Protein AF-0000000068850387 (afdb_homodimer)

Radius of gyration: 34.58 Å; Cα contacts (8 Å, |Δi|>4): 2471; chains: 2; bounding box: 81×90×108 Å

Solvent-accessible surface area (backbone atoms only — not comparable to full-atom values): 70471 Å² total; per-residue (Å²): 133,91,82,86,82,83,83,80,86,87,80,88,81,83,82,78,85,73,87,78,81,77,80,86,82,82,66,99,75,76,89,70,87,75,83,88,80,84,83,80,79,80,79,76,78,79,63,85,67,69,83,60,76,79,48,53,66,61,73,78,53,73,47,38,55,68,52,31,90,20,32,47,63,35,35,34,35,33,77,61,74,72,61,58,43,26,60,48,47,62,73,45,24,44,37,36,40,43,35,34,33,71,43,70,92,61,87,66,78,62,75,72,66,49,59,54,38,75,58,71,71,21,37,31,35,61,68,42,53,44,77,43,72,75,43,68,40,94,56,63,46,71,38,40,27,36,40,32,36,27,32,51,40,36,29,64,37,88,77,73,68,54,94,48,63,41,70,80,63,58,64,68,61,58,52,31,41,38,17,28,67,36,66,34,47,40,41,49,47,43,30,53,54,49,34,56,33,59,46,61,15,41,47,94,50,6,48,37,55,48,44,51,79,49,49,42,79,44,73,62,62,37,54,32,65,80,33,25,13,42,32,32,27,19,49,72,55,50,15,53,58,49,69,57,43,75,69,22,67,50,45,45,33,34,30,38,40,36,45,16,10,50,70,8,31,34,45,17,24,31,31,48,24,82,96,50,89,42,32,34,41,26,63,56,20,52,77,36,48,36,7,79,77,24,46,82,42,47,51,22,40,39,31,34,52,44,65,27,42,43,72,66,27,44,38,40,27,29,48,40,61,73,36,81,50,62,88,38,65,75,79,78,78,80,52,67,56,56,52,51,33,42,44,56,47,55,32,52,64,69,56,51,46,52,52,65,50,26,52,62,71,5,62,58,33,77,77,84,47,76,50,52,63,49,85,69,72,81,73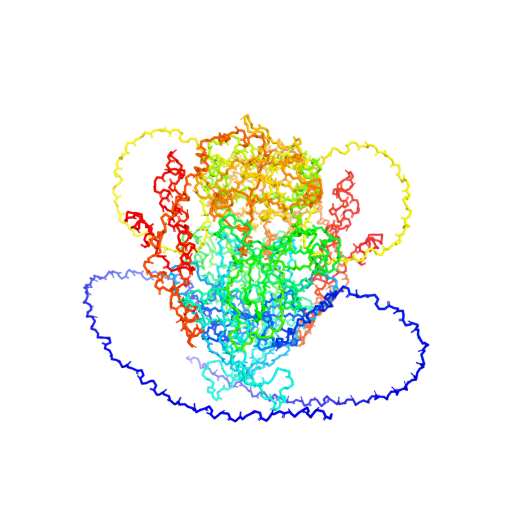,78,79,76,74,83,73,78,77,78,73,75,76,81,77,82,73,74,77,66,74,70,48,31,57,23,34,72,61,56,52,47,69,20,41,50,37,63,46,74,50,71,39,51,52,58,70,29,32,38,46,28,48,52,36,57,89,57,41,27,72,40,90,94,77,38,39,32,30,31,40,30,27,56,75,38,76,46,56,63,10,47,43,71,33,42,43,59,74,62,80,45,91,72,31,52,72,66,44,42,49,58,51,56,68,36,59,27,31,39,38,31,34,29,47,34,61,83,61,35,56,47,37,59,28,44,67,26,54,18,36,51,55,85,48,93,58,78,44,37,26,31,40,37,32,40,36,51,71,59,48,67,41,31,71,74,64,76,63,63,65,78,59,88,56,65,71,69,63,61,70,56,61,73,57,51,78,56,47,76,59,23,69,74,28,55,48,42,94,53,33,63,63,45,10,47,50,51,69,70,28,56,68,59,64,47,57,62,59,53,35,57,52,27,43,50,49,15,49,49,42,14,65,74,33,92,59,23,52,71,24,67,65,13,41,40,25,40,52,23,23,56,36,40,65,45,17,74,57,67,65,52,77,62,66,59,59,69,70,57,27,63,72,66,71,103,134,84,84,87,82,83,84,85,85,86,82,89,81,84,79,76,86,71,88,79,82,79,75,92,76,77,94,78,77,93,76,90,73,86,74,84,75,80,80,78,77,80,78,75,80,78,60,86,65,70,81,60,74,80,48,53,66,61,73,77,55,76,46,39,54,68,54,32,91,21,33,45,62,36,34,33,33,33,76,62,74,72,60,58,43,25,59,48,47,61,73,46,24,44,38,36,40,42,36,34,33,70,43,71,92,57,89,63,78,63,76,72,67,49,58,55,37,75,57,70,71,20,36,31,35,62,67,43,54,44,77,42,70,74,43,66,41,93,36,53,45,68,39,39,26,35,40,31,35,27,31,52,42,37,30,64,37,89,76,73,68,53,94,46,62,43,70,80,62,60,64,67,61,58,52,32,41,36,17,29,66,35,66,35,48,40,40,50,49,42,31,53,54,47,34,56,32,59,45,60,15,40,49,92,48,8,48,36,55,49,43,51,80,48,48,42,81,45,75,60,62,37,54,32,65,80,34,24,13,42,31,33,27,19,50,70,55,50,16,53,58,48,69,57,43,74,70,22,68,49,44,46,33,34,30,37,41,37,46,15,12,48,69,8,30,35,44,18,24,32,31,48,23,82,94,50,89,41,32,35,41,25,62,57,20,51,76,33,49,35,7,79,77,26,45,82,41,47,51,22,42,39,31,34,51,43,66,27,42,44,74,68,28,44,37,42,28,30,46,40,61,72,35,81,52,62,89,49,64,76,79,79,79,80,53,66,55,57,53,52,33,41,42,56,48,56,33,51,65,68,55,52,45,53,51,66,49,26,53,62,71,5,61,57,37,76,76,84,52,74,52,67,61,58,84,70,71,82,76,77,81,78,76,83,71,82,75,77,74,78,78,82,80,84,70,76,78,68,74,71,46,32,56,24,33,72,61,56,53,48,69,20,41,48,38,62,46,74,50,71,40,51,52,56,70,28,30,36,46,29,47,54,37,56,90,57,41,27,69,39,90,96,76,37,39,32,30,30,39,31,26,57,73,38,78,45,55,64,9,48,43,72,35,43,43,58,74,63,83,45,89,72,31,51,73,66,46,43,50,58,50,54,67,35,60,26,32,40,37,30,33,29,48,34,60,83,60,36,57,48,37,59,27,43,66,26,54,19,37,54,55,83,47,93,65,76,42,38,28,32,40,39,31,39,37,49,72,59,48,66,41,32,71,74,64,76,61,62,64,77,61,88,56,64,69,71,67,61,70,56,61,73,56,51,79,54,49,75,57,22,69,76,27,54,48,43,93,53,32,63,61,46,10,47,51,52,70,70,29,56,69,60,63,48,58,62,56,53,35,57,53,27,43,49,50,14,51,49,42,14,68,73,32,93,60,24,55,71,24,67,66,12,42,43,26,40,52,22,23,56,35,40,64,44,18,74,57,67,66,53,76,63,68,60,60,68,69,56,28,62,73,66,69,104

pLDDT: mean 72.64, std 26.94, range [14.39, 98.0]

Nearest PDB structures (foldseek):
  7w82-assembly1_A  TM=6.110E-01  e=2.675E-15  Zea mays
  7y7s-assembly1_B  TM=5.636E-01  e=1.061E-14  Neurospora crassa
  8bx5-assembly1_D  TM=3.954E-01  e=7.269E+00  Alvinella pompejana
  8kea-assembly1_U  TM=3.179E-01  e=8.154E+00  unclassified Caudoviricetes
  7y7s-assembly1_B  TM=5.580E-01  e=7.783E-15  Neurospora crassa

Sequence (1288 aa):
MVRVSSPEIGSFSVARTNVSVSSATSALKGLTLNGSAPAPRATPESSPRAVHPTSSPATPSTGGSRLAGLRLSKTVLTDREATETSFLLELLGERARVVEVPLPNGLSQPRLPDRTFVDNGRTYQFAACRVFDDGATPWGGKRRCMRCVYYAASGPCFGDPSEELLPPLDLQAELERWADWRALPSARKAASRLELLQSPARLEHAVRQLTSDHFELIDEPQPSSESGGCGFVPEGLLAELLGGGRAAQRATAVQVRLFAPALGVFKGILAARRGISRIQLPPSMRKLPPSAANAADGRALLLVTRVHPSRTSLQMGKLARGVPPCASFRQRRFSPMIARLLEARGVPPRVIEAYAGGNRRGLRGPHGARAGGDDAGEEEEEGGEEEASPASAATGDVEPVSHPALRAEAWLVGVASPEAGLPAGHVAIPGLDAPRVPLVRGVGPCVFVTRSPCVLPTDGRVVPVVTARPGGMSAEAWAALSERSFGEVVFSNEGRQALPEAISSGDLDGEDRPRLCDLYFVSWDARLVESIAPGGDAPLPDAAPAAKAEPAQPEVAAEESSLRLGDDWLALAQEHMTDAATLREGCAVGKLYRAGERKAKESPRGLDDPDAIACFAAYRQAIDHGKHGAGVELPEHLRKELKLMVRVSSPEIGSFSVARTNVSVSSATSALKGLTLNGSAPAPRATPESSPRAVHPTSSPATPSTGGSRLAGLRLSKTVLTDREATETSFLLELLGERARVVEVPLPNGLSQPRLPDRTFVDNGRTYQFAACRVFDDGATPWGGKRRCMRCVYYAASGPCFGDPSEELLPPLDLQAELERWADWRALPSARKAASRLELLQSPARLEHAVRQLTSDHFELIDEPQPSSESGGCGFVPEGLLAELLGGGRAAQRATAVQVRLFAPALGVFKGILAARRGISRIQLPPSMRKLPPSAANAADGRALLLVTRVHPSRTSLQMGKLARGVPPCASFRQRRFSPMIARLLEARGVPPRVIEAYAGGNRRGLRGPHGARAGGDDAGEEEEEGGEEEASPASAATGDVEPVSHPALRAEAWLVGVASPEAGLPAGHVAIPGLDAPRVPLVRGVGPCVFVTRSPCVLPTDGRVVPVVTARPGGMSAEAWAALSERSFGEVVFSNEGRQALPEAISSGDLDGEDRPRLCDLYFVSWDARLVESIAPGGDAPLPDAAPAAKAEPAQPEVAAEESSLRLGDDWLALAQEHMTDAATLREGCAVGKLYRAGERKAKESPRGLDDPDAIACFAAYRQAIDHGKHGAGVELPEHLRKELKL

Secondary structure (DSSP, 8-state):
--------------------------------------------------------B--------EETTEEEEEEEEESSPPSEE-HHHHHHGGGEEEEEEEEPSSSS-PPPPPSEEEETTEEEEEEEEEEEEEEE-TTS-EEEEEEEEEEEEESBPSSS-SS-BPPP--HHHHHHTTS-GGG-S-HHHHHHHHHHTT--EEHHHHEEEEEGGGEEE---SSSSGGG--EEEEEHHHHHHHTTSSHHHHH--EEEEEEEETTTEEEEEEEEEETT-SSEEE-GGGEEEPPPSS-TT--EEEEEEEEEES-HHHHHHHHHHTT----TT--PPPPPHHHHHHHHHTT--HHHHHHHHHGGGGGGG-SS------S---------------------------------SEEEEEEEE-SSTTPPTT-EE-TT--GGGSPEETTTEEEEEEEESS--SGGG-EEEEB--S--TTS-HHHHHHHHTSPSSEEEEPS-SSS-HHHHTTT--SS----SSSTTSEEEE--HHHHHHS-SS-S----SS-----------THHHHHHT---GGGHHHHHHHHHT-HHHHHHHHHHHHHHHHHHHHHHHSTTGGG-HHHHHHHHHHHHHHHHHHH-PPP---HHHHHHHT-/--------------------------------------------------------B--------EETTEEEEEEEEESSPPSEE-HHHHHHGGGEEEEEEEEPSSSS-PPPPPSEEEETTEEEEEEEEEEEEEEE-TTS-EEEEEEEEEEEEESBPSSS-SS-BPPP--HHHHHHTTS-GGG-S-HHHHHHHHHHTT--EEHHHHEEEEEGGGEEE---SSSSGGG--EEEEEHHHHHHHTTSSHHHHH--EEEEEEEETTTEEEEEEEEEETT-SSEEE-GGGEEEPPPSS-TT--EEEEEEEEEES-HHHHHHHHHHTT----TT--PPPPPHHHHHHHHHTT--HHHHHHHHHTTSGGGG--S------S---------------------------------SEEEEEEEE-SSTTPPTT-EE-TT--GGGSPEETTTEEEEEEEESS--SGGG-EEEEB--S--TTS-HHHHHHHHTSPSSEEEEPS-SSS-HHHHTTT--SS----SSSTTSEEEE--HHHHHHS-SS-S----SSS----------THHHHHHT---GGGHHHHHHHHHT-HHHHHHHHHHHHHHHHHHHHHHHSTTGGG-HHHHHHHHHHHHHHHHHHH-PPP---HHHHHHHT-

InterPro domains:
  IPR007855 RNA-dependent RNA polymerase [PTHR23079] (447-641)
  IPR057596 RDRP, core domain [PF05183] (444-639)

Foldseek 3Di:
DDDPDPDDDDDDDDDDDPPPCPPDDDDPDDDDDDDDDDDDDDDDDPPPDPPPPPPPDPPPPLPADDWLNHHDDDDDDDPDDDQKFFQVCVLQPPQKDKDKDWDDQDDDFDDDGHQWTDDPFFIKGWFAKDKAFPDQDPVGDGIIMIMTIIGGQWGADDDDSDPDMDDGDDNLVSVLQFFPLLLALALLLSRVVSNNRGQMFGPQLWKDKDWLVQEDEDAFLALDLLQEFEWADELVVQCVSRPNDPLSNQWFKFWKWKTHQQAAIFTFMYGHAHPDRHTYDYPSRHSGGHRPVNNPGGIMMMTTRDTPDDPLQQQLLCVLQVHHGDPLDDDDQDDVQVLLLLVLLQQDPVLSCVLNQQQPPLQQADDNPPPPPDPPDDPDPPDDPPDDPPDDDPPPCPPPSRRRRDAQKDWAAEHEQSFPDQDAQEKEFASRAQVLFAQEPPQGGWKKKAAPPDLANQLIAITHYDNDHHPRGDPVSVVVRNPRRGGYIYWYSDDNHGVLCSRNHHHRRQDPRVPSRRTMMIGRDNSSNHSRPHPPPDPVPPPDPPPVVPVCPPVVVVVSSVHGPPPCSSVSNVCCNRDSVLVCLVSVLVLLQVQLQVQLVVDPSRSPDPQSVLSVQLNVVSVCCSNSVDHRDHPPVVCVVSVD/DDDPDPDDDDDDDDDDPPPDPDDPDDDDDDDDDDDDDDDDPDDPDPPVDPPPPPPPDPPPPLPADDWQNHHDDDDDDDPDDDQKFFQVCVLQPPQKDKDKDWDDLDPDFDDDGHQWTDDPFFIKGWFAKDKAFPDQDPVGDGIIMIMTMIGGQWGADDDDSDPDMDDGDDNVVSVLQFFPLLLALALLLSRVVSNNRGQMFGPQLWKDKDWLVQEDEDAFLALDLLQEFEWADELVVQCVSRPNDPLSNQWFKFWKWKTHQQAAIFTFMYGHAHPDRHTYHYPSRHSGGHRPVNNPGGIMMMTTRDTPDDPLQQQLLCVLQVHHGDPQDDDDQDDPQVLLLLVLLQQDPVLSCVLNQQQPPLQQADDNPPPPPDPPDDPDPPDDPPDDDPPDDPPPCPPPSRRRRDAQKDWAAEHEQSFPDQDAQEKEFASRAQVLFAQEPPQGGWKKKAAPPDLANQLIAITHYDNDRHPRGDPVSVVVRNPRRGGYIYWYSDDNHGVLCSRNHHHRRQDPRVPSGRTMMIGRDNSSNHSRPRPPPPPVPPPDPVPVPPVCPPVVVVVSSVHGNPPCSSVSNVCCNRDSVLVCLVSLLVLLQVQLQVQLVVDPSRSPDPQSVLSVQLNVVSVCCSNSVDHRDHDPVVCVVSVD

Structure (mmCIF, N/CA/C/O backbone):
data_AF-0000000068850387-model_v1
#
loop_
_entity.id
_entity.type
_entity.pdbx_description
1 polymer 'RNA-dependent RNA polymerase'
#
loop_
_atom_site.group_PDB
_atom_site.id
_atom_site.type_symbol
_atom_site.label_atom_id
_atom_site.label_alt_id
_atom_site.label_comp_id
_atom_site.label_asym_id
_atom_site.label_entity_id
_atom_site.label_seq_id
_atom_site.pdbx_PDB_ins_code
_atom_site.Cartn_x
_atom_site.Cartn_y
_atom_site.Cartn_z
_atom_site.occupancy
_atom_site.B_iso_or_equiv
_atom_site.auth_seq_id
_atom_site.auth_comp_id
_atom_site.auth_asym_id
_atom_site.auth_atom_id
_atom_site.pdbx_PDB_model_num
ATOM 1 N N . MET A 1 1 ? -38.969 -39.812 -41.094 1 17 1 MET A N 1
ATOM 2 C CA . MET A 1 1 ? -40.062 -39.156 -40.406 1 17 1 MET A CA 1
ATOM 3 C C . MET A 1 1 ? -39.656 -38.781 -38.969 1 17 1 MET A C 1
ATOM 5 O O . MET A 1 1 ? -40.469 -38.344 -38.188 1 17 1 MET A O 1
ATOM 9 N N . VAL A 1 2 ? -38.406 -38.844 -38.438 1 20.88 2 VAL A N 1
ATOM 10 C CA . VAL A 1 2 ? -38.031 -39.312 -37.125 1 20.88 2 VAL A CA 1
ATOM 11 C C . VAL A 1 2 ? -38.25 -38.188 -36.094 1 20.88 2 VAL A C 1
ATOM 13 O O . VAL A 1 2 ? -37.75 -37.094 -36.25 1 20.88 2 VAL A O 1
ATOM 16 N N . ARG A 1 3 ? -39.281 -38.25 -35.094 1 19.34 3 ARG A N 1
ATOM 17 C CA . ARG A 1 3 ? -40.031 -37.438 -34.156 1 19.34 3 ARG A CA 1
ATOM 18 C C . ARG A 1 3 ? -39.156 -37.031 -32.969 1 19.34 3 ARG A C 1
ATOM 20 O O . ARG A 1 3 ? -38.406 -37.844 -32.406 1 19.34 3 ARG A O 1
ATOM 27 N N . VAL A 1 4 ? -38.812 -35.719 -32.719 1 19.77 4 VAL A N 1
ATOM 28 C CA . VAL A 1 4 ? -38.062 -34.812 -31.906 1 19.77 4 VAL A CA 1
ATOM 29 C C . VAL A 1 4 ? -38.719 -34.625 -30.547 1 19.77 4 VAL A C 1
ATOM 31 O O . VAL A 1 4 ? -39.469 -33.688 -30.328 1 19.77 4 VAL A O 1
ATOM 34 N N . SER A 1 5 ? -39.281 -35.75 -29.828 1 17.59 5 SER A N 1
ATOM 35 C CA . SER A 1 5 ? -40.188 -35.625 -28.688 1 17.59 5 SER A CA 1
ATOM 36 C C . SER A 1 5 ? -39.469 -35.125 -27.453 1 17.59 5 SER A C 1
ATOM 38 O O . SER A 1 5 ? -38.344 -35.594 -27.141 1 17.59 5 SER A O 1
ATOM 40 N N . SER A 1 6 ? -39.781 -33.844 -26.844 1 18.8 6 SER A N 1
ATOM 41 C CA . SER A 1 6 ? -39.406 -32.812 -25.891 1 18.8 6 SER A CA 1
ATOM 42 C C . SER A 1 6 ? -39.719 -33.25 -24.453 1 18.8 6 SER A C 1
ATOM 44 O O . SER A 1 6 ? -40.844 -33.188 -24.016 1 18.8 6 SER A O 1
ATOM 46 N N . PRO A 1 7 ? -39.094 -34.281 -23.766 1 17.45 7 PRO A N 1
ATOM 47 C CA . PRO A 1 7 ? -39.688 -34.969 -22.609 1 17.45 7 PRO A CA 1
ATOM 48 C C . PRO A 1 7 ? -39.75 -34.094 -21.375 1 17.45 7 PRO A C 1
ATOM 50 O O . PRO A 1 7 ? -38.938 -33.156 -21.234 1 17.45 7 PRO A O 1
ATOM 53 N N . GLU A 1 8 ? -40.844 -34.031 -20.422 1 18.02 8 GLU A N 1
ATOM 54 C CA . GLU A 1 8 ? -41.594 -33.406 -19.344 1 18.02 8 GLU A CA 1
ATOM 55 C C . GLU A 1 8 ? -40.906 -33.656 -18 1 18.02 8 GLU A C 1
ATOM 57 O O . GLU A 1 8 ? -41.406 -33.219 -16.953 1 18.02 8 GLU A O 1
ATOM 62 N N . ILE A 1 9 ? -39.625 -33.531 -17.672 1 17.62 9 ILE A N 1
ATOM 63 C CA . ILE A 1 9 ? -39.125 -34.156 -16.453 1 17.62 9 ILE A CA 1
ATOM 64 C C . ILE A 1 9 ? -39.75 -33.469 -15.227 1 17.62 9 ILE A C 1
ATOM 66 O O . ILE A 1 9 ? -39.875 -32.25 -15.188 1 17.62 9 ILE A O 1
ATOM 70 N N . GLY A 1 10 ? -40.281 -34.25 -14.094 1 16.94 10 GLY A N 1
ATOM 71 C CA . GLY A 1 10 ? -41.125 -34.344 -12.93 1 16.94 10 GLY A CA 1
ATOM 72 C C . GLY A 1 10 ? -40.656 -33.5 -11.758 1 16.94 10 GLY A C 1
ATOM 73 O O . GLY A 1 10 ? -39.5 -33.062 -11.742 1 16.94 10 GLY A O 1
ATOM 74 N N . SER A 1 11 ? -41.469 -33.156 -10.555 1 17.59 11 SER A N 1
ATOM 75 C CA . SER A 1 11 ? -41.969 -32.25 -9.523 1 17.59 11 SER A CA 1
ATOM 76 C C . SER A 1 11 ? -41.281 -32.5 -8.195 1 17.59 11 SER A C 1
ATOM 78 O O . SER A 1 11 ? -41.688 -31.938 -7.168 1 17.59 11 SER A O 1
ATOM 80 N N . PHE A 1 12 ? -40 -32.875 -7.938 1 17.06 12 PHE A N 1
ATOM 81 C CA . PHE A 1 12 ? -39.719 -33.5 -6.641 1 17.06 12 PHE A CA 1
ATOM 82 C C . PHE A 1 12 ? -39.812 -32.438 -5.527 1 17.06 12 PHE A C 1
ATOM 84 O O . PHE A 1 12 ? -39.438 -31.297 -5.707 1 17.06 12 PHE A O 1
ATOM 91 N N . SER A 1 13 ? -40.688 -32.656 -4.355 1 17.38 13 SER A N 1
ATOM 92 C CA . SER A 1 13 ? -41.312 -32.062 -3.176 1 17.38 13 SER A CA 1
ATOM 93 C C . SER A 1 13 ? -40.312 -31.938 -2.031 1 17.38 13 SER A C 1
ATOM 95 O O . SER A 1 13 ? -39.781 -32.938 -1.55 1 17.38 13 SER A O 1
ATOM 97 N N . VAL A 1 14 ? -39.5 -30.969 -1.925 1 16.75 14 VAL A N 1
ATOM 98 C CA . VAL A 1 14 ? -38.438 -30.75 -0.968 1 16.75 14 VAL A CA 1
ATOM 99 C C . VAL A 1 14 ? -39 -30.438 0.409 1 16.75 14 VAL A C 1
ATOM 101 O O . VAL A 1 14 ? -39.688 -29.422 0.584 1 16.75 14 VAL A O 1
ATOM 104 N N . ALA A 1 15 ? -39.25 -31.453 1.314 1 15.93 15 ALA A N 1
ATOM 105 C CA . ALA A 1 15 ? -39.844 -31.422 2.654 1 15.93 15 ALA A CA 1
ATOM 106 C C . ALA A 1 15 ? -38.969 -30.625 3.617 1 15.93 15 ALA A C 1
ATOM 108 O O . ALA A 1 15 ? -37.719 -30.688 3.531 1 15.93 15 ALA A O 1
ATOM 109 N N . ARG A 1 16 ? -39.531 -29.703 4.52 1 17.42 16 ARG A N 1
ATOM 110 C CA . ARG A 1 16 ? -39.281 -28.562 5.41 1 17.42 16 ARG A CA 1
ATOM 111 C C . ARG A 1 16 ? -38.75 -29.031 6.762 1 17.42 16 ARG A C 1
ATOM 113 O O . ARG A 1 16 ? -38.625 -28.234 7.691 1 17.42 16 ARG A O 1
ATOM 120 N N . THR A 1 17 ? -37.969 -30.125 6.945 1 16.06 17 THR A N 1
ATOM 121 C CA . THR A 1 17 ? -38 -30.578 8.328 1 16.06 17 THR A CA 1
ATOM 122 C C . THR A 1 17 ? -37.375 -29.531 9.25 1 16.06 17 THR A C 1
ATOM 124 O O . THR A 1 17 ? -36.375 -28.875 8.898 1 16.06 17 THR A O 1
ATOM 127 N N . ASN A 1 18 ? -38.062 -29.062 10.445 1 17.12 18 ASN A N 1
ATOM 128 C CA . ASN A 1 18 ? -38.188 -28.125 11.555 1 17.12 18 ASN A CA 1
ATOM 129 C C . ASN A 1 18 ? -37.156 -28.406 12.648 1 17.12 18 ASN A C 1
ATOM 131 O O . ASN A 1 18 ? -37.25 -27.844 13.742 1 17.12 18 ASN A O 1
ATOM 135 N N . VAL A 1 19 ? -36 -29.062 12.477 1 16.11 19 VAL A N 1
ATOM 136 C CA . VAL A 1 19 ? -35.438 -29.609 13.695 1 16.11 19 VAL A CA 1
ATOM 137 C C . VAL A 1 19 ? -35.062 -28.484 14.648 1 16.11 19 VAL A C 1
ATOM 139 O O . VAL A 1 19 ? -34.438 -27.484 14.242 1 16.11 19 VAL A O 1
ATOM 142 N N . SER A 1 20 ? -35.688 -28.406 15.93 1 17.53 20 SER A N 1
ATOM 143 C CA . SER A 1 20 ? -35.812 -27.703 17.203 1 17.53 20 SER A CA 1
ATOM 144 C C . SER A 1 20 ? -34.531 -27.766 18 1 17.53 20 SER A C 1
ATOM 146 O O . SER A 1 20 ? -34.094 -28.844 18.438 1 17.53 20 SER A O 1
ATOM 148 N N . VAL A 1 21 ? -33.406 -27.219 17.594 1 15.85 21 VAL A N 1
ATOM 149 C CA . VAL A 1 21 ? -32.156 -27.344 18.281 1 15.85 21 VAL A CA 1
ATOM 150 C C . VAL A 1 21 ? -32.25 -26.703 19.672 1 15.85 21 VAL A C 1
ATOM 152 O O . VAL A 1 21 ? -32.438 -25.5 19.797 1 15.85 21 VAL A O 1
ATOM 155 N N . SER A 1 22 ? -32.75 -27.438 20.703 1 17.09 22 SER A N 1
ATOM 156 C CA . SER A 1 22 ? -32.875 -27.203 22.141 1 17.09 22 SER A CA 1
ATOM 157 C C . SER A 1 22 ? -31.531 -26.969 22.781 1 17.09 22 SER A C 1
ATOM 159 O O . SER A 1 22 ? -30.719 -27.891 22.906 1 17.09 22 SER A O 1
ATOM 161 N N . SER A 1 23 ? -30.734 -26.078 22.281 1 15.95 23 SER A N 1
ATOM 162 C CA . SER A 1 23 ? -29.438 -25.891 22.906 1 15.95 23 SER A CA 1
ATOM 163 C C . SER A 1 23 ? -29.562 -25.75 24.422 1 15.95 23 SER A C 1
ATOM 165 O O . SER A 1 23 ? -30.5 -25.125 24.922 1 15.95 23 SER A O 1
ATOM 167 N N . ALA A 1 24 ? -28.875 -26.656 25.203 1 15.27 24 ALA A N 1
ATOM 168 C CA . ALA A 1 24 ? -28.391 -27.156 26.484 1 15.27 24 ALA A CA 1
ATOM 169 C C . ALA A 1 24 ? -27.859 -26.016 27.344 1 15.27 24 ALA A C 1
ATOM 171 O O . ALA A 1 24 ? -27.109 -25.156 26.844 1 15.27 24 ALA A O 1
ATOM 172 N N . THR A 1 25 ? -28.391 -25.75 28.625 1 16.14 25 THR A N 1
ATOM 173 C CA . THR A 1 25 ? -28.562 -25 29.859 1 16.14 25 THR A CA 1
ATOM 174 C C . THR A 1 25 ? -27.266 -24.938 30.641 1 16.14 25 THR A C 1
ATOM 176 O O . THR A 1 25 ? -26.938 -23.906 31.234 1 16.14 25 THR A O 1
ATOM 179 N N . SER A 1 26 ? -26.516 -26.156 30.766 1 14.52 26 SER A N 1
ATOM 180 C CA . SER A 1 26 ? -26.25 -26.469 32.156 1 14.52 26 SER A CA 1
ATOM 181 C C . SER A 1 26 ? -25.266 -25.469 32.781 1 14.52 26 SER A C 1
ATOM 183 O O . SER A 1 26 ? -25.531 -24.875 33.812 1 14.52 26 SER A O 1
ATOM 185 N N . ALA A 1 27 ? -23.938 -26 33.031 1 14.89 27 ALA A N 1
ATOM 186 C CA . ALA A 1 27 ? -23.297 -26.328 34.312 1 14.89 27 ALA A CA 1
ATOM 187 C C . ALA A 1 27 ? -22.391 -25.188 34.75 1 14.89 27 ALA A C 1
ATOM 189 O O . ALA A 1 27 ? -21.891 -25.219 35.875 1 14.89 27 ALA A O 1
ATOM 190 N N . LEU A 1 28 ? -21.922 -24.297 33.844 1 14.87 28 LEU A N 1
ATOM 191 C CA . LEU A 1 28 ? -20.594 -23.938 34.344 1 14.87 28 LEU A CA 1
ATOM 192 C C . LEU A 1 28 ? -20.703 -23.266 35.719 1 14.87 28 LEU A C 1
ATOM 194 O O . LEU A 1 28 ? -21.281 -22.188 35.844 1 14.87 28 LEU A O 1
ATOM 198 N N . LYS A 1 29 ? -20.484 -23.984 36.781 1 15.08 29 LYS A N 1
ATOM 199 C CA . LYS A 1 29 ? -20.438 -24.016 38.25 1 15.08 29 LYS A CA 1
ATOM 200 C C . LYS A 1 29 ? -19.547 -22.906 38.812 1 15.08 29 LYS A C 1
ATOM 202 O O . LYS A 1 29 ? -19.984 -22.094 39.625 1 15.08 29 LYS A O 1
ATOM 207 N N . GLY A 1 30 ? -18.391 -23.219 39.438 1 14.95 30 GLY A N 1
ATOM 208 C CA . GLY A 1 30 ? -18.047 -23.172 40.844 1 14.95 30 GLY A CA 1
ATOM 209 C C . GLY A 1 30 ? -17.266 -21.938 41.219 1 14.95 30 GLY A C 1
ATOM 210 O O . GLY A 1 30 ? -17.5 -21.328 42.281 1 14.95 30 GLY A O 1
ATOM 211 N N . LEU A 1 31 ? -16.062 -21.656 40.562 1 15.48 31 LEU A N 1
ATOM 212 C CA . LEU A 1 31 ? -14.906 -21.594 41.469 1 15.48 31 LEU A CA 1
ATOM 213 C C . LEU A 1 31 ? -14.883 -20.266 42.219 1 15.48 31 LEU A C 1
ATOM 215 O O . LEU A 1 31 ? -15.133 -19.203 41.625 1 15.48 31 LEU A O 1
ATOM 219 N N . THR A 1 32 ? -14.75 -20.281 43.594 1 15.93 32 THR A N 1
ATOM 220 C CA . THR A 1 32 ? -14.883 -19.547 44.844 1 15.93 32 THR A CA 1
ATOM 221 C C . THR A 1 32 ? -13.703 -18.594 45.031 1 15.93 32 THR A C 1
ATOM 223 O O . THR A 1 32 ? -13.641 -17.875 46.031 1 15.93 32 THR A O 1
ATOM 226 N N . LEU A 1 33 ? -12.875 -18.328 44 1 15.38 33 LEU A N 1
ATOM 227 C CA . LEU A 1 33 ? -11.602 -18.031 44.656 1 15.38 33 LEU A CA 1
ATOM 228 C C . LEU A 1 33 ? -11.711 -16.812 45.562 1 15.38 33 LEU A C 1
ATOM 230 O O . LEU A 1 33 ? -12.383 -15.836 45.219 1 15.38 33 LEU A O 1
ATOM 234 N N . ASN A 1 34 ? -11.078 -16.812 46.812 1 15.31 34 ASN A N 1
ATOM 235 C CA . ASN A 1 34 ? -11.031 -16.281 48.156 1 15.31 34 ASN A CA 1
ATOM 236 C C . ASN A 1 34 ? -10.359 -14.914 48.219 1 15.31 34 ASN A C 1
ATOM 238 O O . ASN A 1 34 ? -10.773 -14.031 48.969 1 15.31 34 ASN A O 1
ATOM 242 N N . GLY A 1 35 ? -9.133 -14.672 47.688 1 15.38 35 GLY A N 1
ATOM 243 C CA . GLY A 1 35 ? -8.156 -14.273 48.688 1 15.38 35 GLY A CA 1
ATOM 244 C C . GLY A 1 35 ? -8.344 -12.852 49.156 1 15.38 35 GLY A C 1
ATOM 245 O O . GLY A 1 35 ? -9.078 -12.07 48.562 1 15.38 35 GLY A O 1
ATOM 246 N N . SER A 1 36 ? -7.281 -12.336 49.844 1 15.68 36 SER A N 1
ATOM 247 C CA . SER A 1 36 ? -6.957 -11.641 51.094 1 15.68 36 SER A CA 1
ATOM 248 C C . SER A 1 36 ? -7.023 -10.133 50.938 1 15.68 36 SER A C 1
ATOM 250 O O . SER A 1 36 ? -7.035 -9.633 49.781 1 15.68 36 SER A O 1
ATOM 252 N N . ALA A 1 37 ? -6.238 -9.438 51.875 1 16.52 37 ALA A N 1
ATOM 253 C CA . ALA A 1 37 ? -6.52 -8.461 52.906 1 16.52 37 ALA A CA 1
ATOM 254 C C . ALA A 1 37 ? -6.285 -7.043 52.406 1 16.52 37 ALA A C 1
ATOM 256 O O . ALA A 1 37 ? -7.121 -6.16 52.625 1 16.52 37 ALA A O 1
ATOM 257 N N . PRO A 1 38 ? -5.008 -6.582 51.969 1 16.2 38 PRO A N 1
ATOM 258 C CA . PRO A 1 38 ? -4.508 -5.746 53.062 1 16.2 38 PRO A CA 1
ATOM 259 C C . PRO A 1 38 ? -5 -4.301 52.969 1 16.2 38 PRO A C 1
ATOM 261 O O . PRO A 1 38 ? -5.578 -3.906 51.938 1 16.2 38 PRO A O 1
ATOM 264 N N . ALA A 1 39 ? -3.984 -3.262 53.281 1 18.17 39 ALA A N 1
ATOM 265 C CA . ALA A 1 39 ? -3.898 -2.225 54.312 1 18.17 39 ALA A CA 1
ATOM 266 C C . ALA A 1 39 ? -4.406 -0.887 53.781 1 18.17 39 ALA A C 1
ATOM 268 O O . ALA A 1 39 ? -4.469 -0.675 52.562 1 18.17 39 ALA A O 1
ATOM 269 N N . PRO A 1 40 ? -4.258 0.139 54.625 1 17.05 40 PRO A N 1
ATOM 270 C CA . PRO A 1 40 ? -5.031 1.324 55 1 17.05 40 PRO A CA 1
ATOM 271 C C . PRO A 1 40 ? -4.719 2.535 54.125 1 17.05 40 PRO A C 1
ATOM 273 O O . PRO A 1 40 ? -5.363 3.58 54.25 1 17.05 40 PRO A O 1
ATOM 276 N N . ARG A 1 41 ? -3.951 2.385 53 1 17.73 41 ARG A N 1
ATOM 277 C CA . ARG A 1 41 ? -3.037 3.521 53 1 17.73 41 ARG A CA 1
ATOM 278 C C . ARG A 1 41 ? -3.803 4.84 53 1 17.73 41 ARG A C 1
ATOM 280 O O . ARG A 1 41 ? -4.93 4.914 52.5 1 17.73 41 ARG A O 1
ATOM 287 N N . ALA A 1 42 ? -3.031 5.934 53.562 1 18.97 42 ALA A N 1
ATOM 288 C CA . ALA A 1 42 ? -3.205 7.25 54.188 1 18.97 42 ALA A CA 1
ATOM 289 C C . ALA A 1 42 ? -3.779 8.25 53.188 1 18.97 42 ALA A C 1
ATOM 291 O O . ALA A 1 42 ? -3.613 8.094 51.969 1 18.97 42 ALA A O 1
ATOM 292 N N . THR A 1 43 ? -4.527 9.156 53.719 1 19.02 43 THR A N 1
ATOM 293 C CA . THR A 1 43 ? -5.535 10.148 53.375 1 19.02 43 THR A CA 1
ATOM 294 C C . THR A 1 43 ? -4.895 11.336 52.656 1 19.02 43 THR A C 1
ATOM 296 O O . THR A 1 43 ? -5.574 12.312 52.344 1 19.02 43 THR A O 1
ATOM 299 N N . PRO A 1 44 ? -3.672 11.117 51.969 1 19.75 44 PRO A N 1
ATOM 300 C CA . PRO A 1 44 ? -3.014 12.43 52.031 1 19.75 44 PRO A CA 1
ATOM 301 C C . PRO A 1 44 ? -3.902 13.547 51.469 1 19.75 44 PRO A C 1
ATOM 303 O O . PRO A 1 44 ? -4.863 13.289 50.75 1 19.75 44 PRO A O 1
ATOM 306 N N . GLU A 1 45 ? -3.516 14.758 51.906 1 21.45 45 GLU A N 1
ATOM 307 C CA . GLU A 1 45 ? -4.047 16.109 52.031 1 21.45 45 GLU A CA 1
ATOM 308 C C . GLU A 1 45 ? -4.348 16.703 50.656 1 21.45 45 GLU A C 1
ATOM 310 O O . GLU A 1 45 ? -3.645 16.422 49.688 1 21.45 45 GLU A O 1
ATOM 315 N N . SER A 1 46 ? -5.488 17.375 50.562 1 20.28 46 SER A N 1
ATOM 316 C CA . SER A 1 46 ? -6.438 17.781 49.531 1 20.28 46 SER A CA 1
ATOM 317 C C . SER A 1 46 ? -5.891 18.938 48.688 1 20.28 46 SER A C 1
ATOM 319 O O . SER A 1 46 ? -6.609 19.891 48.406 1 20.28 46 SER A O 1
ATOM 321 N N . SER A 1 47 ? -4.504 18.922 48.531 1 21.95 47 SER A N 1
ATOM 322 C CA . SER A 1 47 ? -4.086 20.203 47.969 1 21.95 47 SER A CA 1
ATOM 323 C C . SER A 1 47 ? -4.945 20.578 46.75 1 21.95 47 SER A C 1
ATOM 325 O O . SER A 1 47 ? -5.453 19.719 46.031 1 21.95 47 SER A O 1
ATOM 327 N N . PRO A 1 48 ? -5.25 21.938 46.625 1 23.58 48 PRO A N 1
ATOM 328 C CA . PRO A 1 48 ? -6.273 22.438 45.719 1 23.58 48 PRO A CA 1
ATOM 329 C C . PRO A 1 48 ? -6.09 21.938 44.281 1 23.58 48 PRO A C 1
ATOM 331 O O . PRO A 1 48 ? -5.023 22.141 43.688 1 23.58 48 PRO A O 1
ATOM 334 N N . ARG A 1 49 ? -6.727 20.984 43.906 1 25.64 49 ARG A N 1
ATOM 335 C CA . ARG A 1 49 ? -6.523 20.078 42.781 1 25.64 49 ARG A CA 1
ATOM 336 C C . ARG A 1 49 ? -6.711 20.812 41.438 1 25.64 49 ARG A C 1
ATOM 338 O O . ARG A 1 49 ? -7.73 21.484 41.25 1 25.64 49 ARG A O 1
ATOM 345 N N . ALA A 1 50 ? -5.512 21.281 40.875 1 30.84 50 ALA A N 1
ATOM 346 C CA . ALA A 1 50 ? -5.465 21.719 39.469 1 30.84 50 ALA A CA 1
ATOM 347 C C . ALA A 1 50 ? -6.488 20.969 38.625 1 30.84 50 ALA A C 1
ATOM 349 O O . ALA A 1 50 ? -6.672 19.766 38.781 1 30.84 50 ALA A O 1
ATOM 350 N N . VAL A 1 51 ? -7.52 21.781 38.406 1 32.09 51 VAL A N 1
ATOM 351 C CA . VAL A 1 51 ? -8.602 21.172 37.656 1 32.09 51 VAL A CA 1
ATOM 352 C C . VAL A 1 51 ? -8.023 20.328 36.531 1 32.09 51 VAL A C 1
ATOM 354 O O . VAL A 1 51 ? -7.395 20.844 35.594 1 32.09 51 VAL A O 1
ATOM 357 N N . HIS A 1 52 ? -7.512 19.234 36.969 1 37.09 52 HIS A N 1
ATOM 358 C CA . HIS A 1 52 ? -7.09 18.25 36 1 37.09 52 HIS A CA 1
ATOM 359 C C . HIS A 1 52 ? -8.227 17.891 35.031 1 37.09 52 HIS A C 1
ATOM 361 O O . HIS A 1 52 ? -9.359 17.641 35.469 1 37.09 52 HIS A O 1
ATOM 367 N N . PRO A 1 53 ? -8.156 18.266 33.875 1 40.44 53 PRO A N 1
ATOM 368 C CA . PRO A 1 53 ? -9.234 17.812 32.969 1 40.44 53 PRO A CA 1
ATOM 369 C C . PRO A 1 53 ? -9.562 16.344 33.156 1 40.44 53 PRO A C 1
ATOM 371 O O . PRO A 1 53 ? -8.656 15.516 33.281 1 40.44 53 PRO A O 1
ATOM 374 N N . THR A 1 54 ? -10.469 15.992 34 1 40.78 54 THR A N 1
ATOM 375 C CA . THR A 1 54 ? -10.945 14.617 33.969 1 40.78 54 THR A CA 1
ATOM 376 C C . THR A 1 54 ? -11.258 14.203 32.531 1 40.78 54 THR A C 1
ATOM 378 O O . THR A 1 54 ? -12.367 14.43 32.031 1 40.78 54 THR A O 1
ATOM 381 N N . SER A 1 55 ? -10.352 14.422 31.625 1 44.47 55 SER A N 1
ATOM 382 C CA . SER A 1 55 ? -10.57 14.203 30.188 1 44.47 55 SER A CA 1
ATOM 383 C C . SER A 1 55 ? -10.891 12.742 29.906 1 44.47 55 SER A C 1
ATOM 385 O O . SER A 1 55 ? -10.031 11.875 30.031 1 44.47 55 SER A O 1
ATOM 387 N N . SER A 1 56 ? -12.117 12.352 30.344 1 44.47 56 SER A N 1
ATOM 388 C CA . SER A 1 56 ? -12.445 10.992 29.938 1 44.47 56 SER A CA 1
ATOM 389 C C . SER A 1 56 ? -12.336 10.836 28.422 1 44.47 56 SER A C 1
ATOM 391 O O . SER A 1 56 ? -12.727 11.734 27.672 1 44.47 56 SER A O 1
ATOM 393 N N . PRO A 1 57 ? -11.539 9.93 28.062 1 46.06 57 PRO A N 1
ATOM 394 C CA . PRO A 1 57 ? -11.578 9.617 26.625 1 46.06 57 PRO A CA 1
ATOM 395 C C . PRO A 1 57 ? -13 9.406 26.109 1 46.06 57 PRO A C 1
ATOM 397 O O . PRO A 1 57 ? -13.82 8.797 26.797 1 46.06 57 PRO A O 1
ATOM 400 N N . ALA A 1 58 ? -13.578 10.289 25.391 1 45.75 58 ALA A N 1
ATOM 401 C CA . ALA A 1 58 ? -14.883 10.023 24.797 1 45.75 58 ALA A CA 1
ATOM 402 C C . ALA A 1 58 ? -14.945 8.625 24.188 1 45.75 58 ALA A C 1
ATOM 404 O O . ALA A 1 58 ? -13.977 8.164 23.578 1 45.75 58 ALA A O 1
ATOM 405 N N . THR A 1 59 ? -15.719 7.809 24.828 1 44.5 59 THR A N 1
ATOM 406 C CA . THR A 1 59 ? -15.945 6.504 24.219 1 44.5 59 THR A CA 1
ATOM 407 C C . THR A 1 59 ? -16.359 6.652 22.75 1 44.5 59 THR A C 1
ATOM 409 O O . THR A 1 59 ? -17.344 7.336 22.453 1 44.5 59 THR A O 1
ATOM 412 N N . PRO A 1 60 ? -15.492 6.379 21.938 1 44.25 60 PRO A N 1
ATOM 413 C CA . PRO A 1 60 ? -15.906 6.516 20.531 1 44.25 60 PRO A CA 1
ATOM 414 C C . PRO A 1 60 ? -17.203 5.777 20.234 1 44.25 60 PRO A C 1
ATOM 416 O O . PRO A 1 60 ? -17.375 4.633 20.656 1 44.25 60 PRO A O 1
ATOM 419 N N . SER A 1 61 ? -18.375 6.375 20.156 1 42.78 61 SER A N 1
ATOM 420 C CA . SER A 1 61 ? -19.656 5.797 19.75 1 42.78 61 SER A CA 1
ATOM 421 C C . SER A 1 61 ? -19.547 5.117 18.391 1 42.78 61 SER A C 1
ATOM 423 O O . SER A 1 61 ? -19.844 5.723 17.359 1 42.78 61 SER A O 1
ATOM 425 N N . THR A 1 62 ? -18.719 4.363 18.125 1 46.84 62 THR A N 1
ATOM 426 C CA . THR A 1 62 ? -18.719 3.898 16.734 1 46.84 62 THR A CA 1
ATOM 427 C C . THR A 1 62 ? -19.875 2.914 16.516 1 46.84 62 THR A C 1
ATOM 429 O O . THR A 1 62 ? -19.672 1.698 16.594 1 46.84 62 THR A O 1
ATOM 432 N N . GLY A 1 63 ? -21.141 3.201 17.062 1 49 63 GLY A N 1
ATOM 433 C CA . GLY A 1 63 ? -22.219 2.301 16.688 1 49 63 GLY A CA 1
ATOM 434 C C . GLY A 1 63 ? -22.484 2.279 15.188 1 49 63 GLY A C 1
ATOM 435 O O . GLY A 1 63 ? -22.859 3.297 14.602 1 49 63 GLY A O 1
ATOM 436 N N . GLY A 1 64 ? -21.609 1.778 14.344 1 57.78 64 GLY A N 1
ATOM 437 C CA . GLY A 1 64 ? -21.859 1.71 12.914 1 57.78 64 GLY A CA 1
ATOM 438 C C . GLY A 1 64 ? -22.75 0.544 12.516 1 57.78 64 GLY A C 1
ATOM 439 O O . GLY A 1 64 ? -23.141 -0.253 13.367 1 57.78 64 GLY A O 1
ATOM 440 N N . SER A 1 65 ? -23.516 0.653 11.391 1 75.56 65 SER A N 1
ATOM 441 C CA . SER A 1 65 ? -24.281 -0.447 10.812 1 75.56 65 SER A CA 1
ATOM 442 C C . SER A 1 65 ? -23.5 -1.757 10.883 1 75.56 65 SER A C 1
ATOM 444 O O . SER A 1 65 ? -22.266 -1.754 10.891 1 75.56 65 SER A O 1
ATOM 446 N N . ARG A 1 66 ? -24.25 -2.752 11.422 1 83.31 66 ARG A N 1
ATOM 447 C CA . ARG A 1 66 ? -23.656 -4.082 11.492 1 83.31 66 ARG A CA 1
ATOM 448 C C . ARG A 1 66 ? -24.109 -4.945 10.312 1 83.31 66 ARG A C 1
ATOM 450 O O . ARG A 1 66 ? -25.219 -4.781 9.805 1 83.31 66 ARG A O 1
ATOM 457 N N . LEU A 1 67 ? -23.203 -5.668 9.859 1 87.5 67 LEU A N 1
ATOM 458 C CA . LEU A 1 67 ? -23.438 -6.637 8.797 1 87.5 67 LEU A CA 1
ATOM 459 C C . LEU A 1 67 ? -22.703 -7.949 9.086 1 87.5 67 LEU A C 1
ATOM 461 O O . LEU A 1 67 ? -21.547 -7.941 9.492 1 87.5 67 LEU A O 1
ATOM 465 N N . ALA A 1 68 ? -23.422 -9.062 8.961 1 91.5 68 ALA A N 1
ATOM 466 C CA . ALA A 1 68 ? -22.859 -10.383 9.203 1 91.5 68 ALA A CA 1
ATOM 467 C C . ALA A 1 68 ? -22.234 -10.469 10.602 1 91.5 68 ALA A C 1
ATOM 469 O O . ALA A 1 68 ? -21.141 -11 10.766 1 91.5 68 ALA A O 1
ATOM 470 N N . GLY A 1 69 ? -22.844 -9.805 11.539 1 87.31 69 GLY A N 1
ATOM 471 C CA . GLY A 1 69 ? -22.422 -9.867 12.93 1 87.31 69 GLY A CA 1
ATOM 472 C C . GLY A 1 69 ? -21.266 -8.945 13.25 1 87.31 69 GLY A C 1
ATOM 473 O O . GLY A 1 69 ? -20.797 -8.898 14.391 1 87.31 69 GLY A O 1
ATOM 474 N N . LEU A 1 70 ? -20.781 -8.25 12.273 1 90.81 70 LEU A N 1
ATOM 475 C CA . LEU A 1 70 ? -19.641 -7.344 12.461 1 90.81 70 LEU A CA 1
ATOM 476 C C . LEU A 1 70 ? -20.031 -5.91 12.125 1 90.81 70 LEU A C 1
ATOM 478 O O . LEU A 1 70 ? -21.062 -5.676 11.484 1 90.81 70 LEU A O 1
ATOM 482 N N . ARG A 1 71 ? -19.203 -5.02 12.578 1 87.88 71 ARG A N 1
ATOM 483 C CA . ARG A 1 71 ? -19.438 -3.609 12.281 1 87.88 71 ARG A CA 1
ATOM 484 C C . ARG A 1 71 ? -19.031 -3.281 10.844 1 87.88 71 ARG A C 1
ATOM 486 O O . ARG A 1 71 ? -18 -3.736 10.367 1 87.88 71 ARG A O 1
ATOM 493 N N . LEU A 1 72 ? -19.844 -2.531 10.227 1 89.94 72 LEU A N 1
ATOM 494 C CA . LEU A 1 72 ? -19.531 -2.059 8.883 1 89.94 72 LEU A CA 1
ATOM 495 C C . LEU A 1 72 ? -18.578 -0.877 8.93 1 89.94 72 LEU A C 1
ATOM 497 O O . LEU A 1 72 ? -18.922 0.198 9.422 1 89.94 72 LEU A O 1
ATOM 501 N N . SER A 1 73 ? -17.391 -1.068 8.461 1 88.88 73 SER A N 1
ATOM 502 C CA . SER A 1 73 ? -16.375 -0.024 8.484 1 88.88 73 SER A CA 1
ATOM 503 C C . SER A 1 73 ? -16.5 0.907 7.281 1 88.88 73 SER A C 1
ATOM 505 O O . SER A 1 73 ? -16.516 2.129 7.438 1 88.88 73 SER A O 1
ATOM 507 N N . LYS A 1 74 ? -16.609 0.296 6.223 1 90 74 LYS A N 1
ATOM 508 C CA . LYS A 1 74 ? -16.781 1.097 5.012 1 90 74 LYS A CA 1
ATOM 509 C C . LYS A 1 74 ? -17.312 0.249 3.859 1 90 74 LYS A C 1
ATOM 511 O O . LYS A 1 74 ? -17.25 -0.981 3.91 1 90 74 LYS A O 1
ATOM 516 N N . THR A 1 75 ? -17.812 0.97 2.9 1 92.75 75 THR A N 1
ATOM 517 C CA . THR A 1 75 ? -18.25 0.375 1.645 1 92.75 75 THR A CA 1
ATOM 518 C C . THR A 1 75 ? -17.531 1.008 0.459 1 92.75 75 THR A C 1
ATOM 520 O O . THR A 1 75 ? -17.344 2.227 0.413 1 92.75 75 THR A O 1
ATOM 523 N N . VAL A 1 76 ? -17.094 0.16 -0.398 1 90.94 76 VAL A N 1
ATOM 524 C CA . VAL A 1 76 ? -16.391 0.657 -1.578 1 90.94 76 VAL A CA 1
ATOM 525 C C . VAL A 1 76 ? -17.297 0.535 -2.805 1 90.94 76 VAL A C 1
ATOM 527 O O . VAL A 1 76 ? -17.797 -0.547 -3.1 1 90.94 76 VAL A O 1
ATOM 530 N N . LEU A 1 77 ? -17.453 1.646 -3.451 1 90.62 77 LEU A N 1
ATOM 531 C CA . LEU A 1 77 ? -18.266 1.696 -4.664 1 90.62 77 LEU A CA 1
ATOM 532 C C . LEU A 1 77 ? -17.391 2.039 -5.875 1 90.62 77 LEU A C 1
ATOM 534 O O . LEU A 1 77 ? -16.328 2.65 -5.734 1 90.62 77 LEU A O 1
ATOM 538 N N . THR A 1 78 ? -17.875 1.584 -7.004 1 86.81 78 THR A N 1
ATOM 539 C CA . THR A 1 78 ? -17.109 1.889 -8.211 1 86.81 78 THR A CA 1
ATOM 540 C C . THR A 1 78 ? -18.031 2.014 -9.414 1 86.81 78 THR A C 1
ATOM 542 O O . THR A 1 78 ? -19.094 1.396 -9.453 1 86.81 78 THR A O 1
ATOM 545 N N . ASP A 1 79 ? -17.562 3.016 -10.25 1 77.19 79 ASP A N 1
ATOM 546 C CA . ASP A 1 79 ? -18.281 3.148 -11.516 1 77.19 79 ASP A CA 1
ATOM 547 C C . ASP A 1 79 ? -17.578 2.363 -12.625 1 77.19 79 ASP A C 1
ATOM 549 O O . ASP A 1 79 ? -18.109 2.213 -13.719 1 77.19 79 ASP A O 1
ATOM 553 N N . ARG A 1 80 ? -16.5 1.893 -12.258 1 70.06 80 ARG A N 1
ATOM 554 C CA . ARG A 1 80 ? -15.688 1.214 -13.266 1 70.06 80 ARG A CA 1
ATOM 555 C C . ARG A 1 80 ? -16.062 -0.262 -13.359 1 70.06 80 ARG A C 1
ATOM 557 O O . ARG A 1 80 ? -16.547 -0.847 -12.398 1 70.06 80 ARG A O 1
ATOM 564 N N . GLU A 1 81 ? -15.984 -0.566 -14.586 1 66.19 81 GLU A N 1
ATOM 565 C CA . GLU A 1 81 ? -16.094 -2.012 -14.766 1 66.19 81 GLU A CA 1
ATOM 566 C C . GLU A 1 81 ? -14.984 -2.742 -14.008 1 66.19 81 GLU A C 1
ATOM 568 O O . GLU A 1 81 ? -13.875 -2.23 -13.875 1 66.19 81 GLU A O 1
ATOM 573 N N . ALA A 1 82 ? -15.438 -3.752 -13.445 1 66.94 82 ALA A N 1
ATOM 574 C CA . ALA A 1 82 ? -14.453 -4.543 -12.711 1 66.94 82 ALA A CA 1
ATOM 575 C C . ALA A 1 82 ? -13.234 -4.852 -13.586 1 66.94 82 ALA A C 1
ATOM 577 O O . ALA A 1 82 ? -13.383 -5.152 -14.773 1 66.94 82 ALA A O 1
ATOM 578 N N . THR A 1 83 ? -12.086 -4.57 -13.07 1 68.31 83 THR A N 1
ATOM 579 C CA . THR A 1 83 ? -10.859 -4.875 -13.805 1 68.31 83 THR A CA 1
ATOM 580 C C . THR A 1 83 ? -10.391 -6.293 -13.508 1 68.31 83 THR A C 1
ATOM 582 O O . THR A 1 83 ? -9.562 -6.84 -14.234 1 68.31 83 THR A O 1
ATOM 585 N N . GLU A 1 84 ? -10.938 -6.844 -12.484 1 79.12 84 GLU A N 1
ATOM 586 C CA . GLU A 1 84 ? -10.562 -8.195 -12.094 1 79.12 84 GLU A CA 1
ATOM 587 C C . GLU A 1 84 ? -11.789 -9.047 -11.781 1 79.12 84 GLU A C 1
ATOM 589 O O . GLU A 1 84 ? -12.836 -8.508 -11.406 1 79.12 84 GLU A O 1
ATOM 594 N N . THR A 1 85 ? -11.672 -10.273 -12.086 1 86.81 85 THR A N 1
ATOM 595 C CA . THR A 1 85 ? -12.727 -11.227 -11.766 1 86.81 85 THR A CA 1
ATOM 596 C C . THR A 1 85 ? -12.133 -12.555 -11.297 1 86.81 85 THR A C 1
ATOM 598 O O . THR A 1 85 ? -10.93 -12.656 -11.07 1 86.81 85 THR A O 1
ATOM 601 N N . SER A 1 86 ? -13 -13.5 -10.984 1 90.81 86 SER A N 1
ATOM 602 C CA . SER A 1 86 ? -12.672 -14.875 -10.641 1 90.81 86 SER A CA 1
ATOM 603 C C . SER A 1 86 ? -13.758 -15.836 -11.102 1 90.81 86 SER A C 1
ATOM 605 O O . SER A 1 86 ? -14.828 -15.414 -11.539 1 90.81 86 SER A O 1
ATOM 607 N N . PHE A 1 87 ? -13.43 -17.078 -11.07 1 93.25 87 PHE A N 1
ATOM 608 C CA . PHE A 1 87 ? -14.438 -18.062 -11.461 1 93.25 87 PHE A CA 1
ATOM 609 C C . PHE A 1 87 ? -15.688 -17.938 -10.609 1 93.25 87 PHE A C 1
ATOM 611 O O . PHE A 1 87 ? -16.812 -17.969 -11.125 1 93.25 87 PHE A O 1
ATOM 618 N N . LEU A 1 88 ? -15.43 -17.781 -9.32 1 94.69 88 LEU A N 1
ATOM 619 C CA . LEU A 1 88 ? -16.547 -17.719 -8.398 1 94.69 88 LEU A CA 1
ATOM 620 C C . LEU A 1 88 ? -17.422 -16.5 -8.695 1 94.69 88 LEU A C 1
ATOM 622 O O . LEU A 1 88 ? -18.656 -16.594 -8.695 1 94.69 88 LEU A O 1
ATOM 626 N N . LEU A 1 89 ? -16.844 -15.43 -8.906 1 91.5 89 LEU A N 1
ATOM 627 C CA . LEU A 1 89 ? -17.594 -14.211 -9.219 1 91.5 89 LEU A CA 1
ATOM 628 C C . LEU A 1 89 ? -18.312 -14.359 -10.555 1 91.5 89 LEU A C 1
ATOM 630 O O . LEU A 1 89 ? -19.438 -13.875 -10.703 1 91.5 89 LEU A O 1
ATOM 634 N N . GLU A 1 90 ? -17.672 -15.016 -11.5 1 89.81 90 GLU A N 1
ATOM 635 C CA . GLU A 1 90 ? -18.328 -15.266 -12.773 1 89.81 90 GLU A CA 1
ATOM 636 C C . GLU A 1 90 ? -19.516 -16.203 -12.617 1 89.81 90 GLU A C 1
ATOM 638 O O . GLU A 1 90 ? -20.547 -16.031 -13.273 1 89.81 90 GLU A O 1
ATOM 643 N N . LEU A 1 91 ? -19.344 -17.172 -11.859 1 92.19 91 LEU A N 1
ATOM 644 C CA . LEU A 1 91 ? -20.391 -18.172 -11.617 1 92.19 91 LEU A CA 1
ATOM 645 C C . LEU A 1 91 ? -21.594 -17.531 -10.945 1 92.19 91 LEU A C 1
ATOM 647 O O . LEU A 1 91 ? -22.734 -17.797 -11.336 1 92.19 91 LEU A O 1
ATOM 651 N N . LEU A 1 92 ? -21.328 -16.656 -10 1 93.31 92 LEU A N 1
ATOM 652 C CA . LEU A 1 92 ? -22.406 -16.109 -9.18 1 93.31 92 LEU A CA 1
ATOM 653 C C . LEU A 1 92 ? -23 -14.859 -9.844 1 93.31 92 LEU A C 1
ATOM 655 O O . LEU A 1 92 ? -24.156 -14.508 -9.586 1 93.31 92 LEU A O 1
ATOM 659 N N . GLY A 1 93 ? -22.219 -14.172 -10.586 1 87.62 93 GLY A N 1
ATOM 660 C CA . GLY A 1 93 ? -22.703 -12.984 -11.281 1 87.62 93 GLY A CA 1
ATOM 661 C C . GLY A 1 93 ? -23.141 -11.883 -10.344 1 87.62 93 GLY A C 1
ATOM 662 O O . GLY A 1 93 ? -22.406 -11.492 -9.438 1 87.62 93 GLY A O 1
ATOM 663 N N . GLU A 1 94 ? -24.406 -11.484 -10.492 1 85.75 94 GLU A N 1
ATOM 664 C CA . GLU A 1 94 ? -24.938 -10.352 -9.742 1 85.75 94 GLU A CA 1
ATOM 665 C C . GLU A 1 94 ? -25.25 -10.742 -8.297 1 85.75 94 GLU A C 1
ATOM 667 O O . GLU A 1 94 ? -25.406 -9.883 -7.434 1 85.75 94 GLU A O 1
ATOM 672 N N . ARG A 1 95 ? -25.312 -11.992 -8.078 1 92.38 95 ARG A N 1
ATOM 673 C CA . ARG A 1 95 ? -25.672 -12.461 -6.738 1 92.38 95 ARG A CA 1
ATOM 674 C C . ARG A 1 95 ? -24.484 -12.328 -5.785 1 92.38 95 ARG A C 1
ATOM 676 O O . ARG A 1 95 ? -24.641 -12.445 -4.57 1 92.38 95 ARG A O 1
ATOM 683 N N . ALA A 1 96 ? -23.312 -12.109 -6.371 1 93.81 96 ALA A N 1
ATOM 684 C CA . ALA A 1 96 ? -22.094 -12.133 -5.566 1 93.81 96 ALA A CA 1
ATOM 685 C C . ALA A 1 96 ? -21.984 -10.883 -4.695 1 93.81 96 ALA A C 1
ATOM 687 O O . ALA A 1 96 ? -22.297 -9.773 -5.148 1 93.81 96 ALA A O 1
ATOM 688 N N . ARG A 1 97 ? -21.609 -11.109 -3.447 1 94.19 97 ARG A N 1
ATOM 689 C CA . ARG A 1 97 ? -21.281 -10.055 -2.494 1 94.19 97 ARG A CA 1
ATOM 690 C C . ARG A 1 97 ? -19.922 -10.281 -1.865 1 94.19 97 ARG A C 1
ATOM 692 O O . ARG A 1 97 ? -19.688 -11.305 -1.217 1 94.19 97 ARG A O 1
ATOM 699 N N . VAL A 1 98 ? -19.031 -9.336 -2.109 1 94.19 98 VAL A N 1
ATOM 700 C CA . VAL A 1 98 ? -17.672 -9.469 -1.591 1 94.19 98 VAL A CA 1
ATOM 701 C C . VAL A 1 98 ? -17.547 -8.703 -0.275 1 94.19 98 VAL A C 1
ATOM 703 O O . VAL A 1 98 ? -17.891 -7.523 -0.2 1 94.19 98 VAL A O 1
ATOM 706 N N . VAL A 1 99 ? -17.047 -9.406 0.751 1 94.81 99 VAL A N 1
ATOM 707 C CA . VAL A 1 99 ? -16.844 -8.836 2.078 1 94.81 99 VAL A CA 1
ATOM 708 C C . VAL A 1 99 ? -15.391 -9.047 2.508 1 94.81 99 VAL A C 1
ATOM 710 O O . VAL A 1 99 ? -14.875 -10.164 2.436 1 94.81 99 VAL A O 1
ATOM 713 N N . GLU A 1 100 ? -14.781 -8.023 2.918 1 92.31 100 GLU A N 1
ATOM 714 C CA . GLU A 1 100 ? -13.414 -8.133 3.426 1 92.31 100 GLU A CA 1
ATOM 715 C C . GLU A 1 100 ? -13.359 -7.828 4.918 1 92.31 100 GLU A C 1
ATOM 717 O O . GLU A 1 100 ? -14.039 -6.922 5.402 1 92.31 100 GLU A O 1
ATOM 722 N N . VAL A 1 101 ? -12.539 -8.617 5.613 1 90.38 101 VAL A N 1
ATOM 723 C CA . VAL A 1 101 ? -12.375 -8.469 7.059 1 90.38 101 VAL A CA 1
ATOM 724 C C . VAL A 1 101 ? -10.891 -8.438 7.41 1 90.38 101 VAL A C 1
ATOM 726 O O . VAL A 1 101 ? -10.203 -9.461 7.324 1 90.38 101 VAL A O 1
ATOM 729 N N . PRO A 1 102 ? -10.398 -7.289 7.844 1 83.06 102 PRO A N 1
ATOM 730 C CA . PRO A 1 102 ? -9.016 -7.273 8.328 1 83.06 102 PRO A CA 1
ATOM 731 C C . PRO A 1 102 ? -8.805 -8.18 9.539 1 83.06 102 PRO A C 1
ATOM 733 O O . PRO A 1 102 ? -9.625 -8.18 10.461 1 83.06 102 PRO A O 1
ATOM 736 N N . LEU A 1 103 ? -7.746 -8.93 9.461 1 80.69 103 LEU A N 1
ATOM 737 C CA . LEU A 1 103 ? -7.441 -9.852 10.547 1 80.69 103 LEU A CA 1
ATOM 738 C C . LEU A 1 103 ? -6.363 -9.281 11.461 1 80.69 103 LEU A C 1
ATOM 740 O O . LEU A 1 103 ? -5.453 -8.586 10.992 1 80.69 103 LEU A O 1
ATOM 744 N N . PRO A 1 104 ? -6.52 -9.414 12.758 1 71.06 104 PRO A N 1
ATOM 745 C CA . PRO A 1 104 ? -5.496 -8.922 13.68 1 71.06 104 PRO A CA 1
ATOM 746 C C . PRO A 1 104 ? -4.156 -9.633 13.516 1 71.06 104 PRO A C 1
ATOM 748 O O . PRO A 1 104 ? -4.113 -10.773 13.055 1 71.06 104 PRO A O 1
ATOM 751 N N . ASN A 1 105 ? -3.096 -8.586 13.836 1 59.31 105 ASN A N 1
ATOM 752 C CA . ASN A 1 105 ? -1.741 -9.133 13.867 1 59.31 105 ASN A CA 1
ATOM 753 C C . ASN A 1 105 ? -1.447 -9.836 15.188 1 59.31 105 ASN A C 1
ATOM 755 O O . ASN A 1 105 ? -1.913 -9.406 16.25 1 59.31 105 ASN A O 1
ATOM 759 N N . GLY A 1 106 ? -1.703 -11.07 15.453 1 57.03 106 GLY A N 1
ATOM 760 C CA . GLY A 1 106 ? -1.384 -11.75 16.703 1 57.03 106 GLY A CA 1
ATOM 761 C C . GLY A 1 106 ? -2.256 -12.969 16.953 1 57.03 106 GLY A C 1
ATOM 762 O O . GLY A 1 106 ? -2.875 -13.5 16.031 1 57.03 106 GLY A O 1
ATOM 763 N N . LEU A 1 107 ? -2.125 -13.305 18.234 1 56.03 107 LEU A N 1
ATOM 764 C CA . LEU A 1 107 ? -2.688 -14.594 18.625 1 56.03 107 LEU A CA 1
ATOM 765 C C . LEU A 1 107 ? -4.145 -14.438 19.047 1 56.03 107 LEU A C 1
ATOM 767 O O . LEU A 1 107 ? -4.812 -15.43 19.359 1 56.03 107 LEU A O 1
ATOM 771 N N . SER A 1 108 ? -4.602 -13.117 18.906 1 62.69 108 SER A N 1
ATOM 772 C CA . SER A 1 108 ? -5.992 -13.008 19.328 1 62.69 108 SER A CA 1
ATOM 773 C C . SER A 1 108 ? -6.938 -13.562 18.266 1 62.69 108 SER A C 1
ATOM 775 O O . SER A 1 108 ? -6.66 -13.469 17.062 1 62.69 108 SER A O 1
ATOM 777 N N . GLN A 1 109 ? -7.93 -14.266 18.781 1 69.56 109 GLN A N 1
ATOM 778 C CA . GLN A 1 109 ? -8.922 -14.867 17.891 1 69.56 109 GLN A CA 1
ATOM 779 C C . GLN A 1 109 ? -9.844 -13.797 17.297 1 69.56 109 GLN A C 1
ATOM 781 O O . GLN A 1 109 ? -10.539 -13.102 18.047 1 69.56 109 GLN A O 1
ATOM 786 N N . PRO A 1 110 ? -9.773 -13.656 16.031 1 73.69 110 PRO A N 1
ATOM 787 C CA . PRO A 1 110 ? -10.688 -12.672 15.43 1 73.69 110 PRO A CA 1
ATOM 788 C C . PRO A 1 110 ? -12.125 -13.172 15.359 1 73.69 110 PRO A C 1
ATOM 790 O O . PRO A 1 110 ? -12.359 -14.375 15.258 1 73.69 110 PRO A O 1
ATOM 793 N N . ARG A 1 111 ? -13.039 -12.289 15.586 1 82.69 111 ARG A N 1
ATOM 794 C CA . ARG A 1 111 ? -14.422 -12.633 15.273 1 82.69 111 ARG A CA 1
ATOM 795 C C . ARG A 1 111 ? -14.656 -12.656 13.766 1 82.69 111 ARG A C 1
ATOM 797 O O . ARG A 1 111 ? -14.297 -11.711 13.062 1 82.69 111 ARG A O 1
ATOM 804 N N . LEU A 1 112 ? -15.156 -13.766 13.359 1 88.88 112 LEU A N 1
ATOM 805 C CA . LEU A 1 112 ? -15.391 -13.93 11.93 1 88.88 112 LEU A CA 1
ATOM 806 C C . LEU A 1 112 ? -16.828 -13.57 11.578 1 88.88 112 LEU A C 1
ATOM 808 O O . LEU A 1 112 ? -17.719 -13.602 12.43 1 88.88 112 LEU A O 1
ATOM 812 N N . PRO A 1 113 ? -17.031 -13.133 10.383 1 91.81 113 PRO A N 1
ATOM 813 C CA . PRO A 1 113 ? -18.406 -12.82 9.977 1 91.81 113 PRO A CA 1
ATOM 814 C C . PRO A 1 113 ? -19.297 -14.055 9.953 1 91.81 113 PRO A C 1
ATOM 816 O O . PRO A 1 113 ? -18.828 -15.164 9.703 1 91.81 113 PRO A O 1
ATOM 819 N N . ASP A 1 114 ? -20.562 -13.766 10.156 1 93.75 114 ASP A N 1
ATOM 820 C CA . ASP A 1 114 ? -21.547 -14.836 10.094 1 93.75 114 ASP A CA 1
ATOM 821 C C . ASP A 1 114 ? -21.641 -15.422 8.688 1 93.75 114 ASP A C 1
ATOM 823 O O . ASP A 1 114 ? -21.438 -14.711 7.699 1 93.75 114 ASP A O 1
ATOM 827 N N . ARG A 1 115 ? -22.047 -16.688 8.672 1 94.5 115 ARG A N 1
ATOM 828 C CA . ARG A 1 115 ? -22.109 -17.359 7.383 1 94.5 115 ARG A CA 1
ATOM 829 C C . ARG A 1 115 ? -23.344 -16.953 6.605 1 94.5 115 ARG A C 1
ATOM 831 O O . ARG A 1 115 ? -23.438 -17.188 5.398 1 94.5 115 ARG A O 1
ATOM 838 N N . THR A 1 116 ? -24.266 -16.422 7.348 1 94.88 116 THR A N 1
ATOM 839 C CA . THR A 1 116 ? -25.484 -15.93 6.715 1 94.88 116 THR A CA 1
ATOM 840 C C . THR A 1 116 ? -25.859 -14.555 7.273 1 94.88 116 THR A C 1
ATOM 842 O O . THR A 1 116 ? -25.672 -14.289 8.461 1 94.88 116 THR A O 1
ATOM 845 N N . PHE A 1 117 ? -26.344 -13.688 6.371 1 93.75 117 PHE A N 1
ATOM 846 C CA . PHE A 1 117 ? -26.891 -12.406 6.82 1 93.75 117 PHE A CA 1
ATOM 847 C C . PHE A 1 117 ? -27.922 -11.891 5.836 1 93.75 117 PHE A C 1
ATOM 849 O O . PHE A 1 117 ? -28.062 -12.414 4.73 1 93.75 117 PHE A O 1
ATOM 856 N N . VAL A 1 118 ? -28.672 -10.953 6.312 1 91.25 118 VAL A N 1
ATOM 857 C CA . VAL A 1 118 ? -29.703 -10.352 5.488 1 91.25 118 VAL A CA 1
ATOM 858 C C . VAL A 1 118 ? -29.359 -8.891 5.203 1 91.25 118 VAL A C 1
ATOM 860 O O . VAL A 1 118 ? -28.938 -8.164 6.102 1 91.25 118 VAL A O 1
ATOM 863 N N . ASP A 1 119 ? -29.453 -8.516 3.988 1 89.38 119 ASP A N 1
ATOM 864 C CA . ASP A 1 119 ? -29.219 -7.145 3.539 1 89.38 119 ASP A CA 1
ATOM 865 C C . ASP A 1 119 ? -30.234 -6.738 2.467 1 89.38 119 ASP A C 1
ATOM 867 O O . ASP A 1 119 ? -30.328 -7.391 1.426 1 89.38 119 ASP A O 1
ATOM 871 N N . ASN A 1 120 ? -30.953 -5.695 2.73 1 86.88 120 ASN A N 1
ATOM 872 C CA . ASN A 1 120 ? -31.984 -5.18 1.834 1 86.88 120 ASN A CA 1
ATOM 873 C C . ASN A 1 120 ? -32.969 -6.273 1.407 1 86.88 120 ASN A C 1
ATOM 875 O O . ASN A 1 120 ? -33.312 -6.383 0.227 1 86.88 120 ASN A O 1
ATOM 879 N N . GLY A 1 121 ? -33.281 -7.129 2.301 1 84.94 121 GLY A N 1
ATOM 880 C CA . GLY A 1 121 ? -34.281 -8.156 2.072 1 84.94 121 GLY A CA 1
ATOM 881 C C . GLY A 1 121 ? -33.719 -9.414 1.442 1 84.94 121 GLY A C 1
ATOM 882 O O . GLY A 1 121 ? -34.406 -10.414 1.286 1 84.94 121 GLY A O 1
ATOM 883 N N . ARG A 1 122 ? -32.531 -9.398 1.075 1 90.19 122 ARG A N 1
ATOM 884 C CA . ARG A 1 122 ? -31.891 -10.57 0.482 1 90.19 122 ARG A CA 1
ATOM 885 C C . ARG A 1 122 ? -31.078 -11.336 1.522 1 90.19 122 ARG A C 1
ATOM 887 O O . ARG A 1 122 ? -30.422 -10.734 2.369 1 90.19 122 ARG A O 1
ATOM 894 N N . THR A 1 123 ? -31.203 -12.648 1.408 1 93.38 123 THR A N 1
ATOM 895 C CA . THR A 1 123 ? -30.406 -13.508 2.279 1 93.38 123 THR A CA 1
ATOM 896 C C . THR A 1 123 ? -29.094 -13.922 1.595 1 93.38 123 THR A C 1
ATOM 898 O O . THR A 1 123 ? -29.125 -14.57 0.551 1 93.38 123 THR A O 1
ATOM 901 N N . TYR A 1 124 ? -28.031 -13.5 2.176 1 95.5 124 TYR A N 1
ATOM 902 C CA . TYR A 1 124 ? -26.719 -13.836 1.648 1 95.5 124 TYR A CA 1
ATOM 903 C C . TYR A 1 124 ? -26.109 -15 2.408 1 95.5 124 TYR A C 1
ATOM 905 O O . TYR A 1 124 ? -26.141 -15.039 3.641 1 95.5 124 TYR A O 1
ATOM 913 N N . GLN A 1 125 ? -25.594 -15.93 1.635 1 96.56 125 GLN A N 1
ATOM 914 C CA . GLN A 1 125 ? -24.938 -17.094 2.199 1 96.56 125 GLN A CA 1
ATOM 915 C C . GLN A 1 125 ? -23.469 -17.141 1.83 1 96.56 125 GLN A C 1
ATOM 917 O O . GLN A 1 125 ? -23.094 -16.781 0.71 1 96.56 125 GLN A O 1
ATOM 922 N N . PHE A 1 126 ? -22.75 -17.656 2.764 1 97 126 PHE A N 1
ATOM 923 C CA . PHE A 1 126 ? -21.297 -17.734 2.594 1 97 126 PHE A CA 1
ATOM 924 C C . PHE A 1 126 ? -20.938 -18.766 1.519 1 97 126 PHE A C 1
ATOM 926 O O . PHE A 1 126 ? -21.453 -19.875 1.526 1 97 126 PHE A O 1
ATOM 933 N N . ALA A 1 127 ? -20.031 -18.344 0.621 1 97.25 127 ALA A N 1
ATOM 934 C CA . ALA A 1 127 ? -19.578 -19.25 -0.424 1 97.25 127 ALA A CA 1
ATOM 935 C C . ALA A 1 127 ? -18.156 -19.734 -0.14 1 97.25 127 ALA A C 1
ATOM 937 O O . ALA A 1 127 ? -17.922 -20.938 0.036 1 97.25 127 ALA A O 1
ATOM 938 N N . ALA A 1 128 ? -17.281 -18.797 -0.061 1 96.44 128 ALA A N 1
ATOM 939 C CA . ALA A 1 128 ? -15.867 -19.109 0.16 1 96.44 128 ALA A CA 1
ATOM 940 C C . ALA A 1 128 ? -15.094 -17.875 0.618 1 96.44 128 ALA A C 1
ATOM 942 O O . ALA A 1 128 ? -15.578 -16.75 0.484 1 96.44 128 ALA A O 1
ATOM 943 N N . CYS A 1 129 ? -13.953 -18.141 1.19 1 93.25 129 CYS A N 1
ATOM 944 C CA . CYS A 1 129 ? -13.102 -17.016 1.563 1 93.25 129 CYS A CA 1
ATOM 945 C C . CYS A 1 129 ? -11.633 -17.328 1.271 1 93.25 129 CYS A C 1
ATOM 947 O O . CYS A 1 129 ? -11.281 -18.469 1.006 1 93.25 129 CYS A O 1
ATOM 949 N N . ARG A 1 130 ? -10.945 -16.297 1.21 1 88.44 130 ARG A N 1
ATOM 950 C CA . ARG A 1 130 ? -9.5 -16.375 1.035 1 88.44 130 ARG A CA 1
ATOM 951 C C . ARG A 1 130 ? -8.789 -15.312 1.874 1 88.44 130 ARG A C 1
ATOM 953 O O . ARG A 1 130 ? -9.281 -14.195 2.008 1 88.44 130 ARG A O 1
ATOM 960 N N . VAL A 1 131 ? -7.68 -15.719 2.422 1 81.31 131 VAL A N 1
ATOM 961 C CA . VAL A 1 131 ? -6.891 -14.773 3.207 1 81.31 131 VAL A CA 1
ATOM 962 C C . VAL A 1 131 ? -5.715 -14.258 2.375 1 81.31 131 VAL A C 1
ATOM 964 O O . VAL A 1 131 ? -5.027 -15.047 1.719 1 81.31 131 VAL A O 1
ATOM 967 N N . PHE A 1 132 ? -5.641 -12.945 2.357 1 75.44 132 PHE A N 1
ATOM 968 C CA . PHE A 1 132 ? -4.527 -12.367 1.613 1 75.44 132 PHE A CA 1
ATOM 969 C C . PHE A 1 132 ? -3.854 -11.258 2.42 1 75.44 132 PHE A C 1
ATOM 971 O O . PHE A 1 132 ? -4.402 -10.789 3.42 1 75.44 132 PHE A O 1
ATOM 978 N N . ASP A 1 133 ? -2.621 -10.961 1.963 1 62.41 133 ASP A N 1
ATOM 979 C CA . ASP A 1 133 ? -1.893 -9.859 2.578 1 62.41 133 ASP A CA 1
ATOM 980 C C . ASP A 1 133 ? -2.232 -8.531 1.899 1 62.41 133 ASP A C 1
ATOM 982 O O . ASP A 1 133 ? -2.039 -8.383 0.691 1 62.41 133 ASP A O 1
ATOM 986 N N . ASP A 1 134 ? -3.045 -7.723 2.506 1 53.5 134 ASP A N 1
ATOM 987 C CA . ASP A 1 134 ? -3.531 -6.469 1.933 1 53.5 134 ASP A CA 1
ATOM 988 C C . ASP A 1 134 ? -2.434 -5.406 1.927 1 53.5 134 ASP A C 1
ATOM 990 O O . ASP A 1 134 ? -2.717 -4.219 1.767 1 53.5 134 ASP A O 1
ATOM 994 N N . GLY A 1 135 ? -1.23 -5.711 1.85 1 49.22 135 GLY A N 1
ATOM 995 C CA . GLY A 1 135 ? -0.146 -4.754 1.691 1 49.22 135 GLY A CA 1
ATOM 996 C C . GLY A 1 135 ? 0.493 -4.355 3.008 1 49.22 135 GLY A C 1
ATOM 997 O O . GLY A 1 135 ? 0.021 -4.746 4.078 1 49.22 135 GLY A O 1
ATOM 998 N N . ALA A 1 136 ? 1.732 -3.873 2.867 1 43.06 136 ALA A N 1
ATOM 999 C CA . ALA A 1 136 ? 2.504 -3.385 4.008 1 43.06 136 ALA A CA 1
ATOM 1000 C C . ALA A 1 136 ? 1.906 -2.096 4.562 1 43.06 136 ALA A C 1
ATOM 1002 O O . ALA A 1 136 ? 1.397 -1.264 3.807 1 43.06 136 ALA A O 1
ATOM 1003 N N . THR A 1 137 ? 1.309 -2.203 5.652 1 39.53 137 THR A N 1
ATOM 1004 C CA . THR A 1 137 ? 0.996 -0.938 6.309 1 39.53 137 THR A CA 1
ATOM 1005 C C . THR A 1 137 ? 2.238 -0.059 6.41 1 39.53 137 THR A C 1
ATOM 1007 O O . THR A 1 137 ? 3.363 -0.564 6.414 1 39.53 137 THR A O 1
ATOM 1010 N N . PRO A 1 138 ? 2.133 1.201 6.062 1 35.94 138 PRO A N 1
ATOM 1011 C CA . PRO A 1 138 ? 3.305 2.061 6.246 1 35.94 138 PRO A CA 1
ATOM 1012 C C . PRO A 1 138 ? 4.148 1.655 7.453 1 35.94 138 PRO A C 1
ATOM 1014 O O . PRO A 1 138 ? 5.355 1.914 7.48 1 35.94 138 PRO A O 1
ATOM 1017 N N . TRP A 1 139 ? 3.598 1.103 8.414 1 34.22 139 TRP A N 1
ATOM 1018 C CA . TRP A 1 139 ? 4.363 0.906 9.641 1 34.22 139 TRP A CA 1
ATOM 1019 C C . TRP A 1 139 ? 4.93 -0.508 9.711 1 34.22 139 TRP A C 1
ATOM 1021 O O . TRP A 1 139 ? 5.344 -0.967 10.773 1 34.22 139 TRP A O 1
ATOM 1031 N N . GLY A 1 140 ? 5.133 -1.127 8.547 1 40.47 140 GLY A N 1
ATOM 1032 C CA . GLY A 1 140 ? 6.016 -2.279 8.484 1 40.47 140 GLY A CA 1
ATOM 1033 C C . GLY A 1 140 ? 5.273 -3.604 8.555 1 40.47 140 GLY A C 1
ATOM 1034 O O . GLY A 1 140 ? 5.871 -4.664 8.367 1 40.47 140 GLY A O 1
ATOM 1035 N N . GLY A 1 141 ? 3.982 -3.613 9.062 1 45.22 141 GLY A N 1
ATOM 1036 C CA . GLY A 1 141 ? 3.52 -4.984 9.203 1 45.22 141 GLY A CA 1
ATOM 1037 C C . GLY A 1 141 ? 2.533 -5.395 8.125 1 45.22 141 GLY A C 1
ATOM 1038 O O . GLY A 1 141 ? 1.943 -4.539 7.461 1 45.22 141 GLY A O 1
ATOM 1039 N N . LYS A 1 142 ? 2.736 -6.574 7.547 1 54.59 142 LYS A N 1
ATOM 1040 C CA . LYS A 1 142 ? 1.774 -7.145 6.605 1 54.59 142 LYS A CA 1
ATOM 1041 C C . LYS A 1 142 ? 0.412 -7.34 7.266 1 54.59 142 LYS A C 1
ATOM 1043 O O . LYS A 1 142 ? 0.325 -7.852 8.383 1 54.59 142 LYS A O 1
ATOM 1048 N N . ARG A 1 143 ? -0.636 -6.574 6.836 1 61.97 143 ARG A N 1
ATOM 1049 C CA . ARG A 1 143 ? -1.985 -6.793 7.348 1 61.97 143 ARG A CA 1
ATOM 1050 C C . ARG A 1 143 ? -2.717 -7.852 6.531 1 61.97 143 ARG A C 1
ATOM 1052 O O . ARG A 1 143 ? -2.752 -7.781 5.301 1 61.97 143 ARG A O 1
ATOM 1059 N N . ARG A 1 144 ? -3.041 -8.914 7.332 1 76.06 144 ARG A N 1
ATOM 1060 C CA . ARG A 1 144 ? -3.83 -9.977 6.711 1 76.06 144 ARG A CA 1
ATOM 1061 C C . ARG A 1 144 ? -5.297 -9.578 6.605 1 76.06 144 ARG A C 1
ATOM 1063 O O . ARG A 1 144 ? -5.832 -8.922 7.5 1 76.06 144 ARG A O 1
ATOM 1070 N N . CYS A 1 145 ? -5.809 -9.914 5.531 1 84.06 145 CYS A N 1
ATOM 1071 C CA . CYS A 1 145 ? -7.215 -9.617 5.277 1 84.06 145 CYS A CA 1
ATOM 1072 C C . CYS A 1 145 ? -7.934 -10.844 4.715 1 84.06 145 CYS A C 1
ATOM 1074 O O . CYS A 1 145 ? -7.391 -11.547 3.867 1 84.06 145 CYS A O 1
ATOM 1076 N N . MET A 1 146 ? -9.047 -11.109 5.27 1 88.31 146 MET A N 1
ATOM 1077 C CA . MET A 1 146 ? -9.898 -12.188 4.773 1 88.31 146 MET A CA 1
ATOM 1078 C C . MET A 1 146 ? -10.938 -11.656 3.795 1 88.31 146 MET A C 1
ATOM 1080 O O . MET A 1 146 ? -11.727 -10.773 4.141 1 88.31 146 MET A O 1
ATOM 1084 N N . ARG A 1 147 ? -10.906 -12.148 2.631 1 91.88 147 ARG A N 1
ATOM 1085 C CA . ARG A 1 147 ? -11.922 -11.812 1.63 1 91.88 147 ARG A CA 1
ATOM 1086 C C . ARG A 1 147 ? -12.969 -12.922 1.529 1 91.88 147 ARG A C 1
ATOM 1088 O O . ARG A 1 147 ? -12.656 -14.047 1.149 1 91.88 147 ARG A O 1
ATOM 1095 N N . CYS A 1 148 ? -14.148 -12.555 1.809 1 95.44 148 CYS A N 1
ATOM 1096 C CA . CYS A 1 148 ? -15.266 -13.484 1.754 1 95.44 148 CYS A CA 1
ATOM 1097 C C . CYS A 1 148 ? -16.188 -13.164 0.58 1 95.44 148 CYS A C 1
ATOM 1099 O O . CYS A 1 148 ? -16.484 -12 0.315 1 95.44 148 CYS A O 1
ATOM 1101 N N . VAL A 1 149 ? -16.578 -14.195 -0.054 1 96.12 149 VAL A N 1
ATOM 1102 C CA . VAL A 1 149 ? -17.609 -14.07 -1.086 1 96.12 149 VAL A CA 1
ATOM 1103 C C . VAL A 1 149 ? -18.906 -14.727 -0.613 1 96.12 149 VAL A C 1
ATOM 1105 O O . VAL A 1 149 ? -18.906 -15.883 -0.193 1 96.12 149 VAL A O 1
ATOM 1108 N N . TYR A 1 150 ? -19.922 -13.906 -0.56 1 96.56 150 TYR A N 1
ATOM 1109 C CA . TYR A 1 150 ? -21.266 -14.375 -0.294 1 96.56 150 TYR A CA 1
ATOM 1110 C C . TYR A 1 150 ? -22.109 -14.359 -1.564 1 96.56 150 TYR A C 1
ATOM 1112 O O . TYR A 1 150 ? -21.719 -13.766 -2.57 1 96.56 150 TYR A O 1
ATOM 1120 N N . TYR A 1 151 ? -23.203 -15.078 -1.574 1 95.94 151 TYR A N 1
ATOM 1121 C CA . TYR A 1 151 ? -24.156 -15.008 -2.68 1 95.94 151 TYR A CA 1
ATOM 1122 C C . TYR A 1 151 ? -25.578 -14.859 -2.166 1 95.94 151 TYR A C 1
ATOM 1124 O O . TYR A 1 151 ? -25.938 -15.43 -1.127 1 95.94 151 TYR A O 1
ATOM 1132 N N . ALA A 1 152 ? -26.344 -14.094 -2.91 1 94.69 152 ALA A N 1
ATOM 1133 C CA . ALA A 1 152 ? -27.766 -13.945 -2.586 1 94.69 152 ALA A CA 1
ATOM 1134 C C . ALA A 1 152 ? -28.531 -15.227 -2.904 1 94.69 152 ALA A C 1
ATOM 1136 O O . ALA A 1 152 ? -28.828 -15.5 -4.066 1 94.69 152 ALA A O 1
ATOM 1137 N N . ALA A 1 153 ? -28.906 -15.883 -1.86 1 93.25 153 ALA A N 1
ATOM 1138 C CA . ALA A 1 153 ? -29.609 -17.156 -2.02 1 93.25 153 ALA A CA 1
ATOM 1139 C C . ALA A 1 153 ? -31.109 -16.938 -2.227 1 93.25 153 ALA A C 1
ATOM 1141 O O . ALA A 1 153 ? -31.781 -17.734 -2.871 1 93.25 153 ALA A O 1
ATOM 1142 N N . SER A 1 154 ? -31.625 -15.891 -1.617 1 90.19 154 SER A N 1
ATOM 1143 C CA . SER A 1 154 ? -33.031 -15.555 -1.73 1 90.19 154 SER A CA 1
ATOM 1144 C C . SER A 1 154 ? -33.281 -14.055 -1.547 1 90.19 154 SER A C 1
ATOM 1146 O O . SER A 1 154 ? -32.375 -13.336 -1.107 1 90.19 154 SER A O 1
ATOM 1148 N N . GLY A 1 155 ? -34.5 -13.633 -2.006 1 88.88 155 GLY A N 1
ATOM 1149 C CA . GLY A 1 155 ? -34.844 -12.227 -1.89 1 88.88 155 GLY A CA 1
ATOM 1150 C C . GLY A 1 155 ? -35.25 -11.602 -3.215 1 88.88 155 GLY A C 1
ATOM 1151 O O . GLY A 1 155 ? -35.469 -12.305 -4.199 1 88.88 155 GLY A O 1
ATOM 1152 N N . PRO A 1 156 ? -35.375 -10.242 -3.115 1 86.5 156 PRO A N 1
ATOM 1153 C CA . PRO A 1 156 ? -35.781 -9.547 -4.34 1 86.5 156 PRO A CA 1
ATOM 1154 C C . PRO A 1 156 ? -34.656 -9.508 -5.391 1 86.5 156 PRO A C 1
ATOM 1156 O O . PRO A 1 156 ? -33.469 -9.57 -5.051 1 86.5 156 PRO A O 1
ATOM 1159 N N . CYS A 1 157 ? -35 -9.43 -6.668 1 84.38 157 CYS A N 1
ATOM 1160 C CA . CYS A 1 157 ? -34.062 -9.312 -7.77 1 84.38 157 CYS A CA 1
ATOM 1161 C C . CYS A 1 157 ? -33.312 -7.988 -7.715 1 84.38 157 CYS A C 1
ATOM 1163 O O . CYS A 1 157 ? -33.75 -7.059 -7.027 1 84.38 157 CYS A O 1
ATOM 1165 N N . PHE A 1 158 ? -32.156 -8.062 -8.406 1 78.69 158 PHE A N 1
ATOM 1166 C CA . PHE A 1 158 ? -31.281 -6.879 -8.422 1 78.69 158 PHE A CA 1
ATOM 1167 C C . PHE A 1 158 ? -31.812 -5.844 -9.406 1 78.69 158 PHE A C 1
ATOM 1169 O O . PHE A 1 158 ? -32.281 -6.191 -10.5 1 78.69 158 PHE A O 1
ATOM 1176 N N . GLY A 1 159 ? -32 -4.566 -9.227 1 62.66 159 GLY A N 1
ATOM 1177 C CA . GLY A 1 159 ? -32.531 -3.504 -10.062 1 62.66 159 GLY A CA 1
ATOM 1178 C C . GLY A 1 159 ? -33.906 -3.043 -9.641 1 62.66 159 GLY A C 1
ATOM 1179 O O . GLY A 1 159 ? -34.156 -2.791 -8.453 1 62.66 159 GLY A O 1
ATOM 1180 N N . ASP A 1 160 ? -34.906 -3.307 -10.617 1 55.81 160 ASP A N 1
ATOM 1181 C CA . ASP A 1 160 ? -36.25 -2.799 -10.391 1 55.81 160 ASP A CA 1
ATOM 1182 C C . ASP A 1 160 ? -37 -3.684 -9.414 1 55.81 160 ASP A C 1
ATOM 1184 O O . ASP A 1 160 ? -37.219 -4.867 -9.68 1 55.81 160 ASP A O 1
ATOM 1188 N N . PRO A 1 161 ? -36.969 -3.215 -8.094 1 55.03 161 PRO A N 1
ATOM 1189 C CA . PRO A 1 161 ? -37.656 -3.992 -7.062 1 55.03 161 PRO A CA 1
ATOM 1190 C C . PRO A 1 161 ? -39 -4.559 -7.543 1 55.03 161 PRO A C 1
ATOM 1192 O O . PRO A 1 161 ? -39.781 -5.066 -6.742 1 55.03 161 PRO A O 1
ATOM 1195 N N . SER A 1 162 ? -39.281 -4.312 -8.664 1 51.72 162 SER A N 1
ATOM 1196 C CA . SER A 1 162 ? -40.562 -4.934 -8.812 1 51.72 162 SER A CA 1
ATOM 1197 C C . SER A 1 162 ? -40.594 -6.359 -8.266 1 51.72 162 SER A C 1
ATOM 1199 O O . SER A 1 162 ? -39.531 -6.922 -7.988 1 51.72 162 SER A O 1
ATOM 1201 N N . GLU A 1 163 ? -41.75 -7.121 -8.273 1 59.62 163 GLU A N 1
ATOM 1202 C CA . GLU A 1 163 ? -42.375 -8.281 -7.66 1 59.62 163 GLU A CA 1
ATOM 1203 C C . GLU A 1 163 ? -41.562 -9.555 -7.902 1 59.62 163 GLU A C 1
ATOM 1205 O O . GLU A 1 163 ? -41.906 -10.625 -7.398 1 59.62 163 GLU A O 1
ATOM 1210 N N . GLU A 1 164 ? -40.281 -9.414 -8.531 1 74.94 164 GLU A N 1
ATOM 1211 C CA . GLU A 1 164 ? -39.844 -10.773 -8.828 1 74.94 164 GLU A CA 1
ATOM 1212 C C . GLU A 1 164 ? -38.719 -11.195 -7.898 1 74.94 164 GLU A C 1
ATOM 1214 O O . GLU A 1 164 ? -37.844 -10.383 -7.559 1 74.94 164 GLU A O 1
ATOM 1219 N N . LEU A 1 165 ? -38.875 -12.328 -7.23 1 84.62 165 LEU A N 1
ATOM 1220 C CA . LEU A 1 165 ? -37.906 -12.969 -6.324 1 84.62 165 LEU A CA 1
ATOM 1221 C C . LEU A 1 165 ? -36.781 -13.641 -7.098 1 84.62 165 LEU A C 1
ATOM 1223 O O . LEU A 1 165 ? -36.969 -14.047 -8.25 1 84.62 165 LEU A O 1
ATOM 1227 N N . LEU A 1 166 ? -35.594 -13.656 -6.523 1 88.31 166 LEU A N 1
ATOM 1228 C CA . LEU A 1 166 ? -34.469 -14.367 -7.09 1 88.31 166 LEU A CA 1
ATOM 1229 C C . LEU A 1 166 ? -34.75 -15.859 -7.199 1 88.31 166 LEU A C 1
ATOM 1231 O O . LEU A 1 166 ? -35.312 -16.453 -6.277 1 88.31 166 LEU A O 1
ATOM 1235 N N . PRO A 1 167 ? -34.469 -16.406 -8.336 1 86.81 167 PRO A N 1
ATOM 1236 C CA . PRO A 1 167 ? -34.531 -17.875 -8.383 1 86.81 167 PRO A CA 1
ATOM 1237 C C . PRO A 1 167 ? -33.594 -18.547 -7.383 1 86.81 167 PRO A C 1
ATOM 1239 O O . PRO A 1 167 ? -32.531 -18.031 -7.098 1 86.81 167 PRO A O 1
ATOM 1242 N N . PRO A 1 168 ? -34.062 -19.625 -6.848 1 87.06 168 PRO A N 1
ATOM 1243 C CA . PRO A 1 168 ? -33.188 -20.312 -5.887 1 87.06 168 PRO A CA 1
ATOM 1244 C C . PRO A 1 168 ? -31.875 -20.781 -6.504 1 87.06 168 PRO A C 1
ATOM 1246 O O . PRO A 1 168 ? -31.844 -21.188 -7.668 1 87.06 168 PRO A O 1
ATOM 1249 N N . LEU A 1 169 ? -30.828 -20.656 -5.809 1 90.94 169 LEU A N 1
ATOM 1250 C CA . LEU A 1 169 ? -29.516 -21.109 -6.227 1 90.94 169 LEU A CA 1
ATOM 1251 C C . LEU A 1 169 ? -28.906 -22.047 -5.18 1 90.94 169 LEU A C 1
ATOM 1253 O O . LEU A 1 169 ? -28.766 -21.656 -4.016 1 90.94 169 LEU A O 1
ATOM 1257 N N . ASP A 1 170 ? -28.656 -23.297 -5.578 1 92.25 170 ASP A N 1
ATOM 1258 C CA . ASP A 1 170 ? -27.891 -24.25 -4.77 1 92.25 170 ASP A CA 1
ATOM 1259 C C . ASP A 1 170 ? -26.422 -24.266 -5.164 1 92.25 170 ASP A C 1
ATOM 1261 O O . ASP A 1 170 ? -26.047 -24.859 -6.172 1 92.25 170 ASP A O 1
ATOM 1265 N N . LEU A 1 171 ? -25.672 -23.656 -4.328 1 96.19 171 LEU A N 1
ATOM 1266 C CA . LEU A 1 171 ? -24.25 -23.484 -4.652 1 96.19 171 LEU A CA 1
ATOM 1267 C C . LEU A 1 171 ? -23.578 -24.844 -4.816 1 96.19 171 LEU A C 1
ATOM 1269 O O . LEU A 1 171 ? -22.75 -25.016 -5.723 1 96.19 171 LEU A O 1
ATOM 1273 N N . GLN A 1 172 ? -23.844 -25.75 -3.969 1 96 172 GLN A N 1
ATOM 1274 C CA . GLN A 1 172 ? -23.234 -27.078 -4.047 1 96 172 GLN A CA 1
ATOM 1275 C C . GLN A 1 172 ? -23.531 -27.75 -5.391 1 96 172 GLN A C 1
ATOM 1277 O O . GLN A 1 172 ? -22.609 -28.25 -6.043 1 96 172 GLN A O 1
ATOM 1282 N N . ALA A 1 173 ? -24.719 -27.703 -5.73 1 94.94 173 ALA A N 1
ATOM 1283 C CA . ALA A 1 173 ? -25.125 -28.297 -7.004 1 94.94 173 ALA A CA 1
ATOM 1284 C C . ALA A 1 173 ? -24.438 -27.609 -8.172 1 94.94 173 ALA A C 1
ATOM 1286 O O . ALA A 1 173 ? -24.016 -28.25 -9.133 1 94.94 173 ALA A O 1
ATOM 1287 N N . GLU A 1 174 ? -24.375 -26.312 -8.094 1 95.31 174 GLU A N 1
ATOM 1288 C CA . GLU A 1 174 ? -23.75 -25.531 -9.164 1 95.31 174 GLU A CA 1
ATOM 1289 C C . GLU A 1 174 ? -22.266 -25.906 -9.305 1 95.31 174 GLU A C 1
ATOM 1291 O O . GLU A 1 174 ? -21.766 -26.062 -10.414 1 95.31 174 GLU A O 1
ATOM 1296 N N . LEU A 1 175 ? -21.609 -26.031 -8.211 1 97.31 175 LEU A N 1
ATOM 1297 C CA . LEU A 1 175 ? -20.203 -26.375 -8.242 1 97.31 175 LEU A CA 1
ATOM 1298 C C . LEU A 1 175 ? -19.984 -27.797 -8.734 1 97.31 175 LEU A C 1
ATOM 1300 O O . LEU A 1 175 ? -19.031 -28.062 -9.477 1 97.31 175 LEU A O 1
ATOM 1304 N N . GLU A 1 176 ? -20.875 -28.688 -8.352 1 96.81 176 GLU A N 1
ATOM 1305 C CA . GLU A 1 176 ? -20.766 -30.094 -8.75 1 96.81 176 GLU A CA 1
ATOM 1306 C C . GLU A 1 176 ? -21.016 -30.266 -10.242 1 96.81 176 GLU A C 1
ATOM 1308 O O . GLU A 1 176 ? -20.656 -31.297 -10.828 1 96.81 176 GLU A O 1
ATOM 1313 N N . ARG A 1 177 ? -21.609 -29.25 -10.828 1 96.19 177 ARG A N 1
ATOM 1314 C CA . ARG A 1 177 ? -21.797 -29.281 -12.273 1 96.19 177 ARG A CA 1
ATOM 1315 C C . ARG A 1 177 ? -20.469 -29.078 -12.992 1 96.19 177 ARG A C 1
ATOM 1317 O O . ARG A 1 177 ? -20.328 -29.453 -14.164 1 96.19 177 ARG A O 1
ATOM 1324 N N . TRP A 1 178 ? -19.531 -28.5 -12.32 1 96.81 178 TRP A N 1
ATOM 1325 C CA . TRP A 1 178 ? -18.266 -28.141 -12.969 1 96.81 178 TRP A CA 1
ATOM 1326 C C . TRP A 1 178 ? -17.188 -29.172 -12.656 1 96.81 178 TRP A C 1
ATOM 1328 O O . TRP A 1 178 ? -16.234 -29.344 -13.422 1 96.81 178 TRP A O 1
ATOM 1338 N N . ALA A 1 179 ? -17.297 -29.875 -11.516 1 97.44 179 ALA A N 1
ATOM 1339 C CA . ALA A 1 179 ? -16.281 -30.859 -11.125 1 97.44 179 ALA A CA 1
ATOM 1340 C C . ALA A 1 179 ? -16.797 -31.797 -10.047 1 97.44 179 ALA A C 1
ATOM 1342 O O . ALA A 1 179 ? -17.875 -31.578 -9.492 1 97.44 179 ALA A O 1
ATOM 1343 N N . ASP A 1 180 ? -16.016 -32.812 -9.805 1 96.38 180 ASP A N 1
ATOM 1344 C CA . ASP A 1 180 ? -16.391 -33.781 -8.773 1 96.38 180 ASP A CA 1
ATOM 1345 C C . ASP A 1 180 ? -15.773 -33.438 -7.426 1 96.38 180 ASP A C 1
ATOM 1347 O O . ASP A 1 180 ? -14.758 -34 -7.027 1 96.38 180 ASP A O 1
ATOM 1351 N N . TRP A 1 181 ? -16.484 -32.625 -6.676 1 96.5 181 TRP A N 1
ATOM 1352 C CA . TRP A 1 181 ? -16.016 -32.156 -5.383 1 96.5 181 TRP A CA 1
ATOM 1353 C C . TRP A 1 181 ? -16.094 -33.25 -4.332 1 96.5 181 TRP A C 1
ATOM 1355 O O . TRP A 1 181 ? -15.336 -33.25 -3.361 1 96.5 181 TRP A O 1
ATOM 1365 N N . ARG A 1 182 ? -16.922 -34.219 -4.512 1 93.44 182 ARG A N 1
ATOM 1366 C CA . ARG A 1 182 ? -17.172 -35.281 -3.557 1 93.44 182 ARG A CA 1
ATOM 1367 C C . ARG A 1 182 ? -15.977 -36.25 -3.484 1 93.44 182 ARG A C 1
ATOM 1369 O O . ARG A 1 182 ? -15.805 -36.969 -2.494 1 93.44 182 ARG A O 1
ATOM 1376 N N . ALA A 1 183 ? -15.242 -36.219 -4.512 1 92.25 183 ALA A N 1
ATOM 1377 C CA . ALA A 1 183 ? -14.109 -37.125 -4.625 1 92.25 183 ALA A CA 1
ATOM 1378 C C . ALA A 1 183 ? -12.93 -36.656 -3.787 1 92.25 183 ALA A C 1
ATOM 1380 O O . ALA A 1 183 ? -11.969 -37.406 -3.574 1 92.25 183 ALA A O 1
ATOM 1381 N N . LEU A 1 184 ? -13.016 -35.469 -3.24 1 91.94 184 LEU A N 1
ATOM 1382 C CA . LEU A 1 184 ? -11.898 -34.938 -2.463 1 91.94 184 LEU A CA 1
ATOM 1383 C C . LEU A 1 184 ? -11.742 -35.688 -1.148 1 91.94 184 LEU A C 1
ATOM 1385 O O . LEU A 1 184 ? -12.742 -36.062 -0.528 1 91.94 184 LEU A O 1
ATOM 1389 N N . PRO A 1 185 ? -10.531 -35.844 -0.688 1 86.62 185 PRO A N 1
ATOM 1390 C CA . PRO A 1 185 ? -10.266 -36.719 0.458 1 86.62 185 PRO A CA 1
ATOM 1391 C C . PRO A 1 185 ? -10.531 -36.031 1.797 1 86.62 185 PRO A C 1
ATOM 1393 O O . PRO A 1 185 ? -10.719 -36.719 2.812 1 86.62 185 PRO A O 1
ATOM 1396 N N . SER A 1 186 ? -10.461 -34.688 1.849 1 87.31 186 SER A N 1
ATOM 1397 C CA . SER A 1 186 ? -10.586 -34 3.129 1 87.31 186 SER A CA 1
ATOM 1398 C C . SER A 1 186 ? -11.242 -32.625 2.961 1 87.31 186 SER A C 1
ATOM 1400 O O . SER A 1 186 ? -11.258 -32.062 1.86 1 87.31 186 SER A O 1
ATOM 1402 N N . ALA A 1 187 ? -11.719 -32.156 4.082 1 87.81 187 ALA A N 1
ATOM 1403 C CA . ALA A 1 187 ? -12.32 -30.828 4.113 1 87.81 187 ALA A CA 1
ATOM 1404 C C . ALA A 1 187 ? -11.273 -29.75 3.83 1 87.81 187 ALA A C 1
ATOM 1406 O O . ALA A 1 187 ? -11.578 -28.734 3.219 1 87.81 187 ALA A O 1
ATOM 1407 N N . ARG A 1 188 ? -10.133 -30.016 4.242 1 85.81 188 ARG A N 1
ATOM 1408 C CA . ARG A 1 188 ? -9.039 -29.078 4.023 1 85.81 188 ARG A CA 1
ATOM 1409 C C . ARG A 1 188 ? -8.734 -28.922 2.537 1 85.81 188 ARG A C 1
ATOM 1411 O O . ARG A 1 188 ? -8.539 -27.812 2.055 1 85.81 188 ARG A O 1
ATOM 1418 N N . LYS A 1 189 ? -8.664 -29.969 1.93 1 89.12 189 LYS A N 1
ATOM 1419 C CA . LYS A 1 189 ? -8.43 -29.922 0.49 1 89.12 189 LYS A CA 1
ATOM 1420 C C . LYS A 1 189 ? -9.586 -29.234 -0.237 1 89.12 189 LYS A C 1
ATOM 1422 O O . LYS A 1 189 ? -9.375 -28.469 -1.182 1 89.12 189 LYS A O 1
ATOM 1427 N N . ALA A 1 190 ? -10.734 -29.578 0.214 1 93.19 190 ALA A N 1
ATOM 1428 C CA . ALA A 1 190 ? -11.898 -28.938 -0.381 1 93.19 190 ALA A CA 1
ATOM 1429 C C . ALA A 1 190 ? -11.852 -27.438 -0.185 1 93.19 190 ALA A C 1
ATOM 1431 O O . ALA A 1 190 ? -12.164 -26.672 -1.104 1 93.19 190 ALA A O 1
ATOM 1432 N N . ALA A 1 191 ? -11.469 -27.031 1.008 1 92.12 191 ALA A N 1
ATOM 1433 C CA . ALA A 1 191 ? -11.344 -25.594 1.307 1 92.12 191 ALA A CA 1
ATOM 1434 C C . ALA A 1 191 ? -10.305 -24.938 0.403 1 92.12 191 ALA A C 1
ATOM 1436 O O . ALA A 1 191 ? -10.531 -23.844 -0.123 1 92.12 191 ALA A O 1
ATOM 1437 N N . SER A 1 192 ? -9.258 -25.609 0.25 1 89 192 SER A N 1
ATOM 1438 C CA . SER A 1 192 ? -8.203 -25.094 -0.609 1 89 192 SER A CA 1
ATOM 1439 C C . SER A 1 192 ? -8.68 -24.938 -2.049 1 89 192 SER A C 1
ATOM 1441 O O . SER A 1 192 ? -8.305 -24 -2.742 1 89 192 SER A O 1
ATOM 1443 N N . ARG A 1 193 ? -9.484 -25.875 -2.49 1 93.38 193 ARG A N 1
ATOM 1444 C CA . ARG A 1 193 ? -10.016 -25.812 -3.848 1 93.38 193 ARG A CA 1
ATOM 1445 C C . ARG A 1 193 ? -11.039 -24.672 -3.977 1 93.38 193 ARG A C 1
ATOM 1447 O O . ARG A 1 193 ? -11.133 -24.031 -5.027 1 93.38 193 ARG A O 1
ATOM 1454 N N . LEU A 1 194 ? -11.734 -24.453 -2.922 1 95.06 194 LEU A N 1
ATOM 1455 C CA . LEU A 1 194 ? -12.672 -23.344 -2.932 1 95.06 194 LEU A CA 1
ATOM 1456 C C . LEU A 1 194 ? -11.93 -22.016 -3.008 1 95.06 194 LEU A C 1
ATOM 1458 O O . LEU A 1 194 ? -12.391 -21.078 -3.666 1 95.06 194 LEU A O 1
ATOM 1462 N N . GLU A 1 195 ? -10.836 -21.922 -2.381 1 90.88 195 GLU A N 1
ATOM 1463 C CA . GLU A 1 195 ? -10 -20.734 -2.461 1 90.88 195 GLU A CA 1
ATOM 1464 C C . GLU A 1 195 ? -9.531 -20.484 -3.891 1 90.88 195 GLU A C 1
ATOM 1466 O O . GLU A 1 195 ? -9.438 -19.328 -4.324 1 90.88 195 GLU A O 1
ATOM 1471 N N . LEU A 1 196 ? -9.297 -21.516 -4.531 1 90.19 196 LEU A N 1
ATOM 1472 C CA . LEU A 1 196 ? -8.852 -21.438 -5.918 1 90.19 196 LEU A CA 1
ATOM 1473 C C . LEU A 1 196 ? -9.898 -20.75 -6.793 1 90.19 196 LEU A C 1
ATOM 1475 O O . LEU A 1 196 ? -9.555 -20.109 -7.785 1 90.19 196 LEU A O 1
ATOM 1479 N N . LEU A 1 197 ? -11.094 -20.891 -6.422 1 94.62 197 LEU A N 1
ATOM 1480 C CA . LEU A 1 197 ? -12.18 -20.297 -7.203 1 94.62 197 LEU A CA 1
ATOM 1481 C C . LEU A 1 197 ? -12.125 -18.766 -7.141 1 94.62 197 LEU A C 1
ATOM 1483 O O . LEU A 1 197 ? -12.766 -18.094 -7.941 1 94.62 197 LEU A O 1
ATOM 1487 N N . GLN A 1 198 ? -11.312 -18.266 -6.246 1 92 198 GLN A N 1
ATOM 1488 C CA . GLN A 1 198 ? -11.242 -16.812 -6.059 1 92 198 GLN A CA 1
ATOM 1489 C C . GLN A 1 198 ? -9.961 -16.25 -6.676 1 92 198 GLN A C 1
ATOM 1491 O O . GLN A 1 198 ? -9.656 -15.07 -6.5 1 92 198 GLN A O 1
ATOM 1496 N N . SER A 1 199 ? -9.273 -17.062 -7.34 1 87.88 199 SER A N 1
ATOM 1497 C CA . SER A 1 199 ? -8.07 -16.562 -7.992 1 87.88 199 SER A CA 1
ATOM 1498 C C . SER A 1 199 ? -8.391 -15.422 -8.945 1 87.88 199 SER A C 1
ATOM 1500 O O . SER A 1 199 ? -9.258 -15.562 -9.82 1 87.88 199 SER A O 1
ATOM 1502 N N . PRO A 1 200 ? -7.664 -14.336 -8.719 1 83.19 200 PRO A N 1
ATOM 1503 C CA . PRO A 1 200 ? -7.992 -13.18 -9.555 1 83.19 200 PRO A CA 1
ATOM 1504 C C . PRO A 1 200 ? -7.48 -13.312 -10.984 1 83.19 200 PRO A C 1
ATOM 1506 O O . PRO A 1 200 ? -6.395 -13.852 -11.211 1 83.19 200 PRO A O 1
ATOM 1509 N N . ALA A 1 201 ? -8.273 -12.914 -11.883 1 83.75 201 ALA A N 1
ATOM 1510 C CA . ALA A 1 201 ? -7.922 -12.836 -13.297 1 83.75 201 ALA A CA 1
ATOM 1511 C C . ALA A 1 201 ? -8.25 -11.453 -13.867 1 83.75 201 ALA A C 1
ATOM 1513 O O . ALA A 1 201 ? -9.312 -10.898 -13.594 1 83.75 201 ALA A O 1
ATOM 1514 N N . ARG A 1 202 ? -7.266 -10.914 -14.539 1 72.06 202 ARG A N 1
ATOM 1515 C CA . ARG A 1 202 ? -7.535 -9.625 -15.172 1 72.06 202 ARG A CA 1
ATOM 1516 C C . ARG A 1 202 ? -8.555 -9.766 -16.297 1 72.06 202 ARG A C 1
ATOM 1518 O O . ARG A 1 202 ? -8.5 -10.719 -17.078 1 72.06 202 ARG A O 1
ATOM 1525 N N . LEU A 1 203 ? -9.516 -8.914 -16.234 1 61.12 203 LEU A N 1
ATOM 1526 C CA . LEU A 1 203 ? -10.672 -9.047 -17.109 1 61.12 203 LEU A CA 1
ATOM 1527 C C . LEU A 1 203 ? -10.258 -8.883 -18.578 1 61.12 203 LEU A C 1
ATOM 1529 O O . LEU A 1 203 ? -10.812 -9.539 -19.453 1 61.12 203 LEU A O 1
ATOM 1533 N N . GLU A 1 204 ? -9.344 -7.918 -18.906 1 58.31 204 GLU A N 1
ATOM 1534 C CA . GLU A 1 204 ? -9.031 -7.664 -20.297 1 58.31 204 GLU A CA 1
ATOM 1535 C C . GLU A 1 204 ? -8.594 -8.945 -21.016 1 58.31 204 GLU A C 1
ATOM 1537 O O . GLU A 1 204 ? -8.859 -9.117 -22.203 1 58.31 204 GLU A O 1
ATOM 1542 N N . HIS A 1 205 ? -7.891 -9.781 -20.328 1 58.22 205 HIS A N 1
ATOM 1543 C CA . HIS A 1 205 ? -7.262 -10.938 -20.953 1 58.22 205 HIS A CA 1
ATOM 1544 C C . HIS A 1 205 ? -7.801 -12.242 -20.375 1 58.22 205 HIS A C 1
ATOM 1546 O O . HIS A 1 205 ? -7.457 -13.32 -20.844 1 58.22 205 HIS A O 1
ATOM 1552 N N . ALA A 1 206 ? -8.906 -12.172 -19.453 1 62.38 206 ALA A N 1
ATOM 1553 C CA . ALA A 1 206 ? -8.773 -13.164 -18.391 1 62.38 206 ALA A CA 1
ATOM 1554 C C . ALA A 1 206 ? -9.773 -14.297 -18.578 1 62.38 206 ALA A C 1
ATOM 1556 O O . ALA A 1 206 ? -9.477 -15.453 -18.266 1 62.38 206 ALA A O 1
ATOM 1557 N N . VAL A 1 207 ? -10.914 -14.008 -19.141 1 67.44 207 VAL A N 1
ATOM 1558 C CA . VAL A 1 207 ? -11.867 -15.117 -19.109 1 67.44 207 VAL A CA 1
ATOM 1559 C C . VAL A 1 207 ? -12.219 -15.547 -20.531 1 67.44 207 VAL A C 1
ATOM 1561 O O . VAL A 1 207 ? -12.742 -14.75 -21.312 1 67.44 207 VAL A O 1
ATOM 1564 N N . ARG A 1 208 ? -11.867 -16.781 -20.859 1 80 208 ARG A N 1
ATOM 1565 C CA . ARG A 1 208 ? -12.109 -17.312 -22.203 1 80 208 ARG A CA 1
ATOM 1566 C C . ARG A 1 208 ? -13.039 -18.516 -22.156 1 80 208 ARG A C 1
ATOM 1568 O O . ARG A 1 208 ? -12.836 -19.438 -21.359 1 80 208 ARG A O 1
ATOM 1575 N N . GLN A 1 209 ? -14.031 -18.391 -23.031 1 87.38 209 GLN A N 1
ATOM 1576 C CA . GLN A 1 209 ? -14.922 -19.531 -23.188 1 87.38 209 GLN A CA 1
ATOM 1577 C C . GLN A 1 209 ? -14.406 -20.484 -24.266 1 87.38 209 GLN A C 1
ATOM 1579 O O . GLN A 1 209 ? -14.273 -20.094 -25.438 1 87.38 209 GLN A O 1
ATOM 1584 N N . LEU A 1 210 ? -14.086 -21.672 -23.797 1 92.56 210 LEU A N 1
ATOM 1585 C CA . LEU A 1 210 ? -13.578 -22.703 -24.688 1 92.56 210 LEU A CA 1
ATOM 1586 C C . LEU A 1 210 ? -14.422 -23.969 -24.594 1 92.56 210 LEU A C 1
ATOM 1588 O O . LEU A 1 210 ? -15.516 -23.953 -24.031 1 92.56 210 LEU A O 1
ATOM 1592 N N . THR A 1 211 ? -13.984 -24.953 -25.359 1 94.44 211 THR A N 1
ATOM 1593 C CA . THR A 1 211 ? -14.602 -26.266 -25.266 1 94.44 211 THR A CA 1
ATOM 1594 C C . THR A 1 211 ? -13.562 -27.328 -24.922 1 94.44 211 THR A C 1
ATOM 1596 O O . THR A 1 211 ? -12.359 -27.094 -25.062 1 94.44 211 THR A O 1
ATOM 1599 N N . SER A 1 212 ? -14.031 -28.422 -24.438 1 94 212 SER A N 1
ATOM 1600 C CA . SER A 1 212 ? -13.141 -29.516 -24.047 1 94 212 SER A CA 1
ATOM 1601 C C . SER A 1 212 ? -12.281 -29.984 -25.203 1 94 212 SER A C 1
ATOM 1603 O O . SER A 1 212 ? -11.195 -30.531 -25.016 1 94 212 SER A O 1
ATOM 1605 N N . ASP A 1 213 ? -12.711 -29.672 -26.406 1 93.06 213 ASP A N 1
ATOM 1606 C CA . ASP A 1 213 ? -12 -30.109 -27.609 1 93.06 213 ASP A CA 1
ATOM 1607 C C . ASP A 1 213 ? -10.711 -29.312 -27.797 1 93.06 213 ASP A C 1
ATOM 1609 O O . ASP A 1 213 ? -9.828 -29.734 -28.562 1 93.06 213 ASP A O 1
ATOM 1613 N N . HIS A 1 214 ? -10.633 -28.266 -27.172 1 95.12 214 HIS A N 1
ATOM 1614 C CA . HIS A 1 214 ? -9.43 -27.453 -27.281 1 95.12 214 HIS A CA 1
ATOM 1615 C C . HIS A 1 214 ? -8.297 -28.016 -26.438 1 95.12 214 HIS A C 1
ATOM 1617 O O . HIS A 1 214 ? -7.16 -27.531 -26.5 1 95.12 214 HIS A O 1
ATOM 1623 N N . PHE A 1 215 ? -8.617 -29.078 -25.688 1 97.5 215 PHE A N 1
ATOM 1624 C CA . PHE A 1 215 ? -7.648 -29.578 -24.719 1 97.5 215 PHE A CA 1
ATOM 1625 C C . PHE A 1 215 ? -7.324 -31.047 -24.984 1 97.5 215 PHE A C 1
ATOM 1627 O O . PHE A 1 215 ? -8.148 -31.781 -25.531 1 97.5 215 PHE A O 1
ATOM 1634 N N . GLU A 1 216 ? -6.137 -31.438 -24.656 1 97.12 216 GLU A N 1
ATOM 1635 C CA . GLU A 1 216 ? -5.727 -32.844 -24.625 1 97.12 216 GLU A CA 1
ATOM 1636 C C . GLU A 1 216 ? -4.898 -33.156 -23.391 1 97.12 216 GLU A C 1
ATOM 1638 O O . GLU A 1 216 ? -4.105 -32.312 -22.938 1 97.12 216 GLU A O 1
ATOM 1643 N N . LEU A 1 217 ? -5.102 -34.281 -22.797 1 96.5 217 LEU A N 1
ATOM 1644 C CA . LEU A 1 217 ? -4.34 -34.75 -21.641 1 96.5 217 LEU A CA 1
ATOM 1645 C C . LEU A 1 217 ? -3.037 -35.406 -22.078 1 96.5 217 LEU A C 1
ATOM 1647 O O . LEU A 1 217 ? -3.018 -36.156 -23.062 1 96.5 217 LEU A O 1
ATOM 1651 N N . ILE A 1 218 ? -1.991 -35.031 -21.375 1 95.69 218 ILE A N 1
ATOM 1652 C CA . ILE A 1 218 ? -0.691 -35.625 -21.703 1 95.69 218 ILE A CA 1
ATOM 1653 C C . ILE A 1 218 ? -0.064 -36.219 -20.438 1 95.69 218 ILE A C 1
ATOM 1655 O O . ILE A 1 218 ? -0.555 -36 -19.328 1 95.69 218 ILE A O 1
ATOM 1659 N N . ASP A 1 219 ? 1.026 -36.969 -20.641 1 93.19 219 ASP A N 1
ATOM 1660 C CA . ASP A 1 219 ? 1.81 -37.469 -19.5 1 93.19 219 ASP A CA 1
ATOM 1661 C C . ASP A 1 219 ? 2.605 -36.344 -18.859 1 93.19 219 ASP A C 1
ATOM 1663 O O . ASP A 1 219 ? 2.828 -35.281 -19.484 1 93.19 219 ASP A O 1
ATOM 1667 N N . GLU A 1 220 ? 3.014 -36.531 -17.656 1 92.69 220 GLU A N 1
ATOM 1668 C CA . GLU A 1 220 ? 3.795 -35.531 -16.953 1 92.69 220 GLU A CA 1
ATOM 1669 C C . GLU A 1 220 ? 5.129 -35.281 -17.641 1 92.69 220 GLU A C 1
ATOM 1671 O O . GLU A 1 220 ? 5.918 -36.188 -17.844 1 92.69 220 GLU A O 1
ATOM 1676 N N . PRO A 1 221 ? 5.363 -34 -17.984 1 91.31 221 PRO A N 1
ATOM 1677 C CA . PRO A 1 221 ? 6.633 -33.719 -18.656 1 91.31 221 PRO A CA 1
ATOM 1678 C C . PRO A 1 221 ? 7.836 -33.906 -17.734 1 91.31 221 PRO A C 1
ATOM 1680 O O . PRO A 1 221 ? 8.859 -34.438 -18.141 1 91.31 221 PRO A O 1
ATOM 1683 N N . GLN A 1 222 ? 7.668 -33.531 -16.531 1 89.25 222 GLN A N 1
ATOM 1684 C CA . GLN A 1 222 ? 8.773 -33.625 -15.586 1 89.25 222 GLN A CA 1
ATOM 1685 C C . GLN A 1 222 ? 8.922 -35.031 -15.055 1 89.25 222 GLN A C 1
ATOM 1687 O O . GLN A 1 222 ? 7.938 -35.781 -14.961 1 89.25 222 GLN A O 1
ATOM 1692 N N . PRO A 1 223 ? 10.133 -35.375 -14.688 1 82.25 223 PRO A N 1
ATOM 1693 C CA . PRO A 1 223 ? 10.367 -36.719 -14.164 1 82.25 223 PRO A CA 1
ATOM 1694 C C . PRO A 1 223 ? 9.586 -37 -12.883 1 82.25 223 PRO A C 1
ATOM 1696 O O . PRO A 1 223 ? 9.258 -38.156 -12.586 1 82.25 223 PRO A O 1
ATOM 1699 N N . SER A 1 224 ? 9.391 -36.031 -12.117 1 76.19 224 SER A N 1
ATOM 1700 C CA . SER A 1 224 ? 8.586 -36.188 -10.906 1 76.19 224 SER A CA 1
ATOM 1701 C C . SER A 1 224 ? 7.312 -35.344 -10.977 1 76.19 224 SER A C 1
ATOM 1703 O O . SER A 1 224 ? 7.344 -34.188 -11.43 1 76.19 224 SER A O 1
ATOM 1705 N N . SER A 1 225 ? 6.297 -36.062 -10.539 1 68.19 225 SER A N 1
ATOM 1706 C CA . SER A 1 225 ? 5.004 -35.375 -10.578 1 68.19 225 SER A CA 1
ATOM 1707 C C . SER A 1 225 ? 4.969 -34.188 -9.602 1 68.19 225 SER A C 1
ATOM 1709 O O . SER A 1 225 ? 4.242 -33.219 -9.812 1 68.19 225 SER A O 1
ATOM 1711 N N . GLU A 1 226 ? 5.738 -34.281 -8.617 1 67.69 226 GLU A N 1
ATOM 1712 C CA . GLU A 1 226 ? 5.73 -33.25 -7.586 1 67.69 226 GLU A CA 1
ATOM 1713 C C . GLU A 1 226 ? 6.293 -31.938 -8.117 1 67.69 226 GLU A C 1
ATOM 1715 O O . GLU A 1 226 ? 6.004 -30.875 -7.578 1 67.69 226 GLU A O 1
ATOM 1720 N N . SER A 1 227 ? 7.004 -32.094 -9.148 1 72.25 227 SER A N 1
ATOM 1721 C CA . SER A 1 227 ? 7.625 -30.891 -9.734 1 72.25 227 SER A CA 1
ATOM 1722 C C . SER A 1 227 ? 6.863 -30.422 -10.969 1 72.25 227 SER A C 1
ATOM 1724 O O . SER A 1 227 ? 7.355 -29.578 -11.719 1 72.25 227 SER A O 1
ATOM 1726 N N . GLY A 1 228 ? 5.73 -30.984 -11.062 1 84.69 228 GLY A N 1
ATOM 1727 C CA . GLY A 1 228 ? 4.965 -30.656 -12.258 1 84.69 228 GLY A CA 1
ATOM 1728 C C . GLY A 1 228 ? 4.172 -29.375 -12.117 1 84.69 228 GLY A C 1
ATOM 1729 O O . GLY A 1 228 ? 4.621 -28.422 -11.461 1 84.69 228 GLY A O 1
ATOM 1730 N N . GLY A 1 229 ? 3.225 -29.234 -13.016 1 92.31 229 GLY A N 1
ATOM 1731 C CA . GLY A 1 229 ? 2.34 -28.078 -12.992 1 92.31 229 GLY A CA 1
ATOM 1732 C C . GLY A 1 229 ? 2.439 -27.219 -14.242 1 92.31 229 GLY A C 1
ATOM 1733 O O . GLY A 1 229 ? 1.923 -26.109 -14.273 1 92.31 229 GLY A O 1
ATOM 1734 N N . CYS A 1 230 ? 3.111 -27.797 -15.188 1 95.88 230 CYS A N 1
ATOM 1735 C CA . CYS A 1 230 ? 3.311 -27.031 -16.406 1 95.88 230 CYS A CA 1
ATOM 1736 C C . CYS A 1 230 ? 2.857 -27.812 -17.625 1 95.88 230 CYS A C 1
ATOM 1738 O O . CYS A 1 230 ? 3.303 -28.938 -17.844 1 95.88 230 CYS A O 1
ATOM 1740 N N . GLY A 1 231 ? 1.904 -27.25 -18.344 1 96.94 231 GLY A N 1
ATOM 1741 C CA . GLY A 1 231 ? 1.487 -27.766 -19.641 1 96.94 231 GLY A CA 1
ATOM 1742 C C . GLY A 1 231 ? 1.897 -26.859 -20.797 1 96.94 231 GLY A C 1
ATOM 1743 O O . GLY A 1 231 ? 2.828 -26.062 -20.672 1 96.94 231 GLY A O 1
ATOM 1744 N N . PHE A 1 232 ? 1.258 -27.109 -21.953 1 97.88 232 PHE A N 1
ATOM 1745 C CA . PHE A 1 232 ? 1.687 -26.375 -23.141 1 97.88 232 PHE A CA 1
ATOM 1746 C C . PHE A 1 232 ? 0.487 -25.797 -23.875 1 97.88 232 PHE A C 1
ATOM 1748 O O . PHE A 1 232 ? -0.612 -26.359 -23.812 1 97.88 232 PHE A O 1
ATOM 1755 N N . VAL A 1 233 ? 0.71 -24.734 -24.531 1 97.19 233 VAL A N 1
ATOM 1756 C CA . VAL A 1 233 ? -0.294 -24.062 -25.359 1 97.19 233 VAL A CA 1
ATOM 1757 C C . VAL A 1 233 ? 0.303 -23.719 -26.719 1 97.19 233 VAL A C 1
ATOM 1759 O O . VAL A 1 233 ? 1.463 -23.312 -26.812 1 97.19 233 VAL A O 1
ATOM 1762 N N . PRO A 1 234 ? -0.506 -23.922 -27.766 1 95.38 234 PRO A N 1
ATOM 1763 C CA . PRO A 1 234 ? 0.001 -23.5 -29.062 1 95.38 234 PRO A CA 1
ATOM 1764 C C . PRO A 1 234 ? 0.303 -22 -29.125 1 95.38 234 PRO A C 1
ATOM 1766 O O . PRO A 1 234 ? -0.481 -21.188 -28.625 1 95.38 234 PRO A O 1
ATOM 1769 N N . GLU A 1 235 ? 1.364 -21.688 -29.75 1 90.81 235 GLU A N 1
ATOM 1770 C CA . GLU A 1 235 ? 1.824 -20.297 -29.812 1 90.81 235 GLU A CA 1
ATOM 1771 C C . GLU A 1 235 ? 0.754 -19.391 -30.406 1 90.81 235 GLU A C 1
ATOM 1773 O O . GLU A 1 235 ? 0.506 -18.297 -29.875 1 90.81 235 GLU A O 1
ATOM 1778 N N . GLY A 1 236 ? 0.175 -19.797 -31.5 1 86.38 236 GLY A N 1
ATOM 1779 C CA . GLY A 1 236 ? -0.869 -19 -32.125 1 86.38 236 GLY A CA 1
ATOM 1780 C C . GLY A 1 236 ? -2.074 -18.797 -31.219 1 86.38 236 GLY A C 1
ATOM 1781 O O . GLY A 1 236 ? -2.623 -17.688 -31.156 1 86.38 236 GLY A O 1
ATOM 1782 N N . LEU A 1 237 ? -2.412 -19.797 -30.531 1 89.12 237 LEU A N 1
ATOM 1783 C CA . LEU A 1 237 ? -3.561 -19.734 -29.641 1 89.12 237 LEU A CA 1
ATOM 1784 C C . LEU A 1 237 ? -3.264 -18.828 -28.438 1 89.12 237 LEU A C 1
ATOM 1786 O O . LEU A 1 237 ? -4.148 -18.109 -27.969 1 89.12 237 LEU A O 1
ATOM 1790 N N . LEU A 1 238 ? -2.074 -18.922 -27.969 1 91.25 238 LEU A N 1
ATOM 1791 C CA . LEU A 1 238 ? -1.675 -18.078 -26.844 1 91.25 238 LEU A CA 1
ATOM 1792 C C . LEU A 1 238 ? -1.848 -16.594 -27.188 1 91.25 238 LEU A C 1
ATOM 1794 O O . LEU A 1 238 ? -2.42 -15.836 -26.406 1 91.25 238 LEU A O 1
ATOM 1798 N N . ALA A 1 239 ? -1.414 -16.219 -28.297 1 87.62 239 ALA A N 1
ATOM 1799 C CA . ALA A 1 239 ? -1.546 -14.836 -28.734 1 87.62 239 ALA A CA 1
ATOM 1800 C C . ALA A 1 239 ? -3.014 -14.438 -28.859 1 87.62 239 ALA A C 1
ATOM 1802 O O . ALA A 1 239 ? -3.389 -13.32 -28.484 1 87.62 239 ALA A O 1
ATOM 1803 N N . GLU A 1 240 ? -3.76 -15.344 -29.25 1 83.69 240 GLU A N 1
ATOM 1804 C CA . GLU A 1 240 ? -5.188 -15.086 -29.406 1 83.69 240 GLU A CA 1
ATOM 1805 C C . GLU A 1 240 ? -5.871 -14.93 -28.047 1 83.69 240 GLU A C 1
ATOM 1807 O O . GLU A 1 240 ? -6.723 -14.055 -27.875 1 83.69 240 GLU A O 1
ATOM 1812 N N . LEU A 1 241 ? -5.492 -15.812 -27.219 1 83.56 241 LEU A N 1
ATOM 1813 C CA . LEU A 1 241 ? -6.059 -15.773 -25.875 1 83.56 241 LEU A CA 1
ATOM 1814 C C . LEU A 1 241 ? -5.785 -14.43 -25.219 1 83.56 241 LEU A C 1
ATOM 1816 O O . LEU A 1 241 ? -6.59 -13.953 -24.406 1 83.56 241 LEU A O 1
ATOM 1820 N N . LEU A 1 242 ? -4.703 -13.828 -25.578 1 86.25 242 LEU A N 1
ATOM 1821 C CA . LEU A 1 242 ? -4.285 -12.586 -24.938 1 86.25 242 LEU A CA 1
ATOM 1822 C C . LEU A 1 242 ? -4.711 -11.375 -25.75 1 86.25 242 LEU A C 1
ATOM 1824 O O . LEU A 1 242 ? -4.301 -10.25 -25.469 1 86.25 242 LEU A O 1
ATOM 1828 N N . GLY A 1 243 ? -5.426 -11.469 -26.797 1 77.38 243 GLY A N 1
ATOM 1829 C CA . GLY A 1 243 ? -5.996 -10.359 -27.547 1 77.38 243 GLY A CA 1
ATOM 1830 C C . GLY A 1 243 ? -5.184 -9.992 -28.766 1 77.38 243 GLY A C 1
ATOM 1831 O O . GLY A 1 243 ? -5.543 -9.07 -29.5 1 77.38 243 GLY A O 1
ATOM 1832 N N . GLY A 1 244 ? -4.043 -10.609 -29.031 1 72.94 244 GLY A N 1
ATOM 1833 C CA . GLY A 1 244 ? -3.314 -10.492 -30.297 1 72.94 244 GLY A CA 1
ATOM 1834 C C . GLY A 1 244 ? -2.391 -9.289 -30.328 1 72.94 244 GLY A C 1
ATOM 1835 O O . GLY A 1 244 ? -1.765 -9.023 -31.359 1 72.94 244 GLY A O 1
ATOM 1836 N N . GLY A 1 245 ? -2.307 -8.469 -29.328 1 74.88 245 GLY A N 1
ATOM 1837 C CA . GLY A 1 245 ? -1.443 -7.301 -29.344 1 74.88 245 GLY A CA 1
ATOM 1838 C C . GLY A 1 245 ? 0.03 -7.645 -29.234 1 74.88 245 GLY A C 1
ATOM 1839 O O . GLY A 1 245 ? 0.406 -8.82 -29.297 1 74.88 245 GLY A O 1
ATOM 1840 N N . ARG A 1 246 ? 0.851 -6.645 -29.391 1 73.19 246 ARG A N 1
ATOM 1841 C CA . ARG A 1 246 ? 2.299 -6.82 -29.344 1 73.19 246 ARG A CA 1
ATOM 1842 C C . ARG A 1 246 ? 2.719 -7.551 -28.078 1 73.19 246 ARG A C 1
ATOM 1844 O O . ARG A 1 246 ? 3.588 -8.43 -28.109 1 73.19 246 ARG A O 1
ATOM 1851 N N . ALA A 1 247 ? 2.072 -7.238 -27.078 1 74.25 247 ALA A N 1
ATOM 1852 C CA . ALA A 1 247 ? 2.393 -7.891 -25.812 1 74.25 247 ALA A CA 1
ATOM 1853 C C . ALA A 1 247 ? 2.014 -9.367 -25.844 1 74.25 247 ALA A C 1
ATOM 1855 O O . ALA A 1 247 ? 2.73 -10.211 -25.297 1 74.25 247 ALA A O 1
ATOM 1856 N N . ALA A 1 248 ? 1.021 -9.641 -26.578 1 79.25 248 ALA A N 1
ATOM 1857 C CA . ALA A 1 248 ? 0.559 -11.023 -26.703 1 79.25 248 ALA A CA 1
ATOM 1858 C C . ALA A 1 248 ? 1.539 -11.852 -27.531 1 79.25 248 ALA A C 1
ATOM 1860 O O . ALA A 1 248 ? 1.756 -13.031 -27.25 1 79.25 248 ALA A O 1
ATOM 1861 N N . GLN A 1 249 ? 2.17 -11.141 -28.406 1 82.06 249 GLN A N 1
ATOM 1862 C CA . GLN A 1 249 ? 3.096 -11.844 -29.297 1 82.06 249 GLN A CA 1
ATOM 1863 C C . GLN A 1 249 ? 4.391 -12.195 -28.562 1 82.06 249 GLN A C 1
ATOM 1865 O O . GLN A 1 249 ? 5.09 -13.141 -28.938 1 82.06 249 GLN A O 1
ATOM 1870 N N . ARG A 1 250 ? 4.625 -11.508 -27.594 1 86.56 250 ARG A N 1
ATOM 1871 C CA . ARG A 1 250 ? 5.859 -11.734 -26.859 1 86.56 250 ARG A CA 1
ATOM 1872 C C . ARG A 1 250 ? 5.629 -12.695 -25.688 1 86.56 250 ARG A C 1
ATOM 1874 O O . ARG A 1 250 ? 6.586 -13.148 -25.062 1 86.56 250 ARG A O 1
ATOM 1881 N N . ALA A 1 251 ? 4.414 -13.047 -25.5 1 92.12 251 ALA A N 1
ATOM 1882 C CA . ALA A 1 251 ? 4.094 -13.914 -24.359 1 92.12 251 ALA A CA 1
ATOM 1883 C C . ALA A 1 251 ? 4.633 -15.328 -24.578 1 92.12 251 ALA A C 1
ATOM 1885 O O . ALA A 1 251 ? 4.551 -15.867 -25.688 1 92.12 251 ALA A O 1
ATOM 1886 N N . THR A 1 252 ? 5.262 -15.883 -23.562 1 94.62 252 THR A N 1
ATOM 1887 C CA . THR A 1 252 ? 5.84 -17.219 -23.672 1 94.62 252 THR A CA 1
ATOM 1888 C C . THR A 1 252 ? 5.129 -18.203 -22.75 1 94.62 252 THR A C 1
ATOM 1890 O O . THR A 1 252 ? 5.234 -19.422 -22.922 1 94.62 252 THR A O 1
ATOM 1893 N N . ALA A 1 253 ? 4.512 -17.688 -21.766 1 94.12 253 ALA A N 1
ATOM 1894 C CA . ALA A 1 253 ? 3.816 -18.547 -20.812 1 94.12 253 ALA A CA 1
ATOM 1895 C C . ALA A 1 253 ? 2.703 -17.766 -20.094 1 94.12 253 ALA A C 1
ATOM 1897 O O . ALA A 1 253 ? 2.742 -16.547 -20.016 1 94.12 253 ALA A O 1
ATOM 1898 N N . VAL A 1 254 ? 1.685 -18.484 -19.656 1 92.31 254 VAL A N 1
ATOM 1899 C CA . VAL A 1 254 ? 0.593 -17.875 -18.891 1 92.31 254 VAL A CA 1
ATOM 1900 C C . VAL A 1 254 ? 0.22 -18.797 -17.719 1 92.31 254 VAL A C 1
ATOM 1902 O O . VAL A 1 254 ? 0.258 -20.016 -17.859 1 92.31 254 VAL A O 1
ATOM 1905 N N . GLN A 1 255 ? -0.059 -18.203 -16.625 1 91.81 255 GLN A N 1
ATOM 1906 C CA . GLN A 1 255 ? -0.679 -18.938 -15.531 1 91.81 255 GLN A CA 1
ATOM 1907 C C . GLN A 1 255 ? -2.195 -19 -15.695 1 91.81 255 GLN A C 1
ATOM 1909 O O . GLN A 1 255 ? -2.832 -17.984 -16 1 91.81 255 GLN A O 1
ATOM 1914 N N . VAL A 1 256 ? -2.725 -20.172 -15.492 1 92.88 256 VAL A N 1
ATOM 1915 C CA . VAL A 1 256 ? -4.133 -20.297 -15.836 1 92.88 256 VAL A CA 1
ATOM 1916 C C . VAL A 1 256 ? -4.871 -21.062 -14.742 1 92.88 256 VAL A C 1
ATOM 1918 O O . VAL A 1 256 ? -4.246 -21.766 -13.938 1 92.88 256 VAL A O 1
ATOM 1921 N N . ARG A 1 257 ? -6.172 -20.859 -14.758 1 94.06 257 ARG A N 1
ATOM 1922 C CA . ARG A 1 257 ? -7.184 -21.688 -14.102 1 94.06 257 ARG A CA 1
ATOM 1923 C C . ARG A 1 257 ? -8.227 -22.172 -15.102 1 94.06 257 ARG A C 1
ATOM 1925 O O . ARG A 1 257 ? -8.844 -21.375 -15.805 1 94.06 257 ARG A O 1
ATOM 1932 N N . LEU A 1 258 ? -8.336 -23.484 -15.148 1 96 258 LEU A N 1
ATOM 1933 C CA . LEU A 1 258 ? -9.266 -24.078 -16.094 1 96 258 LEU A CA 1
ATOM 1934 C C . LEU A 1 258 ? -10.398 -24.797 -15.367 1 96 258 LEU A C 1
ATOM 1936 O O . LEU A 1 258 ? -10.156 -25.594 -14.461 1 96 258 LEU A O 1
ATOM 1940 N N . PHE A 1 259 ? -11.617 -24.5 -15.789 1 96.5 259 PHE A N 1
ATOM 1941 C CA . PHE A 1 259 ? -12.812 -25.156 -15.289 1 96.5 259 PHE A CA 1
ATOM 1942 C C . PHE A 1 259 ? -13.594 -25.797 -16.422 1 96.5 259 PHE A C 1
ATOM 1944 O O . PHE A 1 259 ? -14.156 -25.094 -17.266 1 96.5 259 PHE A O 1
ATOM 1951 N N . ALA A 1 260 ? -13.594 -27.094 -16.484 1 97.38 260 ALA A N 1
ATOM 1952 C CA . ALA A 1 260 ? -14.25 -27.859 -17.531 1 97.38 260 ALA A CA 1
ATOM 1953 C C . ALA A 1 260 ? -14.938 -29.109 -16.969 1 97.38 260 ALA A C 1
ATOM 1955 O O . ALA A 1 260 ? -14.266 -30.047 -16.547 1 97.38 260 ALA A O 1
ATOM 1956 N N . PRO A 1 261 ? -16.266 -29.156 -17.047 1 97.56 261 PRO A N 1
ATOM 1957 C CA . PRO A 1 261 ? -16.984 -30.297 -16.469 1 97.56 261 PRO A CA 1
ATOM 1958 C C . PRO A 1 261 ? -16.484 -31.641 -16.984 1 97.56 261 PRO A C 1
ATOM 1960 O O . PRO A 1 261 ? -16.359 -32.594 -16.203 1 97.56 261 PRO A O 1
ATOM 1963 N N . ALA A 1 262 ? -16.094 -31.734 -18.203 1 97 262 ALA A N 1
ATOM 1964 C CA . ALA A 1 262 ? -15.672 -32.969 -18.828 1 97 262 ALA A CA 1
ATOM 1965 C C . ALA A 1 262 ? -14.242 -33.344 -18.438 1 97 262 ALA A C 1
ATOM 1967 O O . ALA A 1 262 ? -13.828 -34.5 -18.516 1 97 262 ALA A O 1
ATOM 1968 N N . LEU A 1 263 ? -13.484 -32.375 -18.031 1 96.88 263 LEU A N 1
ATOM 1969 C CA . LEU A 1 263 ? -12.062 -32.594 -17.781 1 96.88 263 LEU A CA 1
ATOM 1970 C C . LEU A 1 263 ? -11.734 -32.406 -16.297 1 96.88 263 LEU A C 1
ATOM 1972 O O . LEU A 1 263 ? -10.805 -33.031 -15.781 1 96.88 263 LEU A O 1
ATOM 1976 N N . GLY A 1 264 ? -12.484 -31.547 -15.656 1 97.06 264 GLY A N 1
ATOM 1977 C CA . GLY A 1 264 ? -12.211 -31.188 -14.273 1 97.06 264 GLY A CA 1
ATOM 1978 C C . GLY A 1 264 ? -11.664 -29.781 -14.117 1 97.06 264 GLY A C 1
ATOM 1979 O O . GLY A 1 264 ? -11.992 -28.891 -14.906 1 97.06 264 GLY A O 1
ATOM 1980 N N . VAL A 1 265 ? -10.969 -29.531 -12.953 1 97.12 265 VAL A N 1
ATOM 1981 C CA . VAL A 1 265 ? -10.375 -28.234 -12.648 1 97.12 265 VAL A CA 1
ATOM 1982 C C . VAL A 1 265 ? -8.852 -28.344 -12.672 1 97.12 265 VAL A C 1
ATOM 1984 O O . VAL A 1 265 ? -8.281 -29.266 -12.094 1 97.12 265 VAL A O 1
ATOM 1987 N N . PHE A 1 266 ? -8.242 -27.469 -13.398 1 96.56 266 PHE A N 1
ATOM 1988 C CA . PHE A 1 266 ? -6.789 -27.469 -13.523 1 96.56 266 PHE A CA 1
ATOM 1989 C C . PHE A 1 266 ? -6.203 -26.125 -13.133 1 96.56 266 PHE A C 1
ATOM 1991 O O . PHE A 1 266 ? -6.859 -25.094 -13.281 1 96.56 266 PHE A O 1
ATOM 1998 N N . LYS A 1 267 ? -5.031 -26.109 -12.609 1 94.56 267 LYS A N 1
ATOM 1999 C CA . LYS A 1 267 ? -4.25 -24.906 -12.383 1 94.56 267 LYS A CA 1
ATOM 2000 C C . LYS A 1 267 ? -2.783 -25.109 -12.734 1 94.56 267 LYS A C 1
ATOM 2002 O O . LYS A 1 267 ? -2.273 -26.234 -12.641 1 94.56 267 LYS A O 1
ATOM 2007 N N . GLY A 1 268 ? -2.164 -24.047 -13.195 1 93.75 268 GLY A N 1
ATOM 2008 C CA . GLY A 1 268 ? -0.744 -24.125 -13.492 1 93.75 268 GLY A CA 1
ATOM 2009 C C . GLY A 1 268 ? -0.297 -23.156 -14.562 1 93.75 268 GLY A C 1
ATOM 2010 O O . GLY A 1 268 ? -0.915 -22.109 -14.75 1 93.75 268 GLY A O 1
ATOM 2011 N N . ILE A 1 269 ? 0.821 -23.531 -15.164 1 95.69 269 ILE A N 1
ATOM 2012 C CA . ILE A 1 269 ? 1.424 -22.703 -16.203 1 95.69 269 ILE A CA 1
ATOM 2013 C C . ILE A 1 269 ? 1.272 -23.391 -17.562 1 95.69 269 ILE A C 1
ATOM 2015 O O . ILE A 1 269 ? 1.425 -24.609 -17.672 1 95.69 269 ILE A O 1
ATOM 2019 N N . LEU A 1 270 ? 0.938 -22.625 -18.516 1 96 270 LEU A N 1
ATOM 2020 C CA . LEU A 1 270 ? 0.984 -23.078 -19.906 1 96 270 LEU A CA 1
ATOM 2021 C C . LEU A 1 270 ? 2.102 -22.375 -20.672 1 96 270 LEU A C 1
ATOM 2023 O O . LEU A 1 270 ? 2.076 -21.156 -20.828 1 96 270 LEU A O 1
ATOM 2027 N N . ALA A 1 271 ? 3.016 -23.156 -21.047 1 96.81 271 ALA A N 1
ATOM 2028 C CA . ALA A 1 271 ? 4.113 -22.609 -21.859 1 96.81 271 ALA A CA 1
ATOM 2029 C C . ALA A 1 271 ? 3.809 -22.734 -23.344 1 96.81 271 ALA A C 1
ATOM 2031 O O . ALA A 1 271 ? 3.258 -23.75 -23.797 1 96.81 271 ALA A O 1
ATOM 2032 N N . ALA A 1 272 ? 4.227 -21.75 -24.094 1 96.69 272 ALA A N 1
ATOM 2033 C CA . ALA A 1 272 ? 4.027 -21.781 -25.547 1 96.69 272 ALA A CA 1
ATOM 2034 C C . ALA A 1 272 ? 4.867 -22.875 -26.188 1 96.69 272 ALA A C 1
ATOM 2036 O O . ALA A 1 272 ? 6.047 -23.047 -25.859 1 96.69 272 ALA A O 1
ATOM 2037 N N . ARG A 1 273 ? 4.234 -23.625 -27.016 1 96.06 273 ARG A N 1
ATOM 2038 C CA . ARG A 1 273 ? 4.898 -24.703 -27.75 1 96.06 273 ARG A CA 1
ATOM 2039 C C . ARG A 1 273 ? 4.496 -24.719 -29.219 1 96.06 273 ARG A C 1
ATOM 2041 O O . ARG A 1 273 ? 3.312 -24.578 -29.531 1 96.06 273 ARG A O 1
ATOM 2048 N N . ARG A 1 274 ? 5.488 -24.859 -30.062 1 92.62 274 ARG A N 1
ATOM 2049 C CA . ARG A 1 274 ? 5.227 -24.938 -31.484 1 92.62 274 ARG A CA 1
ATOM 2050 C C . ARG A 1 274 ? 4.848 -26.359 -31.891 1 92.62 274 ARG A C 1
ATOM 2052 O O . ARG A 1 274 ? 5.25 -27.328 -31.25 1 92.62 274 ARG A O 1
ATOM 2059 N N . GLY A 1 275 ? 4.059 -26.438 -32.938 1 90.25 275 GLY A N 1
ATOM 2060 C CA . GLY A 1 275 ? 3.789 -27.719 -33.562 1 90.25 275 GLY A CA 1
ATOM 2061 C C . GLY A 1 275 ? 2.627 -28.453 -32.906 1 90.25 275 GLY A C 1
ATOM 2062 O O . GLY A 1 275 ? 2.395 -29.641 -33.188 1 90.25 275 GLY A O 1
ATOM 2063 N N . ILE A 1 276 ? 2.025 -27.859 -31.969 1 94.62 276 ILE A N 1
ATOM 2064 C CA . ILE A 1 276 ? 0.853 -28.484 -31.375 1 94.62 276 ILE A CA 1
ATOM 2065 C C . ILE A 1 276 ? -0.403 -27.703 -31.766 1 94.62 276 ILE A C 1
ATOM 2067 O O . ILE A 1 276 ? -0.323 -26.531 -32.156 1 94.62 276 ILE A O 1
ATOM 2071 N N . SER A 1 277 ? -1.59 -28.406 -31.609 1 94.25 277 SER A N 1
ATOM 2072 C CA . SER A 1 277 ? -2.83 -27.781 -32.062 1 94.25 277 SER A CA 1
ATOM 2073 C C . SER A 1 277 ? -3.801 -27.594 -30.906 1 94.25 277 SER A C 1
ATOM 2075 O O . SER A 1 277 ? -4.762 -26.828 -31 1 94.25 277 SER A O 1
ATOM 2077 N N . ARG A 1 278 ? -3.52 -28.328 -29.859 1 96.56 278 ARG A N 1
ATOM 2078 C CA . ARG A 1 278 ? -4.391 -28.25 -28.703 1 96.56 278 ARG A CA 1
ATOM 2079 C C . ARG A 1 278 ? -3.594 -27.906 -27.438 1 96.56 278 ARG A C 1
ATOM 2081 O O . ARG A 1 278 ? -2.377 -28.078 -27.406 1 96.56 278 ARG A O 1
ATOM 2088 N N . ILE A 1 279 ? -4.316 -27.359 -26.5 1 97.69 279 ILE A N 1
ATOM 2089 C CA . ILE A 1 279 ? -3.691 -27.125 -25.203 1 97.69 279 ILE A CA 1
ATOM 2090 C C . ILE A 1 279 ? -3.441 -28.453 -24.5 1 97.69 279 ILE A C 1
ATOM 2092 O O . ILE A 1 279 ? -4.34 -29.297 -24.422 1 97.69 279 ILE A O 1
ATOM 2096 N N . GLN A 1 280 ? -2.232 -28.656 -24.047 1 98 280 GLN A N 1
ATOM 2097 C CA . GLN A 1 280 ? -1.839 -29.922 -23.438 1 98 280 GLN A CA 1
ATOM 2098 C C . GLN A 1 280 ? -1.774 -29.812 -21.922 1 98 280 GLN A C 1
ATOM 2100 O O . GLN A 1 280 ? -1.031 -28.984 -21.375 1 98 280 GLN A O 1
ATOM 2105 N N . LEU A 1 281 ? -2.516 -30.672 -21.234 1 97.5 281 LEU A N 1
ATOM 2106 C CA . LEU A 1 281 ? -2.625 -30.625 -19.781 1 97.5 281 LEU A CA 1
ATOM 2107 C C . LEU A 1 281 ? -2.049 -31.891 -19.156 1 97.5 281 LEU A C 1
ATOM 2109 O O . LEU A 1 281 ? -2.543 -33 -19.406 1 97.5 281 LEU A O 1
ATOM 2113 N N . PRO A 1 282 ? -1.031 -31.75 -18.328 1 96.44 282 PRO A N 1
ATOM 2114 C CA . PRO A 1 282 ? -0.536 -32.906 -17.578 1 96.44 282 PRO A CA 1
ATOM 2115 C C . PRO A 1 282 ? -1.359 -33.188 -16.328 1 96.44 282 PRO A C 1
ATOM 2117 O O . PRO A 1 282 ? -2.107 -32.312 -15.867 1 96.44 282 PRO A O 1
ATOM 2120 N N . PRO A 1 283 ? -1.197 -34.375 -15.758 1 93.69 283 PRO A N 1
ATOM 2121 C CA . PRO A 1 283 ? -1.989 -34.75 -14.578 1 93.69 283 PRO A CA 1
ATOM 2122 C C . PRO A 1 283 ? -1.651 -33.906 -13.352 1 93.69 283 PRO A C 1
ATOM 2124 O O . PRO A 1 283 ? -2.514 -33.656 -12.5 1 93.69 283 PRO A O 1
ATOM 2127 N N . SER A 1 284 ? -0.464 -33.469 -13.258 1 92.5 284 SER A N 1
ATOM 2128 C CA . SER A 1 284 ? -0.043 -32.688 -12.094 1 92.5 284 SER A CA 1
ATOM 2129 C C . SER A 1 284 ? -0.829 -31.391 -11.977 1 92.5 284 SER A C 1
ATOM 2131 O O . SER A 1 284 ? -0.895 -30.797 -10.898 1 92.5 284 SER A O 1
ATOM 2133 N N . MET A 1 285 ? -1.421 -30.953 -13.031 1 94.81 285 MET A N 1
ATOM 2134 C CA . MET A 1 285 ? -2.17 -29.688 -13.031 1 94.81 285 MET A CA 1
ATOM 2135 C C . MET A 1 285 ? -3.588 -29.906 -12.516 1 94.81 285 MET A C 1
ATOM 2137 O O . MET A 1 285 ? -4.285 -28.953 -12.188 1 94.81 285 MET A O 1
ATOM 2141 N N . ARG A 1 286 ? -4.059 -31.125 -12.531 1 95.12 286 ARG A N 1
ATOM 2142 C CA . ARG A 1 286 ? -5.453 -31.406 -12.195 1 95.12 286 ARG A CA 1
ATOM 2143 C C . ARG A 1 286 ? -5.68 -31.328 -10.688 1 95.12 286 ARG A C 1
ATOM 2145 O O . ARG A 1 286 ? -4.945 -31.938 -9.906 1 95.12 286 ARG A O 1
ATOM 2152 N N . LYS A 1 287 ? -6.68 -30.609 -10.328 1 93.38 287 LYS A N 1
ATOM 2153 C CA . LYS A 1 287 ? -6.98 -30.438 -8.906 1 93.38 287 LYS A CA 1
ATOM 2154 C C . LYS A 1 287 ? -8.289 -31.125 -8.531 1 93.38 287 LYS A C 1
ATOM 2156 O O . LYS A 1 287 ? -8.461 -31.562 -7.391 1 93.38 287 LYS A O 1
ATOM 2161 N N . LEU A 1 288 ? -9.211 -31.156 -9.484 1 96.31 288 LEU A N 1
ATOM 2162 C CA . LEU A 1 288 ? -10.469 -31.875 -9.305 1 96.31 288 LEU A CA 1
ATOM 2163 C C . LEU A 1 288 ? -10.781 -32.719 -10.523 1 96.31 288 LEU A C 1
ATOM 2165 O O . LEU A 1 288 ? -10.523 -32.312 -11.656 1 96.31 288 LEU A O 1
ATOM 2169 N N . PRO A 1 289 ? -11.344 -33.875 -10.242 1 95.81 289 PRO A N 1
ATOM 2170 C CA . PRO A 1 289 ? -11.75 -34.719 -11.367 1 95.81 289 PRO A CA 1
ATOM 2171 C C . PRO A 1 289 ? -12.961 -34.188 -12.117 1 95.81 289 PRO A C 1
ATOM 2173 O O . PRO A 1 289 ? -13.578 -33.219 -11.672 1 95.81 289 PRO A O 1
ATOM 2176 N N . PRO A 1 290 ? -13.195 -34.719 -13.273 1 96.94 290 PRO A N 1
ATOM 2177 C CA . PRO A 1 290 ? -14.375 -34.312 -14.031 1 96.94 290 PRO A CA 1
ATOM 2178 C C . PRO A 1 290 ? -15.672 -34.438 -13.234 1 96.94 290 PRO A C 1
ATOM 2180 O O . PRO A 1 290 ? -15.758 -35.25 -12.312 1 96.94 290 PRO A O 1
ATOM 2183 N N . SER A 1 291 ? -16.594 -33.625 -13.648 1 97.38 291 SER A N 1
ATOM 2184 C CA . SER A 1 291 ? -17.875 -33.625 -12.969 1 97.38 291 SER A CA 1
ATOM 2185 C C . SER A 1 291 ? -18.578 -34.969 -13.094 1 97.38 291 SER A C 1
ATOM 2187 O O . SER A 1 291 ? -18.656 -35.531 -14.18 1 97.38 291 SER A O 1
ATOM 2189 N N . ALA A 1 292 ? -19.125 -35.438 -11.992 1 94.06 292 ALA A N 1
ATOM 2190 C CA . ALA A 1 292 ? -19.938 -36.656 -12.031 1 94.06 292 ALA A CA 1
ATOM 2191 C C . ALA A 1 292 ? -21.328 -36.375 -12.586 1 94.06 292 ALA A C 1
ATOM 2193 O O . ALA A 1 292 ? -21.938 -37.25 -13.219 1 94.06 292 ALA A O 1
ATOM 2194 N N . ALA A 1 293 ? -21.766 -35.156 -12.43 1 91.62 293 ALA A N 1
ATOM 2195 C CA . ALA A 1 293 ? -23.125 -34.75 -12.812 1 91.62 293 ALA A CA 1
ATOM 2196 C C . ALA A 1 293 ? -23.188 -34.312 -14.273 1 91.62 293 ALA A C 1
ATOM 2198 O O . ALA A 1 293 ? -24.234 -34.438 -14.914 1 91.62 293 ALA A O 1
ATOM 2199 N N . ASN A 1 294 ? -22.156 -33.812 -14.781 1 93 294 ASN A N 1
ATOM 2200 C CA . ASN A 1 294 ? -22.156 -33.219 -16.109 1 93 294 ASN A CA 1
ATOM 2201 C C . ASN A 1 294 ? -20.922 -33.594 -16.906 1 93 294 ASN A C 1
ATOM 2203 O O . ASN A 1 294 ? -20.234 -32.75 -17.484 1 93 294 ASN A O 1
ATOM 2207 N N . ALA A 1 295 ? -20.609 -34.844 -16.891 1 89.62 295 ALA A N 1
ATOM 2208 C CA . ALA A 1 295 ? -19.375 -35.312 -17.5 1 89.62 295 ALA A CA 1
ATOM 2209 C C . ALA A 1 295 ? -19.391 -35.094 -19 1 89.62 295 ALA A C 1
ATOM 2211 O O . ALA A 1 295 ? -18.328 -35.031 -19.641 1 89.62 295 ALA A O 1
ATOM 2212 N N . ALA A 1 296 ? -20.562 -34.938 -19.641 1 92.31 296 ALA A N 1
ATOM 2213 C CA . ALA A 1 296 ? -20.672 -34.812 -21.094 1 92.31 296 ALA A CA 1
ATOM 2214 C C . ALA A 1 296 ? -20.656 -33.344 -21.531 1 92.31 296 ALA A C 1
ATOM 2216 O O . ALA A 1 296 ? -20.531 -33.062 -22.719 1 92.31 296 ALA A O 1
ATOM 2217 N N . ASP A 1 297 ? -20.734 -32.5 -20.547 1 94.25 297 ASP A N 1
ATOM 2218 C CA . ASP A 1 297 ? -20.734 -31.078 -20.875 1 94.25 297 ASP A CA 1
ATOM 2219 C C . ASP A 1 297 ? -19.359 -30.625 -21.391 1 94.25 297 ASP A C 1
ATOM 2221 O O . ASP A 1 297 ? -18.375 -30.672 -20.656 1 94.25 297 ASP A O 1
ATOM 2225 N N . GLY A 1 298 ? -19.25 -30.141 -22.641 1 94.06 298 GLY A N 1
ATOM 2226 C CA . GLY A 1 298 ? -18 -29.812 -23.312 1 94.06 298 GLY A CA 1
ATOM 2227 C C . GLY A 1 298 ? -17.547 -28.391 -23.031 1 94.06 298 GLY A C 1
ATOM 2228 O O . GLY A 1 298 ? -16.484 -27.969 -23.531 1 94.06 298 GLY A O 1
ATOM 2229 N N . ARG A 1 299 ? -18.219 -27.672 -22.172 1 93 299 ARG A N 1
ATOM 2230 C CA . ARG A 1 299 ? -17.828 -26.297 -21.906 1 93 299 ARG A CA 1
ATOM 2231 C C . ARG A 1 299 ? -16.516 -26.234 -21.125 1 93 299 ARG A C 1
ATOM 2233 O O . ARG A 1 299 ? -16.219 -27.125 -20.328 1 93 299 ARG A O 1
ATOM 2240 N N . ALA A 1 300 ? -15.797 -25.203 -21.359 1 94.94 300 ALA A N 1
ATOM 2241 C CA . ALA A 1 300 ? -14.555 -24.953 -20.641 1 94.94 300 ALA A CA 1
ATOM 2242 C C . ALA A 1 300 ? -14.328 -23.453 -20.453 1 94.94 300 ALA A C 1
ATOM 2244 O O . ALA A 1 300 ? -14.477 -22.672 -21.391 1 94.94 300 ALA A O 1
ATOM 2245 N N . LEU A 1 301 ? -14.086 -23.109 -19.234 1 93.25 301 LEU A N 1
ATOM 2246 C CA . LEU A 1 301 ? -13.75 -21.734 -18.922 1 93.25 301 LEU A CA 1
ATOM 2247 C C . LEU A 1 301 ? -12.289 -21.609 -18.516 1 93.25 301 LEU A C 1
ATOM 2249 O O . LEU A 1 301 ? -11.852 -22.25 -17.547 1 93.25 301 LEU A O 1
ATOM 2253 N N . LEU A 1 302 ? -11.562 -20.844 -19.25 1 93.81 302 LEU A N 1
ATOM 2254 C CA . LEU A 1 302 ? -10.148 -20.625 -19 1 93.81 302 LEU A CA 1
ATOM 2255 C C . LEU A 1 302 ? -9.898 -19.203 -18.484 1 93.81 302 LEU A C 1
ATOM 2257 O O . LEU A 1 302 ? -10.25 -18.234 -19.156 1 93.81 302 LEU A O 1
ATOM 2261 N N . LEU A 1 303 ? -9.352 -19.141 -17.312 1 92.12 303 LEU A N 1
ATOM 2262 C CA . LEU A 1 303 ? -8.953 -17.859 -16.734 1 92.12 303 LEU A CA 1
ATOM 2263 C C . LEU A 1 303 ? -7.438 -17.688 -16.781 1 92.12 303 LEU A C 1
ATOM 2265 O O . LEU A 1 303 ? -6.699 -18.578 -16.359 1 92.12 303 LEU A O 1
ATOM 2269 N N . VAL A 1 304 ? -6.988 -16.594 -17.328 1 90.25 304 VAL A N 1
ATOM 2270 C CA . VAL A 1 304 ? -5.57 -16.25 -17.312 1 90.25 304 VAL A CA 1
ATOM 2271 C C . VAL A 1 304 ? -5.27 -15.312 -16.141 1 90.25 304 VAL A C 1
ATOM 2273 O O . VAL A 1 304 ? -5.766 -14.18 -16.109 1 90.25 304 VAL A O 1
ATOM 2276 N N . THR A 1 305 ? -4.473 -15.797 -15.289 1 87.06 305 THR A N 1
ATOM 2277 C CA . THR A 1 305 ? -4.223 -15.031 -14.07 1 87.06 305 THR A CA 1
ATOM 2278 C C . THR A 1 305 ? -2.947 -14.203 -14.203 1 87.06 305 THR A C 1
ATOM 2280 O O . THR A 1 305 ? -2.824 -13.141 -13.594 1 87.06 305 THR A O 1
ATOM 2283 N N . ARG A 1 306 ? -1.983 -14.711 -14.961 1 87.38 306 ARG A N 1
ATOM 2284 C CA . ARG A 1 306 ? -0.725 -14.008 -15.172 1 87.38 306 ARG A CA 1
ATOM 2285 C C . ARG A 1 306 ? -0.167 -14.289 -16.562 1 87.38 306 ARG A C 1
ATOM 2287 O O . ARG A 1 306 ? -0.339 -15.383 -17.094 1 87.38 306 ARG A O 1
ATOM 2294 N N . VAL A 1 307 ? 0.514 -13.266 -17 1 89.19 307 VAL A N 1
ATOM 2295 C CA . VAL A 1 307 ? 1.147 -13.391 -18.297 1 89.19 307 VAL A CA 1
ATOM 2296 C C . VAL A 1 307 ? 2.654 -13.18 -18.172 1 89.19 307 VAL A C 1
ATOM 2298 O O . VAL A 1 307 ? 3.1 -12.281 -17.453 1 89.19 307 VAL A O 1
ATOM 2301 N N . HIS A 1 308 ? 3.396 -14.016 -18.812 1 90.31 308 HIS A N 1
ATOM 2302 C CA . HIS A 1 308 ? 4.852 -13.898 -18.859 1 90.31 308 HIS A CA 1
ATOM 2303 C C . HIS A 1 308 ? 5.355 -13.734 -20.281 1 90.31 308 HIS A C 1
ATOM 2305 O O . HIS A 1 308 ? 4.809 -14.336 -21.219 1 90.31 308 HIS A O 1
ATOM 2311 N N . PRO A 1 309 ? 6.438 -12.977 -20.547 1 91.56 309 PRO A N 1
ATOM 2312 C CA . PRO A 1 309 ? 7.254 -12.297 -19.547 1 91.56 309 PRO A CA 1
ATOM 2313 C C . PRO A 1 309 ? 6.578 -11.047 -18.984 1 91.56 309 PRO A C 1
ATOM 2315 O O . PRO A 1 309 ? 5.727 -10.453 -19.641 1 91.56 309 PRO A O 1
ATOM 2318 N N . SER A 1 310 ? 6.996 -10.727 -17.781 1 85.38 310 SER A N 1
ATOM 2319 C CA . SER A 1 310 ? 6.566 -9.461 -17.188 1 85.38 310 SER A CA 1
ATOM 2320 C C . SER A 1 310 ? 7.352 -8.289 -17.781 1 85.38 310 SER A C 1
ATOM 2322 O O . SER A 1 310 ? 8.375 -8.492 -18.438 1 85.38 310 SER A O 1
ATOM 2324 N N . ARG A 1 311 ? 6.898 -7.102 -17.469 1 82.88 311 ARG A N 1
ATOM 2325 C CA . ARG A 1 311 ? 7.625 -5.91 -17.891 1 82.88 311 ARG A CA 1
ATOM 2326 C C . ARG A 1 311 ? 9 -5.848 -17.25 1 82.88 311 ARG A C 1
ATOM 2328 O O . ARG A 1 311 ? 9.977 -5.434 -17.891 1 82.88 311 ARG A O 1
ATOM 2335 N N . THR A 1 312 ? 9.039 -6.25 -16.047 1 84.94 312 THR A N 1
ATOM 2336 C CA . THR A 1 312 ? 10.305 -6.281 -15.336 1 84.94 312 THR A CA 1
ATOM 2337 C C . THR A 1 312 ? 11.273 -7.262 -15.984 1 84.94 312 THR A C 1
ATOM 2339 O O . THR A 1 312 ? 12.453 -6.953 -16.156 1 84.94 312 THR A O 1
ATOM 2342 N N . SER A 1 313 ? 10.734 -8.359 -16.359 1 88 313 SER A N 1
ATOM 2343 C CA . SER A 1 313 ? 11.586 -9.367 -17 1 88 313 SER A CA 1
ATOM 2344 C C . SER A 1 313 ? 12.102 -8.883 -18.344 1 88 313 SER A C 1
ATOM 2346 O O . SER A 1 313 ? 13.242 -9.172 -18.719 1 88 313 SER A O 1
ATOM 2348 N N . LEU A 1 314 ? 11.328 -8.156 -18.969 1 88.69 314 LEU A N 1
ATOM 2349 C CA . LEU A 1 314 ? 11.742 -7.648 -20.281 1 88.69 314 LEU A CA 1
ATOM 2350 C C . LEU A 1 314 ? 12.867 -6.625 -20.125 1 88.69 314 LEU A C 1
ATOM 2352 O O . LEU A 1 314 ? 13.797 -6.594 -20.938 1 88.69 314 LEU A O 1
ATOM 2356 N N . GLN A 1 315 ? 12.727 -5.855 -19.141 1 89.31 315 GLN A N 1
ATOM 2357 C CA . GLN A 1 315 ? 13.789 -4.895 -18.875 1 89.31 315 GLN A CA 1
ATOM 2358 C C . GLN A 1 315 ? 15.086 -5.602 -18.484 1 89.31 315 GLN A C 1
ATOM 2360 O O . GLN A 1 315 ? 16.172 -5.219 -18.922 1 89.31 315 GLN A O 1
ATOM 2365 N N . MET A 1 316 ? 14.945 -6.574 -17.766 1 90.5 316 MET A N 1
ATOM 2366 C CA . MET A 1 316 ? 16.125 -7.352 -17.391 1 90.5 316 MET A CA 1
ATOM 2367 C C . MET A 1 316 ? 16.703 -8.078 -18.594 1 90.5 316 MET A C 1
ATOM 2369 O O . MET A 1 316 ? 17.922 -8.32 -18.656 1 90.5 316 MET A O 1
ATOM 2373 N N . GLY A 1 317 ? 15.812 -8.414 -19.469 1 92 317 GLY A N 1
ATOM 2374 C CA . GLY A 1 317 ? 16.25 -9.031 -20.703 1 92 317 GLY A CA 1
ATOM 2375 C C . GLY A 1 317 ? 17.188 -8.148 -21.5 1 92 317 GLY A C 1
ATOM 2376 O O . GLY A 1 317 ? 18.125 -8.641 -22.141 1 92 317 GLY A O 1
ATOM 2377 N N . LYS A 1 318 ? 16.922 -6.945 -21.484 1 90.31 318 LYS A N 1
ATOM 2378 C CA . LYS A 1 318 ? 17.859 -6.02 -22.125 1 90.31 318 LYS A CA 1
ATOM 2379 C C . LYS A 1 318 ? 19.234 -6.094 -21.484 1 90.31 318 LYS A C 1
ATOM 2381 O O . LYS A 1 318 ? 20.25 -6.195 -22.188 1 90.31 318 LYS A O 1
ATOM 2386 N N . LEU A 1 319 ? 19.219 -6.152 -20.234 1 86.88 319 LEU A N 1
ATOM 2387 C CA . LEU A 1 319 ? 20.469 -6.262 -19.516 1 86.88 319 LEU A CA 1
ATOM 2388 C C . LEU A 1 319 ? 21.188 -7.566 -19.844 1 86.88 319 LEU A C 1
ATOM 2390 O O . LEU A 1 319 ? 22.406 -7.594 -19.984 1 86.88 319 LEU A O 1
ATOM 2394 N N . ALA A 1 320 ? 20.453 -8.586 -19.938 1 91.5 320 ALA A N 1
ATOM 2395 C CA . ALA A 1 320 ? 20.984 -9.914 -20.25 1 91.5 320 ALA A CA 1
ATOM 2396 C C . ALA A 1 320 ? 21.641 -9.938 -21.625 1 91.5 320 ALA A C 1
ATOM 2398 O O . ALA A 1 320 ? 22.484 -10.797 -21.891 1 91.5 320 ALA A O 1
ATOM 2399 N N . ARG A 1 321 ? 21.266 -8.961 -22.406 1 90.19 321 ARG A N 1
ATOM 2400 C CA . ARG A 1 321 ? 21.828 -8.859 -23.75 1 90.19 321 ARG A CA 1
ATOM 2401 C C . ARG A 1 321 ? 22.891 -7.762 -23.812 1 90.19 321 ARG A C 1
ATOM 2403 O O . ARG A 1 321 ? 23.422 -7.484 -24.891 1 90.19 321 ARG A O 1
ATOM 2410 N N . GLY A 1 322 ? 23.016 -7.07 -22.734 1 84.75 322 GLY A N 1
ATOM 2411 C CA . GLY A 1 322 ? 24.031 -6.023 -22.703 1 84.75 322 GLY A CA 1
ATOM 2412 C C . GLY A 1 322 ? 23.484 -4.656 -23.078 1 84.75 322 GLY A C 1
ATOM 2413 O O . GLY A 1 322 ? 24.25 -3.748 -23.406 1 84.75 322 GLY A O 1
ATOM 2414 N N . VAL A 1 323 ? 22.188 -4.625 -23.141 1 85.88 323 VAL A N 1
ATOM 2415 C CA . VAL A 1 323 ? 21.531 -3.361 -23.453 1 85.88 323 VAL A CA 1
ATOM 2416 C C . VAL A 1 323 ? 20.969 -2.752 -22.172 1 85.88 323 VAL A C 1
ATOM 2418 O O . VAL A 1 323 ? 20.375 -3.457 -21.344 1 85.88 323 VAL A O 1
ATOM 2421 N N . PRO A 1 324 ? 21.203 -1.501 -22 1 82.44 324 PRO A N 1
ATOM 2422 C CA . PRO A 1 324 ? 20.656 -0.884 -20.781 1 82.44 324 PRO A CA 1
ATOM 2423 C C . PRO A 1 324 ? 19.125 -0.821 -20.797 1 82.44 324 PRO A C 1
ATOM 2425 O O . PRO A 1 324 ? 18.516 -0.608 -21.844 1 82.44 324 PRO A O 1
ATOM 2428 N N . PRO A 1 325 ? 18.562 -1.036 -19.625 1 86.44 325 PRO A N 1
ATOM 2429 C CA . PRO A 1 325 ? 17.109 -0.874 -19.531 1 86.44 325 PRO A CA 1
ATOM 2430 C C . PRO A 1 325 ? 16.672 0.584 -19.656 1 86.44 325 PRO A C 1
ATOM 2432 O O . PRO A 1 325 ? 17.516 1.475 -19.812 1 86.44 325 PRO A O 1
ATOM 2435 N N . CYS A 1 326 ? 15.398 0.708 -19.625 1 77.31 326 CYS A N 1
ATOM 2436 C CA . CYS A 1 326 ? 14.883 2.068 -19.703 1 77.31 326 CYS A CA 1
ATOM 2437 C C . CYS A 1 326 ? 15.289 2.887 -18.484 1 77.31 326 CYS A C 1
ATOM 2439 O O . CYS A 1 326 ? 15.539 2.33 -17.406 1 77.31 326 CYS A O 1
ATOM 2441 N N . ALA A 1 327 ? 15.305 4.168 -18.594 1 64.38 327 ALA A N 1
ATOM 2442 C CA . ALA A 1 327 ? 15.844 5.07 -17.578 1 64.38 327 ALA A CA 1
ATOM 2443 C C . ALA A 1 327 ? 15.023 5.016 -16.297 1 64.38 327 ALA A C 1
ATOM 2445 O O . ALA A 1 327 ? 15.555 5.188 -15.195 1 64.38 327 ALA A O 1
ATOM 2446 N N . SER A 1 328 ? 13.789 4.77 -16.484 1 59.88 328 SER A N 1
ATOM 2447 C CA . SER A 1 328 ? 12.906 4.809 -15.328 1 59.88 328 SER A CA 1
ATOM 2448 C C . SER A 1 328 ? 12.859 3.463 -14.609 1 59.88 328 SER A C 1
ATOM 2450 O O . SER A 1 328 ? 12.258 3.34 -13.547 1 59.88 328 SER A O 1
ATOM 2452 N N . PHE A 1 329 ? 13.633 2.582 -15.125 1 75.94 329 PHE A N 1
ATOM 2453 C CA . PHE A 1 329 ? 13.555 1.228 -14.586 1 75.94 329 PHE A CA 1
ATOM 2454 C C . PHE A 1 329 ? 14.305 1.124 -13.266 1 75.94 329 PHE A C 1
ATOM 2456 O O . PHE A 1 329 ? 15.414 1.646 -13.133 1 75.94 329 PHE A O 1
ATOM 2463 N N . ARG A 1 330 ? 13.617 0.433 -12.289 1 71.38 330 ARG A N 1
ATOM 2464 C CA . ARG A 1 330 ? 14.234 0.107 -11.008 1 71.38 330 ARG A CA 1
ATOM 2465 C C . ARG A 1 330 ? 14.164 -1.391 -10.727 1 71.38 330 ARG A C 1
ATOM 2467 O O . ARG A 1 330 ? 13.102 -2.002 -10.867 1 71.38 330 ARG A O 1
ATOM 2474 N N . GLN A 1 331 ? 15.305 -1.844 -10.422 1 80.19 331 GLN A N 1
ATOM 2475 C CA . GLN A 1 331 ? 15.367 -3.27 -10.117 1 80.19 331 GLN A CA 1
ATOM 2476 C C . GLN A 1 331 ? 14.805 -3.566 -8.734 1 80.19 331 GLN A C 1
ATOM 2478 O O . GLN A 1 331 ? 14.852 -2.717 -7.844 1 80.19 331 GLN A O 1
ATOM 2483 N N . ARG A 1 332 ? 14.328 -4.734 -8.609 1 74.06 332 ARG A N 1
ATOM 2484 C CA . ARG A 1 332 ? 13.844 -5.176 -7.305 1 74.06 332 ARG A CA 1
ATOM 2485 C C . ARG A 1 332 ? 14.961 -5.16 -6.27 1 74.06 332 ARG A C 1
ATOM 2487 O O . ARG A 1 332 ? 16.109 -5.465 -6.586 1 74.06 332 ARG A O 1
ATOM 2494 N N . ARG A 1 333 ? 14.523 -4.926 -5.043 1 69.81 333 ARG A N 1
ATOM 2495 C CA . ARG A 1 333 ? 15.484 -4.957 -3.945 1 69.81 333 ARG A CA 1
ATOM 2496 C C . ARG A 1 333 ? 16.062 -6.355 -3.764 1 69.81 333 ARG A C 1
ATOM 2498 O O . ARG A 1 333 ? 15.352 -7.352 -3.914 1 69.81 333 ARG A O 1
ATOM 2505 N N . PHE A 1 334 ? 17.375 -6.316 -3.475 1 82.62 334 PHE A N 1
ATOM 2506 C CA . PHE A 1 334 ? 18.031 -7.594 -3.234 1 82.62 334 PHE A CA 1
ATOM 2507 C C . PHE A 1 334 ? 17.5 -8.25 -1.971 1 82.62 334 PHE A C 1
ATOM 2509 O O . PHE A 1 334 ? 17.453 -7.625 -0.91 1 82.62 334 PHE A O 1
ATOM 2516 N N . SER A 1 335 ? 17.047 -9.469 -2.082 1 81.31 335 SER A N 1
ATOM 2517 C CA . SER A 1 335 ? 16.391 -10.203 -1.002 1 81.31 335 SER A CA 1
ATOM 2518 C C . SER A 1 335 ? 17.406 -10.617 0.067 1 81.31 335 SER A C 1
ATOM 2520 O O . SER A 1 335 ? 18.391 -11.281 -0.234 1 81.31 335 SER A O 1
ATOM 2522 N N . PRO A 1 336 ? 17.047 -10.344 1.31 1 75.56 336 PRO A N 1
ATOM 2523 C CA . PRO A 1 336 ? 17.922 -10.82 2.389 1 75.56 336 PRO A CA 1
ATOM 2524 C C . PRO A 1 336 ? 17.953 -12.344 2.484 1 75.56 336 PRO A C 1
ATOM 2526 O O . PRO A 1 336 ? 18.969 -12.914 2.879 1 75.56 336 PRO A O 1
ATOM 2529 N N . MET A 1 337 ? 16.906 -12.953 2.129 1 83.31 337 MET A N 1
ATOM 2530 C CA . MET A 1 337 ? 16.859 -14.414 2.15 1 83.31 337 MET A CA 1
ATOM 2531 C C . MET A 1 337 ? 17.875 -15 1.184 1 83.31 337 MET A C 1
ATOM 2533 O O . MET A 1 337 ? 18.562 -15.969 1.518 1 83.31 337 MET A O 1
ATOM 2537 N N . ILE A 1 338 ? 17.969 -14.383 0.057 1 89.38 338 ILE A N 1
ATOM 2538 C CA . ILE A 1 338 ? 18.906 -14.867 -0.946 1 89.38 338 ILE A CA 1
ATOM 2539 C C . ILE A 1 338 ? 20.344 -14.562 -0.496 1 89.38 338 ILE A C 1
ATOM 2541 O O . ILE A 1 338 ? 21.25 -15.367 -0.703 1 89.38 338 ILE A O 1
ATOM 2545 N N . ALA A 1 339 ? 20.5 -13.43 0.108 1 86.94 339 ALA A N 1
ATOM 2546 C CA . ALA A 1 339 ? 21.812 -13.078 0.629 1 86.94 339 ALA A CA 1
ATOM 2547 C C . ALA A 1 339 ? 22.297 -14.125 1.636 1 86.94 339 ALA A C 1
ATOM 2549 O O . ALA A 1 339 ? 23.453 -14.547 1.587 1 86.94 339 ALA A O 1
ATOM 2550 N N . ARG A 1 340 ? 21.438 -14.562 2.443 1 83.44 340 ARG A N 1
ATOM 2551 C CA . ARG A 1 340 ? 21.781 -15.555 3.451 1 83.44 340 ARG A CA 1
ATOM 2552 C C . ARG A 1 340 ? 22.109 -16.906 2.803 1 83.44 340 ARG A C 1
ATOM 2554 O O . ARG A 1 340 ? 23 -17.609 3.25 1 83.44 340 ARG A O 1
ATOM 2561 N N . LEU A 1 341 ? 21.344 -17.172 1.857 1 89.06 341 LEU A N 1
ATOM 2562 C CA . LEU A 1 341 ? 21.578 -18.422 1.125 1 89.06 341 LEU A CA 1
ATOM 2563 C C . LEU A 1 341 ? 22.953 -18.391 0.458 1 89.06 341 LEU A C 1
ATOM 2565 O O . LEU A 1 341 ? 23.688 -19.375 0.503 1 89.06 341 LEU A O 1
ATOM 2569 N N . LEU A 1 342 ? 23.266 -17.297 -0.123 1 91.31 342 LEU A N 1
ATOM 2570 C CA . LEU A 1 342 ? 24.562 -17.172 -0.787 1 91.31 342 LEU A CA 1
ATOM 2571 C C . LEU A 1 342 ? 25.703 -17.297 0.216 1 91.31 342 LEU A C 1
ATOM 2573 O O . LEU A 1 342 ? 26.703 -17.953 -0.063 1 91.31 342 LEU A O 1
ATOM 2577 N N . GLU A 1 343 ? 25.469 -16.719 1.293 1 85.69 343 GLU A N 1
ATOM 2578 C CA . GLU A 1 343 ? 26.469 -16.844 2.352 1 85.69 343 GLU A CA 1
ATOM 2579 C C . GLU A 1 343 ? 26.641 -18.297 2.781 1 85.69 343 GLU A C 1
ATOM 2581 O O . GLU A 1 343 ? 27.75 -18.781 2.982 1 85.69 343 GLU A O 1
ATOM 2586 N N . ALA A 1 344 ? 25.578 -18.891 2.93 1 84.25 344 ALA A N 1
ATOM 2587 C CA . ALA A 1 344 ? 25.594 -20.297 3.338 1 84.25 344 ALA A CA 1
ATOM 2588 C C . ALA A 1 344 ? 26.266 -21.172 2.283 1 84.25 344 ALA A C 1
ATOM 2590 O O . ALA A 1 344 ? 26.844 -22.203 2.605 1 84.25 344 ALA A O 1
ATOM 2591 N N . ARG A 1 345 ? 26.234 -20.75 1.096 1 89 345 ARG A N 1
ATOM 2592 C CA . ARG A 1 345 ? 26.828 -21.516 -0.005 1 89 345 ARG A CA 1
ATOM 2593 C C . ARG A 1 345 ? 28.297 -21.172 -0.181 1 89 345 ARG A C 1
ATOM 2595 O O . ARG A 1 345 ? 28.938 -21.594 -1.146 1 89 345 ARG A O 1
ATOM 2602 N N . GLY A 1 346 ? 28.766 -20.219 0.681 1 85 346 GLY A N 1
ATOM 2603 C CA . GLY A 1 346 ? 30.203 -19.984 0.722 1 85 346 GLY A CA 1
ATOM 2604 C C . GLY A 1 346 ? 30.625 -18.719 0.017 1 85 346 GLY A C 1
ATOM 2605 O O . GLY A 1 346 ? 31.812 -18.438 -0.131 1 85 346 GLY A O 1
ATOM 2606 N N . VAL A 1 347 ? 29.688 -17.984 -0.449 1 91.06 347 VAL A N 1
ATOM 2607 C CA . VAL A 1 347 ? 30.047 -16.703 -1.069 1 91.06 347 VAL A CA 1
ATOM 2608 C C . VAL A 1 347 ? 30.547 -15.734 -0.004 1 91.06 347 VAL A C 1
ATOM 2610 O O . VAL A 1 347 ? 29.875 -15.523 1.01 1 91.06 347 VAL A O 1
ATOM 2613 N N . PRO A 1 348 ? 31.656 -15.164 -0.212 1 88.56 348 PRO A N 1
ATOM 2614 C CA . PRO A 1 348 ? 32.188 -14.227 0.782 1 88.56 348 PRO A CA 1
ATOM 2615 C C . PRO A 1 348 ? 31.266 -13 0.969 1 88.56 348 PRO A C 1
ATOM 2617 O O . PRO A 1 348 ? 30.703 -12.5 -0.001 1 88.56 348 PRO A O 1
ATOM 2620 N N . PRO A 1 349 ? 31.172 -12.57 2.105 1 82.5 349 PRO A N 1
ATOM 2621 C CA . PRO A 1 349 ? 30.328 -11.406 2.398 1 82.5 349 PRO A CA 1
ATOM 2622 C C . PRO A 1 349 ? 30.688 -10.188 1.56 1 82.5 349 PRO A C 1
ATOM 2624 O O . PRO A 1 349 ? 29.812 -9.422 1.16 1 82.5 349 PRO A O 1
ATOM 2627 N N . ARG A 1 350 ? 31.953 -10.031 1.353 1 83.69 350 ARG A N 1
ATOM 2628 C CA . ARG A 1 350 ? 32.406 -8.891 0.558 1 83.69 350 ARG A CA 1
ATOM 2629 C C . ARG A 1 350 ? 31.812 -8.945 -0.85 1 83.69 350 ARG A C 1
ATOM 2631 O O . ARG A 1 350 ? 31.469 -7.91 -1.424 1 83.69 350 ARG A O 1
ATOM 2638 N N . VAL A 1 351 ? 31.75 -10.188 -1.326 1 88.69 351 VAL A N 1
ATOM 2639 C CA . VAL A 1 351 ? 31.203 -10.375 -2.668 1 88.69 351 VAL A CA 1
ATOM 2640 C C . VAL A 1 351 ? 29.703 -10.094 -2.66 1 88.69 351 VAL A C 1
ATOM 2642 O O . VAL A 1 351 ? 29.188 -9.461 -3.576 1 88.69 351 VAL A O 1
ATOM 2645 N N . ILE A 1 352 ? 29.062 -10.555 -1.686 1 89.06 352 ILE A N 1
ATOM 2646 C CA . ILE A 1 352 ? 27.625 -10.352 -1.556 1 89.06 352 ILE A CA 1
ATOM 2647 C C . ILE A 1 352 ? 27.328 -8.859 -1.422 1 89.06 352 ILE A C 1
ATOM 2649 O O . ILE A 1 352 ? 26.391 -8.344 -2.041 1 89.06 352 ILE A O 1
ATOM 2653 N N . GLU A 1 353 ? 28.109 -8.234 -0.726 1 79.94 353 GLU A N 1
ATOM 2654 C CA . GLU A 1 353 ? 27.938 -6.801 -0.547 1 79.94 353 GLU A CA 1
ATOM 2655 C C . GLU A 1 353 ? 28.172 -6.051 -1.856 1 79.94 353 GLU A C 1
ATOM 2657 O O . GLU A 1 353 ? 27.406 -5.141 -2.197 1 79.94 353 GLU A O 1
ATOM 2662 N N . ALA A 1 354 ? 29.219 -6.375 -2.445 1 80.5 354 ALA A N 1
ATOM 2663 C CA . ALA A 1 354 ? 29.5 -5.766 -3.74 1 80.5 354 ALA A CA 1
ATOM 2664 C C . ALA A 1 354 ? 28.375 -6.023 -4.734 1 80.5 354 ALA A C 1
ATOM 2666 O O . ALA A 1 354 ? 28.016 -5.137 -5.508 1 80.5 354 ALA A O 1
ATOM 2667 N N . TYR A 1 355 ? 27.906 -7.223 -4.621 1 86.06 355 TYR A N 1
ATOM 2668 C CA . TYR A 1 355 ? 26.797 -7.613 -5.477 1 86.06 355 TYR A CA 1
ATOM 2669 C C . TYR A 1 355 ? 25.547 -6.824 -5.133 1 86.06 355 TYR A C 1
ATOM 2671 O O . TYR A 1 355 ? 24.859 -6.316 -6.023 1 86.06 355 TYR A O 1
ATOM 2679 N N . ALA A 1 356 ? 25.281 -6.754 -3.934 1 78.06 356 ALA A N 1
ATOM 2680 C CA . ALA A 1 356 ? 24.094 -6.051 -3.463 1 78.06 356 ALA A CA 1
ATOM 2681 C C . ALA A 1 356 ? 24.188 -4.555 -3.742 1 78.06 356 ALA A C 1
ATOM 2683 O O . ALA A 1 356 ? 23.172 -3.893 -3.973 1 78.06 356 ALA A O 1
ATOM 2684 N N . GLY A 1 357 ? 25.422 -3.986 -3.561 1 61.34 357 GLY A N 1
ATOM 2685 C CA . GLY A 1 357 ? 25.703 -2.572 -3.752 1 61.34 357 GLY A CA 1
ATOM 2686 C C . GLY A 1 357 ? 25.656 -2.146 -5.207 1 61.34 357 GLY A C 1
ATOM 2687 O O . GLY A 1 357 ? 25.766 -0.958 -5.516 1 61.34 357 GLY A O 1
ATOM 2688 N N . GLY A 1 358 ? 25.828 -3 -6.297 1 51.28 358 GLY A N 1
ATOM 2689 C CA . GLY A 1 358 ? 25.781 -2.604 -7.695 1 51.28 358 GLY A CA 1
ATOM 2690 C C . GLY A 1 358 ? 24.75 -1.523 -7.973 1 51.28 358 GLY A C 1
ATOM 2691 O O . GLY A 1 358 ? 24.766 -0.905 -9.039 1 51.28 358 GLY A O 1
ATOM 2692 N N . ASN A 1 359 ? 23.734 -1.398 -7.379 1 41.44 359 ASN A N 1
ATOM 2693 C CA . ASN A 1 359 ? 22.766 -0.376 -7.73 1 41.44 359 ASN A CA 1
ATOM 2694 C C . ASN A 1 359 ? 23.297 1.028 -7.469 1 41.44 359 ASN A C 1
ATOM 2696 O O . ASN A 1 359 ? 22.578 2.016 -7.656 1 41.44 359 ASN A O 1
ATOM 2700 N N . ARG A 1 360 ? 24.422 1.251 -6.914 1 38.5 360 ARG A N 1
ATOM 2701 C CA . ARG A 1 360 ? 24.797 2.561 -6.398 1 38.5 360 ARG A CA 1
ATOM 2702 C C . ARG A 1 360 ? 25.406 3.424 -7.496 1 38.5 360 ARG A C 1
ATOM 2704 O O . ARG A 1 360 ? 25.469 4.648 -7.367 1 38.5 360 ARG A O 1
ATOM 2711 N N . ARG A 1 361 ? 26.281 2.834 -8.422 1 34.53 361 ARG A N 1
ATOM 2712 C CA . ARG A 1 361 ? 27 3.777 -9.266 1 34.53 361 ARG A CA 1
ATOM 2713 C C . ARG A 1 361 ? 26.047 4.547 -10.164 1 34.53 361 ARG A C 1
ATOM 2715 O O . ARG A 1 361 ? 26.406 5.598 -10.703 1 34.53 361 ARG A O 1
ATOM 2722 N N . GLY A 1 362 ? 25.188 3.826 -10.773 1 31.47 362 GLY A N 1
ATOM 2723 C CA . GLY A 1 362 ? 24.531 4.445 -11.914 1 31.47 362 GLY A CA 1
ATOM 2724 C C . GLY A 1 362 ? 23.547 5.523 -11.516 1 31.47 362 GLY A C 1
ATOM 2725 O O . GLY A 1 362 ? 22.703 5.922 -12.328 1 31.47 362 GLY A O 1
ATOM 2726 N N . LEU A 1 363 ? 23.453 5.777 -10.344 1 29.92 363 LEU A N 1
ATOM 2727 C CA . LEU A 1 363 ? 22.359 6.723 -10.156 1 29.92 363 LEU A CA 1
ATOM 2728 C C . LEU A 1 363 ? 22.656 8.055 -10.836 1 29.92 363 LEU A C 1
ATOM 2730 O O . LEU A 1 363 ? 22.078 9.078 -10.5 1 29.92 363 LEU A O 1
ATOM 2734 N N . ARG A 1 364 ? 23.672 8.141 -11.602 1 28.34 364 ARG A N 1
ATOM 2735 C CA . ARG A 1 364 ? 23.719 9.461 -12.219 1 28.34 364 ARG A CA 1
ATOM 2736 C C . ARG A 1 364 ? 22.484 9.711 -13.086 1 28.34 364 ARG A C 1
ATOM 2738 O O . ARG A 1 364 ? 22.469 10.648 -13.883 1 28.34 364 ARG A O 1
ATOM 2745 N N . GLY A 1 365 ? 21.797 8.641 -13.539 1 28.5 365 GLY A N 1
ATOM 2746 C CA . GLY A 1 365 ? 20.969 9.164 -14.609 1 28.5 365 GLY A CA 1
ATOM 2747 C C . GLY A 1 365 ? 20.031 10.273 -14.156 1 28.5 365 GLY A C 1
ATOM 2748 O O . GLY A 1 365 ? 19.781 10.422 -12.961 1 28.5 365 GLY A O 1
ATOM 2749 N N . PRO A 1 366 ? 19.719 11.211 -15.141 1 25.22 366 PRO A N 1
ATOM 2750 C CA . PRO A 1 366 ? 18.797 12.312 -14.867 1 25.22 366 PRO A CA 1
ATOM 2751 C C . PRO A 1 366 ? 17.594 11.883 -14.023 1 25.22 366 PRO A C 1
ATOM 2753 O O . PRO A 1 366 ? 17.406 10.688 -13.781 1 25.22 366 PRO A O 1
ATOM 2756 N N . HIS A 1 367 ? 16.422 12.5 -14.344 1 24.56 367 HIS A N 1
ATOM 2757 C CA . HIS A 1 367 ? 15.125 12.766 -13.742 1 24.56 367 HIS A CA 1
ATOM 2758 C C . HIS A 1 367 ? 14.367 11.469 -13.492 1 24.56 367 HIS A C 1
ATOM 2760 O O . HIS A 1 367 ? 14.484 10.516 -14.266 1 24.56 367 HIS A O 1
ATOM 2766 N N . GLY A 1 368 ? 14.125 11.133 -12.328 1 25.52 368 GLY A N 1
ATOM 2767 C CA . GLY A 1 368 ? 13.297 10.125 -11.688 1 25.52 368 GLY A CA 1
ATOM 2768 C C . GLY A 1 368 ? 11.984 9.875 -12.414 1 25.52 368 GLY A C 1
ATOM 2769 O O . GLY A 1 368 ? 11.008 10.586 -12.195 1 25.52 368 GLY A O 1
ATOM 2770 N N . ALA A 1 369 ? 12.117 9.508 -13.719 1 22.5 369 ALA A N 1
ATOM 2771 C CA . ALA A 1 369 ? 10.891 9.086 -14.383 1 22.5 369 ALA A CA 1
ATOM 2772 C C . ALA A 1 369 ? 10.172 8.008 -13.57 1 22.5 369 ALA A C 1
ATOM 2774 O O . ALA A 1 369 ? 10.805 7.066 -13.078 1 22.5 369 ALA A O 1
ATOM 2775 N N . ARG A 1 370 ? 9.109 8.398 -12.938 1 24.42 370 ARG A N 1
ATOM 2776 C CA . ARG A 1 370 ? 8.102 7.523 -12.352 1 24.42 370 ARG A CA 1
ATOM 2777 C C . ARG A 1 370 ? 7.793 6.348 -13.273 1 24.42 370 ARG A C 1
ATOM 2779 O O . ARG A 1 370 ? 7.391 6.539 -14.422 1 24.42 370 ARG A O 1
ATOM 2786 N N . ALA A 1 371 ? 8.547 5.332 -13.367 1 23.03 371 ALA A N 1
ATOM 2787 C CA . ALA A 1 371 ? 8.18 4.086 -14.039 1 23.03 371 ALA A CA 1
ATOM 2788 C C . ALA A 1 371 ? 6.773 3.643 -13.641 1 23.03 371 ALA A C 1
ATOM 2790 O O . ALA A 1 371 ? 6.555 3.201 -12.508 1 23.03 371 ALA A O 1
ATOM 2791 N N . GLY A 1 372 ? 5.758 4.387 -13.938 1 24.19 372 GLY A N 1
ATOM 2792 C CA . GLY A 1 372 ? 4.355 4.004 -13.961 1 24.19 372 GLY A CA 1
ATOM 2793 C C . GLY A 1 372 ? 4.105 2.691 -14.68 1 24.19 372 GLY A C 1
ATOM 2794 O O . GLY A 1 372 ? 3.973 2.666 -15.906 1 24.19 372 GLY A O 1
ATOM 2795 N N . GLY A 1 373 ? 4.848 1.703 -14.531 1 23.61 373 GLY A N 1
ATOM 2796 C CA . GLY A 1 373 ? 4.453 0.52 -15.273 1 23.61 373 GLY A CA 1
ATOM 2797 C C . GLY A 1 373 ? 3.006 0.127 -15.055 1 23.61 373 GLY A C 1
ATOM 2798 O O . GLY A 1 373 ? 2.721 -0.82 -14.312 1 23.61 373 GLY A O 1
ATOM 2799 N N . ASP A 1 374 ? 2.074 1.018 -14.672 1 23.89 374 ASP A N 1
ATOM 2800 C CA . ASP A 1 374 ? 0.771 0.377 -14.828 1 23.89 374 ASP A CA 1
ATOM 2801 C C . ASP A 1 374 ? 0.592 -0.172 -16.234 1 23.89 374 ASP A C 1
ATOM 2803 O O . ASP A 1 374 ? 1.258 0.278 -17.172 1 23.89 374 ASP A O 1
ATOM 2807 N N . ASP A 1 375 ? -0.139 -1.214 -16.406 1 21.95 375 ASP A N 1
ATOM 2808 C CA . ASP A 1 375 ? -0.738 -1.744 -17.641 1 21.95 375 ASP A CA 1
ATOM 2809 C C . ASP A 1 375 ? -1.417 -0.638 -18.438 1 21.95 375 ASP A C 1
ATOM 2811 O O . ASP A 1 375 ? -2.453 -0.112 -18.031 1 21.95 375 ASP A O 1
ATOM 2815 N N . ALA A 1 376 ? -0.793 0.4 -18.938 1 23.06 376 ALA A N 1
ATOM 2816 C CA . ALA A 1 376 ? -1.368 1.11 -20.078 1 23.06 376 ALA A CA 1
ATOM 2817 C C . ALA A 1 376 ? -2.004 0.137 -21.062 1 23.06 376 ALA A C 1
ATOM 2819 O O . ALA A 1 376 ? -1.365 -0.825 -21.5 1 23.06 376 ALA A O 1
ATOM 2820 N N . GLY A 1 377 ? -3.283 -0.085 -21.062 1 21.83 377 GLY A N 1
ATOM 2821 C CA . GLY A 1 377 ? -3.777 -0.538 -22.344 1 21.83 377 GLY A CA 1
ATOM 2822 C C . GLY A 1 377 ? -3.143 0.187 -23.516 1 21.83 377 GLY A C 1
ATOM 2823 O O . GLY A 1 377 ? -2.482 1.212 -23.344 1 21.83 377 GLY A O 1
ATOM 2824 N N . GLU A 1 378 ? -3.4 -0.331 -24.766 1 20.94 378 GLU A N 1
ATOM 2825 C CA . GLU A 1 378 ? -3.064 0.027 -26.141 1 20.94 378 GLU A CA 1
ATOM 2826 C C . GLU A 1 378 ? -3.465 1.467 -26.453 1 20.94 378 GLU A C 1
ATOM 2828 O O . GLU A 1 378 ? -4.652 1.785 -26.531 1 20.94 378 GLU A O 1
ATOM 2833 N N . GLU A 1 379 ? -3.084 2.559 -25.984 1 21.64 379 GLU A N 1
ATOM 2834 C CA . GLU A 1 379 ? -3.299 3.611 -26.969 1 21.64 379 GLU A CA 1
ATOM 2835 C C . GLU A 1 379 ? -2.797 3.189 -28.344 1 21.64 379 GLU A C 1
ATOM 2837 O O . GLU A 1 379 ? -1.722 2.596 -28.469 1 21.64 379 GLU A O 1
ATOM 2842 N N . GLU A 1 380 ? -3.736 3.086 -29.344 1 20.52 380 GLU A N 1
ATOM 2843 C CA . GLU A 1 380 ? -3.535 3.012 -30.797 1 20.52 380 GLU A CA 1
ATOM 2844 C C . GLU A 1 380 ? -2.469 4 -31.25 1 20.52 380 GLU A C 1
ATOM 2846 O O . GLU A 1 380 ? -2.449 5.152 -30.812 1 20.52 380 GLU A O 1
ATOM 2851 N N . GLU A 1 381 ? -1.393 3.535 -31.812 1 21.12 381 GLU A N 1
ATOM 2852 C CA . GLU A 1 381 ? -0.513 4.145 -32.812 1 21.12 381 GLU A CA 1
ATOM 2853 C C . GLU A 1 381 ? -1.314 4.875 -33.875 1 21.12 381 GLU A C 1
ATOM 2855 O O . GLU A 1 381 ? -1.913 4.242 -34.75 1 21.12 381 GLU A O 1
ATOM 2860 N N . GLU A 1 382 ? -2.137 5.879 -33.75 1 20.86 382 GLU A N 1
ATOM 2861 C CA . GLU A 1 382 ? -2.398 6.555 -35.031 1 20.86 382 GLU A CA 1
ATOM 2862 C C . GLU A 1 382 ? -1.101 6.859 -35.781 1 20.86 382 GLU A C 1
ATOM 2864 O O . GLU A 1 382 ? -0.083 7.172 -35.156 1 20.86 382 GLU A O 1
ATOM 2869 N N . GLY A 1 383 ? -0.902 6.523 -37.219 1 19.86 383 GLY A N 1
ATOM 2870 C CA . GLY A 1 383 ? 0.038 6.551 -38.312 1 19.86 383 GLY A CA 1
ATOM 2871 C C . GLY A 1 383 ? 0.656 7.918 -38.531 1 19.86 383 GLY A C 1
ATOM 2872 O O . GLY A 1 383 ? 1.347 8.133 -39.531 1 19.86 383 GLY A O 1
ATOM 2873 N N . GLY A 1 384 ? 0.141 9.094 -38.188 1 19.05 384 GLY A N 1
ATOM 2874 C CA . GLY A 1 384 ? 0.728 10.148 -39 1 19.05 384 GLY A CA 1
ATOM 2875 C C . GLY A 1 384 ? 2.238 10.219 -38.875 1 19.05 384 GLY A C 1
ATOM 2876 O O . GLY A 1 384 ? 2.801 9.914 -37.812 1 19.05 384 GLY A O 1
ATOM 2877 N N . GLU A 1 385 ? 2.984 10.141 -40.125 1 18.27 385 GLU A N 1
ATOM 2878 C CA . GLU A 1 385 ? 4.336 10.352 -40.625 1 18.27 385 GLU A CA 1
ATOM 2879 C C . GLU A 1 385 ? 4.914 11.664 -40.125 1 18.27 385 GLU A C 1
ATOM 2881 O O . GLU A 1 385 ? 4.727 12.711 -40.75 1 18.27 385 GLU A O 1
ATOM 2886 N N . GLU A 1 386 ? 4.461 12.367 -39.156 1 19.97 386 GLU A N 1
ATOM 2887 C CA . GLU A 1 386 ? 5.207 13.617 -39.281 1 19.97 386 GLU A CA 1
ATOM 2888 C C . GLU A 1 386 ? 6.711 13.367 -39.344 1 19.97 386 GLU A C 1
ATOM 2890 O O . GLU A 1 386 ? 7.242 12.547 -38.594 1 19.97 386 GLU A O 1
ATOM 2895 N N . GLU A 1 387 ? 7.371 13.781 -40.469 1 19.12 387 GLU A N 1
ATOM 2896 C CA . GLU A 1 387 ? 8.742 13.914 -40.969 1 19.12 387 GLU A CA 1
ATOM 2897 C C . GLU A 1 387 ? 9.688 14.352 -39.844 1 19.12 387 GLU A C 1
ATOM 2899 O O . GLU A 1 387 ? 9.336 15.195 -39.031 1 19.12 387 GLU A O 1
ATOM 2904 N N . ALA A 1 388 ? 10.758 13.57 -39.719 1 18.8 388 ALA A N 1
ATOM 2905 C CA . ALA A 1 388 ? 12.055 13.641 -39.031 1 18.8 388 ALA A CA 1
ATOM 2906 C C . ALA A 1 388 ? 12.734 14.984 -39.281 1 18.8 388 ALA A C 1
ATOM 2908 O O . ALA A 1 388 ? 13.203 15.242 -40.406 1 18.8 388 ALA A O 1
ATOM 2909 N N . SER A 1 389 ? 12.148 16.172 -39.094 1 19.06 389 SER A N 1
ATOM 2910 C CA . SER A 1 389 ? 13.172 17.156 -39.438 1 19.06 389 SER A CA 1
ATOM 2911 C C . SER A 1 389 ? 14.469 16.891 -38.688 1 19.06 389 SER A C 1
ATOM 2913 O O . SER A 1 389 ? 14.453 16.422 -37.562 1 19.06 389 SER A O 1
ATOM 2915 N N . PRO A 1 390 ? 15.766 16.875 -39.5 1 19.77 390 PRO A N 1
ATOM 2916 C CA . PRO A 1 390 ? 17.156 16.625 -39.125 1 19.77 390 PRO A CA 1
ATOM 2917 C C . PRO A 1 390 ? 17.641 17.484 -37.969 1 19.77 390 PRO A C 1
ATOM 2919 O O . PRO A 1 390 ? 18.844 17.656 -37.781 1 19.77 390 PRO A O 1
ATOM 2922 N N . ALA A 1 391 ? 16.938 17.969 -37.156 1 19.28 391 ALA A N 1
ATOM 2923 C CA . ALA A 1 391 ? 17.672 18.953 -36.344 1 19.28 391 ALA A CA 1
ATOM 2924 C C . ALA A 1 391 ? 19.016 18.375 -35.906 1 19.28 391 ALA A C 1
ATOM 2926 O O . ALA A 1 391 ? 19.156 17.172 -35.75 1 19.28 391 ALA A O 1
ATOM 2927 N N . SER A 1 392 ? 20.172 19.156 -36 1 20.14 392 SER A N 1
ATOM 2928 C CA . SER A 1 392 ? 21.625 19.062 -35.938 1 20.14 392 SER A CA 1
ATOM 2929 C C . SER A 1 392 ? 22.078 18.25 -34.719 1 20.14 392 SER A C 1
ATOM 2931 O O . SER A 1 392 ? 21.375 18.203 -33.688 1 20.14 392 SER A O 1
ATOM 2933 N N . ALA A 1 393 ? 23.156 17.359 -34.844 1 20.22 393 ALA A N 1
ATOM 2934 C CA . ALA A 1 393 ? 24.094 16.406 -34.25 1 20.22 393 ALA A CA 1
ATOM 2935 C C . ALA A 1 393 ? 24.797 17 -33.062 1 20.22 393 ALA A C 1
ATOM 2937 O O . ALA A 1 393 ? 26.016 17.016 -32.969 1 20.22 393 ALA A O 1
ATOM 2938 N N . ALA A 1 394 ? 24.531 18.188 -32.531 1 21.81 394 ALA A N 1
ATOM 2939 C CA . ALA A 1 394 ? 25.547 18.562 -31.547 1 21.81 394 ALA A CA 1
ATOM 2940 C C . ALA A 1 394 ? 25.766 17.469 -30.516 1 21.81 394 ALA A C 1
ATOM 2942 O O . ALA A 1 394 ? 24.812 16.969 -29.922 1 21.81 394 ALA A O 1
ATOM 2943 N N . THR A 1 395 ? 26.797 16.562 -30.578 1 24.39 395 THR A N 1
ATOM 2944 C CA . THR A 1 395 ? 27.594 15.477 -29.984 1 24.39 395 THR A CA 1
ATOM 2945 C C . THR A 1 395 ? 27.781 15.703 -28.484 1 24.39 395 THR A C 1
ATOM 2947 O O . THR A 1 395 ? 28.719 15.172 -27.891 1 24.39 395 THR A O 1
ATOM 2950 N N . GLY A 1 396 ? 27.234 16.75 -27.875 1 25.16 396 GLY A N 1
ATOM 2951 C CA . GLY A 1 396 ? 27.766 16.875 -26.516 1 25.16 396 GLY A CA 1
ATOM 2952 C C . GLY A 1 396 ? 27.547 15.617 -25.688 1 25.16 396 GLY A C 1
ATOM 2953 O O . GLY A 1 396 ? 26.531 14.938 -25.828 1 25.16 396 GLY A O 1
ATOM 2954 N N . ASP A 1 397 ? 28.656 14.852 -25.359 1 25.23 397 ASP A N 1
ATOM 2955 C CA . ASP A 1 397 ? 28.891 13.68 -24.516 1 25.23 397 ASP A CA 1
ATOM 2956 C C . ASP A 1 397 ? 27.969 13.672 -23.312 1 25.23 397 ASP A C 1
ATOM 2958 O O . ASP A 1 397 ? 28.156 14.438 -22.359 1 25.23 397 ASP A O 1
ATOM 2962 N N . VAL A 1 398 ? 26.781 13.773 -23.547 1 28.48 398 VAL A N 1
ATOM 2963 C CA . VAL A 1 398 ? 25.859 13.562 -22.438 1 28.48 398 VAL A CA 1
ATOM 2964 C C . VAL A 1 398 ? 26.25 12.305 -21.656 1 28.48 398 VAL A C 1
ATOM 2966 O O . VAL A 1 398 ? 26.281 11.211 -22.219 1 28.48 398 VAL A O 1
ATOM 2969 N N . GLU A 1 399 ? 27.203 12.461 -20.766 1 29.81 399 GLU A N 1
ATOM 2970 C CA . GLU A 1 399 ? 27.609 11.359 -19.906 1 29.81 399 GLU A CA 1
ATOM 2971 C C . GLU A 1 399 ? 26.422 10.484 -19.516 1 29.81 399 GLU A C 1
ATOM 2973 O O . GLU A 1 399 ? 25.359 11 -19.172 1 29.81 399 GLU A O 1
ATOM 2978 N N . PRO A 1 400 ? 26.391 9.234 -20.031 1 30.38 400 PRO A N 1
ATOM 2979 C CA . PRO A 1 400 ? 25.375 8.203 -19.844 1 30.38 400 PRO A CA 1
ATOM 2980 C C . PRO A 1 400 ? 24.781 8.203 -18.438 1 30.38 400 PRO A C 1
ATOM 2982 O O . PRO A 1 400 ? 25.484 8.531 -17.469 1 30.38 400 PRO A O 1
ATOM 2985 N N . VAL A 1 401 ? 23.641 8.539 -18.312 1 33.81 401 VAL A N 1
ATOM 2986 C CA . VAL A 1 401 ? 22.859 8.375 -17.078 1 33.81 401 VAL A CA 1
ATOM 2987 C C . VAL A 1 401 ? 23.297 7.098 -16.359 1 33.81 401 VAL A C 1
ATOM 2989 O O . VAL A 1 401 ? 23.203 6.004 -16.922 1 33.81 401 VAL A O 1
ATOM 2992 N N . SER A 1 402 ? 24.375 7.016 -15.742 1 36.03 402 SER A N 1
ATOM 2993 C CA . SER A 1 402 ? 24.906 5.852 -15.039 1 36.03 402 SER A CA 1
ATOM 2994 C C . SER A 1 402 ? 23.828 5.188 -14.18 1 36.03 402 SER A C 1
ATOM 2996 O O . SER A 1 402 ? 23.266 5.824 -13.289 1 36.03 402 SER A O 1
ATOM 2998 N N . HIS A 1 403 ? 22.984 4.332 -14.773 1 42.62 403 HIS A N 1
ATOM 2999 C CA . HIS A 1 403 ? 22.156 3.424 -13.984 1 42.62 403 HIS A CA 1
ATOM 3000 C C . HIS A 1 403 ? 22.906 2.885 -12.781 1 42.62 403 HIS A C 1
ATOM 3002 O O . HIS A 1 403 ? 24.125 2.686 -12.852 1 42.62 403 HIS A O 1
ATOM 3008 N N . PRO A 1 404 ? 22.469 3.221 -11.609 1 49.41 404 PRO A N 1
ATOM 3009 C CA . PRO A 1 404 ? 23.141 2.418 -10.578 1 49.41 404 PRO A CA 1
ATOM 3010 C C . PRO A 1 404 ? 23.438 0.991 -11.039 1 49.41 404 PRO A C 1
ATOM 3012 O O . PRO A 1 404 ? 22.75 0.476 -11.938 1 49.41 404 PRO A O 1
ATOM 3015 N N . ALA A 1 405 ? 24.594 0.528 -10.922 1 62.53 405 ALA A N 1
ATOM 3016 C CA . ALA A 1 405 ? 25.016 -0.788 -11.383 1 62.53 405 ALA A CA 1
ATOM 3017 C C . ALA A 1 405 ? 23.953 -1.846 -11.094 1 62.53 405 ALA A C 1
ATOM 3019 O O . ALA A 1 405 ? 23.641 -2.123 -9.938 1 62.53 405 ALA A O 1
ATOM 3020 N N . LEU A 1 406 ? 23.094 -2.16 -12.055 1 81.06 406 LEU A N 1
ATOM 3021 C CA . LEU A 1 406 ? 22.078 -3.199 -11.992 1 81.06 406 LEU A CA 1
ATOM 3022 C C . LEU A 1 406 ? 22.703 -4.57 -11.773 1 81.06 406 LEU A C 1
ATOM 3024 O O . LEU A 1 406 ? 23.781 -4.852 -12.305 1 81.06 406 LEU A O 1
ATOM 3028 N N . ARG A 1 407 ? 22.172 -5.289 -10.961 1 89.38 407 ARG A N 1
ATOM 3029 C CA . ARG A 1 407 ? 22.641 -6.648 -10.688 1 89.38 407 ARG A CA 1
ATOM 3030 C C . ARG A 1 407 ? 22.25 -7.594 -11.812 1 89.38 407 ARG A C 1
ATOM 3032 O O . ARG A 1 407 ? 21.156 -7.477 -12.383 1 89.38 407 ARG A O 1
ATOM 3039 N N . ALA A 1 408 ? 23.141 -8.5 -12.07 1 91.56 408 ALA A N 1
ATOM 3040 C CA . ALA A 1 408 ? 22.875 -9.508 -13.086 1 91.56 408 ALA A CA 1
ATOM 3041 C C . ALA A 1 408 ? 21.984 -10.617 -12.531 1 91.56 408 ALA A C 1
ATOM 3043 O O . ALA A 1 408 ? 22.469 -11.711 -12.227 1 91.56 408 ALA A O 1
ATOM 3044 N N . GLU A 1 409 ? 20.781 -10.352 -12.414 1 93.44 409 GLU A N 1
ATOM 3045 C CA . GLU A 1 409 ? 19.797 -11.273 -11.844 1 93.44 409 GLU A CA 1
ATOM 3046 C C . GLU A 1 409 ? 18.406 -11.016 -12.422 1 93.44 409 GLU A C 1
ATOM 3048 O O . GLU A 1 409 ? 18.141 -9.953 -12.977 1 93.44 409 GLU A O 1
ATOM 3053 N N . ALA A 1 410 ? 17.562 -12.008 -12.367 1 92.75 410 ALA A N 1
ATOM 3054 C CA . ALA A 1 410 ? 16.156 -11.867 -12.766 1 92.75 410 ALA A CA 1
ATOM 3055 C C . ALA A 1 410 ? 15.281 -12.891 -12.055 1 92.75 410 ALA A C 1
ATOM 3057 O O . ALA A 1 410 ? 15.758 -13.953 -11.641 1 92.75 410 ALA A O 1
ATOM 3058 N N . TRP A 1 411 ? 14.102 -12.523 -11.836 1 91.94 411 TRP A N 1
ATOM 3059 C CA . TRP A 1 411 ? 13.07 -13.453 -11.391 1 91.94 411 TRP A CA 1
ATOM 3060 C C . TRP A 1 411 ? 12.266 -13.969 -12.578 1 91.94 411 TRP A C 1
ATOM 3062 O O . TRP A 1 411 ? 11.539 -13.211 -13.227 1 91.94 411 TRP A O 1
ATOM 3072 N N . LEU A 1 412 ? 12.383 -15.227 -12.805 1 93.81 412 LEU A N 1
ATOM 3073 C CA . LEU A 1 412 ? 11.828 -15.797 -14.023 1 93.81 412 LEU A CA 1
ATOM 3074 C C . LEU A 1 412 ? 10.82 -16.891 -13.703 1 93.81 412 LEU A C 1
ATOM 3076 O O . LEU A 1 412 ? 10.961 -17.594 -12.703 1 93.81 412 LEU A O 1
ATOM 3080 N N . VAL A 1 413 ? 9.836 -17.047 -14.586 1 93.94 413 VAL A N 1
ATOM 3081 C CA . VAL A 1 413 ? 8.898 -18.156 -14.438 1 93.94 413 VAL A CA 1
ATOM 3082 C C . VAL A 1 413 ? 9.578 -19.453 -14.844 1 93.94 413 VAL A C 1
ATOM 3084 O O . VAL A 1 413 ? 10.352 -19.484 -15.797 1 93.94 413 VAL A O 1
ATOM 3087 N N . GLY A 1 414 ? 9.336 -20.469 -14.047 1 95.19 414 GLY A N 1
ATOM 3088 C CA . GLY A 1 414 ? 9.812 -21.781 -14.414 1 95.19 414 GLY A CA 1
ATOM 3089 C C . GLY A 1 414 ? 8.852 -22.531 -15.32 1 95.19 414 GLY A C 1
ATOM 3090 O O . GLY A 1 414 ? 7.648 -22.594 -15.055 1 95.19 414 GLY A O 1
ATOM 3091 N N . VAL A 1 415 ? 9.438 -23.125 -16.391 1 96.19 415 VAL A N 1
ATOM 3092 C CA . VAL A 1 415 ? 8.586 -23.906 -17.297 1 96.19 415 VAL A CA 1
ATOM 3093 C C . VAL A 1 415 ? 9.289 -25.203 -17.688 1 96.19 415 VAL A C 1
ATOM 3095 O O . VAL A 1 415 ? 10.516 -25.297 -17.625 1 96.19 415 VAL A O 1
ATOM 3098 N N . ALA A 1 416 ? 8.43 -26.188 -17.984 1 95.94 416 ALA A N 1
ATOM 3099 C CA . ALA A 1 416 ? 8.961 -27.406 -18.578 1 95.94 416 ALA A CA 1
ATOM 3100 C C . ALA A 1 416 ? 9.375 -27.172 -20.031 1 95.94 416 ALA A C 1
ATOM 3102 O O . ALA A 1 416 ? 8.758 -26.375 -20.75 1 95.94 416 ALA A O 1
ATOM 3103 N N . SER A 1 417 ? 10.367 -27.812 -20.422 1 95.69 417 SER A N 1
ATOM 3104 C CA . SER A 1 417 ? 10.844 -27.625 -21.797 1 95.69 417 SER A CA 1
ATOM 3105 C C . SER A 1 417 ? 9.773 -28.016 -22.812 1 95.69 417 SER A C 1
ATOM 3107 O O . SER A 1 417 ? 9.297 -29.156 -22.812 1 95.69 417 SER A O 1
ATOM 3109 N N . PRO A 1 418 ? 9.445 -27.094 -23.641 1 95.31 418 PRO A N 1
ATOM 3110 C CA . PRO A 1 418 ? 8.484 -27.438 -24.703 1 95.31 418 PRO A CA 1
ATOM 3111 C C . PRO A 1 418 ? 9.102 -28.328 -25.781 1 95.31 418 PRO A C 1
ATOM 3113 O O . PRO A 1 418 ? 8.375 -28.969 -26.531 1 95.31 418 PRO A O 1
ATOM 3116 N N . GLU A 1 419 ? 10.414 -28.312 -25.812 1 91.44 419 GLU A N 1
ATOM 3117 C CA . GLU A 1 419 ? 11.148 -29.047 -26.844 1 91.44 419 GLU A CA 1
ATOM 3118 C C . GLU A 1 419 ? 11.93 -30.203 -26.25 1 91.44 419 GLU A C 1
ATOM 3120 O O . GLU A 1 419 ? 12.344 -30.141 -25.078 1 91.44 419 GLU A O 1
ATOM 3125 N N . ALA A 1 420 ? 12.117 -31.156 -27.078 1 87.31 420 ALA A N 1
ATOM 3126 C CA . ALA A 1 420 ? 12.961 -32.281 -26.656 1 87.31 420 ALA A CA 1
ATOM 3127 C C . ALA A 1 420 ? 14.438 -31.953 -26.859 1 87.31 420 ALA A C 1
ATOM 3129 O O . ALA A 1 420 ? 14.781 -31.109 -27.703 1 87.31 420 ALA A O 1
ATOM 3130 N N . GLY A 1 421 ? 15.203 -32.531 -26.047 1 90.62 421 GLY A N 1
ATOM 3131 C CA . GLY A 1 421 ? 16.625 -32.438 -26.328 1 90.62 421 GLY A CA 1
ATOM 3132 C C . GLY A 1 421 ? 17.406 -31.641 -25.297 1 90.62 421 GLY A C 1
ATOM 3133 O O . GLY A 1 421 ? 18.625 -31.547 -25.359 1 90.62 421 GLY A O 1
ATOM 3134 N N . LEU A 1 422 ? 16.75 -30.984 -24.406 1 93.44 422 LEU A N 1
ATOM 3135 C CA . LEU A 1 422 ? 17.469 -30.297 -23.328 1 93.44 422 LEU A CA 1
ATOM 3136 C C . LEU A 1 422 ? 18.062 -31.312 -22.359 1 93.44 422 LEU A C 1
ATOM 3138 O O . LEU A 1 422 ? 17.344 -32.125 -21.766 1 93.44 422 LEU A O 1
ATOM 3142 N N . PRO A 1 423 ? 19.391 -31.281 -22.172 1 92.88 423 PRO A N 1
ATOM 3143 C CA . PRO A 1 423 ? 20.031 -32.312 -21.359 1 92.88 423 PRO A CA 1
ATOM 3144 C C . PRO A 1 423 ? 19.594 -32.281 -19.891 1 92.88 423 PRO A C 1
ATOM 3146 O O . PRO A 1 423 ? 19.297 -31.203 -19.359 1 92.88 423 PRO A O 1
ATOM 3149 N N . ALA A 1 424 ? 19.672 -33.5 -19.297 1 91.31 424 ALA A N 1
ATOM 3150 C CA . ALA A 1 424 ? 19.312 -33.594 -17.891 1 91.31 424 ALA A CA 1
ATOM 3151 C C . ALA A 1 424 ? 20.172 -32.688 -17.031 1 91.31 424 ALA A C 1
ATOM 3153 O O . ALA A 1 424 ? 21.391 -32.594 -17.234 1 91.31 424 ALA A O 1
ATOM 3154 N N . GLY A 1 425 ? 19.484 -31.984 -16.156 1 90.44 425 GLY A N 1
ATOM 3155 C CA . GLY A 1 425 ? 20.188 -31.156 -15.211 1 90.44 425 GLY A CA 1
ATOM 3156 C C . GLY A 1 425 ? 20.547 -29.781 -15.758 1 90.44 425 GLY A C 1
ATOM 3157 O O . GLY A 1 425 ? 21.109 -28.953 -15.055 1 90.44 425 GLY A O 1
ATOM 3158 N N . HIS A 1 426 ? 20.25 -29.594 -17 1 93.38 426 HIS A N 1
ATOM 3159 C CA . HIS A 1 426 ? 20.531 -28.297 -17.625 1 93.38 426 HIS A CA 1
ATOM 3160 C C . HIS A 1 426 ? 19.297 -27.422 -17.688 1 93.38 426 HIS A C 1
ATOM 3162 O O . HIS A 1 426 ? 18.172 -27.922 -17.562 1 93.38 426 HIS A O 1
ATOM 3168 N N . VAL A 1 427 ? 19.547 -26.156 -17.797 1 96.44 427 VAL A N 1
ATOM 3169 C CA . VAL A 1 427 ? 18.453 -25.203 -18.016 1 96.44 427 VAL A CA 1
ATOM 3170 C C . VAL A 1 427 ? 18.75 -24.375 -19.266 1 96.44 427 VAL A C 1
ATOM 3172 O O . VAL A 1 427 ? 19.891 -24.312 -19.719 1 96.44 427 VAL A O 1
ATOM 3175 N N . ALA A 1 428 ? 17.719 -23.891 -19.828 1 96.88 428 ALA A N 1
ATOM 3176 C CA . ALA A 1 428 ? 17.844 -22.891 -20.891 1 96.88 428 ALA A CA 1
ATOM 3177 C C . ALA A 1 428 ? 17.203 -21.578 -20.484 1 96.88 428 ALA A C 1
ATOM 3179 O O . ALA A 1 428 ? 16.125 -21.562 -19.859 1 96.88 428 ALA A O 1
ATOM 3180 N N . ILE A 1 429 ? 17.828 -20.516 -20.734 1 97 429 ILE A N 1
ATOM 3181 C CA . ILE A 1 429 ? 17.297 -19.172 -20.484 1 97 429 ILE A CA 1
ATOM 3182 C C . ILE A 1 429 ? 17.312 -18.359 -21.781 1 97 429 ILE A C 1
ATOM 3184 O O . ILE A 1 429 ? 18.266 -17.641 -22.062 1 97 429 ILE A O 1
ATOM 3188 N N . PRO A 1 430 ? 16.203 -18.422 -22.438 1 95 430 PRO A N 1
ATOM 3189 C CA . PRO A 1 430 ? 16.156 -17.688 -23.703 1 95 430 PRO A CA 1
ATOM 3190 C C . PRO A 1 430 ? 16.438 -16.188 -23.516 1 95 430 PRO A C 1
ATOM 3192 O O . PRO A 1 430 ? 15.969 -15.586 -22.547 1 95 430 PRO A O 1
ATOM 3195 N N . GLY A 1 431 ? 17.156 -15.633 -24.469 1 92.81 431 GLY A N 1
ATOM 3196 C CA . GLY A 1 431 ? 17.453 -14.211 -24.438 1 92.81 431 GLY A CA 1
ATOM 3197 C C . GLY A 1 431 ? 18.703 -13.867 -23.672 1 92.81 431 GLY A C 1
ATOM 3198 O O . GLY A 1 431 ? 19.188 -12.727 -23.719 1 92.81 431 GLY A O 1
ATOM 3199 N N . LEU A 1 432 ? 19.188 -14.797 -22.844 1 94.56 432 LEU A N 1
ATOM 3200 C CA . LEU A 1 432 ? 20.453 -14.57 -22.141 1 94.56 432 LEU A CA 1
ATOM 3201 C C . LEU A 1 432 ? 21.641 -14.812 -23.062 1 94.56 432 LEU A C 1
ATOM 3203 O O . LEU A 1 432 ? 21.844 -15.93 -23.531 1 94.56 432 LEU A O 1
ATOM 3207 N N . ASP A 1 433 ? 22.438 -13.797 -23.234 1 92.19 433 ASP A N 1
ATOM 3208 C CA . ASP A 1 433 ? 23.578 -13.883 -24.156 1 92.19 433 ASP A CA 1
ATOM 3209 C C . ASP A 1 433 ? 24.672 -14.781 -23.594 1 92.19 433 ASP A C 1
ATOM 3211 O O . ASP A 1 433 ? 25.094 -14.609 -22.438 1 92.19 433 ASP A O 1
ATOM 3215 N N . ALA A 1 434 ? 25.188 -15.602 -24.469 1 88.75 434 ALA A N 1
ATOM 3216 C CA . ALA A 1 434 ? 26.172 -16.609 -24.094 1 88.75 434 ALA A CA 1
ATOM 3217 C C . ALA A 1 434 ? 27.406 -15.953 -23.469 1 88.75 434 ALA A C 1
ATOM 3219 O O . ALA A 1 434 ? 27.906 -16.406 -22.438 1 88.75 434 ALA A O 1
ATOM 3220 N N . PRO A 1 435 ? 27.891 -14.898 -23.969 1 88.31 435 PRO A N 1
ATOM 3221 C CA . PRO A 1 435 ? 29.109 -14.305 -23.406 1 88.31 435 PRO A CA 1
ATOM 3222 C C . PRO A 1 435 ? 28.906 -13.773 -21.984 1 88.31 435 PRO A C 1
ATOM 3224 O O . PRO A 1 435 ? 29.875 -13.547 -21.266 1 88.31 435 PRO A O 1
ATOM 3227 N N . ARG A 1 436 ? 27.75 -13.617 -21.609 1 90.12 436 ARG A N 1
ATOM 3228 C CA . ARG A 1 436 ? 27.469 -13.023 -20.312 1 90.12 436 ARG A CA 1
ATOM 3229 C C . ARG A 1 436 ? 27.344 -14.109 -19.234 1 90.12 436 ARG A C 1
ATOM 3231 O O . ARG A 1 436 ? 27.281 -13.805 -18.047 1 90.12 436 ARG A O 1
ATOM 3238 N N . VAL A 1 437 ? 27.234 -15.289 -19.672 1 92.62 437 VAL A N 1
ATOM 3239 C CA . VAL A 1 437 ? 27.109 -16.391 -18.734 1 92.62 437 VAL A CA 1
ATOM 3240 C C . VAL A 1 437 ? 28.484 -16.797 -18.203 1 92.62 437 VAL A C 1
ATOM 3242 O O . VAL A 1 437 ? 29.406 -17.047 -18.984 1 92.62 437 VAL A O 1
ATOM 3245 N N . PRO A 1 438 ? 28.594 -16.797 -16.891 1 92.5 438 PRO A N 1
ATOM 3246 C CA . PRO A 1 438 ? 29.891 -17.203 -16.328 1 92.5 438 PRO A CA 1
ATOM 3247 C C . PRO A 1 438 ? 30.219 -18.656 -16.625 1 92.5 438 PRO A C 1
ATOM 3249 O O . PRO A 1 438 ? 29.328 -19.5 -16.703 1 92.5 438 PRO A O 1
ATOM 3252 N N . LEU A 1 439 ? 31.609 -18.891 -16.734 1 90.44 439 LEU A N 1
ATOM 3253 C CA . LEU A 1 439 ? 32.094 -20.25 -16.969 1 90.44 439 LEU A CA 1
ATOM 3254 C C . LEU A 1 439 ? 32.625 -20.859 -15.688 1 90.44 439 LEU A C 1
ATOM 3256 O O . LEU A 1 439 ? 33.406 -20.234 -14.977 1 90.44 439 LEU A O 1
ATOM 3260 N N . VAL A 1 440 ? 32.031 -21.922 -15.391 1 89.06 440 VAL A N 1
ATOM 3261 C CA . VAL A 1 440 ? 32.531 -22.656 -14.242 1 89.06 440 VAL A CA 1
ATOM 3262 C C . VAL A 1 440 ? 33.5 -23.75 -14.711 1 89.06 440 VAL A C 1
ATOM 3264 O O . VAL A 1 440 ? 33.188 -24.531 -15.609 1 89.06 440 VAL A O 1
ATOM 3267 N N . ARG A 1 441 ? 34.656 -23.828 -14.062 1 83.38 441 ARG A N 1
ATOM 3268 C CA . ARG A 1 441 ? 35.719 -24.766 -14.453 1 83.38 441 ARG A CA 1
ATOM 3269 C C . ARG A 1 441 ? 35.219 -26.203 -14.398 1 83.38 441 ARG A C 1
ATOM 3271 O O . ARG A 1 441 ? 34.688 -26.641 -13.383 1 83.38 441 ARG A O 1
ATOM 3278 N N . GLY A 1 442 ? 35.344 -26.906 -15.469 1 80.5 442 GLY A N 1
ATOM 3279 C CA . GLY A 1 442 ? 35 -28.312 -15.531 1 80.5 442 GLY A CA 1
ATOM 3280 C C . GLY A 1 442 ? 33.531 -28.562 -15.852 1 80.5 442 GLY A C 1
ATOM 3281 O O . GLY A 1 442 ? 33.125 -29.703 -16.094 1 80.5 442 GLY A O 1
ATOM 3282 N N . VAL A 1 443 ? 32.75 -27.578 -15.844 1 84.38 443 VAL A N 1
ATOM 3283 C CA . VAL A 1 443 ? 31.312 -27.766 -16.062 1 84.38 443 VAL A CA 1
ATOM 3284 C C . VAL A 1 443 ? 30.875 -27 -17.312 1 84.38 443 VAL A C 1
ATOM 3286 O O . VAL A 1 443 ? 30.219 -27.547 -18.203 1 84.38 443 VAL A O 1
ATOM 3289 N N . GLY A 1 444 ? 31.344 -25.75 -17.469 1 89.62 444 GLY A N 1
ATOM 3290 C CA . GLY A 1 444 ? 30.906 -24.875 -18.562 1 89.62 444 GLY A CA 1
ATOM 3291 C C . GLY A 1 444 ? 30.094 -23.688 -18.078 1 89.62 444 GLY A C 1
ATOM 3292 O O . GLY A 1 444 ? 30.328 -23.172 -16.984 1 89.62 444 GLY A O 1
ATOM 3293 N N . PRO A 1 445 ? 29.234 -23.172 -18.984 1 93.94 445 PRO A N 1
ATOM 3294 C CA . PRO A 1 445 ? 28.391 -22.031 -18.594 1 93.94 445 PRO A CA 1
ATOM 3295 C C . PRO A 1 445 ? 27.375 -22.391 -17.516 1 93.94 445 PRO A C 1
ATOM 3297 O O . PRO A 1 445 ? 26.641 -23.375 -17.656 1 93.94 445 PRO A O 1
ATOM 3300 N N . CYS A 1 446 ? 27.375 -21.609 -16.484 1 95.12 446 CYS A N 1
ATOM 3301 C CA . CYS A 1 446 ? 26.484 -21.891 -15.367 1 95.12 446 CYS A CA 1
ATOM 3302 C C . CYS A 1 446 ? 25.828 -20.625 -14.844 1 95.12 446 CYS A C 1
ATOM 3304 O O . CYS A 1 446 ? 26.328 -19.516 -15.07 1 95.12 446 CYS A O 1
ATOM 3306 N N . VAL A 1 447 ? 24.688 -20.812 -14.258 1 95.94 447 VAL A N 1
ATOM 3307 C CA . VAL A 1 447 ? 24 -19.75 -13.531 1 95.94 447 VAL A CA 1
ATOM 3308 C C . VAL A 1 447 ? 23.625 -20.219 -12.141 1 95.94 447 VAL A C 1
ATOM 3310 O O . VAL A 1 447 ? 23.594 -21.422 -11.875 1 95.94 447 VAL A O 1
ATOM 3313 N N . PHE A 1 448 ? 23.391 -19.312 -11.281 1 95.38 448 PHE A N 1
ATOM 3314 C CA . PHE A 1 448 ? 22.844 -19.625 -9.969 1 95.38 448 PHE A CA 1
ATOM 3315 C C . PHE A 1 448 ? 21.328 -19.531 -9.977 1 95.38 448 PHE A C 1
ATOM 3317 O O . PHE A 1 448 ? 20.75 -18.562 -10.453 1 95.38 448 PHE A O 1
ATOM 3324 N N . VAL A 1 449 ? 20.625 -20.594 -9.5 1 95.56 449 VAL A N 1
ATOM 3325 C CA . VAL A 1 449 ? 19.172 -20.641 -9.508 1 95.56 449 VAL A CA 1
ATOM 3326 C C . VAL A 1 449 ? 18.656 -21 -8.117 1 95.56 449 VAL A C 1
ATOM 3328 O O . VAL A 1 449 ? 19.203 -21.891 -7.457 1 95.56 449 VAL A O 1
ATOM 3331 N N . THR A 1 450 ? 17.656 -20.281 -7.664 1 93.75 450 THR A N 1
ATOM 3332 C CA . THR A 1 450 ? 16.953 -20.625 -6.434 1 93.75 450 THR A CA 1
ATOM 3333 C C . THR A 1 450 ? 15.492 -20.172 -6.516 1 93.75 450 THR A C 1
ATOM 3335 O O . THR A 1 450 ? 15.039 -19.688 -7.559 1 93.75 450 THR A O 1
ATOM 3338 N N . ARG A 1 451 ? 14.773 -20.5 -5.516 1 89.56 451 ARG A N 1
ATOM 3339 C CA . ARG A 1 451 ? 13.375 -20.109 -5.395 1 89.56 451 ARG A CA 1
ATOM 3340 C C . ARG A 1 451 ? 13.016 -19.812 -3.943 1 89.56 451 ARG A C 1
ATOM 3342 O O . ARG A 1 451 ? 13.523 -20.453 -3.025 1 89.56 451 ARG A O 1
ATOM 3349 N N . SER A 1 452 ? 12.219 -18.812 -3.779 1 81.75 452 SER A N 1
ATOM 3350 C CA . SER A 1 452 ? 11.773 -18.5 -2.426 1 81.75 452 SER A CA 1
ATOM 3351 C C . SER A 1 452 ? 10.625 -19.406 -2.002 1 81.75 452 SER A C 1
ATOM 3353 O O . SER A 1 452 ? 9.727 -19.688 -2.797 1 81.75 452 SER A O 1
ATOM 3355 N N . PRO A 1 453 ? 10.492 -19.781 -0.947 1 80.38 453 PRO A N 1
ATOM 3356 C CA . PRO A 1 453 ? 11.453 -19.547 0.136 1 80.38 453 PRO A CA 1
ATOM 3357 C C . PRO A 1 453 ? 12.695 -20.422 0.028 1 80.38 453 PRO A C 1
ATOM 3359 O O . PRO A 1 453 ? 12.602 -21.594 -0.369 1 80.38 453 PRO A O 1
ATOM 3362 N N . CYS A 1 454 ? 13.836 -19.922 0.217 1 87 454 CYS A N 1
ATOM 3363 C CA . CYS A 1 454 ? 15.109 -20.641 0.219 1 87 454 CYS A CA 1
ATOM 3364 C C . CYS A 1 454 ? 15.805 -20.516 1.567 1 87 454 CYS A C 1
ATOM 3366 O O . CYS A 1 454 ? 16.516 -19.531 1.813 1 87 454 CYS A O 1
ATOM 3368 N N . VAL A 1 455 ? 15.609 -21.531 2.352 1 83.5 455 VAL A N 1
ATOM 3369 C CA . VAL A 1 455 ? 16.031 -21.406 3.744 1 83.5 455 VAL A CA 1
ATOM 3370 C C . VAL A 1 455 ? 17.125 -22.438 4.047 1 83.5 455 VAL A C 1
ATOM 3372 O O . VAL A 1 455 ? 17.734 -22.391 5.109 1 83.5 455 VAL A O 1
ATOM 3375 N N . LEU A 1 456 ? 17.375 -23.328 3.154 1 82.81 456 LEU A N 1
ATOM 3376 C CA . LEU A 1 456 ? 18.453 -24.297 3.289 1 82.81 456 LEU A CA 1
ATOM 3377 C C . LEU A 1 456 ? 19.531 -24.062 2.242 1 82.81 456 LEU A C 1
ATOM 3379 O O . LEU A 1 456 ? 19.25 -23.578 1.143 1 82.81 456 LEU A O 1
ATOM 3383 N N . PRO A 1 457 ? 20.703 -24.391 2.568 1 82.81 457 PRO A N 1
ATOM 3384 C CA . PRO A 1 457 ? 21.781 -24.203 1.59 1 82.81 457 PRO A CA 1
ATOM 3385 C C . PRO A 1 457 ? 21.516 -24.938 0.276 1 82.81 457 PRO A C 1
ATOM 3387 O O . PRO A 1 457 ? 21.922 -24.469 -0.79 1 82.81 457 PRO A O 1
ATOM 3390 N N . THR A 1 458 ? 20.781 -26.016 0.349 1 83.62 458 THR A N 1
ATOM 3391 C CA . THR A 1 458 ? 20.531 -26.844 -0.83 1 83.62 458 THR A CA 1
ATOM 3392 C C . THR A 1 458 ? 19.453 -26.203 -1.704 1 83.62 458 THR A C 1
ATOM 3394 O O . THR A 1 458 ? 19.203 -26.656 -2.824 1 83.62 458 THR A O 1
ATOM 3397 N N . ASP A 1 459 ? 18.922 -25.172 -1.205 1 89.25 459 ASP A N 1
ATOM 3398 C CA . ASP A 1 459 ? 17.828 -24.547 -1.934 1 89.25 459 ASP A CA 1
ATOM 3399 C C . ASP A 1 459 ? 18.344 -23.719 -3.107 1 89.25 459 ASP A C 1
ATOM 3401 O O . ASP A 1 459 ? 17.578 -23.281 -3.963 1 89.25 459 ASP A O 1
ATOM 3405 N N . GLY A 1 460 ? 19.578 -23.484 -3.158 1 92 460 GLY A N 1
ATOM 3406 C CA . GLY A 1 460 ? 20.219 -22.812 -4.27 1 92 460 GLY A CA 1
ATOM 3407 C C . GLY A 1 460 ? 21.281 -23.656 -4.949 1 92 460 GLY A C 1
ATOM 3408 O O . GLY A 1 460 ? 22.047 -24.359 -4.285 1 92 460 GLY A O 1
ATOM 3409 N N . ARG A 1 461 ? 21.297 -23.484 -6.262 1 91.69 461 ARG A N 1
ATOM 3410 C CA . ARG A 1 461 ? 22.234 -24.344 -6.992 1 91.69 461 ARG A CA 1
ATOM 3411 C C . ARG A 1 461 ? 22.844 -23.609 -8.18 1 91.69 461 ARG A C 1
ATOM 3413 O O . ARG A 1 461 ? 22.188 -22.766 -8.789 1 91.69 461 ARG A O 1
ATOM 3420 N N . VAL A 1 462 ? 24.047 -23.922 -8.383 1 94.19 462 VAL A N 1
ATOM 3421 C CA . VAL A 1 462 ? 24.672 -23.562 -9.648 1 94.19 462 VAL A CA 1
ATOM 3422 C C . VAL A 1 462 ? 24.328 -24.594 -10.711 1 94.19 462 VAL A C 1
ATOM 3424 O O . VAL A 1 462 ? 24.641 -25.781 -10.555 1 94.19 462 VAL A O 1
ATOM 3427 N N . VAL A 1 463 ? 23.703 -24.141 -11.758 1 93.88 463 VAL A N 1
ATOM 3428 C CA . VAL A 1 463 ? 23.172 -25.062 -12.758 1 93.88 463 VAL A CA 1
ATOM 3429 C C . VAL A 1 463 ? 23.75 -24.719 -14.133 1 93.88 463 VAL A C 1
ATOM 3431 O O . VAL A 1 463 ? 23.875 -23.547 -14.477 1 93.88 463 VAL A O 1
ATOM 3434 N N . PRO A 1 464 ? 24.094 -25.781 -14.828 1 94.38 464 PRO A N 1
ATOM 3435 C CA . PRO A 1 464 ? 24.562 -25.531 -16.203 1 94.38 464 PRO A CA 1
ATOM 3436 C C . PRO A 1 464 ? 23.453 -24.984 -17.094 1 94.38 464 PRO A C 1
ATOM 3438 O O . PRO A 1 464 ? 22.312 -25.406 -17 1 94.38 464 PRO A O 1
ATOM 3441 N N . VAL A 1 465 ? 23.844 -24.047 -17.938 1 95.5 465 VAL A N 1
ATOM 3442 C CA . VAL A 1 465 ? 22.922 -23.438 -18.875 1 95.5 465 VAL A CA 1
ATOM 3443 C C . VAL A 1 465 ? 23.344 -23.75 -20.312 1 95.5 465 VAL A C 1
ATOM 3445 O O . VAL A 1 465 ? 24.531 -23.719 -20.641 1 95.5 465 VAL A O 1
ATOM 3448 N N . VAL A 1 466 ? 22.375 -24.047 -21.078 1 94.88 466 VAL A N 1
ATOM 3449 C CA . VAL A 1 466 ? 22.672 -24.328 -22.484 1 94.88 466 VAL A CA 1
ATOM 3450 C C 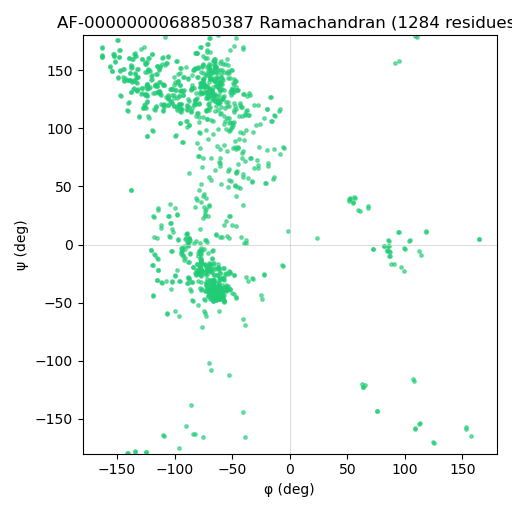. VAL A 1 466 ? 22.781 -23.016 -23.266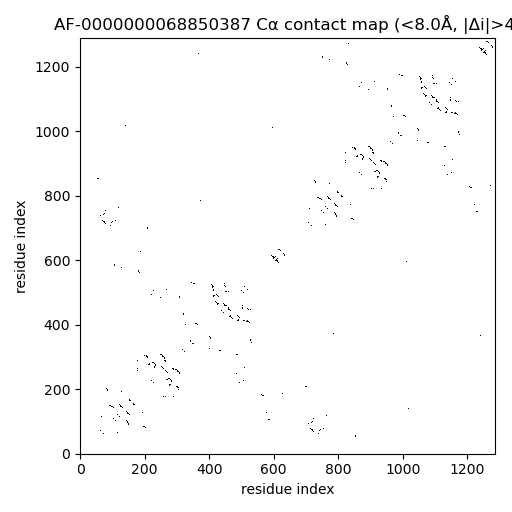 1 94.88 466 VAL A C 1
ATOM 3452 O O . VAL A 1 466 ? 21.844 -22.219 -23.281 1 94.88 466 VAL A O 1
ATOM 3455 N N . THR A 1 467 ? 23.875 -22.812 -23.859 1 92.38 467 THR A N 1
ATOM 3456 C CA . THR A 1 467 ? 24.094 -21.578 -24.625 1 92.38 467 THR A CA 1
ATOM 3457 C C . THR A 1 467 ? 24.25 -21.891 -26.109 1 92.38 467 THR A C 1
ATOM 3459 O O . THR A 1 467 ? 24.297 -20.969 -26.938 1 92.38 467 THR A O 1
ATOM 3462 N N . ALA A 1 468 ? 24.422 -23.094 -26.422 1 93.19 468 ALA A N 1
ATOM 3463 C CA . ALA A 1 468 ? 24.484 -23.578 -27.797 1 93.19 468 ALA A CA 1
ATOM 3464 C C . ALA A 1 468 ? 23.641 -24.844 -27.969 1 93.19 468 ALA A C 1
ATOM 3466 O O . ALA A 1 468 ? 23.25 -25.484 -26.984 1 93.19 468 ALA A O 1
ATOM 3467 N N . ARG A 1 469 ? 23.406 -25.125 -29.219 1 94.88 469 ARG A N 1
ATOM 3468 C CA . ARG A 1 469 ? 22.531 -26.25 -29.5 1 94.88 469 ARG A CA 1
ATOM 3469 C C . ARG A 1 469 ? 23.109 -27.547 -28.953 1 94.88 469 ARG A C 1
ATOM 3471 O O . ARG A 1 469 ? 24.203 -27.969 -29.359 1 94.88 469 ARG A O 1
ATOM 3478 N N . PRO A 1 470 ? 22.359 -28.172 -28.109 1 92.81 470 PRO A N 1
ATOM 3479 C CA . PRO A 1 470 ? 22.828 -29.469 -27.625 1 92.81 470 PRO A CA 1
ATOM 3480 C C . PRO A 1 470 ? 22.781 -30.547 -28.703 1 92.81 470 PRO A C 1
ATOM 3482 O O . PRO A 1 470 ? 21.984 -30.453 -29.641 1 92.81 470 PRO A O 1
ATOM 3485 N N . GLY A 1 471 ? 23.625 -31.547 -28.531 1 88.75 471 GLY A N 1
ATOM 3486 C CA . GLY A 1 471 ? 23.719 -32.625 -29.5 1 88.75 471 GLY A CA 1
ATOM 3487 C C . GLY A 1 471 ? 22.391 -33.344 -29.734 1 88.75 471 GLY A C 1
ATOM 3488 O O . GLY A 1 471 ? 22.062 -33.719 -30.859 1 88.75 471 GLY A O 1
ATOM 3489 N N . GLY A 1 472 ? 21.641 -33.5 -28.766 1 88.62 472 GLY A N 1
ATOM 3490 C CA . GLY A 1 472 ? 20.406 -34.25 -28.875 1 88.62 472 GLY A CA 1
ATOM 3491 C C . GLY A 1 472 ? 19.219 -33.406 -29.281 1 88.62 472 GLY A C 1
ATOM 3492 O O . GLY A 1 472 ? 18.109 -33.906 -29.406 1 88.62 472 GLY A O 1
ATOM 3493 N N . MET A 1 473 ? 19.375 -32.156 -29.672 1 92.94 473 MET A N 1
ATOM 3494 C CA . MET A 1 473 ? 18.281 -31.25 -30.016 1 92.94 473 MET A CA 1
ATOM 3495 C C . MET A 1 473 ? 18.281 -30.906 -31.5 1 92.94 473 MET A C 1
ATOM 3497 O O . MET A 1 473 ? 19.344 -30.594 -32.062 1 92.94 473 MET A O 1
ATOM 3501 N N . SER A 1 474 ? 17.156 -31 -32.156 1 93.81 474 SER A N 1
ATOM 3502 C CA . SER A 1 474 ? 17.031 -30.656 -33.562 1 93.81 474 SER A CA 1
ATOM 3503 C C . SER A 1 474 ? 17.266 -29.156 -33.781 1 93.81 474 SER A C 1
ATOM 3505 O O . SER A 1 474 ? 17.141 -28.359 -32.844 1 93.81 474 SER A O 1
ATOM 3507 N N . ALA A 1 475 ? 17.594 -28.781 -35.031 1 94.88 475 ALA A N 1
ATOM 3508 C CA . ALA A 1 475 ? 17.797 -27.391 -35.375 1 94.88 475 ALA A CA 1
ATOM 3509 C C . ALA A 1 475 ? 16.5 -26.594 -35.188 1 94.88 475 ALA A C 1
ATOM 3511 O O . ALA A 1 475 ? 16.531 -25.422 -34.781 1 94.88 475 ALA A O 1
ATOM 3512 N N . GLU A 1 476 ? 15.477 -27.234 -35.531 1 93.44 476 GLU A N 1
ATOM 3513 C CA . GLU A 1 476 ? 14.172 -26.578 -35.438 1 93.44 476 GLU A CA 1
ATOM 3514 C C . GLU A 1 476 ? 13.812 -26.328 -33.969 1 93.44 476 GLU A C 1
ATOM 3516 O O . GLU A 1 476 ? 13.328 -25.266 -33.594 1 93.44 476 GLU A O 1
ATOM 3521 N N . ALA A 1 477 ? 14.102 -27.297 -33.156 1 94.19 477 ALA A N 1
ATOM 3522 C CA . ALA A 1 477 ? 13.836 -27.188 -31.703 1 94.19 477 ALA A CA 1
ATOM 3523 C C . ALA A 1 477 ? 14.695 -26.109 -31.078 1 94.19 477 ALA A C 1
ATOM 3525 O O . ALA A 1 477 ? 14.227 -25.344 -30.219 1 94.19 477 ALA A O 1
ATOM 3526 N N . TRP A 1 478 ? 15.867 -26.062 -31.531 1 95.62 478 TRP A N 1
ATOM 3527 C CA . TRP A 1 478 ? 16.781 -25.062 -31.016 1 95.62 478 TRP A CA 1
ATOM 3528 C C . TRP A 1 478 ? 16.344 -23.656 -31.406 1 95.62 478 TRP A C 1
ATOM 3530 O O . TRP A 1 478 ? 16.391 -22.734 -30.594 1 95.62 478 TRP A O 1
ATOM 3540 N N . ALA A 1 479 ? 15.906 -23.516 -32.594 1 94.62 479 ALA A N 1
ATOM 3541 C CA . ALA A 1 479 ? 15.414 -22.234 -33.062 1 94.62 479 ALA A CA 1
ATOM 3542 C C . ALA A 1 479 ? 14.18 -21.797 -32.281 1 94.62 479 ALA A C 1
ATOM 3544 O O . ALA A 1 479 ? 14.062 -20.625 -31.891 1 94.62 479 ALA A O 1
ATOM 3545 N N . ALA A 1 480 ? 13.352 -22.719 -32.031 1 93.69 480 ALA A N 1
ATOM 3546 C CA . ALA A 1 480 ? 12.133 -22.438 -31.281 1 93.69 480 ALA A CA 1
ATOM 3547 C C . ALA A 1 480 ? 12.453 -21.984 -29.859 1 93.69 480 ALA A C 1
ATOM 3549 O O . ALA A 1 480 ? 11.812 -21.062 -29.344 1 93.69 480 ALA A O 1
ATOM 3550 N N . LEU A 1 481 ? 13.375 -22.594 -29.266 1 94.19 481 LEU A N 1
ATOM 3551 C CA . LEU A 1 481 ? 13.766 -22.297 -27.891 1 94.19 481 LEU A CA 1
ATOM 3552 C C . LEU A 1 481 ? 14.523 -20.984 -27.812 1 94.19 481 LEU A C 1
ATOM 3554 O O . LEU A 1 481 ? 14.258 -20.156 -26.938 1 94.19 481 LEU A O 1
ATOM 3558 N N . SER A 1 482 ? 15.359 -20.734 -28.75 1 92.5 482 SER A N 1
ATOM 3559 C CA . SER A 1 482 ? 16.266 -19.578 -28.719 1 92.5 482 SER A CA 1
ATOM 3560 C C . SER A 1 482 ? 15.523 -18.297 -29.078 1 92.5 482 SER A C 1
ATOM 3562 O O . SER A 1 482 ? 15.938 -17.203 -28.688 1 92.5 482 SER A O 1
ATOM 3564 N N . GLU A 1 483 ? 14.422 -18.406 -29.766 1 92.19 483 GLU A N 1
ATOM 3565 C CA . GLU A 1 483 ? 13.695 -17.219 -30.234 1 92.19 483 GLU A CA 1
ATOM 3566 C C . GLU A 1 483 ? 12.727 -16.719 -29.172 1 92.19 483 GLU A C 1
ATOM 3568 O O . GLU A 1 483 ? 12.148 -15.641 -29.312 1 92.19 483 GLU A O 1
ATOM 3573 N N . ARG A 1 484 ? 12.594 -17.453 -28.141 1 93.12 484 ARG A N 1
ATOM 3574 C CA . ARG A 1 484 ? 11.688 -17.047 -27.078 1 93.12 484 ARG A CA 1
ATOM 3575 C C . ARG A 1 484 ? 12.203 -15.805 -26.359 1 93.12 484 ARG A C 1
ATOM 3577 O O . ARG A 1 484 ? 13.414 -15.594 -26.266 1 93.12 484 ARG A O 1
ATOM 3584 N N . SER A 1 485 ? 11.219 -15.023 -25.922 1 92.62 485 SER A N 1
ATOM 3585 C CA . SER A 1 485 ? 11.57 -13.812 -25.188 1 92.62 485 SER A CA 1
ATOM 3586 C C . SER A 1 485 ? 12.156 -14.148 -23.828 1 92.62 485 SER A C 1
ATOM 3588 O O . SER A 1 485 ? 11.82 -15.18 -23.234 1 92.62 485 SER A O 1
ATOM 3590 N N . PHE A 1 486 ? 13.008 -13.25 -23.375 1 95 486 PHE A N 1
ATOM 3591 C CA . PHE A 1 486 ? 13.562 -13.391 -22.031 1 95 486 PHE A CA 1
ATOM 3592 C C . PHE A 1 486 ? 12.477 -13.258 -20.969 1 95 486 PHE A C 1
ATOM 3594 O O . PHE A 1 486 ? 11.742 -12.266 -20.953 1 95 486 PHE A O 1
ATOM 3601 N N . GLY A 1 487 ? 12.367 -14.266 -20.141 1 93.94 487 GLY A N 1
ATOM 3602 C CA . GLY A 1 487 ? 11.383 -14.172 -19.078 1 93.94 487 GLY A CA 1
ATOM 3603 C C . GLY A 1 487 ? 11.078 -15.508 -18.422 1 93.94 487 GLY A C 1
ATOM 3604 O O . GLY A 1 487 ? 10.219 -15.594 -17.547 1 93.94 487 GLY A O 1
ATOM 3605 N N . GLU A 1 488 ? 11.797 -16.531 -18.828 1 95.81 488 GLU A N 1
ATOM 3606 C CA . GLU A 1 488 ? 11.531 -17.859 -18.281 1 95.81 488 GLU A CA 1
ATOM 3607 C C . GLU A 1 488 ? 12.82 -18.656 -18.109 1 95.81 488 GLU A C 1
ATOM 3609 O O . GLU A 1 488 ? 13.812 -18.375 -18.797 1 95.81 488 GLU A O 1
ATOM 3614 N N . VAL A 1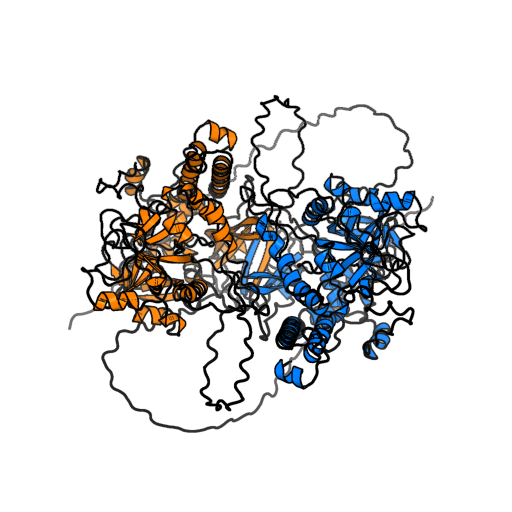 489 ? 12.797 -19.484 -17.203 1 96.56 489 VAL A N 1
ATOM 3615 C CA . VAL A 1 489 ? 13.797 -20.547 -17.078 1 96.56 489 VAL A CA 1
ATOM 3616 C C . VAL A 1 489 ? 13.195 -21.891 -17.484 1 96.56 489 VAL A C 1
ATOM 3618 O O . VAL A 1 489 ? 12.211 -22.328 -16.906 1 96.56 489 VAL A O 1
ATOM 3621 N N . VAL A 1 490 ? 13.797 -22.469 -18.5 1 97.12 490 VAL A N 1
ATOM 3622 C CA . VAL A 1 490 ? 13.289 -23.719 -19.047 1 97.12 490 VAL A CA 1
ATOM 3623 C C . VAL A 1 490 ? 14.047 -24.891 -18.438 1 97.12 490 VAL A C 1
ATOM 3625 O O . VAL A 1 490 ? 15.266 -25.016 -18.609 1 97.12 490 VAL A O 1
ATOM 3628 N N . PHE A 1 491 ? 13.344 -25.734 -17.812 1 95.56 491 PHE A N 1
ATOM 3629 C CA . PHE A 1 491 ? 13.945 -26.891 -17.156 1 95.56 491 PHE A CA 1
ATOM 3630 C C . PHE A 1 491 ? 13.859 -28.109 -18.047 1 95.56 491 PHE A C 1
ATOM 3632 O O . PHE A 1 491 ? 12.852 -28.312 -18.734 1 95.56 491 PHE A O 1
ATOM 3639 N N . SER A 1 492 ? 14.836 -28.906 -17.922 1 94.38 492 SER A N 1
ATOM 3640 C CA . SER A 1 492 ? 14.875 -30.156 -18.688 1 94.38 492 SER A CA 1
ATOM 3641 C C . SER A 1 492 ? 13.82 -31.141 -18.203 1 94.38 492 SER A C 1
ATOM 3643 O O . SER A 1 492 ? 13.531 -31.203 -17 1 94.38 492 SER A O 1
ATOM 3645 N N . ASN A 1 493 ? 13.281 -31.844 -19.188 1 92.19 493 ASN A N 1
ATOM 3646 C CA . ASN A 1 493 ? 12.328 -32.906 -18.875 1 92.19 493 ASN A CA 1
ATOM 3647 C C . ASN A 1 493 ? 13.023 -34.25 -18.688 1 92.19 493 ASN A C 1
ATOM 3649 O O . ASN A 1 493 ? 12.367 -35.281 -18.484 1 92.19 493 ASN A O 1
ATOM 3653 N N . GLU A 1 494 ? 14.312 -34.156 -18.75 1 88.69 494 GLU A N 1
ATOM 3654 C CA . GLU A 1 494 ? 15.078 -35.406 -18.75 1 88.69 494 GLU A CA 1
ATOM 3655 C C . GLU A 1 494 ? 15.781 -35.625 -17.422 1 88.69 494 GLU A C 1
ATOM 3657 O O . GLU A 1 494 ? 15.969 -34.688 -16.656 1 88.69 494 GLU A O 1
ATOM 3662 N N . GLY A 1 495 ? 16.047 -36.969 -17.203 1 85.69 495 GLY A N 1
ATOM 3663 C CA . GLY A 1 495 ? 16.781 -37.281 -15.992 1 85.69 495 GLY A CA 1
ATOM 3664 C C . GLY A 1 495 ? 15.922 -38 -14.945 1 85.69 495 GLY A C 1
ATOM 3665 O O . GLY A 1 495 ? 14.719 -38.188 -15.156 1 85.69 495 GLY A O 1
ATOM 3666 N N . ARG A 1 496 ? 16.547 -38.312 -13.891 1 79.44 496 ARG A N 1
ATOM 3667 C CA . ARG A 1 496 ? 15.867 -39.094 -12.844 1 79.44 496 ARG A CA 1
ATOM 3668 C C . ARG A 1 496 ? 15.164 -38.156 -11.859 1 79.44 496 ARG A C 1
ATOM 3670 O O . ARG A 1 496 ? 14.102 -38.5 -11.336 1 79.44 496 ARG A O 1
ATOM 3677 N N . GLN A 1 497 ? 15.812 -37.031 -11.703 1 83.12 497 GLN A N 1
ATOM 3678 C CA . GLN A 1 497 ? 15.234 -36.094 -10.758 1 83.12 497 GLN A CA 1
ATOM 3679 C C . GLN A 1 497 ? 14.984 -34.75 -11.43 1 83.12 497 GLN A C 1
ATOM 3681 O O . GLN A 1 497 ? 15.828 -34.25 -12.18 1 83.12 497 GLN A O 1
ATOM 3686 N N . ALA A 1 498 ? 13.828 -34.281 -11.078 1 88.69 498 ALA A N 1
ATOM 3687 C CA . ALA A 1 498 ? 13.492 -32.969 -11.617 1 88.69 498 ALA A CA 1
ATOM 3688 C C . ALA A 1 498 ? 14.297 -31.859 -10.93 1 88.69 498 ALA A C 1
ATOM 3690 O O . ALA A 1 498 ? 14.398 -31.828 -9.703 1 88.69 498 ALA A O 1
ATOM 3691 N N . LEU A 1 499 ? 14.852 -31.031 -11.656 1 89.69 499 LEU A N 1
ATOM 3692 C CA . LEU A 1 499 ? 15.688 -29.969 -11.125 1 89.69 499 LEU A CA 1
ATOM 3693 C C . LEU A 1 499 ? 14.875 -29.031 -10.234 1 89.69 499 LEU A C 1
ATOM 3695 O O . LEU A 1 499 ? 15.344 -28.609 -9.18 1 89.69 499 LEU A O 1
ATOM 3699 N N . PRO A 1 500 ? 13.633 -28.625 -10.617 1 90.25 500 PRO A N 1
ATOM 3700 C CA . PRO A 1 500 ? 12.844 -27.781 -9.719 1 90.25 500 PRO A CA 1
ATOM 3701 C C . PRO A 1 500 ? 12.695 -28.375 -8.32 1 90.25 500 PRO A C 1
ATOM 3703 O O . PRO A 1 500 ? 12.758 -27.641 -7.328 1 90.25 500 PRO A O 1
ATOM 3706 N N . GLU A 1 501 ? 12.531 -29.594 -8.25 1 86.88 501 GLU A N 1
ATOM 3707 C CA . GLU A 1 501 ? 12.398 -30.266 -6.961 1 86.88 501 GLU A CA 1
ATOM 3708 C C . GLU A 1 501 ? 13.68 -30.141 -6.141 1 86.88 501 GLU A C 1
ATOM 3710 O O . GLU A 1 501 ? 13.625 -29.969 -4.922 1 86.88 501 GLU A O 1
ATOM 3715 N N . ALA A 1 502 ? 14.734 -30.281 -6.828 1 86.88 502 ALA A N 1
ATOM 3716 C CA . ALA A 1 502 ? 16.031 -30.172 -6.168 1 86.88 502 ALA A CA 1
ATOM 3717 C C . ALA A 1 502 ? 16.297 -28.75 -5.699 1 86.88 502 ALA A C 1
ATOM 3719 O O . ALA A 1 502 ? 17.141 -28.516 -4.824 1 86.88 502 ALA A O 1
ATOM 3720 N N . ILE A 1 503 ? 15.625 -27.859 -6.312 1 89.12 503 ILE A N 1
ATOM 3721 C CA . ILE A 1 503 ? 15.781 -26.453 -5.949 1 89.12 503 ILE A CA 1
ATOM 3722 C C . ILE A 1 503 ? 14.641 -26.031 -5.023 1 89.12 503 ILE A C 1
ATOM 3724 O O . ILE A 1 503 ? 13.57 -25.641 -5.488 1 89.12 503 ILE A O 1
ATOM 3728 N N . SER A 1 504 ? 14.797 -26.078 -3.791 1 82.69 504 SER A N 1
ATOM 3729 C CA . SER A 1 504 ? 13.883 -25.625 -2.754 1 82.69 504 SER A CA 1
ATOM 3730 C C . SER A 1 504 ? 12.539 -26.344 -2.838 1 82.69 504 SER A C 1
ATOM 3732 O O . SER A 1 504 ? 11.492 -25.734 -2.617 1 82.69 504 SER A O 1
ATOM 3734 N N . SER A 1 505 ? 12.539 -27.594 -3.326 1 79.56 505 SER A N 1
ATOM 3735 C CA . SER A 1 505 ? 11.305 -28.359 -3.465 1 79.56 505 SER A CA 1
ATOM 3736 C C . SER A 1 505 ? 10.281 -27.609 -4.312 1 79.56 505 SER A C 1
ATOM 3738 O O . SER A 1 505 ? 9.102 -27.562 -3.969 1 79.56 505 SER A O 1
ATOM 3740 N N . GLY A 1 506 ? 10.789 -27.047 -5.305 1 80.75 506 GLY A N 1
ATOM 3741 C CA . GLY A 1 506 ? 9.953 -26.203 -6.148 1 80.75 506 GLY A CA 1
ATOM 3742 C C . GLY A 1 506 ? 9.125 -26.984 -7.145 1 80.75 506 GLY A C 1
ATOM 3743 O O . GLY A 1 506 ? 9.305 -28.203 -7.285 1 80.75 506 GLY A O 1
ATOM 3744 N N . ASP A 1 507 ? 8.133 -26.344 -7.719 1 87.56 507 ASP A N 1
ATOM 3745 C CA . ASP A 1 507 ? 7.305 -26.844 -8.805 1 87.56 507 ASP A CA 1
ATOM 3746 C C . ASP A 1 507 ? 7.125 -25.781 -9.891 1 87.56 507 ASP A C 1
ATOM 3748 O O . ASP A 1 507 ? 7.84 -24.781 -9.914 1 87.56 507 ASP A O 1
ATOM 3752 N N . LEU A 1 508 ? 6.367 -26.141 -10.859 1 91.94 508 LEU A N 1
ATOM 3753 C CA . LEU A 1 508 ? 6.234 -25.25 -12.008 1 91.94 508 LEU A CA 1
ATOM 3754 C C . LEU A 1 508 ? 4.809 -24.719 -12.133 1 91.94 508 LEU A C 1
ATOM 3756 O O . LEU A 1 508 ? 4.297 -24.562 -13.242 1 91.94 508 LEU A O 1
ATOM 3760 N N . ASP A 1 509 ? 4.102 -24.578 -11.062 1 86.81 509 ASP A N 1
ATOM 3761 C CA . ASP A 1 509 ? 2.697 -24.172 -11.133 1 86.81 509 ASP A CA 1
ATOM 3762 C C . ASP A 1 509 ? 2.547 -22.672 -10.984 1 86.81 509 ASP A C 1
ATOM 3764 O O . ASP A 1 509 ? 1.443 -22.125 -11.109 1 86.81 509 ASP A O 1
ATOM 3768 N N . GLY A 1 510 ? 3.465 -21.875 -10.773 1 73.44 510 GLY A N 1
ATOM 3769 C CA . GLY A 1 510 ? 3.393 -20.422 -10.695 1 73.44 510 GLY A CA 1
ATOM 3770 C C . GLY A 1 510 ? 2.625 -19.922 -9.484 1 73.44 510 GLY A C 1
ATOM 3771 O O . GLY A 1 510 ? 1.981 -18.875 -9.531 1 73.44 510 GLY A O 1
ATOM 3772 N N . GLU A 1 511 ? 2.604 -20.469 -8.422 1 60.28 511 GLU A N 1
ATOM 3773 C CA . GLU A 1 511 ? 1.724 -20.203 -7.285 1 60.28 511 GLU A CA 1
ATOM 3774 C C . GLU A 1 511 ? 1.603 -18.703 -7.027 1 60.28 511 GLU A C 1
ATOM 3776 O O . GLU A 1 511 ? 2.512 -17.938 -7.355 1 60.28 511 GLU A O 1
ATOM 3781 N N . ASP A 1 512 ? 0.267 -18.234 -6.832 1 49.31 512 ASP A N 1
ATOM 3782 C CA . ASP A 1 512 ? -0.241 -16.875 -6.695 1 49.31 512 ASP A CA 1
ATOM 3783 C C . ASP A 1 512 ? 0.195 -16.266 -5.367 1 49.31 512 ASP A C 1
ATOM 3785 O O . ASP A 1 512 ? -0.612 -16.125 -4.445 1 49.31 512 ASP A O 1
ATOM 3789 N N . ARG A 1 513 ? 1.196 -16.5 -4.879 1 48.66 513 ARG A N 1
ATOM 3790 C CA . ARG A 1 513 ? 1.418 -15.688 -3.689 1 48.66 513 ARG A CA 1
ATOM 3791 C C . ARG A 1 513 ? 1.865 -14.281 -4.07 1 48.66 513 ARG A C 1
ATOM 3793 O O . ARG A 1 513 ? 2.713 -14.109 -4.949 1 48.66 513 ARG A O 1
ATOM 3800 N N . PRO A 1 514 ? 0.912 -13.359 -3.809 1 44.56 514 PRO A N 1
ATOM 3801 C CA . PRO A 1 514 ? 1.105 -11.969 -4.219 1 44.56 514 PRO A CA 1
ATOM 3802 C C . PRO A 1 514 ? 2.578 -11.586 -4.359 1 44.56 514 PRO A C 1
ATOM 3804 O O . PRO A 1 514 ? 2.92 -10.688 -5.129 1 44.56 514 PRO A O 1
ATOM 3807 N N . ARG A 1 515 ? 3.268 -12.055 -3.367 1 44.06 515 ARG A N 1
ATOM 3808 C CA . ARG A 1 515 ? 4.668 -11.648 -3.428 1 44.06 515 ARG A CA 1
ATOM 3809 C C . ARG A 1 515 ? 5.516 -12.711 -4.125 1 44.06 515 ARG A C 1
ATOM 3811 O O . ARG A 1 515 ? 5.277 -13.914 -3.955 1 44.06 515 ARG A O 1
ATOM 3818 N N . LEU A 1 516 ? 6.402 -12.367 -5.09 1 46.06 516 LEU A N 1
ATOM 3819 C CA . LEU A 1 516 ? 7.438 -12.883 -5.977 1 46.06 516 LEU A CA 1
ATOM 3820 C C . LEU A 1 516 ? 7.656 -14.375 -5.75 1 46.06 516 LEU A C 1
ATOM 3822 O O . LEU A 1 516 ? 8.5 -14.992 -6.402 1 46.06 516 LEU A O 1
ATOM 3826 N N . CYS A 1 517 ? 6.758 -15.016 -4.996 1 45.84 517 CYS A N 1
ATOM 3827 C CA . CYS A 1 517 ? 7.25 -16.297 -4.508 1 45.84 517 CYS A CA 1
ATOM 3828 C C . CYS A 1 517 ? 7.098 -17.375 -5.57 1 45.84 517 CYS A C 1
ATOM 3830 O O . CYS A 1 517 ? 7.617 -18.484 -5.414 1 45.84 517 CYS A O 1
ATOM 3832 N N . ASP A 1 518 ? 6.613 -17.016 -6.77 1 68.06 518 ASP A N 1
ATOM 3833 C CA . ASP A 1 518 ? 6.445 -18.156 -7.66 1 68.06 518 ASP A CA 1
ATOM 3834 C C . ASP A 1 518 ? 7.441 -18.094 -8.812 1 68.06 518 ASP A C 1
ATOM 3836 O O . ASP A 1 518 ? 7.309 -18.844 -9.789 1 68.06 518 ASP A O 1
ATOM 3840 N N . LEU A 1 519 ? 8.281 -17.328 -8.609 1 88.38 519 LEU A N 1
ATOM 3841 C CA . LEU A 1 519 ? 9.289 -17.188 -9.648 1 88.38 519 LEU A CA 1
ATOM 3842 C C . LEU A 1 519 ? 10.633 -17.734 -9.188 1 88.38 519 LEU A C 1
ATOM 3844 O O . LEU A 1 519 ? 10.852 -17.938 -7.992 1 88.38 519 LEU A O 1
ATOM 3848 N N . TYR A 1 520 ? 11.375 -18.094 -10.055 1 92.81 520 TYR A N 1
ATOM 3849 C CA . TYR A 1 520 ? 12.742 -18.531 -9.781 1 92.81 520 TYR A CA 1
ATOM 3850 C C . TYR A 1 520 ? 13.719 -17.359 -9.898 1 92.81 520 TYR A C 1
ATOM 3852 O O . TYR A 1 520 ? 13.633 -16.578 -10.844 1 92.81 520 TYR A O 1
ATOM 3860 N N . PHE A 1 521 ? 14.531 -17.312 -8.875 1 93.56 521 PHE A N 1
ATOM 3861 C CA . PHE A 1 521 ? 15.633 -16.359 -8.922 1 93.56 521 PHE A CA 1
ATOM 3862 C C . PHE A 1 521 ? 16.812 -16.906 -9.711 1 93.56 521 PHE A C 1
ATOM 3864 O O . PHE A 1 521 ? 17.312 -17.984 -9.406 1 93.56 521 PHE A O 1
ATOM 3871 N N . VAL A 1 522 ? 17.25 -16.141 -10.75 1 95.75 522 VAL A N 1
ATOM 3872 C CA . VAL A 1 522 ? 18.375 -16.547 -11.578 1 95.75 522 VAL A CA 1
ATOM 3873 C C . VAL A 1 522 ? 19.438 -15.438 -11.578 1 95.75 522 VAL A C 1
ATOM 3875 O O . VAL A 1 522 ? 19.125 -14.273 -11.859 1 95.75 522 VAL A O 1
ATOM 3878 N N . SER A 1 523 ? 20.625 -15.82 -11.289 1 95.81 523 SER A N 1
ATOM 3879 C CA . SER A 1 523 ? 21.719 -14.859 -11.359 1 95.81 523 SER A CA 1
ATOM 3880 C C . SER A 1 523 ? 22.844 -15.367 -12.266 1 95.81 523 SER A C 1
ATOM 3882 O O . SER A 1 523 ? 23.25 -16.516 -12.164 1 95.81 523 SER A O 1
ATOM 3884 N N . TRP A 1 524 ? 23.375 -14.484 -13.117 1 95.56 524 TRP A N 1
ATOM 3885 C CA . TRP A 1 524 ? 24.5 -14.805 -13.977 1 95.56 524 TRP A CA 1
ATOM 3886 C C . TRP A 1 524 ? 25.703 -13.914 -13.656 1 95.56 524 TRP A C 1
ATOM 3888 O O . TRP A 1 524 ? 26.531 -13.641 -14.531 1 95.56 524 TRP A O 1
ATOM 3898 N N . ASP A 1 525 ? 25.656 -13.461 -12.453 1 93.19 525 ASP A N 1
ATOM 3899 C CA . ASP A 1 525 ? 26.812 -12.695 -11.984 1 93.19 525 ASP A CA 1
ATOM 3900 C C . ASP A 1 525 ? 28.016 -13.602 -11.766 1 93.19 525 ASP A C 1
ATOM 3902 O O . ASP A 1 525 ? 27.969 -14.516 -10.938 1 93.19 525 ASP A O 1
ATOM 3906 N N . ALA A 1 526 ? 29.125 -13.25 -12.367 1 91.25 526 ALA A N 1
ATOM 3907 C CA . ALA A 1 526 ? 30.312 -14.102 -12.344 1 91.25 526 ALA A CA 1
ATOM 3908 C C . ALA A 1 526 ? 30.891 -14.211 -10.938 1 91.25 526 ALA A C 1
ATOM 3910 O O . ALA A 1 526 ? 31.359 -15.273 -10.531 1 91.25 526 ALA A O 1
ATOM 3911 N N . ARG A 1 527 ? 30.812 -13.266 -10.203 1 89.56 527 ARG A N 1
ATOM 3912 C CA . ARG A 1 527 ? 31.375 -13.258 -8.852 1 89.56 527 ARG A CA 1
ATOM 3913 C C . ARG A 1 527 ? 30.641 -14.234 -7.945 1 89.56 527 ARG A C 1
ATOM 3915 O O . ARG A 1 527 ? 31.266 -14.953 -7.16 1 89.56 527 ARG A O 1
ATOM 3922 N N . LEU A 1 528 ? 29.328 -14.266 -8.133 1 92.31 528 LEU A N 1
ATOM 3923 C CA . LEU A 1 528 ? 28.516 -15.156 -7.316 1 92.31 528 LEU A CA 1
ATOM 3924 C C . LEU A 1 528 ? 28.703 -16.609 -7.754 1 92.31 528 LEU A C 1
ATOM 3926 O O . LEU A 1 528 ? 29.016 -17.469 -6.934 1 92.31 528 LEU A O 1
ATOM 3930 N N . VAL A 1 529 ? 28.625 -16.844 -9.031 1 93.31 529 VAL A N 1
ATOM 3931 C CA . VAL A 1 529 ? 28.625 -18.188 -9.586 1 93.31 529 VAL A CA 1
ATOM 3932 C C . VAL A 1 529 ? 29.984 -18.844 -9.352 1 93.31 529 VAL A C 1
ATOM 3934 O O . VAL A 1 529 ? 30.062 -20.031 -8.992 1 93.31 529 VAL A O 1
ATOM 3937 N N . GLU A 1 530 ? 31 -18.062 -9.438 1 88.94 530 GLU A N 1
ATOM 3938 C CA . GLU A 1 530 ? 32.344 -18.609 -9.305 1 88.94 530 GLU A CA 1
ATOM 3939 C C . GLU A 1 530 ? 32.688 -18.891 -7.848 1 88.94 530 GLU A C 1
ATOM 3941 O O . GLU A 1 530 ? 33.562 -19.703 -7.559 1 88.94 530 GLU A O 1
ATOM 3946 N N . SER A 1 531 ? 32 -18.125 -7.02 1 88.62 531 SER A N 1
ATOM 3947 C CA . SER A 1 531 ? 32.281 -18.297 -5.598 1 88.62 531 SER A CA 1
ATOM 3948 C C . SER A 1 531 ? 31.609 -19.547 -5.039 1 88.62 531 SER A C 1
ATOM 3950 O O . SER A 1 531 ? 31.969 -20.016 -3.961 1 88.62 531 SER A O 1
ATOM 3952 N N . ILE A 1 532 ? 30.609 -19.906 -5.707 1 86.38 532 ILE A N 1
ATOM 3953 C CA . ILE A 1 532 ? 29.875 -21.062 -5.223 1 86.38 532 ILE A CA 1
ATOM 3954 C C . ILE A 1 532 ? 30.453 -22.344 -5.84 1 86.38 532 ILE A C 1
ATOM 3956 O O . ILE A 1 532 ? 30.594 -22.438 -7.059 1 86.38 532 ILE A O 1
ATOM 3960 N N . ALA A 1 533 ? 31.234 -23.188 -4.977 1 62.56 533 ALA A N 1
ATOM 3961 C CA . ALA A 1 533 ? 31.844 -24.422 -5.469 1 62.56 533 ALA A CA 1
ATOM 3962 C C . ALA A 1 533 ? 30.828 -25.25 -6.234 1 62.56 533 ALA A C 1
ATOM 3964 O O . ALA A 1 533 ? 29.688 -25.438 -5.781 1 62.56 533 ALA A O 1
ATOM 3965 N N . PRO A 1 534 ? 31.094 -25.375 -7.516 1 54.56 534 PRO A N 1
ATOM 3966 C CA . PRO A 1 534 ? 30.109 -26.156 -8.273 1 54.56 534 PRO A CA 1
ATOM 3967 C C . PRO A 1 534 ? 29.594 -27.359 -7.488 1 54.56 534 PRO A C 1
ATOM 3969 O O . PRO A 1 534 ? 28.438 -27.781 -7.676 1 54.56 534 PRO A O 1
ATOM 3972 N N . GLY A 1 535 ? 30.562 -28.422 -7.277 1 46.81 535 GLY A N 1
ATOM 3973 C CA . GLY A 1 535 ? 30.453 -29.859 -7.125 1 46.81 535 GLY A CA 1
ATOM 3974 C C . GLY A 1 535 ? 29.75 -30.266 -5.848 1 46.81 535 GLY A C 1
ATOM 3975 O O . GLY A 1 535 ? 29.547 -31.469 -5.598 1 46.81 535 GLY A O 1
ATOM 3976 N N . GLY A 1 536 ? 30.125 -29.641 -4.691 1 41.25 536 GLY A N 1
ATOM 3977 C CA . GLY A 1 536 ? 29.797 -30.547 -3.6 1 41.25 536 GLY A CA 1
ATOM 3978 C C . GLY A 1 536 ? 28.344 -31 -3.631 1 41.25 536 GLY A C 1
ATOM 3979 O O . GLY A 1 536 ? 27.859 -31.594 -2.67 1 41.25 536 GLY A O 1
ATOM 3980 N N . ASP A 1 537 ? 27.641 -30.219 -4.191 1 40.81 537 ASP A N 1
ATOM 3981 C CA . ASP A 1 537 ? 26.266 -30.719 -4.16 1 40.81 537 ASP A CA 1
ATOM 3982 C C . ASP A 1 537 ? 26.172 -32.094 -4.793 1 40.81 537 ASP A C 1
ATOM 3984 O O . ASP A 1 537 ? 26.656 -32.312 -5.902 1 40.81 537 ASP A O 1
ATOM 3988 N N . ALA A 1 538 ? 26.438 -33.188 -3.984 1 35.53 538 ALA A N 1
ATOM 3989 C CA . ALA A 1 538 ? 26.344 -34.594 -4.414 1 35.53 538 ALA A CA 1
ATOM 3990 C C . ALA A 1 538 ? 25.594 -34.719 -5.738 1 35.53 538 ALA A C 1
ATOM 3992 O O . ALA A 1 538 ? 24.641 -33.969 -5.988 1 35.53 538 ALA A O 1
ATOM 3993 N N . PRO A 1 539 ? 26.406 -35.125 -6.816 1 34.69 539 PRO A N 1
ATOM 3994 C CA . PRO A 1 539 ? 25.562 -35.5 -7.957 1 34.69 539 PRO A CA 1
ATOM 3995 C C . PRO A 1 539 ? 24.125 -35.812 -7.559 1 34.69 539 PRO A C 1
ATOM 3997 O O . PRO A 1 539 ? 23.891 -36.312 -6.453 1 34.69 539 PRO A O 1
ATOM 4000 N N . LEU A 1 540 ? 23.156 -35.094 -7.996 1 35.72 540 LEU A N 1
ATOM 4001 C CA . LEU A 1 540 ? 21.859 -35.719 -7.73 1 35.72 540 LEU A CA 1
ATOM 4002 C C . LEU A 1 540 ? 21.969 -37.219 -7.648 1 35.72 540 LEU A C 1
ATOM 4004 O O . LEU A 1 540 ? 22.422 -37.875 -8.602 1 35.72 540 LEU A O 1
ATOM 4008 N N . PRO A 1 541 ? 22.641 -37.875 -6.613 1 29.59 541 PRO A N 1
ATOM 4009 C CA . PRO A 1 541 ? 22.75 -39.344 -6.676 1 29.59 541 PRO A CA 1
ATOM 4010 C C . PRO A 1 541 ? 21.766 -39.969 -7.664 1 29.59 541 PRO A C 1
ATOM 4012 O O . PRO A 1 541 ? 20.641 -39.469 -7.828 1 29.59 541 PRO A O 1
ATOM 4015 N N . ASP A 1 542 ? 22.188 -40.469 -8.883 1 30.39 542 ASP A N 1
ATOM 4016 C CA . ASP A 1 542 ? 21.359 -41.5 -9.516 1 30.39 542 ASP A CA 1
ATOM 4017 C C . ASP A 1 542 ? 20.5 -42.219 -8.477 1 30.39 542 ASP A C 1
ATOM 4019 O O . ASP A 1 542 ? 20.016 -43.344 -8.727 1 30.39 542 ASP A O 1
ATOM 4023 N N . ALA A 1 543 ? 20.953 -42.25 -7.223 1 29.45 543 ALA A N 1
ATOM 4024 C CA . ALA A 1 543 ? 20.219 -43.031 -6.238 1 29.45 543 ALA A CA 1
ATOM 4025 C C . ALA A 1 543 ? 18.734 -42.688 -6.266 1 29.45 543 ALA A C 1
ATOM 4027 O O . ALA A 1 543 ? 18.359 -41.594 -6.637 1 29.45 543 ALA A O 1
ATOM 4028 N N . ALA A 1 544 ? 18.031 -43.688 -6.242 1 27.97 544 ALA A N 1
ATOM 4029 C CA . ALA A 1 544 ? 16.578 -43.719 -6.137 1 27.97 544 ALA A CA 1
ATOM 4030 C C . ALA A 1 544 ? 16.062 -42.531 -5.328 1 27.97 544 ALA A C 1
ATOM 4032 O O . ALA A 1 544 ? 16.75 -42.031 -4.438 1 27.97 544 ALA A O 1
ATOM 4033 N N . PRO A 1 545 ? 15.305 -41.75 -5.855 1 30.2 545 PRO A N 1
ATOM 4034 C CA . PRO A 1 545 ? 14.68 -40.688 -5.062 1 30.2 545 PRO A CA 1
ATOM 4035 C C . PRO A 1 545 ? 14.828 -40.906 -3.559 1 30.2 545 PRO A C 1
ATOM 4037 O O . PRO A 1 545 ? 14.617 -42 -3.064 1 30.2 545 PRO A O 1
ATOM 4040 N N . ALA A 1 546 ? 15.961 -40.531 -2.961 1 27.27 546 ALA A N 1
ATOM 4041 C CA . ALA A 1 546 ? 15.68 -40.75 -1.543 1 27.27 546 ALA A CA 1
ATOM 4042 C C . ALA A 1 546 ? 14.18 -40.656 -1.261 1 27.27 546 ALA A C 1
ATOM 4044 O O . ALA A 1 546 ? 13.5 -39.781 -1.758 1 27.27 546 ALA A O 1
ATOM 4045 N N . ALA A 1 547 ? 13.578 -41.656 -1.098 1 25.14 547 ALA A N 1
ATOM 4046 C CA . ALA A 1 547 ? 12.188 -41.656 -0.662 1 25.14 547 ALA A CA 1
ATOM 4047 C C . ALA A 1 547 ? 11.898 -40.406 0.181 1 25.14 547 ALA A C 1
ATOM 4049 O O . ALA A 1 547 ? 12.594 -40.125 1.161 1 25.14 547 ALA A O 1
ATOM 4050 N N . LYS A 1 548 ? 11.812 -39.25 -0.415 1 30.39 548 LYS A N 1
ATOM 4051 C CA . LYS A 1 548 ? 11.172 -38.406 0.591 1 30.39 548 LYS A CA 1
ATOM 4052 C C . LYS A 1 548 ? 10.766 -39.219 1.813 1 30.39 548 LYS A C 1
ATOM 4054 O O . LYS A 1 548 ? 10.078 -40.25 1.688 1 30.39 548 LYS A O 1
ATOM 4059 N N . ALA A 1 549 ? 11.695 -39.531 2.848 1 26.3 549 ALA A N 1
ATOM 4060 C CA . ALA A 1 549 ? 10.805 -39.969 3.916 1 26.3 549 ALA A CA 1
ATOM 4061 C C . ALA A 1 549 ? 9.383 -39.469 3.699 1 26.3 549 ALA A C 1
ATOM 4063 O O . ALA A 1 549 ? 9.18 -38.25 3.498 1 26.3 549 ALA A O 1
ATOM 4064 N N . GLU A 1 550 ? 8.656 -40.094 2.92 1 26.81 550 GLU A N 1
ATOM 4065 C CA . GLU A 1 550 ? 7.25 -39.75 3.045 1 26.81 550 GLU A CA 1
ATOM 4066 C C . GLU A 1 550 ? 6.98 -38.969 4.344 1 26.81 550 GLU A C 1
ATOM 4068 O O . GLU A 1 550 ? 7.199 -39.5 5.434 1 26.81 550 GLU A O 1
ATOM 4073 N N . PRO A 1 551 ? 7.676 -37.781 4.609 1 29.02 551 PRO A N 1
ATOM 4074 C CA . PRO A 1 551 ? 7.031 -37.594 5.91 1 29.02 551 PRO A CA 1
ATOM 4075 C C . PRO A 1 551 ? 5.898 -38.562 6.168 1 29.02 551 PRO A C 1
ATOM 4077 O O . PRO A 1 551 ? 5.273 -39.062 5.227 1 29.02 551 PRO A O 1
ATOM 4080 N N . ALA A 1 552 ? 6.07 -39.344 7.129 1 27.27 552 ALA A N 1
ATOM 4081 C CA . ALA A 1 552 ? 4.898 -40.156 7.449 1 27.27 552 ALA A CA 1
ATOM 4082 C C . ALA A 1 552 ? 3.623 -39.5 6.91 1 27.27 552 ALA A C 1
ATOM 4084 O O . ALA A 1 552 ? 3.232 -38.406 7.359 1 27.27 552 ALA A O 1
ATOM 4085 N N . GLN A 1 553 ? 3.574 -39.188 5.715 1 30.67 553 GLN A N 1
ATOM 4086 C CA . GLN A 1 553 ? 2.145 -39.062 5.457 1 30.67 553 GLN A CA 1
ATOM 4087 C C . GLN A 1 553 ? 1.323 -39.781 6.52 1 30.67 553 GLN A C 1
ATOM 4089 O O . GLN A 1 553 ? 1.432 -41 6.668 1 30.67 553 GLN A O 1
ATOM 4094 N N . PRO A 1 554 ? 1.328 -39.25 7.668 1 30.66 554 PRO A N 1
ATOM 4095 C CA . PRO A 1 554 ? 0.632 -40.188 8.547 1 30.66 554 PRO A CA 1
ATOM 4096 C C . PRO A 1 554 ? -0.199 -41.219 7.777 1 30.66 554 PRO A C 1
ATOM 4098 O O . PRO A 1 554 ? -0.607 -40.969 6.645 1 30.66 554 PRO A O 1
ATOM 4101 N N . GLU A 1 555 ? -0.067 -42.531 7.969 1 32.34 555 GLU A N 1
ATOM 4102 C CA . GLU A 1 555 ? -1.052 -43.562 7.672 1 32.34 555 GLU A CA 1
ATOM 4103 C C . GLU A 1 555 ? -2.387 -42.969 7.25 1 32.34 555 GLU A C 1
ATOM 4105 O O . GLU A 1 555 ? -3.287 -43.656 6.801 1 32.34 555 GLU A O 1
ATOM 4110 N N . VAL A 1 556 ? -2.555 -41.719 7.551 1 33.34 556 VAL A N 1
ATOM 4111 C CA . VAL A 1 556 ? -3.855 -41.125 7.297 1 33.34 556 VAL A CA 1
ATOM 4112 C C . VAL A 1 556 ? -3.967 -40.719 5.828 1 33.34 556 VAL A C 1
ATOM 4114 O O . VAL A 1 556 ? -5.055 -40.406 5.344 1 33.34 556 VAL A O 1
ATOM 4117 N N . ALA A 1 557 ? -3.02 -40.5 5.039 1 38.31 557 ALA A N 1
ATOM 4118 C CA . ALA A 1 557 ? -3.189 -40.125 3.641 1 38.31 557 ALA A CA 1
ATOM 4119 C C . ALA A 1 557 ? -3.645 -41.312 2.795 1 38.31 557 ALA A C 1
ATOM 4121 O O . ALA A 1 557 ? -4.469 -41.156 1.892 1 38.31 557 ALA A O 1
ATOM 4122 N N . ALA A 1 558 ? -2.947 -42.406 2.705 1 38.53 558 ALA A N 1
ATOM 4123 C CA . ALA A 1 558 ? -3.432 -43.594 2.051 1 38.53 558 ALA A CA 1
ATOM 4124 C C . ALA A 1 558 ? -4.863 -43.938 2.477 1 38.53 558 ALA A C 1
ATOM 4126 O O . ALA A 1 558 ? -5.672 -44.375 1.665 1 38.53 558 ALA A O 1
ATOM 4127 N N . GLU A 1 559 ? -5.027 -43.844 3.793 1 38.09 559 GLU A N 1
ATOM 4128 C CA . GLU A 1 559 ? -6.379 -44.031 4.312 1 38.09 559 GLU A CA 1
ATOM 4129 C C . GLU A 1 559 ? -7.301 -42.875 3.887 1 38.09 559 GLU A C 1
ATOM 4131 O O . GLU A 1 559 ? -8.523 -43.031 3.883 1 38.09 559 GLU A O 1
ATOM 4136 N N . GLU A 1 560 ? -6.727 -41.719 3.588 1 43.97 560 GLU A N 1
ATOM 4137 C CA . GLU A 1 560 ? -7.539 -40.594 3.162 1 43.97 560 GLU A CA 1
ATOM 4138 C C . GLU A 1 560 ? -7.965 -40.719 1.703 1 43.97 560 GLU A C 1
ATOM 4140 O O . GLU A 1 560 ? -8.969 -40.156 1.287 1 43.97 560 GLU A O 1
ATOM 4145 N N . SER A 1 561 ? -7.059 -41.25 0.8 1 45.75 561 SER A N 1
ATOM 4146 C CA . SER A 1 561 ? -7.406 -41.5 -0.598 1 45.75 561 SER A CA 1
ATOM 4147 C C . SER A 1 561 ? -8.734 -42.25 -0.724 1 45.75 561 SER A C 1
ATOM 4149 O O . SER A 1 561 ? -9.461 -42.062 -1.697 1 45.75 561 SER A O 1
ATOM 4151 N N . SER A 1 562 ? -8.812 -43.156 0.115 1 51 562 SER A N 1
ATOM 4152 C CA . SER A 1 562 ? -10.055 -43.906 0.017 1 51 562 SER A CA 1
ATOM 4153 C C . SER A 1 562 ? -11.227 -43.156 0.599 1 51 562 SER A C 1
ATOM 4155 O O . SER A 1 562 ? -12.383 -43.562 0.457 1 51 562 SER A O 1
ATOM 4157 N N . LEU A 1 563 ? -10.852 -41.938 1.198 1 64.38 563 LEU A N 1
ATOM 4158 C CA . LEU A 1 563 ? -11.922 -41.25 1.891 1 64.38 563 LEU A CA 1
ATOM 4159 C C . LEU A 1 563 ? -12.523 -40.156 0.998 1 64.38 563 LEU A C 1
ATOM 4161 O O . LEU A 1 563 ? -11.805 -39.469 0.267 1 64.38 563 LEU A O 1
ATOM 4165 N N . ARG A 1 564 ? -13.758 -40.344 0.708 1 80.44 564 ARG A N 1
ATOM 4166 C CA . ARG A 1 564 ? -14.586 -39.375 0.012 1 80.44 564 ARG A CA 1
ATOM 4167 C C . ARG A 1 564 ? -15.422 -38.562 0.998 1 80.44 564 ARG A C 1
ATOM 4169 O O . ARG A 1 564 ? -15.953 -39.094 1.964 1 80.44 564 ARG A O 1
ATOM 4176 N N . LEU A 1 565 ? -15.258 -37.219 0.852 1 85.88 565 LEU A N 1
ATOM 4177 C CA . LEU A 1 565 ? -16.031 -36.344 1.721 1 85.88 565 LEU A CA 1
ATOM 4178 C C . LEU A 1 565 ? -17.531 -36.562 1.529 1 85.88 565 LEU A C 1
ATOM 4180 O O . LEU A 1 565 ? -18.297 -36.469 2.482 1 85.88 565 LEU A O 1
ATOM 4184 N N . GLY A 1 566 ? -17.953 -36.969 0.339 1 87.56 566 GLY A N 1
ATOM 4185 C CA . GLY A 1 566 ? -19.359 -37.281 0.103 1 87.56 566 GLY A CA 1
ATOM 4186 C C . GLY A 1 566 ? -20.219 -36.062 -0.026 1 87.56 566 GLY A C 1
ATOM 4187 O O . GLY A 1 566 ? -19.797 -35.031 -0.576 1 87.56 566 GLY A O 1
ATOM 4188 N N . ASP A 1 567 ? -21.453 -36.125 0.499 1 89.81 567 ASP A N 1
ATOM 4189 C CA . ASP A 1 567 ? -22.5 -35.156 0.197 1 89.81 567 ASP A CA 1
ATOM 4190 C C . ASP A 1 567 ? -22.328 -33.875 1.017 1 89.81 567 ASP A C 1
ATOM 4192 O O . ASP A 1 567 ? -22.844 -32.812 0.644 1 89.81 567 ASP A O 1
ATOM 4196 N N . ASP A 1 568 ? -21.562 -33.906 2.039 1 92.69 568 ASP A N 1
ATOM 4197 C CA . ASP A 1 568 ? -21.469 -32.75 2.912 1 92.69 568 ASP A CA 1
ATOM 4198 C C . ASP A 1 568 ? -20.141 -32 2.699 1 92.69 568 ASP A C 1
ATOM 4200 O O . ASP A 1 568 ? -19.688 -31.297 3.586 1 92.69 568 ASP A O 1
ATOM 4204 N N . TRP A 1 569 ? -19.578 -32.156 1.548 1 95.38 569 TRP A N 1
ATOM 4205 C CA . TRP A 1 569 ? -18.234 -31.641 1.319 1 95.38 569 TRP A CA 1
ATOM 4206 C C . TRP A 1 569 ? -18.188 -30.125 1.455 1 95.38 569 TRP A C 1
ATOM 4208 O O . TRP A 1 569 ? -17.25 -29.562 2.012 1 95.38 569 TRP A O 1
ATOM 4218 N N . LEU A 1 570 ? -19.219 -29.453 0.967 1 96.56 570 LEU A N 1
ATOM 4219 C CA . LEU A 1 570 ? -19.219 -28 0.976 1 96.56 570 LEU A CA 1
ATOM 4220 C C . LEU A 1 570 ? -19.328 -27.469 2.4 1 96.56 570 LEU A C 1
ATOM 4222 O O . LEU A 1 570 ? -18.578 -26.562 2.785 1 96.56 570 LEU A O 1
ATOM 4226 N N . ALA A 1 571 ? -20.25 -28.031 3.139 1 95.19 571 ALA A N 1
ATOM 4227 C CA . ALA A 1 571 ? -20.422 -27.609 4.523 1 95.19 571 ALA A CA 1
ATOM 4228 C C . ALA A 1 571 ? -19.156 -27.812 5.336 1 95.19 571 ALA A C 1
ATOM 4230 O O . ALA A 1 571 ? -18.766 -26.938 6.109 1 95.19 571 ALA A O 1
ATOM 4231 N N . LEU A 1 572 ? -18.594 -28.938 5.137 1 93.75 572 LEU A N 1
ATOM 4232 C CA . LEU A 1 572 ? -17.359 -29.25 5.855 1 93.75 572 LEU A CA 1
ATOM 4233 C C . LEU A 1 572 ? -16.234 -28.312 5.445 1 93.75 572 LEU A C 1
ATOM 4235 O O . LEU A 1 572 ? -15.461 -27.859 6.289 1 93.75 572 LEU A O 1
ATOM 4239 N N . ALA A 1 573 ? -16.141 -28.047 4.191 1 94.44 573 ALA A N 1
ATOM 4240 C CA . ALA A 1 573 ? -15.117 -27.125 3.693 1 94.44 573 ALA A CA 1
ATOM 4241 C C . ALA A 1 573 ? -15.328 -25.719 4.258 1 94.44 573 ALA A C 1
ATOM 4243 O O . ALA A 1 573 ? -14.375 -25.062 4.688 1 94.44 573 ALA A O 1
ATOM 4244 N N . GLN A 1 574 ? -16.516 -25.266 4.258 1 95.06 574 GLN A N 1
ATOM 4245 C CA . GLN A 1 574 ? -16.844 -23.922 4.742 1 95.06 574 GLN A CA 1
ATOM 4246 C C . GLN A 1 574 ? -16.594 -23.812 6.242 1 95.06 574 GLN A C 1
ATOM 4248 O O . GLN A 1 574 ? -16.156 -22.75 6.723 1 95.06 574 GLN A O 1
ATOM 4253 N N . GLU A 1 575 ? -16.875 -24.844 6.93 1 92.06 575 GLU A N 1
ATOM 4254 C CA . GLU A 1 575 ? -16.562 -24.859 8.359 1 92.06 575 GLU A CA 1
ATOM 4255 C C . GLU A 1 575 ? -15.07 -24.734 8.594 1 92.06 575 GLU A C 1
ATOM 4257 O O . GLU A 1 575 ? -14.641 -24 9.492 1 92.06 575 GLU A O 1
ATOM 4262 N N . HIS A 1 576 ? -14.438 -25.422 7.812 1 88.69 576 HIS A N 1
ATOM 4263 C CA . HIS A 1 576 ? -12.984 -25.344 7.922 1 88.69 576 HIS A CA 1
ATOM 4264 C C . HIS A 1 576 ? -12.484 -23.938 7.609 1 88.69 576 HIS A C 1
ATOM 4266 O O . HIS A 1 576 ? -11.602 -23.406 8.305 1 88.69 576 HIS A O 1
ATOM 4272 N N . MET A 1 577 ? -12.977 -23.297 6.621 1 90.38 577 MET A N 1
ATOM 4273 C CA . MET A 1 577 ? -12.539 -21.984 6.156 1 90.38 577 MET A CA 1
ATOM 4274 C C . MET A 1 577 ? -12.859 -20.906 7.184 1 90.38 577 MET A C 1
ATOM 4276 O O . MET A 1 577 ? -12.164 -19.875 7.262 1 90.38 577 MET A O 1
ATOM 4280 N N . THR A 1 578 ? -13.906 -21.109 7.891 1 88.38 578 THR A N 1
ATOM 4281 C CA . THR A 1 578 ? -14.359 -20.078 8.812 1 88.38 578 THR A CA 1
ATOM 4282 C C . THR A 1 578 ? -14.008 -20.438 10.25 1 88.38 578 THR A C 1
ATOM 4284 O O . THR A 1 578 ? -14.656 -19.969 11.195 1 88.38 578 THR A O 1
ATOM 4287 N N . ASP A 1 579 ? -13.109 -21.312 10.328 1 84.5 579 ASP A N 1
ATOM 4288 C CA . ASP A 1 579 ? -12.633 -21.672 11.656 1 84.5 579 ASP A CA 1
ATOM 4289 C C . ASP A 1 579 ? -11.5 -20.75 12.102 1 84.5 579 ASP A C 1
ATOM 4291 O O . ASP A 1 579 ? -10.461 -20.688 11.438 1 84.5 579 ASP A O 1
ATOM 4295 N N . ALA A 1 580 ? -11.711 -20.141 13.227 1 75.94 580 ALA A N 1
ATOM 4296 C CA . ALA A 1 580 ? -10.75 -19.172 13.742 1 75.94 580 ALA A CA 1
ATOM 4297 C C . ALA A 1 580 ? -9.398 -19.812 14.008 1 75.94 580 ALA A C 1
ATOM 4299 O O . ALA A 1 580 ? -8.352 -19.188 13.812 1 75.94 580 ALA A O 1
ATOM 4300 N N . ALA A 1 581 ? -9.43 -21.016 14.438 1 73.12 581 ALA A N 1
ATOM 4301 C CA . ALA A 1 581 ? -8.188 -21.734 14.742 1 73.12 581 ALA A CA 1
ATOM 4302 C C . ALA A 1 581 ? -7.371 -21.969 13.469 1 73.12 581 ALA A C 1
ATOM 4304 O O . ALA A 1 581 ? -6.145 -21.844 13.484 1 73.12 581 ALA A O 1
ATOM 4305 N N . THR A 1 582 ? -8.07 -22.281 12.445 1 73.62 582 THR A N 1
ATOM 4306 C CA . THR A 1 582 ? -7.41 -22.531 11.164 1 73.62 582 THR A CA 1
ATOM 4307 C C . THR A 1 582 ? -6.762 -21.25 10.648 1 73.62 582 THR A C 1
ATOM 4309 O O . THR A 1 582 ? -5.66 -21.281 10.094 1 73.62 582 THR A O 1
ATOM 4312 N N . LEU A 1 583 ? -7.41 -20.219 10.898 1 72 583 LEU A N 1
ATOM 4313 C CA . LEU A 1 583 ? -6.91 -18.938 10.406 1 72 583 LEU A CA 1
ATOM 4314 C C . LEU A 1 583 ? -5.672 -18.5 11.188 1 72 583 LEU A C 1
ATOM 4316 O O . LEU A 1 583 ? -4.828 -17.781 10.656 1 72 583 LEU A O 1
ATOM 4320 N N . ARG A 1 584 ? -5.539 -18.938 12.352 1 67.31 584 ARG A N 1
ATOM 4321 C CA . ARG A 1 584 ? -4.406 -18.578 13.203 1 67.31 584 ARG A CA 1
ATOM 4322 C C . ARG A 1 584 ? -3.17 -19.391 12.828 1 67.31 584 ARG A C 1
ATOM 4324 O O . ARG A 1 584 ? -2.043 -18.984 13.109 1 67.31 584 ARG A O 1
ATOM 4331 N N . GLU A 1 585 ? -3.424 -20.578 12.383 1 63.03 585 GLU A N 1
ATOM 4332 C CA . GLU A 1 585 ? -2.303 -21.422 12 1 63.03 585 GLU A CA 1
ATOM 4333 C C . GLU A 1 585 ? -1.316 -20.688 11.109 1 63.03 585 GLU A C 1
ATOM 4335 O O . GLU A 1 585 ? -0.107 -20.922 11.18 1 63.03 585 GLU A O 1
ATOM 4340 N N . GLY A 1 586 ? -1.801 -19.703 10.398 1 61.97 586 GLY A N 1
ATOM 4341 C CA . GLY A 1 586 ? -0.941 -18.922 9.523 1 61.97 586 GLY A CA 1
ATOM 4342 C C . GLY A 1 586 ? 0.033 -18.031 10.289 1 61.97 586 GLY A C 1
ATOM 4343 O O . GLY A 1 586 ? 1.088 -17.672 9.758 1 61.97 586 GLY A O 1
ATOM 4344 N N . CYS A 1 587 ? -0.226 -17.844 11.484 1 60.75 587 CYS A N 1
ATOM 4345 C CA . CYS A 1 587 ? 0.621 -16.953 12.273 1 60.75 587 CYS A CA 1
ATOM 4346 C C . CYS A 1 587 ? 1.9 -17.672 12.703 1 60.75 587 CYS A C 1
ATOM 4348 O O . CYS A 1 587 ? 2.947 -17.031 12.852 1 60.75 587 CYS A O 1
ATOM 4350 N N . ALA A 1 588 ? 1.873 -18.953 12.766 1 69.19 588 ALA A N 1
ATOM 4351 C CA . ALA A 1 588 ? 3.043 -19.703 13.195 1 69.19 588 ALA A CA 1
ATOM 4352 C C . ALA A 1 588 ? 4.129 -19.688 12.125 1 69.19 588 ALA A C 1
ATOM 4354 O O . ALA A 1 588 ? 5.32 -19.766 12.438 1 69.19 588 ALA A O 1
ATOM 4355 N N . VAL A 1 589 ? 3.768 -19.422 10.914 1 74.44 589 VAL A N 1
ATOM 4356 C CA . VAL A 1 589 ? 4.699 -19.469 9.789 1 74.44 589 VAL A CA 1
ATOM 4357 C C . VAL A 1 589 ? 5.723 -18.344 9.922 1 74.44 589 VAL A C 1
ATOM 4359 O O . VAL A 1 589 ? 6.93 -18.594 9.859 1 74.44 589 VAL A O 1
ATOM 4362 N N . GLY A 1 590 ? 5.215 -17.25 10.234 1 73.44 590 GLY A N 1
ATOM 4363 C CA . GLY A 1 590 ? 6.121 -16.109 10.383 1 73.44 590 GLY A CA 1
ATOM 4364 C C . GLY A 1 590 ? 7.047 -16.25 11.578 1 73.44 590 GLY A C 1
ATOM 4365 O O . GLY A 1 590 ? 8.227 -15.906 11.5 1 73.44 590 GLY A O 1
ATOM 4366 N N . LYS A 1 591 ? 6.504 -16.75 12.578 1 76.88 591 LYS A N 1
ATOM 4367 C CA . LYS A 1 591 ? 7.289 -16.938 13.797 1 76.88 591 LYS A CA 1
ATOM 4368 C C . LYS A 1 591 ? 8.414 -17.938 13.586 1 76.88 591 LYS A C 1
ATOM 4370 O O . LYS A 1 591 ? 9.547 -17.719 14.039 1 76.88 591 LYS A O 1
ATOM 4375 N N . LEU A 1 592 ? 8.094 -18.953 12.961 1 82.31 592 LEU A N 1
ATOM 4376 C CA . LEU A 1 592 ? 9.078 -20 12.703 1 82.31 592 LEU A CA 1
ATOM 4377 C C . LEU A 1 592 ? 10.188 -19.484 11.789 1 82.31 592 LEU A C 1
ATOM 4379 O O . LEU A 1 592 ? 11.367 -19.75 12.023 1 82.31 592 LEU A O 1
ATOM 4383 N N . TYR A 1 593 ? 9.805 -18.766 10.859 1 83.31 593 TYR A N 1
ATOM 4384 C CA . TYR A 1 593 ? 10.789 -18.203 9.945 1 83.31 593 TYR A CA 1
ATOM 4385 C C . TYR A 1 593 ? 11.742 -17.266 10.68 1 83.31 593 TYR A C 1
ATOM 4387 O O . TYR A 1 593 ? 12.961 -17.375 10.531 1 83.31 593 TYR A O 1
ATOM 4395 N N . ARG A 1 594 ? 11.164 -16.438 11.453 1 82.62 594 ARG A N 1
ATOM 4396 C CA . ARG A 1 594 ? 11.977 -15.469 12.188 1 82.62 594 ARG A CA 1
ATOM 4397 C C . ARG A 1 594 ? 12.891 -16.156 13.18 1 82.62 594 ARG A C 1
ATOM 4399 O O . ARG A 1 594 ? 14.023 -15.727 13.398 1 82.62 594 ARG A O 1
ATOM 4406 N N . ALA A 1 595 ? 12.344 -17.109 13.766 1 86.88 595 ALA A N 1
ATOM 4407 C CA . ALA A 1 595 ? 13.164 -17.875 14.695 1 86.88 595 ALA A CA 1
ATOM 4408 C C . ALA A 1 595 ? 14.352 -18.531 13.984 1 86.88 595 ALA A C 1
ATOM 4410 O O . ALA A 1 595 ? 15.469 -18.516 14.492 1 86.88 595 ALA A O 1
ATOM 4411 N N . GLY A 1 596 ? 14.102 -19.125 12.867 1 87.12 596 GLY A N 1
ATOM 4412 C CA . GLY A 1 596 ? 15.172 -19.703 12.078 1 87.12 596 GLY A CA 1
ATOM 4413 C C . GLY A 1 596 ? 16.219 -18.688 11.656 1 87.12 596 GLY A C 1
ATOM 4414 O O . GLY A 1 596 ? 17.422 -18.953 11.75 1 87.12 596 GLY A O 1
ATOM 4415 N N . GLU A 1 597 ? 15.703 -17.578 11.273 1 86.25 597 GLU A N 1
ATOM 4416 C CA . GLU A 1 597 ? 16.594 -16.5 10.867 1 86.25 597 GLU A CA 1
ATOM 4417 C C . GLU A 1 597 ? 17.469 -16.031 12.023 1 86.25 597 GLU A C 1
ATOM 4419 O O . GLU A 1 597 ? 18.672 -15.805 11.859 1 86.25 597 GLU A O 1
ATOM 4424 N N . ARG A 1 598 ? 16.875 -15.883 13.109 1 84.75 598 ARG A N 1
ATOM 4425 C CA . ARG A 1 598 ? 17.594 -15.453 14.305 1 84.75 598 ARG A CA 1
ATOM 4426 C C . ARG A 1 598 ? 18.672 -16.453 14.695 1 84.75 598 ARG A C 1
ATOM 4428 O O . ARG A 1 598 ? 19.797 -16.078 14.977 1 84.75 598 ARG A O 1
ATOM 4435 N N . LYS A 1 599 ? 18.281 -17.688 14.688 1 89.75 599 LYS A N 1
ATOM 4436 C CA . LYS A 1 599 ? 19.219 -18.734 15.039 1 89.75 599 LYS A CA 1
ATOM 4437 C C . LYS A 1 599 ? 20.391 -18.781 14.055 1 89.75 599 LYS A C 1
ATOM 4439 O O . LYS A 1 599 ? 21.531 -18.984 14.453 1 89.75 599 LYS A O 1
ATOM 4444 N N . ALA A 1 600 ? 20.078 -18.594 12.828 1 85.69 600 ALA A N 1
ATOM 4445 C CA . ALA A 1 600 ? 21.109 -18.594 11.805 1 85.69 600 ALA A CA 1
ATOM 4446 C C . ALA A 1 600 ? 22.062 -17.406 11.984 1 85.69 600 ALA A C 1
ATOM 4448 O O . ALA A 1 600 ? 23.281 -17.547 11.805 1 85.69 600 ALA A O 1
ATOM 4449 N N . LYS A 1 601 ? 21.562 -16.359 12.336 1 80.25 601 LYS A N 1
ATOM 4450 C CA . LYS A 1 601 ? 22.359 -15.141 12.484 1 80.25 601 LYS A CA 1
ATOM 4451 C C . LYS A 1 601 ? 23.25 -15.219 13.719 1 80.25 601 LYS A C 1
ATOM 4453 O O . LYS A 1 601 ? 24.375 -14.711 13.711 1 80.25 601 LYS A O 1
ATOM 4458 N N . GLU A 1 602 ? 22.703 -15.75 14.719 1 81.88 602 GLU A N 1
ATOM 4459 C CA . GLU A 1 602 ? 23.391 -15.789 15.992 1 81.88 602 GLU A CA 1
ATOM 4460 C C . GLU A 1 602 ? 24.453 -16.891 16.016 1 81.88 602 GLU A C 1
ATOM 4462 O O . GLU A 1 602 ? 25.391 -16.844 16.797 1 81.88 602 GLU A O 1
ATOM 4467 N N . SER A 1 603 ? 24.312 -17.797 15.164 1 84.94 603 SER A N 1
ATOM 4468 C CA . SER A 1 603 ? 25.219 -18.953 15.148 1 84.94 603 SER A CA 1
ATOM 4469 C C . SER A 1 603 ? 26.359 -18.75 14.164 1 84.94 603 SER A C 1
ATOM 4471 O O . SER A 1 603 ? 26.172 -18.188 13.078 1 84.94 603 SER A O 1
ATOM 4473 N N . PRO A 1 604 ? 27.531 -19.094 14.531 1 79.44 604 PRO A N 1
ATOM 4474 C CA . PRO A 1 604 ? 28.641 -19.062 13.578 1 79.44 604 PRO A CA 1
ATOM 4475 C C . PRO A 1 604 ? 28.422 -19.984 12.383 1 79.44 604 PRO A C 1
ATOM 4477 O O . PRO A 1 604 ? 29.047 -19.812 11.336 1 79.44 604 PRO A O 1
ATOM 4480 N N . ARG A 1 605 ? 27.609 -21.016 12.555 1 82.06 605 ARG A N 1
ATOM 4481 C CA . ARG A 1 605 ? 27.344 -21.953 11.469 1 82.06 605 ARG A CA 1
ATOM 4482 C C . ARG A 1 605 ? 26.312 -21.391 10.492 1 82.06 605 ARG A C 1
ATOM 4484 O O . ARG A 1 605 ? 26.047 -22.016 9.461 1 82.06 605 ARG A O 1
ATOM 4491 N N . GLY A 1 606 ? 25.766 -20.312 10.859 1 79.88 606 GLY A N 1
ATOM 4492 C CA . GLY A 1 606 ? 24.781 -19.688 9.984 1 79.88 606 GLY A CA 1
ATOM 4493 C C . GLY A 1 606 ? 23.547 -20.547 9.75 1 79.88 606 GLY A C 1
ATOM 4494 O O . GLY A 1 606 ? 22.938 -21.016 10.711 1 79.88 606 GLY A O 1
ATOM 4495 N N . LEU A 1 607 ? 23.297 -20.891 8.461 1 82.62 607 LEU A N 1
ATOM 4496 C CA . LEU A 1 607 ? 22.109 -21.656 8.086 1 82.62 607 LEU A CA 1
ATOM 4497 C C . LEU A 1 607 ? 22.266 -23.125 8.43 1 82.62 607 LEU A C 1
ATOM 4499 O O . LEU A 1 607 ? 21.281 -23.875 8.461 1 82.62 607 LEU A O 1
ATOM 4503 N N . ASP A 1 608 ? 23.5 -23.484 8.688 1 82.31 608 ASP A N 1
ATOM 4504 C CA . ASP A 1 608 ? 23.75 -24.891 9 1 82.31 608 ASP A CA 1
ATOM 4505 C C . ASP A 1 608 ? 23.562 -25.156 10.492 1 82.31 608 ASP A C 1
ATOM 4507 O O . ASP A 1 608 ? 23.734 -26.297 10.938 1 82.31 608 ASP A O 1
ATOM 4511 N N . ASP A 1 609 ? 23.125 -24.156 11.164 1 88.5 609 ASP A N 1
ATOM 4512 C CA . ASP A 1 609 ? 22.828 -24.375 12.578 1 88.5 609 ASP A CA 1
ATOM 4513 C C . ASP A 1 609 ? 21.656 -25.328 12.75 1 88.5 609 ASP A C 1
ATOM 4515 O O . ASP A 1 609 ? 20.625 -25.188 12.078 1 88.5 609 ASP A O 1
ATOM 4519 N N . PRO A 1 610 ? 21.875 -26.344 13.586 1 87.5 610 PRO A N 1
ATOM 4520 C CA . PRO A 1 610 ? 20.812 -27.344 13.75 1 87.5 610 PRO A CA 1
ATOM 4521 C C . PRO A 1 610 ? 19.484 -26.719 14.164 1 87.5 610 PRO A C 1
ATOM 4523 O O . PRO A 1 610 ? 18.422 -27.172 13.734 1 87.5 610 PRO A O 1
ATOM 4526 N N . ASP A 1 611 ? 19.562 -25.797 15.008 1 90.75 611 ASP A N 1
ATOM 4527 C CA . ASP A 1 611 ? 18.328 -25.141 15.422 1 90.75 611 ASP A CA 1
ATOM 4528 C C . ASP A 1 611 ? 17.719 -24.344 14.273 1 90.75 611 ASP A C 1
ATOM 4530 O O . ASP A 1 611 ? 16.484 -24.281 14.133 1 90.75 611 ASP A O 1
ATOM 4534 N N . ALA A 1 612 ? 18.547 -23.719 13.547 1 89.38 612 ALA A N 1
ATOM 4535 C CA . ALA A 1 612 ? 18.047 -23 12.375 1 89.38 612 ALA A CA 1
ATOM 4536 C C . ALA A 1 612 ? 17.391 -23.953 11.383 1 89.38 612 ALA A C 1
ATOM 4538 O O . ALA A 1 612 ? 16.281 -23.688 10.898 1 89.38 612 ALA A O 1
ATOM 4539 N N . ILE A 1 613 ? 18.031 -25.031 11.219 1 86.06 613 ILE A N 1
ATOM 4540 C CA . ILE A 1 613 ? 17.516 -26.047 10.305 1 86.06 613 ILE A CA 1
ATOM 4541 C C . ILE A 1 613 ? 16.172 -26.562 10.805 1 86.06 613 ILE A C 1
ATOM 4543 O O . ILE A 1 613 ? 15.219 -26.703 10.031 1 86.06 613 ILE A O 1
ATOM 4547 N N . ALA A 1 614 ? 16.141 -26.766 12.023 1 88.25 614 ALA A N 1
ATOM 4548 C CA . ALA A 1 614 ? 14.898 -27.266 12.609 1 88.25 614 ALA A CA 1
ATOM 4549 C C . ALA A 1 614 ? 13.766 -26.266 12.453 1 88.25 614 ALA A C 1
ATOM 4551 O O . ALA A 1 614 ? 12.633 -26.625 12.117 1 88.25 614 ALA A O 1
ATOM 4552 N N . CYS A 1 615 ? 14.07 -25.094 12.672 1 89.25 615 CYS A N 1
ATOM 4553 C CA . CYS A 1 615 ? 13.07 -24.031 12.539 1 89.25 615 CYS A CA 1
ATOM 4554 C C . CYS A 1 615 ? 12.602 -23.906 11.094 1 89.25 615 CYS A C 1
ATOM 4556 O O . CYS A 1 615 ? 11.406 -23.781 10.836 1 89.25 615 CYS A O 1
ATOM 4558 N N . PHE A 1 616 ? 13.531 -23.984 10.234 1 85.5 616 PHE A N 1
ATOM 4559 C CA . PHE A 1 616 ? 13.18 -23.812 8.828 1 85.5 616 PHE A CA 1
ATOM 4560 C C . PHE A 1 616 ? 12.43 -25.047 8.312 1 85.5 616 PHE A C 1
ATOM 4562 O O . PHE A 1 616 ? 11.547 -24.922 7.469 1 85.5 616 PHE A O 1
ATOM 4569 N N . ALA A 1 617 ? 12.812 -26.141 8.82 1 80.81 617 ALA A N 1
ATOM 4570 C CA . ALA A 1 617 ? 12.055 -27.344 8.484 1 80.81 617 ALA A CA 1
ATOM 4571 C C . ALA A 1 617 ? 10.609 -27.219 8.961 1 80.81 617 ALA A C 1
ATOM 4573 O O . ALA A 1 617 ? 9.68 -27.562 8.227 1 80.81 617 ALA A O 1
ATOM 4574 N N . ALA A 1 618 ? 10.508 -26.766 10.125 1 83 618 ALA A N 1
ATOM 4575 C CA . ALA A 1 618 ? 9.18 -26.547 10.68 1 83 618 ALA A CA 1
ATOM 4576 C C . ALA A 1 618 ? 8.422 -25.484 9.883 1 83 618 ALA A C 1
ATOM 4578 O O . ALA A 1 618 ? 7.207 -25.594 9.703 1 83 618 ALA A O 1
ATOM 4579 N N . TYR A 1 619 ? 9.156 -24.531 9.523 1 81.69 619 TYR A N 1
ATOM 4580 C CA . TYR A 1 619 ? 8.586 -23.484 8.695 1 81.69 619 TYR A CA 1
ATOM 4581 C C . TYR A 1 619 ? 8 -24.047 7.406 1 81.69 619 TYR A C 1
ATOM 4583 O O . TYR A 1 619 ? 6.863 -23.734 7.043 1 81.69 619 TYR A O 1
ATOM 4591 N N . ARG A 1 620 ? 8.703 -24.844 6.723 1 77.56 620 ARG A N 1
ATOM 4592 C CA . ARG A 1 620 ? 8.25 -25.453 5.477 1 77.56 620 ARG A CA 1
ATOM 4593 C C . ARG A 1 620 ? 7.027 -26.344 5.719 1 77.56 620 ARG A C 1
ATOM 4595 O O . ARG A 1 620 ? 6.09 -26.344 4.918 1 77.56 620 ARG A O 1
ATOM 4602 N N . GLN A 1 621 ? 7.102 -26.984 6.809 1 75.69 621 GLN A N 1
ATOM 4603 C CA . GLN A 1 621 ? 5.973 -27.844 7.168 1 75.69 621 GLN A CA 1
ATOM 4604 C C . GLN A 1 621 ? 4.727 -27 7.453 1 75.69 621 GLN A C 1
ATOM 4606 O O . GLN A 1 621 ? 3.615 -27.391 7.082 1 75.69 621 GLN A O 1
ATOM 4611 N N . ALA A 1 622 ? 4.965 -25.922 8.062 1 75.75 622 ALA A N 1
ATOM 4612 C CA . ALA A 1 622 ? 3.852 -25.047 8.438 1 75.75 622 ALA A CA 1
ATOM 4613 C C . ALA A 1 622 ? 3.17 -24.469 7.199 1 75.75 622 ALA A C 1
ATOM 4615 O O . ALA A 1 622 ? 1.95 -24.297 7.18 1 75.75 622 ALA A O 1
ATOM 4616 N N . ILE A 1 623 ? 3.92 -24.141 6.273 1 71.19 623 ILE A N 1
ATOM 4617 C CA . ILE A 1 623 ? 3.357 -23.625 5.027 1 71.19 623 ILE A CA 1
ATOM 4618 C C . ILE A 1 623 ? 2.473 -24.688 4.387 1 71.19 623 ILE A C 1
ATOM 4620 O O . ILE A 1 623 ? 1.389 -24.391 3.883 1 71.19 623 ILE A O 1
ATOM 4624 N N . ASP A 1 624 ? 2.918 -25.906 4.523 1 64.75 624 ASP A N 1
ATOM 4625 C CA . ASP A 1 624 ? 2.195 -27.016 3.922 1 64.75 624 ASP A CA 1
ATOM 4626 C C . ASP A 1 624 ? 1.017 -27.438 4.793 1 64.75 624 ASP A C 1
ATOM 4628 O O . ASP A 1 624 ? 0.068 -28.062 4.309 1 64.75 624 ASP A O 1
ATOM 4632 N N . HIS A 1 625 ? 1.185 -27.156 6.078 1 63.75 625 HIS A N 1
ATOM 4633 C CA . HIS A 1 625 ? 0.141 -27.531 7.027 1 63.75 625 HIS A CA 1
ATOM 4634 C C . HIS A 1 625 ? -1.204 -26.922 6.629 1 63.75 625 HIS A C 1
ATOM 4636 O O . HIS A 1 625 ? -2.246 -27.562 6.793 1 63.75 625 HIS A O 1
ATOM 4642 N N . GLY A 1 626 ? -1.245 -25.781 6.188 1 60.34 626 GLY A N 1
ATOM 4643 C CA . GLY A 1 626 ? -2.5 -25.203 5.742 1 60.34 626 GLY A CA 1
ATOM 4644 C C . GLY A 1 626 ? -3.209 -26.031 4.695 1 60.34 626 GLY A C 1
ATOM 4645 O O . GLY A 1 626 ? -4.441 -26.094 4.668 1 60.34 626 GLY A O 1
ATOM 4646 N N . LYS A 1 627 ? -2.42 -26.828 3.982 1 58.72 627 LYS A N 1
ATOM 4647 C CA . LYS A 1 627 ? -3.002 -27.609 2.896 1 58.72 627 LYS A CA 1
ATOM 4648 C C . LYS A 1 627 ? -3.205 -29.062 3.318 1 58.72 627 LYS A C 1
ATOM 4650 O O . LYS A 1 627 ? -4.203 -29.688 2.951 1 58.72 627 LYS A O 1
ATOM 4655 N N . HIS A 1 628 ? -2.293 -29.547 4.199 1 57.47 628 HIS A N 1
ATOM 4656 C CA . HIS A 1 628 ? -2.299 -30.984 4.402 1 57.47 628 HIS A CA 1
ATOM 4657 C C . HIS A 1 628 ? -2.574 -31.328 5.863 1 57.47 628 HIS A C 1
ATOM 4659 O O . HIS A 1 628 ? -2.865 -32.5 6.184 1 57.47 628 HIS A O 1
ATOM 4665 N N . GLY A 1 629 ? -2.66 -30.281 6.691 1 55.38 629 GLY A N 1
ATOM 4666 C CA . GLY A 1 629 ? -3.016 -30.5 8.086 1 55.38 629 GLY A CA 1
ATOM 4667 C C . GLY A 1 629 ? -1.903 -31.141 8.898 1 55.38 629 GLY A C 1
ATOM 4668 O O . GLY A 1 629 ? -2.076 -31.422 10.086 1 55.38 629 GLY A O 1
ATOM 4669 N N . ALA A 1 630 ? -0.799 -31.484 8.258 1 57.81 630 ALA A N 1
ATOM 4670 C CA . ALA A 1 630 ? 0.238 -32.188 9 1 57.81 630 ALA A CA 1
ATOM 4671 C C . ALA A 1 630 ? 0.874 -31.297 10.062 1 57.81 630 ALA A C 1
ATOM 4673 O O . ALA A 1 630 ? 0.965 -30.094 9.875 1 57.81 630 ALA A O 1
ATOM 4674 N N . GLY A 1 631 ? 1.041 -31.75 11.281 1 64.12 631 GLY A N 1
ATOM 4675 C CA . GLY A 1 631 ? 1.625 -31 12.383 1 64.12 631 GLY A CA 1
ATOM 4676 C C . GLY A 1 631 ? 3.053 -30.562 12.117 1 64.12 631 GLY A C 1
ATOM 4677 O O . GLY A 1 631 ? 3.66 -30.984 11.125 1 64.12 631 GLY A O 1
ATOM 4678 N N . VAL A 1 632 ? 3.529 -29.547 12.75 1 73.88 632 VAL A N 1
ATOM 4679 C CA . VAL A 1 632 ? 4.891 -29.031 12.68 1 73.88 632 VAL A CA 1
ATOM 4680 C C . VAL A 1 632 ? 5.766 -29.719 13.719 1 73.88 632 VAL A C 1
ATOM 4682 O O . VAL A 1 632 ? 5.379 -29.844 14.883 1 73.88 632 VAL A O 1
ATOM 4685 N N . GLU A 1 633 ? 6.809 -30.406 13.227 1 79.19 633 GLU A N 1
ATOM 4686 C CA . GLU A 1 633 ? 7.762 -31.047 14.133 1 79.19 633 GLU A CA 1
ATOM 4687 C C . GLU A 1 633 ? 8.844 -30.062 14.562 1 79.19 633 GLU A C 1
ATOM 4689 O O . GLU A 1 633 ? 9.547 -29.5 13.727 1 79.19 633 GLU A O 1
ATOM 4694 N N . LEU A 1 634 ? 8.852 -29.766 15.797 1 84.12 634 LEU A N 1
ATOM 4695 C CA . LEU A 1 634 ? 9.867 -28.891 16.375 1 84.12 634 LEU A CA 1
ATOM 4696 C C . LEU A 1 634 ? 10.43 -29.5 17.656 1 84.12 634 LEU A C 1
ATOM 4698 O O . LEU A 1 634 ? 9.688 -30.047 18.469 1 84.12 634 LEU A O 1
ATOM 4702 N N . PRO A 1 635 ? 11.75 -29.484 17.734 1 86.56 635 PRO A N 1
ATOM 4703 C CA . PRO A 1 635 ? 12.32 -29.922 19.016 1 86.56 635 PRO A CA 1
ATOM 4704 C C . PRO A 1 635 ? 11.695 -29.234 20.219 1 86.56 635 PRO A C 1
ATOM 4706 O O . PRO A 1 635 ? 11.289 -28.062 20.125 1 86.56 635 PRO A O 1
ATOM 4709 N N . GLU A 1 636 ? 11.68 -29.969 21.328 1 85 636 GLU A N 1
ATOM 4710 C CA . GLU A 1 636 ? 10.953 -29.531 22.516 1 85 636 GLU A CA 1
ATOM 4711 C C . GLU A 1 636 ? 11.477 -28.188 23.016 1 85 636 GLU A C 1
ATOM 4713 O O . GLU A 1 636 ? 10.695 -27.328 23.438 1 85 636 GLU A O 1
ATOM 4718 N N . HIS A 1 637 ? 12.758 -28 22.969 1 88 637 HIS A N 1
ATOM 4719 C CA . HIS A 1 637 ? 13.32 -26.75 23.484 1 88 637 HIS A CA 1
ATOM 4720 C C . HIS A 1 637 ? 12.906 -25.562 22.641 1 88 637 HIS A C 1
ATOM 4722 O O . HIS A 1 637 ? 12.695 -24.469 23.172 1 88 637 HIS A O 1
ATOM 4728 N N . LEU A 1 638 ? 12.844 -25.797 21.375 1 88.75 638 LEU A N 1
ATOM 4729 C CA . LEU A 1 638 ? 12.422 -24.703 20.484 1 88.75 638 LEU A CA 1
ATOM 4730 C C . LEU A 1 638 ? 10.93 -24.438 20.641 1 88.75 638 LEU A C 1
ATOM 4732 O O . LEU A 1 638 ? 10.492 -23.281 20.547 1 88.75 638 LEU A O 1
ATOM 4736 N N . ARG A 1 639 ? 10.188 -25.484 20.922 1 84 639 ARG A N 1
ATOM 4737 C CA . ARG A 1 639 ? 8.75 -25.344 21.141 1 84 639 ARG A CA 1
ATOM 4738 C C . ARG A 1 639 ? 8.469 -24.484 22.375 1 84 639 ARG A C 1
ATOM 4740 O O . ARG A 1 639 ? 7.574 -23.641 22.344 1 84 639 ARG A O 1
ATOM 4747 N N . LYS A 1 640 ? 9.219 -24.688 23.375 1 81.38 640 LYS A N 1
ATOM 4748 C CA . LYS A 1 640 ? 9.086 -23.906 24.594 1 81.38 640 LYS A CA 1
ATOM 4749 C C . LYS A 1 640 ? 9.492 -22.453 24.375 1 81.38 640 LYS A C 1
ATOM 4751 O O . LYS A 1 640 ? 8.828 -21.531 24.844 1 81.38 640 LYS A O 1
ATOM 4756 N N . GLU A 1 641 ? 10.508 -22.281 23.609 1 83.12 641 GLU A N 1
ATOM 4757 C CA . GLU A 1 641 ? 11.031 -20.938 23.359 1 83.12 641 GLU A CA 1
ATOM 4758 C C . GLU A 1 641 ? 10.062 -20.109 22.531 1 83.12 641 GLU A C 1
ATOM 4760 O O . GLU A 1 641 ? 9.852 -18.922 22.797 1 83.12 641 GLU A O 1
ATOM 4765 N N . LEU A 1 642 ? 9.508 -20.812 21.562 1 79.31 642 LEU A N 1
ATOM 4766 C CA . LEU A 1 642 ? 8.664 -20.094 20.625 1 79.31 642 LEU A CA 1
ATOM 4767 C C . LEU A 1 642 ? 7.207 -20.125 21.078 1 79.31 642 LEU A C 1
ATOM 4769 O O . LEU A 1 642 ? 6.348 -19.484 20.453 1 79.31 642 LEU A O 1
ATOM 4773 N N . LYS A 1 643 ? 6.93 -20.781 22.172 1 72.56 643 LYS A N 1
ATOM 4774 C CA . LYS A 1 643 ? 5.586 -20.906 22.734 1 72.56 643 LYS A CA 1
ATOM 4775 C C . LYS A 1 643 ? 4.598 -21.406 21.688 1 72.56 643 LYS A C 1
ATOM 4777 O O . LYS A 1 643 ? 3.547 -20.797 21.469 1 72.56 643 LYS A O 1
ATOM 4782 N N . LEU A 1 644 ? 4.965 -22.281 20.875 1 72.56 644 LEU A N 1
ATOM 4783 C CA . LEU A 1 644 ? 4.125 -22.922 19.875 1 72.56 644 LEU A CA 1
ATOM 4784 C C . LEU A 1 644 ? 3.623 -24.266 20.375 1 72.56 644 LEU A C 1
ATOM 4786 O O . LEU A 1 644 ? 4.332 -24.969 21.109 1 72.56 644 LEU A O 1
ATOM 4790 N N . MET B 1 1 ? -31.875 36.875 48.688 1 18.28 1 MET B N 1
ATOM 4791 C CA . MET B 1 1 ? -32.281 35.469 48.469 1 18.28 1 MET B CA 1
ATOM 4792 C C . MET B 1 1 ? -32.656 35.219 47.031 1 18.28 1 MET B C 1
ATOM 4794 O O . MET B 1 1 ? -33.812 35.469 46.656 1 18.28 1 MET B O 1
ATOM 4798 N N . VAL B 1 2 ? -32 35.688 45.938 1 20.84 2 VAL B N 1
ATOM 4799 C CA . VAL B 1 2 ? -32.594 36.219 44.719 1 20.84 2 VAL B CA 1
ATOM 4800 C C . VAL B 1 2 ? -33.031 35.094 43.781 1 20.84 2 VAL B C 1
ATOM 4802 O O . VAL B 1 2 ? -32.312 34.125 43.625 1 20.84 2 VAL B O 1
ATOM 4805 N N . ARG B 1 3 ? -34.344 35 43.281 1 19.23 3 ARG B N 1
ATOM 4806 C CA . ARG B 1 3 ? -35.281 34.062 42.656 1 19.23 3 ARG B CA 1
ATOM 4807 C C . ARG B 1 3 ? -34.906 33.781 41.219 1 19.23 3 ARG B C 1
ATOM 4809 O O . ARG B 1 3 ? -34.688 34.719 40.406 1 19.23 3 ARG B O 1
ATOM 4816 N N . VAL B 1 4 ? -34.219 32.656 40.875 1 19.59 4 VAL B N 1
ATOM 4817 C CA . VAL B 1 4 ? -33.594 32.031 39.719 1 19.59 4 VAL B CA 1
ATOM 4818 C C . VAL B 1 4 ? -34.688 31.562 38.719 1 19.59 4 VAL B C 1
ATOM 4820 O O . VAL B 1 4 ? -35.344 30.531 38.938 1 19.59 4 VAL B O 1
ATOM 4823 N N . SER B 1 5 ? -35.594 32.5 38.188 1 17.23 5 SER B N 1
ATOM 4824 C CA . SER B 1 5 ? -36.812 32.188 37.406 1 17.23 5 SER B CA 1
ATOM 4825 C C . SER B 1 5 ? -36.469 31.641 36.031 1 17.23 5 SER B C 1
ATOM 4827 O O . SER B 1 5 ? -35.562 32.156 35.375 1 17.23 5 SER B O 1
ATOM 4829 N N . SER B 1 6 ? -36.812 30.312 35.625 1 18.19 6 SER B N 1
ATOM 4830 C CA . SER B 1 6 ? -36.656 29.203 34.688 1 18.19 6 SER B CA 1
ATOM 4831 C C . SER B 1 6 ? -37.406 29.438 33.406 1 18.19 6 SER B C 1
ATOM 4833 O O . SER B 1 6 ? -38.531 28.953 33.25 1 18.19 6 SER B O 1
ATOM 4835 N N . PRO B 1 7 ? -37.312 30.578 32.594 1 17.66 7 PRO B N 1
ATOM 4836 C CA . PRO B 1 7 ? -38.375 30.906 31.656 1 17.66 7 PRO B CA 1
ATOM 4837 C C . PRO B 1 7 ? -38.5 29.922 30.5 1 17.66 7 PRO B C 1
ATOM 4839 O O . PRO B 1 7 ? -37.531 29.234 30.172 1 17.66 7 PRO B O 1
ATOM 4842 N N . GLU B 1 8 ? -39.75 29.609 29.812 1 18.06 8 GLU B N 1
ATOM 4843 C CA . GLU B 1 8 ? -40.594 28.719 29.031 1 18.06 8 GLU B CA 1
ATOM 4844 C C . GLU B 1 8 ? -40.344 28.906 27.531 1 18.06 8 GLU B C 1
ATOM 4846 O O . GLU B 1 8 ? -40.688 29.953 26.969 1 18.06 8 GLU B O 1
ATOM 4851 N N . ILE B 1 9 ? -39.219 28.703 26.859 1 17.58 9 ILE B N 1
ATOM 4852 C CA . ILE B 1 9 ? -38.938 29.141 25.484 1 17.58 9 ILE B CA 1
ATOM 4853 C C . ILE B 1 9 ? -39.812 28.391 24.516 1 17.58 9 ILE B C 1
ATOM 4855 O O . ILE B 1 9 ? -40 27.172 24.625 1 17.58 9 ILE B O 1
ATOM 4859 N N . GLY B 1 10 ? -40.688 29.062 23.562 1 16.62 10 GLY B N 1
ATOM 4860 C CA . GLY B 1 10 ? -41.812 29 22.641 1 16.62 10 GLY B CA 1
ATOM 4861 C C . GLY B 1 10 ? -41.531 28.094 21.453 1 16.62 10 GLY B C 1
ATOM 4862 O O . GLY B 1 10 ? -40.375 27.828 21.109 1 16.62 10 GLY B O 1
ATOM 4863 N N . SER B 1 11 ? -42.594 27.391 20.641 1 17.25 11 SER B N 1
ATOM 4864 C CA . SER B 1 11 ? -43.094 26.25 19.891 1 17.25 11 SER B CA 1
ATOM 4865 C C . SER B 1 11 ? -42.938 26.469 18.391 1 17.25 11 SER B C 1
ATOM 4867 O O . SER B 1 11 ? -43.469 25.688 17.578 1 17.25 11 SER B O 1
ATOM 4869 N N . PHE B 1 12 ? -41.969 27.172 17.719 1 17.05 12 PHE B N 1
ATOM 4870 C CA . PHE B 1 12 ? -42.281 27.641 16.375 1 17.05 12 PHE B CA 1
ATOM 4871 C C . PHE B 1 12 ? -42.406 26.469 15.414 1 17.05 12 PHE B C 1
ATOM 4873 O O . PHE B 1 12 ? -41.656 25.484 15.531 1 17.05 12 PHE B O 1
ATOM 4880 N N . SER B 1 13 ? -43.562 26.344 14.516 1 17.16 13 SER B N 1
ATOM 4881 C CA . SER B 1 13 ? -44.312 25.484 13.625 1 17.16 13 SER B CA 1
ATOM 4882 C C . SER B 1 13 ? -43.656 25.359 12.258 1 17.16 13 SER B C 1
ATOM 4884 O O . SER B 1 13 ? -43.344 26.375 11.641 1 17.16 13 SER B O 1
ATOM 4886 N N . VAL B 1 14 ? -43 24.266 11.883 1 16.98 14 VAL B N 1
ATOM 4887 C CA . VAL B 1 14 ? -42.156 23.844 10.773 1 16.98 14 VAL B CA 1
ATOM 4888 C C . VAL B 1 14 ? -43 23.578 9.539 1 16.98 14 VAL B C 1
ATOM 4890 O O . VAL B 1 14 ? -43.812 22.625 9.516 1 16.98 14 VAL B O 1
ATOM 4893 N N . ALA B 1 15 ? -43.531 24.625 8.797 1 15.84 15 ALA B N 1
ATOM 4894 C CA . ALA B 1 15 ? -44.438 24.453 7.668 1 15.84 15 ALA B CA 1
ATOM 4895 C C . ALA B 1 15 ? -43.781 23.703 6.52 1 15.84 15 ALA B C 1
ATOM 4897 O O . ALA B 1 15 ? -42.625 23.984 6.195 1 15.84 15 ALA B O 1
ATOM 4898 N N . ARG B 1 16 ? -44.375 22.594 5.953 1 16.73 16 ARG B N 1
ATOM 4899 C CA . ARG B 1 16 ? -44.125 21.438 5.102 1 16.73 16 ARG B CA 1
ATOM 4900 C C . ARG B 1 16 ? -44.156 21.812 3.627 1 16.73 16 ARG B C 1
ATOM 4902 O O . ARG B 1 16 ? -44.5 21 2.771 1 16.73 16 ARG B O 1
ATOM 4909 N N . THR B 1 17 ? -43.625 22.969 3.15 1 15.93 17 THR B N 1
ATOM 4910 C CA . THR B 1 17 ? -44.125 23.312 1.818 1 15.93 17 THR B CA 1
ATOM 4911 C C . THR B 1 17 ? -43.719 22.25 0.806 1 15.93 17 THR B C 1
ATOM 4913 O O . THR B 1 17 ? -42.562 21.797 0.781 1 15.93 17 THR B O 1
ATOM 4916 N N . ASN B 1 18 ? -44.688 21.562 0.038 1 16.34 18 ASN B N 1
ATOM 4917 C CA . ASN B 1 18 ? -45 20.453 -0.861 1 16.34 18 ASN B CA 1
ATOM 4918 C C . ASN B 1 18 ? -44.531 20.734 -2.281 1 16.34 18 ASN B C 1
ATOM 4920 O O . ASN B 1 18 ? -44.906 20.031 -3.219 1 16.34 18 ASN B O 1
ATOM 4924 N N . VAL B 1 19 ? -43.406 21.391 -2.582 1 16.3 19 VAL B N 1
ATOM 4925 C CA . VAL B 1 19 ? -43.312 21.844 -3.963 1 16.3 19 VAL B CA 1
ATOM 4926 C C . VAL B 1 19 ? -43.312 20.656 -4.91 1 16.3 19 VAL B C 1
ATOM 4928 O O . VAL B 1 19 ? -42.531 19.703 -4.723 1 16.3 19 VAL B O 1
ATOM 4931 N N . SER B 1 20 ? -44.406 20.484 -5.836 1 16.17 20 SER B N 1
ATOM 4932 C CA . SER B 1 20 ? -44.969 19.594 -6.844 1 16.17 20 SER B CA 1
ATOM 4933 C C . SER B 1 20 ? -44.094 19.531 -8.094 1 16.17 20 SER B C 1
ATOM 4935 O O . SER B 1 20 ? -43.844 20.562 -8.734 1 16.17 20 SER B O 1
ATOM 4937 N N . VAL B 1 21 ? -42.969 18.875 -8.117 1 16.5 21 VAL B N 1
ATOM 4938 C CA . VAL B 1 21 ? -42.031 18.734 -9.25 1 16.5 21 VAL B CA 1
ATOM 4939 C C . VAL B 1 21 ? -42.75 18.047 -10.414 1 16.5 21 VAL B C 1
ATOM 4941 O O . VAL B 1 21 ? -43.188 16.906 -10.297 1 16.5 21 VAL B O 1
ATOM 4944 N N . SER B 1 22 ? -43.531 18.844 -11.211 1 15.53 22 SER B N 1
ATOM 4945 C CA . SER B 1 22 ? -44.281 18.484 -12.422 1 15.53 22 SER B CA 1
ATOM 4946 C C . SER B 1 22 ? -43.406 17.719 -13.398 1 15.53 22 SER B C 1
ATOM 4948 O O . SER B 1 22 ? -42.188 17.953 -13.461 1 15.53 22 SER B O 1
ATOM 4950 N N . SER B 1 23 ? -43.969 16.609 -14.07 1 16.23 23 SER B N 1
ATOM 4951 C CA . SER B 1 23 ? -43.812 15.375 -14.82 1 16.23 23 SER B CA 1
ATOM 4952 C C . SER B 1 23 ? -43.531 15.641 -16.297 1 16.23 23 SER B C 1
ATOM 4954 O O . SER B 1 23 ? -43.656 14.75 -17.125 1 16.23 23 SER B O 1
ATOM 4956 N N . ALA B 1 24 ? -42.688 16.719 -16.703 1 15.65 24 ALA B N 1
ATOM 4957 C CA . ALA B 1 24 ? -42.781 16.984 -18.125 1 15.65 24 ALA B CA 1
ATOM 4958 C C . ALA B 1 24 ? -42.469 15.742 -18.953 1 15.65 24 ALA B C 1
ATOM 4960 O O . ALA B 1 24 ? -41.406 15.133 -18.75 1 15.65 24 ALA B O 1
ATOM 4961 N N . THR B 1 25 ? -43.406 15.141 -19.797 1 15.21 25 THR B N 1
ATOM 4962 C CA . THR B 1 25 ? -43.875 13.984 -20.578 1 15.21 25 THR B CA 1
ATOM 4963 C C . THR B 1 25 ? -43.094 13.867 -21.875 1 15.21 25 THR B C 1
ATOM 4965 O O . THR B 1 25 ? -42.812 12.766 -22.344 1 15.21 25 THR B O 1
ATOM 4968 N N . SER B 1 26 ? -42.719 14.992 -22.641 1 14.39 26 SER B N 1
ATOM 4969 C CA . SER B 1 26 ? -43.219 14.867 -24 1 14.39 26 SER B CA 1
ATOM 4970 C C . SER B 1 26 ? -42.469 13.773 -24.766 1 14.39 26 SER B C 1
ATOM 4972 O O . SER B 1 26 ? -43.094 12.891 -25.359 1 14.39 26 SER B O 1
ATOM 4974 N N . ALA B 1 27 ? -41.469 14.242 -25.688 1 15.03 27 ALA B N 1
ATOM 4975 C CA . ALA B 1 27 ? -41.5 14.156 -27.141 1 15.03 27 ALA B CA 1
ATOM 4976 C C . ALA B 1 27 ? -40.875 12.852 -27.641 1 15.03 27 ALA B C 1
ATOM 4978 O O . ALA B 1 27 ? -39.719 12.555 -27.359 1 15.03 27 ALA B O 1
ATOM 4979 N N . LEU B 1 28 ? -41.688 11.812 -28.031 1 14.56 28 LEU B N 1
ATOM 4980 C CA . LEU B 1 28 ? -41.781 10.422 -28.453 1 14.56 28 LEU B CA 1
ATOM 4981 C C . LEU B 1 28 ? -41.062 10.211 -29.781 1 14.56 28 LEU B C 1
ATOM 4983 O O . LEU B 1 28 ? -40.562 9.125 -30.062 1 14.56 28 LEU B O 1
ATOM 4987 N N . LYS B 1 29 ? -41.25 11.07 -30.875 1 14.74 29 LYS B N 1
ATOM 4988 C CA . LYS B 1 29 ? -41.812 10.398 -32.031 1 14.74 29 LYS B CA 1
ATOM 4989 C C . LYS B 1 29 ? -40.75 9.555 -32.75 1 14.74 29 LYS B C 1
ATOM 4991 O O . LYS B 1 29 ? -41 8.406 -33.125 1 14.74 29 LYS B O 1
ATOM 4996 N N . GLY B 1 30 ? -39.688 10.172 -33.5 1 15.23 30 GLY B N 1
ATOM 4997 C CA . GLY B 1 30 ? -39.688 9.984 -34.938 1 15.23 30 GLY B CA 1
ATOM 4998 C C . GLY B 1 30 ? -39.094 8.664 -35.375 1 15.23 30 GLY B C 1
ATOM 4999 O O . GLY B 1 30 ? -38.188 8.156 -34.719 1 15.23 30 GLY B O 1
ATOM 5000 N N . LEU B 1 31 ? -39.781 7.848 -36.281 1 14.88 31 LEU B N 1
ATOM 5001 C CA . LEU B 1 31 ? -40.062 6.535 -36.844 1 14.88 31 LEU B CA 1
ATOM 5002 C C . LEU B 1 31 ? -38.906 6.047 -37.688 1 14.88 31 LEU B C 1
ATOM 5004 O O . LEU B 1 31 ? -38.5 4.887 -37.594 1 14.88 31 LEU B O 1
ATOM 5008 N N . THR B 1 32 ? -38.438 6.719 -38.875 1 15.1 32 THR B N 1
ATOM 5009 C CA . THR B 1 32 ? -38.656 5.992 -40.125 1 15.1 32 THR B CA 1
ATOM 5010 C C . THR B 1 32 ? -37.5 5.008 -40.344 1 15.1 32 THR B C 1
ATOM 5012 O O . THR B 1 32 ? -36.375 5.238 -39.906 1 15.1 32 THR B O 1
ATOM 5015 N N . LEU B 1 33 ? -37.812 3.789 -40.969 1 15.16 33 LEU B N 1
ATOM 5016 C CA . LEU B 1 33 ? -37.5 2.395 -41.281 1 15.16 33 LEU B CA 1
ATOM 5017 C C . LEU B 1 33 ? -36.406 2.295 -42.312 1 15.16 33 LEU B C 1
ATOM 5019 O O . LEU B 1 33 ? -35.938 1.197 -42.625 1 15.16 33 LEU B O 1
ATOM 5023 N N . ASN B 1 34 ? -35.812 3.35 -42.969 1 15.55 34 ASN B N 1
ATOM 5024 C CA . ASN B 1 34 ? -35.625 2.939 -44.344 1 15.55 34 ASN B CA 1
ATOM 5025 C C . ASN B 1 34 ? -34.656 1.774 -44.469 1 15.55 34 ASN B C 1
ATOM 5027 O O . ASN B 1 34 ? -33.75 1.632 -43.656 1 15.55 34 ASN B O 1
ATOM 5031 N N . GLY B 1 35 ? -34.906 0.78 -45.469 1 15.48 35 GLY B N 1
ATOM 5032 C CA . GLY B 1 35 ? -34.812 -0.57 -46 1 15.48 35 GLY B CA 1
ATOM 5033 C C . GLY B 1 35 ? -33.438 -0.892 -46.531 1 15.48 35 GLY B C 1
ATOM 5034 O O . GLY B 1 35 ? -33.156 -2.033 -46.906 1 15.48 35 GLY B O 1
ATOM 5035 N N . SER B 1 36 ? -32.5 0.15 -46.812 1 15.88 36 SER B N 1
ATOM 5036 C CA . SER B 1 36 ? -31.953 -0.247 -48.094 1 15.88 36 SER B CA 1
ATOM 5037 C C . SER B 1 36 ? -31.156 -1.542 -48 1 15.88 36 SER B C 1
ATOM 5039 O O . SER B 1 36 ? -30.672 -1.883 -46.906 1 15.88 36 SER B O 1
ATOM 5041 N N . ALA B 1 37 ? -31.078 -2.262 -49.156 1 16.83 37 ALA B N 1
ATOM 5042 C CA . ALA B 1 37 ? -30.969 -3.57 -49.812 1 16.83 37 ALA B CA 1
ATOM 5043 C C . ALA B 1 37 ? -29.531 -4.09 -49.75 1 16.83 37 ALA B C 1
ATOM 5045 O O . ALA B 1 37 ? -29.281 -5.277 -49.969 1 16.83 37 ALA B O 1
ATOM 5046 N N . PRO B 1 38 ? -28.484 -3.355 -49.094 1 16.31 38 PRO B N 1
ATOM 5047 C CA . PRO B 1 38 ? -27.469 -3.541 -50.125 1 16.31 38 PRO B CA 1
ATOM 5048 C C . PRO B 1 38 ? -27.094 -5.008 -50.344 1 16.31 38 PRO B C 1
ATOM 5050 O O . PRO B 1 38 ? -27.359 -5.844 -49.469 1 16.31 38 PRO B O 1
ATOM 5053 N N . ALA B 1 39 ? -26.109 -5.211 -51.344 1 17.92 39 ALA B N 1
ATOM 5054 C CA . ALA B 1 39 ? -25.734 -6.164 -52.406 1 17.92 39 ALA B CA 1
ATOM 5055 C C . ALA B 1 39 ? -25.109 -7.418 -51.812 1 17.92 39 ALA B C 1
ATOM 5057 O O . ALA B 1 39 ? -24.562 -7.379 -50.688 1 17.92 39 ALA B O 1
ATOM 5058 N N . PRO B 1 40 ? -25.078 -8.414 -52.594 1 16.61 40 PRO B N 1
ATOM 5059 C CA . PRO B 1 40 ? -25.047 -9.875 -52.562 1 16.61 40 PRO B CA 1
ATOM 5060 C C . PRO B 1 40 ? -23.688 -10.43 -52.125 1 16.61 40 PRO B C 1
ATOM 5062 O O . PRO B 1 40 ? -23.5 -11.648 -52.125 1 16.61 40 PRO B O 1
ATOM 5065 N N . ARG B 1 41 ? -22.875 -9.688 -51.344 1 17.23 41 ARG B N 1
ATOM 5066 C CA . ARG B 1 41 ? -21.516 -10.078 -51.688 1 17.23 41 ARG B CA 1
ATOM 5067 C C . ARG B 1 41 ? -21.328 -11.586 -51.562 1 17.23 41 ARG B C 1
ATOM 5069 O O . ARG B 1 41 ? -21.969 -12.227 -50.719 1 17.23 41 ARG B O 1
ATOM 5076 N N . ALA B 1 42 ? -20.406 -12.094 -52.5 1 18.22 42 ALA B N 1
ATOM 5077 C CA . ALA B 1 42 ? -20 -13.391 -53.031 1 18.22 42 ALA B CA 1
ATOM 5078 C C . ALA B 1 42 ? -19.484 -14.297 -51.906 1 18.22 42 ALA B C 1
ATOM 5080 O O . ALA B 1 42 ? -19.016 -13.812 -50.875 1 18.22 42 ALA B O 1
ATOM 5081 N N . THR B 1 43 ? -19.734 -15.57 -52.062 1 18.55 43 THR B N 1
ATOM 5082 C CA . THR B 1 43 ? -19.828 -16.859 -51.375 1 18.55 43 THR B CA 1
ATOM 5083 C C . THR B 1 43 ? -18.453 -17.359 -50.969 1 18.55 43 THR B C 1
ATOM 5085 O O . THR B 1 43 ? -18.312 -18.453 -50.438 1 18.55 43 THR B O 1
ATOM 5088 N N . PRO B 1 44 ? -17.391 -16.438 -50.781 1 19.89 44 PRO B N 1
ATOM 5089 C CA . PRO B 1 44 ? -16.172 -17.188 -51 1 19.89 44 PRO B CA 1
ATOM 5090 C C . PRO B 1 44 ? -16.078 -18.453 -50.156 1 19.89 44 PRO B C 1
ATOM 5092 O O . PRO B 1 44 ? -16.719 -18.531 -49.094 1 19.89 44 PRO B O 1
ATOM 5095 N N . GLU B 1 45 ? -15.438 -19.438 -50.719 1 20.98 45 GLU B N 1
ATOM 5096 C CA . GLU B 1 45 ? -15.234 -20.875 -50.469 1 20.98 45 GLU B CA 1
ATOM 5097 C C . GLU B 1 45 ? -14.57 -21.109 -49.125 1 20.98 45 GLU B C 1
ATOM 5099 O O . GLU B 1 45 ? -13.602 -20.438 -48.75 1 20.98 45 GLU B O 1
ATOM 5104 N N . SER B 1 46 ? -15.289 -21.812 -48.25 1 19.56 46 SER B N 1
ATOM 5105 C CA . SER B 1 46 ? -15.203 -22.031 -46.812 1 19.56 46 SER B CA 1
ATOM 5106 C C . SER B 1 46 ? -13.969 -22.859 -46.469 1 19.56 46 SER B C 1
ATOM 5108 O O . SER B 1 46 ? -13.914 -24.062 -46.75 1 19.56 46 SER B O 1
ATOM 5110 N N . SER B 1 47 ? -12.773 -22.391 -46.906 1 21.62 47 SER B N 1
ATOM 5111 C CA . SER B 1 47 ? -11.672 -23.281 -46.531 1 21.62 47 SER B CA 1
ATOM 5112 C C . SER B 1 47 ? -11.781 -23.719 -45.062 1 21.62 47 SER B C 1
ATOM 5114 O O . SER B 1 47 ? -12.273 -22.953 -44.25 1 21.62 47 SER B O 1
ATOM 5116 N N . PRO B 1 48 ? -11.617 -25.016 -44.812 1 22.38 48 PRO B N 1
ATOM 5117 C CA . PRO B 1 48 ? -11.969 -25.594 -43.5 1 22.38 48 PRO B CA 1
ATOM 5118 C C . PRO B 1 48 ? -11.391 -24.797 -42.344 1 22.38 48 PRO B C 1
ATOM 5120 O O . PRO B 1 48 ? -10.172 -24.672 -42.219 1 22.38 48 PRO B O 1
ATOM 5123 N N . ARG B 1 49 ? -12.008 -23.781 -41.938 1 25.91 49 ARG B N 1
ATOM 5124 C CA . ARG B 1 49 ? -11.586 -22.734 -41 1 25.91 49 ARG B CA 1
ATOM 5125 C C . ARG B 1 49 ? -11.203 -23.312 -39.656 1 25.91 49 ARG B C 1
ATOM 5127 O O . ARG B 1 49 ? -11.953 -24.109 -39.094 1 25.91 49 ARG B O 1
ATOM 5134 N N . ALA B 1 50 ? -9.82 -23.391 -39.406 1 30.84 50 ALA B N 1
ATOM 5135 C CA . ALA B 1 50 ? -9.258 -23.625 -38.094 1 30.84 50 ALA B CA 1
ATOM 5136 C C . ALA B 1 50 ? -10.148 -23.016 -37 1 30.84 50 ALA B C 1
ATOM 5138 O O . ALA B 1 50 ? -10.625 -21.875 -37.156 1 30.84 50 ALA B O 1
ATOM 5139 N N . VAL B 1 51 ? -10.898 -23.922 -36.531 1 31.73 51 VAL B N 1
ATOM 5140 C CA . VAL B 1 51 ? -11.844 -23.484 -35.5 1 31.73 51 VAL B CA 1
ATOM 5141 C C . VAL B 1 51 ? -11.18 -22.484 -34.594 1 31.73 51 VAL B C 1
ATOM 5143 O O . VAL B 1 51 ? -10.25 -22.828 -33.844 1 31.73 51 VAL B O 1
ATOM 5146 N N . HIS B 1 52 ? -10.977 -21.328 -35.156 1 36.47 52 HIS B N 1
ATOM 5147 C CA . HIS B 1 52 ? -10.539 -20.234 -34.312 1 36.47 52 HIS B CA 1
ATOM 5148 C C . HIS B 1 52 ? -11.477 -20.062 -33.125 1 36.47 52 HIS B C 1
ATOM 5150 O O . HIS B 1 52 ? -12.703 -20.047 -33.281 1 36.47 52 HIS B O 1
ATOM 5156 N N . PRO B 1 53 ? -11.086 -20.375 -32 1 39.03 53 PRO B N 1
ATOM 5157 C CA . PRO B 1 53 ? -12.016 -20.109 -30.906 1 39.03 53 PRO B CA 1
ATOM 5158 C C . PRO B 1 53 ? -12.617 -18.703 -30.969 1 39.03 53 PRO B C 1
ATOM 5160 O O . PRO B 1 53 ? -11.914 -17.75 -31.297 1 39.03 53 PRO B O 1
ATOM 5163 N N . THR B 1 54 ? -13.719 -18.516 -31.641 1 39.81 54 THR B N 1
ATOM 5164 C CA . THR B 1 54 ? -14.414 -17.25 -31.453 1 39.81 54 THR B CA 1
ATOM 5165 C C . THR B 1 54 ? -14.508 -16.875 -29.984 1 39.81 54 THR B C 1
ATOM 5167 O O . THR B 1 54 ? -15.43 -17.297 -29.281 1 39.81 54 THR B O 1
ATOM 5170 N N . SER B 1 55 ? -13.406 -16.938 -29.297 1 43.25 55 SER B N 1
ATOM 5171 C CA . SER B 1 55 ? -13.391 -16.75 -27.844 1 43.25 55 SER B CA 1
ATOM 5172 C C . SER B 1 55 ? -13.906 -15.359 -27.469 1 43.25 55 SER B C 1
ATOM 5174 O O . SER B 1 55 ? -13.258 -14.352 -27.75 1 43.25 55 SER B O 1
ATOM 5176 N N . SER B 1 56 ? -15.227 -15.18 -27.672 1 43.34 56 SER B N 1
ATOM 5177 C CA . SER B 1 56 ? -15.727 -13.898 -27.188 1 43.34 56 SER B CA 1
ATOM 5178 C C . SER B 1 56 ? -15.352 -13.68 -25.719 1 43.34 56 SER B C 1
ATOM 5180 O O . SER B 1 56 ? -15.406 -14.617 -24.922 1 43.34 56 SER B O 1
ATOM 5182 N N . PRO B 1 57 ? -14.695 -12.633 -25.516 1 45.56 57 PRO B N 1
ATOM 5183 C CA . PRO B 1 57 ? -14.508 -12.305 -24.109 1 45.56 57 PRO B CA 1
ATOM 5184 C C . PRO B 1 57 ? -15.812 -12.352 -23.312 1 45.56 57 PRO B C 1
ATOM 5186 O O . PRO B 1 57 ? -16.859 -11.922 -23.812 1 45.56 57 PRO B O 1
ATOM 5189 N N . ALA B 1 58 ? -16.078 -13.32 -22.562 1 45.47 58 ALA B N 1
ATOM 5190 C CA . ALA B 1 58 ? -17.266 -13.305 -21.703 1 45.47 58 ALA B CA 1
ATOM 5191 C C . ALA B 1 58 ? -17.453 -11.93 -21.062 1 45.47 58 ALA B C 1
ATOM 5193 O O . ALA B 1 58 ? -16.484 -11.297 -20.641 1 45.47 58 ALA B O 1
ATOM 5194 N N . THR B 1 59 ? -18.484 -11.281 -21.516 1 44.34 59 THR B N 1
ATOM 5195 C CA . THR B 1 59 ? -18.828 -10.031 -20.828 1 44.34 59 THR B CA 1
ATOM 5196 C C . THR B 1 59 ? -18.906 -10.242 -19.328 1 44.34 59 THR B C 1
ATOM 5198 O O . THR B 1 59 ? -19.656 -11.094 -18.859 1 44.34 59 THR B O 1
ATOM 5201 N N . PRO B 1 60 ? -17.953 -9.805 -18.672 1 43.44 60 PRO B N 1
ATOM 5202 C CA . PRO B 1 60 ? -18.047 -10 -17.234 1 43.44 60 PRO B CA 1
ATOM 5203 C C . PRO B 1 60 ? -19.391 -9.523 -16.656 1 43.44 60 PRO B C 1
ATOM 5205 O O . PRO B 1 60 ? -19.875 -8.453 -17.016 1 43.44 60 PRO B O 1
ATOM 5208 N N . SER B 1 61 ? -20.375 -10.359 -16.359 1 42.38 61 SER B N 1
ATOM 5209 C CA . SER B 1 61 ? -21.641 -10.023 -15.688 1 42.38 61 SER B CA 1
ATOM 5210 C C . SER B 1 61 ? -21.375 -9.281 -14.383 1 42.38 61 SER B C 1
ATOM 5212 O O . SER B 1 61 ? -21.25 -9.898 -13.32 1 42.38 61 SER B O 1
ATOM 5214 N N . THR B 1 62 ? -20.75 -8.32 -14.328 1 46.84 62 THR B N 1
ATOM 5215 C CA . THR B 1 62 ? -20.531 -7.77 -12.992 1 46.84 62 THR B CA 1
ATOM 5216 C C . THR B 1 62 ? -21.812 -7.141 -12.461 1 46.84 62 THR B C 1
ATOM 5218 O O . THR B 1 62 ? -22.031 -5.934 -12.586 1 46.84 62 THR B O 1
ATOM 5221 N N . GLY B 1 63 ? -23.078 -7.77 -12.688 1 48.94 63 GLY B N 1
ATOM 5222 C CA . GLY B 1 63 ? -24.25 -7.207 -12.031 1 48.94 63 GLY B CA 1
ATOM 5223 C C . GLY B 1 63 ? -24.141 -7.234 -10.516 1 48.94 63 GLY B C 1
ATOM 5224 O O . GLY B 1 63 ? -23.953 -8.297 -9.922 1 48.94 63 GLY B O 1
ATOM 5225 N N . GLY B 1 64 ? -23.359 -6.398 -9.867 1 58.19 64 GLY B N 1
ATOM 5226 C CA . GLY B 1 64 ? -23.297 -6.34 -8.414 1 58.19 64 GLY B CA 1
ATOM 5227 C C . GLY B 1 64 ? -24.297 -5.363 -7.812 1 58.19 64 GLY B C 1
ATOM 5228 O O . GLY B 1 64 ? -25.031 -4.688 -8.539 1 58.19 64 GLY B O 1
ATOM 5229 N N . SER B 1 65 ? -24.734 -5.617 -6.559 1 75.69 65 SER B N 1
ATOM 5230 C CA . SER B 1 65 ? -25.562 -4.668 -5.816 1 75.69 65 SER B CA 1
ATOM 5231 C C . SER B 1 65 ? -25.094 -3.236 -6.027 1 75.69 65 SER B C 1
ATOM 5233 O O . SER B 1 65 ? -23.906 -3.004 -6.305 1 75.69 65 SER B O 1
ATOM 5235 N N . ARG B 1 66 ? -26.109 -2.42 -6.387 1 83.31 66 ARG B N 1
ATOM 5236 C CA . ARG B 1 66 ? -25.812 -1.002 -6.555 1 83.31 66 ARG B CA 1
ATOM 5237 C C . ARG B 1 66 ? -26.172 -0.215 -5.301 1 83.31 66 ARG B C 1
ATOM 5239 O O . ARG B 1 66 ? -27.109 -0.579 -4.582 1 83.31 66 ARG B O 1
ATOM 5246 N N . LEU B 1 67 ? -25.359 0.675 -5.027 1 87.38 67 LEU B N 1
ATOM 5247 C CA . LEU B 1 67 ? -25.562 1.608 -3.922 1 87.38 67 LEU B CA 1
ATOM 5248 C C . LEU B 1 67 ? -25.172 3.025 -4.336 1 87.38 67 LEU B C 1
ATOM 5250 O O . LEU B 1 67 ? -24.141 3.236 -4.957 1 87.38 67 LEU B O 1
ATOM 5254 N N . ALA B 1 68 ? -26.047 3.98 -4.062 1 91.38 68 ALA B N 1
ATOM 5255 C CA . ALA B 1 68 ? -25.812 5.383 -4.391 1 91.38 68 ALA B CA 1
ATOM 5256 C C . ALA B 1 68 ? -25.5 5.555 -5.879 1 91.38 68 ALA B C 1
ATOM 5258 O O . ALA B 1 68 ? -24.594 6.289 -6.254 1 91.38 68 ALA B O 1
ATOM 5259 N N . GLY B 1 69 ? -26.156 4.762 -6.672 1 87.12 69 GLY B N 1
ATOM 5260 C CA . GLY B 1 69 ? -26.031 4.879 -8.117 1 87.12 69 GLY B CA 1
ATOM 5261 C C . GLY B 1 69 ? -24.797 4.191 -8.672 1 87.12 69 GLY B C 1
ATOM 5262 O O . GLY B 1 69 ? -24.562 4.219 -9.883 1 87.12 69 GLY B O 1
ATOM 5263 N N . LEU B 1 70 ? -24.016 3.629 -7.844 1 90.69 70 LEU B N 1
ATOM 5264 C CA . LEU B 1 70 ? -22.781 2.959 -8.266 1 90.69 70 LEU B CA 1
ATOM 5265 C C . LEU B 1 70 ? -22.812 1.483 -7.883 1 90.69 70 LEU B C 1
ATOM 5267 O O . LEU B 1 70 ? -23.625 1.066 -7.059 1 90.69 70 LEU B O 1
ATOM 5271 N N . ARG B 1 71 ? -21.922 0.764 -8.508 1 87.81 71 ARG B N 1
ATOM 5272 C CA . ARG B 1 71 ? -21.812 -0.657 -8.195 1 87.81 71 ARG B CA 1
ATOM 5273 C C . ARG B 1 71 ? -21.078 -0.869 -6.875 1 87.81 71 ARG B C 1
ATOM 5275 O O . ARG B 1 71 ? -20.062 -0.211 -6.605 1 87.81 71 ARG B O 1
ATOM 5282 N N . LEU B 1 72 ? -21.594 -1.748 -6.117 1 90.06 72 LEU B N 1
ATOM 5283 C CA . LEU B 1 72 ? -20.922 -2.123 -4.871 1 90.06 72 LEU B CA 1
ATOM 5284 C C . LEU B 1 72 ? -19.781 -3.098 -5.133 1 90.06 72 LEU B C 1
ATOM 5286 O O . LEU B 1 72 ? -20.016 -4.23 -5.566 1 90.06 72 LEU B O 1
ATOM 5290 N N . SER B 1 73 ? -18.594 -2.676 -4.91 1 89 73 SER B N 1
ATOM 5291 C CA . SER B 1 73 ? -17.422 -3.506 -5.152 1 89 73 SER B CA 1
ATOM 5292 C C . SER B 1 73 ? -17.125 -4.418 -3.965 1 89 73 SER B C 1
ATOM 5294 O O . SER B 1 73 ? -16.938 -5.625 -4.137 1 89 73 SER B O 1
ATOM 5296 N N . LYS B 1 74 ? -17.125 -3.82 -2.889 1 90.12 74 LYS B N 1
ATOM 5297 C CA . LYS B 1 74 ? -16.891 -4.609 -1.686 1 90.12 74 LYS B CA 1
ATOM 5298 C C . LYS B 1 74 ? -17.328 -3.855 -0.434 1 90.12 74 LYS B C 1
ATOM 5300 O O . LYS B 1 74 ? -17.531 -2.639 -0.476 1 90.12 74 LYS B O 1
ATOM 5305 N N . THR B 1 75 ? -17.469 -4.645 0.596 1 92.88 75 THR B N 1
ATOM 5306 C CA . THR B 1 75 ? -17.75 -4.117 1.926 1 92.88 75 THR B CA 1
ATOM 5307 C C . THR B 1 75 ? -16.703 -4.582 2.928 1 92.88 75 THR B C 1
ATOM 5309 O O . THR B 1 75 ? -16.281 -5.742 2.91 1 92.88 75 THR B O 1
ATOM 5312 N N . VAL B 1 76 ? -16.266 -3.652 3.688 1 91 76 VAL B N 1
ATOM 5313 C CA . VAL B 1 76 ? -15.266 -3.986 4.695 1 91 76 VAL B CA 1
ATOM 5314 C C . VAL B 1 76 ? -15.914 -4.012 6.078 1 91 76 VAL B C 1
ATOM 5316 O O . VAL B 1 76 ? -16.547 -3.043 6.488 1 91 76 VAL B O 1
ATOM 5319 N N . LEU B 1 77 ? -15.727 -5.113 6.73 1 90.81 77 LEU B N 1
ATOM 5320 C CA . LEU B 1 77 ? -16.25 -5.293 8.078 1 90.81 77 LEU B CA 1
ATOM 5321 C C . LEU B 1 77 ? -15.125 -5.441 9.094 1 90.81 77 LEU B C 1
ATOM 5323 O O . LEU B 1 77 ? -14.016 -5.836 8.727 1 90.81 77 LEU B O 1
ATOM 5327 N N . THR B 1 78 ? -15.445 -5.074 10.289 1 86.88 78 THR B N 1
ATOM 5328 C CA . THR B 1 78 ? -14.414 -5.203 11.32 1 86.88 78 THR B CA 1
ATOM 5329 C C . THR B 1 78 ? -15.047 -5.48 12.68 1 86.88 78 THR B C 1
ATOM 5331 O O . THR B 1 78 ? -16.188 -5.086 12.93 1 86.88 78 THR B O 1
ATOM 5334 N N . ASP B 1 79 ? -14.258 -6.336 13.406 1 77.12 79 ASP B N 1
ATOM 5335 C CA . ASP B 1 79 ? -14.664 -6.578 14.789 1 77.12 79 ASP B CA 1
ATOM 5336 C C . ASP B 1 79 ? -13.938 -5.641 15.75 1 77.12 79 ASP B C 1
ATOM 5338 O O . ASP B 1 79 ? -14.289 -5.559 16.922 1 77.12 79 ASP B O 1
ATOM 5342 N N . ARG B 1 80 ? -13.055 -4.992 15.195 1 69.81 80 ARG B N 1
ATOM 5343 C CA . ARG B 1 80 ? -12.219 -4.141 16.047 1 69.81 80 ARG B CA 1
ATOM 5344 C C . ARG B 1 80 ? -12.836 -2.76 16.219 1 69.81 80 ARG B C 1
ATOM 5346 O O . ARG B 1 80 ? -13.617 -2.312 15.367 1 69.81 80 ARG B O 1
ATOM 5353 N N . GLU B 1 81 ? -12.578 -2.418 17.406 1 66.06 81 GLU B N 1
ATOM 5354 C CA . GLU B 1 81 ? -12.922 -1.017 17.625 1 66.06 81 GLU B CA 1
ATOM 5355 C C . GLU B 1 81 ? -12.156 -0.107 16.672 1 66.06 81 GLU B C 1
ATOM 5357 O O . GLU B 1 81 ? -11.023 -0.405 16.297 1 66.06 81 GLU B O 1
ATOM 5362 N N . ALA B 1 82 ? -12.891 0.789 16.219 1 66.56 82 ALA B N 1
ATOM 5363 C CA . ALA B 1 82 ? -12.242 1.736 15.32 1 66.56 82 ALA B CA 1
ATOM 5364 C C . ALA B 1 82 ? -10.961 2.291 15.938 1 66.56 82 ALA B C 1
ATOM 5366 O O . ALA B 1 82 ? -10.914 2.578 17.141 1 66.56 82 ALA B O 1
ATOM 5367 N N . THR B 1 83 ? -9.914 2.246 15.188 1 68.56 83 THR B N 1
ATOM 5368 C CA . THR B 1 83 ? -8.648 2.795 15.664 1 68.56 83 THR B CA 1
ATOM 5369 C C . THR B 1 83 ? -8.531 4.277 15.32 1 68.56 83 THR B C 1
ATOM 5371 O O . THR B 1 83 ? -7.691 4.988 15.875 1 68.56 83 THR B O 1
ATOM 5374 N N . GLU B 1 84 ? -9.375 4.688 14.438 1 79.44 84 GLU B N 1
ATOM 5375 C CA . GLU B 1 84 ? -9.359 6.086 14.008 1 79.44 84 GLU B CA 1
ATOM 5376 C C . GLU B 1 84 ? -10.773 6.664 13.969 1 79.44 84 GLU B C 1
ATOM 5378 O O . GLU B 1 84 ? -11.742 5.93 13.797 1 79.44 84 GLU B O 1
ATOM 5383 N N . THR B 1 85 ? -10.836 7.906 14.258 1 87 85 THR B N 1
ATOM 5384 C CA . THR B 1 85 ? -12.102 8.625 14.172 1 87 85 THR B CA 1
ATOM 5385 C C . THR B 1 85 ? -11.883 10.031 13.625 1 87 85 THR B C 1
ATOM 5387 O O . THR B 1 85 ? -10.789 10.359 13.156 1 87 85 THR B O 1
ATOM 5390 N N . SER B 1 86 ? -12.961 10.797 13.516 1 90.94 86 SER B N 1
ATOM 5391 C CA . SER B 1 86 ? -12.984 12.203 13.133 1 90.94 86 SER B CA 1
ATOM 5392 C C . SER B 1 86 ? -14.125 12.945 13.82 1 90.94 86 SER B C 1
ATOM 5394 O O . SER B 1 86 ? -14.984 12.328 14.445 1 90.94 86 SER B O 1
ATOM 5396 N N . PHE B 1 87 ? -14.062 14.227 13.742 1 93.31 87 PHE B N 1
ATOM 5397 C CA . PHE B 1 87 ? -15.141 15 14.352 1 93.31 87 PHE B CA 1
ATOM 5398 C C . PHE B 1 87 ? -16.484 14.609 13.758 1 93.31 87 PHE B C 1
ATOM 5400 O O . PHE B 1 87 ? -17.469 14.422 14.492 1 93.31 87 PHE B O 1
ATOM 5407 N N . LEU B 1 88 ? -16.469 14.492 12.445 1 94.75 88 LEU B N 1
ATOM 5408 C CA . LEU B 1 88 ? -17.719 14.18 11.766 1 94.75 88 LEU B CA 1
ATOM 5409 C C . LEU B 1 88 ? -18.266 12.82 12.211 1 94.75 88 LEU B C 1
ATOM 5411 O O . LEU B 1 88 ? -19.453 12.672 12.453 1 94.75 88 LEU B O 1
ATOM 5415 N N . LEU B 1 89 ? -17.438 11.883 12.266 1 91.5 89 LEU B N 1
ATOM 5416 C CA . LEU B 1 89 ? -17.859 10.555 12.703 1 91.5 89 LEU B CA 1
ATOM 5417 C C . LEU B 1 89 ? -18.312 10.578 14.156 1 91.5 89 LEU B C 1
ATOM 5419 O O . LEU B 1 89 ? -19.266 9.891 14.516 1 91.5 89 LEU B O 1
ATOM 5423 N N . GLU B 1 90 ? -17.641 11.383 14.969 1 89.94 90 GLU B N 1
ATOM 5424 C CA . GLU B 1 90 ? -18.062 11.531 16.359 1 89.94 90 GLU B CA 1
ATOM 5425 C C . GLU B 1 90 ? -19.422 12.211 16.453 1 89.94 90 GLU B C 1
ATOM 5427 O O . GLU B 1 90 ? -20.25 11.859 17.297 1 89.94 90 GLU B O 1
ATOM 5432 N N . LEU B 1 91 ? -19.609 13.172 15.688 1 92.44 91 LEU B N 1
ATOM 5433 C CA . LEU B 1 91 ? -20.844 13.93 15.68 1 92.44 91 LEU B CA 1
ATOM 5434 C C . LEU B 1 91 ? -22.016 13.055 15.25 1 92.44 91 LEU B C 1
ATOM 5436 O O . LEU B 1 91 ? -23.094 13.102 15.859 1 92.44 91 LEU B O 1
ATOM 5440 N N . LEU B 1 92 ? -21.781 12.234 14.258 1 93.44 92 LEU B N 1
ATOM 5441 C CA . LEU B 1 92 ? -22.859 11.469 13.656 1 93.44 92 LEU B CA 1
ATOM 5442 C C . LEU B 1 92 ? -23.062 10.148 14.391 1 93.44 92 LEU B C 1
ATOM 5444 O O . LEU B 1 92 ? -24.156 9.57 14.359 1 93.44 92 LEU B O 1
ATOM 5448 N N . GLY B 1 93 ? -22.047 9.648 14.961 1 87.81 93 GLY B N 1
ATOM 5449 C CA . GLY B 1 93 ? -22.141 8.406 15.711 1 87.81 93 GLY B CA 1
ATOM 5450 C C . GLY B 1 93 ? -22.516 7.215 14.852 1 87.81 93 GLY B C 1
ATOM 5451 O O . GLY B 1 93 ? -21.906 6.965 13.82 1 87.81 93 GLY B O 1
ATOM 5452 N N . GLU B 1 94 ? -23.625 6.566 15.25 1 86 94 GLU B N 1
ATOM 5453 C CA . GLU B 1 94 ? -24.047 5.336 14.594 1 86 94 GLU B CA 1
ATOM 5454 C C . GLU B 1 94 ? -24.719 5.633 13.25 1 86 94 GLU B C 1
ATOM 5456 O O . GLU B 1 94 ? -24.859 4.738 12.414 1 86 94 GLU B O 1
ATOM 5461 N N . ARG B 1 95 ? -25.062 6.832 13.078 1 92.5 95 ARG B N 1
ATOM 5462 C CA . ARG B 1 95 ? -25.766 7.195 11.844 1 92.5 95 ARG B CA 1
ATOM 5463 C C . ARG B 1 95 ? -24.781 7.289 10.672 1 92.5 95 ARG B C 1
ATOM 5465 O O . ARG B 1 95 ? -25.203 7.348 9.516 1 92.5 95 ARG B O 1
ATOM 5472 N N . ALA B 1 96 ? -23.5 7.305 11.016 1 93.88 96 ALA B N 1
ATOM 5473 C CA . ALA B 1 96 ? -22.5 7.551 9.984 1 93.88 96 ALA B CA 1
ATOM 5474 C C . ALA B 1 96 ? -22.328 6.328 9.086 1 93.88 96 ALA B C 1
ATOM 5476 O O . ALA B 1 96 ? -22.312 5.195 9.57 1 93.88 96 ALA B O 1
ATOM 5477 N N . ARG B 1 97 ? -22.25 6.602 7.785 1 94.06 97 ARG B N 1
ATOM 5478 C CA . ARG B 1 97 ? -21.922 5.605 6.77 1 94.06 97 ARG B CA 1
ATOM 5479 C C . ARG B 1 97 ? -20.766 6.086 5.891 1 94.06 97 ARG B C 1
ATOM 5481 O O . ARG B 1 97 ? -20.875 7.121 5.23 1 94.06 97 ARG B O 1
ATOM 5488 N N . VAL B 1 98 ? -19.688 5.332 5.949 1 94.19 98 VAL B N 1
ATOM 5489 C CA . VAL B 1 98 ? -18.516 5.715 5.176 1 94.19 98 VAL B CA 1
ATOM 5490 C C . VAL B 1 98 ? -18.5 4.961 3.848 1 94.19 98 VAL B C 1
ATOM 5492 O O . VAL B 1 98 ? -18.609 3.734 3.822 1 94.19 98 VAL B O 1
ATOM 5495 N N . VAL B 1 99 ? -18.359 5.723 2.744 1 94.81 99 VAL B N 1
ATOM 5496 C CA . VAL B 1 99 ? -18.312 5.176 1.392 1 94.81 99 VAL B CA 1
ATOM 5497 C C . VAL B 1 99 ? -17.047 5.66 0.684 1 94.81 99 VAL B C 1
ATOM 5499 O O . VAL B 1 99 ? -16.75 6.859 0.673 1 94.81 99 VAL B O 1
ATOM 5502 N N . GLU B 1 100 ? -16.344 4.766 0.145 1 92.25 100 GLU B N 1
ATOM 5503 C CA . GLU B 1 100 ? -15.148 5.125 -0.62 1 92.25 100 GLU B CA 1
ATOM 5504 C C . GLU B 1 100 ? -15.328 4.809 -2.102 1 92.25 100 GLU B C 1
ATOM 5506 O O . GLU B 1 100 ? -15.906 3.777 -2.457 1 92.25 100 GLU B O 1
ATOM 5511 N N . VAL B 1 101 ? -14.828 5.734 -2.939 1 90.19 101 VAL B N 1
ATOM 5512 C CA . VAL B 1 101 ? -14.93 5.594 -4.387 1 90.19 101 VAL B CA 1
ATOM 5513 C C . VAL B 1 101 ? -13.562 5.844 -5.023 1 90.19 101 VAL B C 1
ATOM 5515 O O . VAL B 1 101 ? -13.086 6.98 -5.066 1 90.19 101 VAL B O 1
ATOM 5518 N N . PRO B 1 102 ? -12.945 4.789 -5.555 1 83.06 102 PRO B N 1
ATOM 5519 C CA . PRO B 1 102 ? -11.711 5.023 -6.309 1 83.06 102 PRO B CA 1
ATOM 5520 C C . PRO B 1 102 ? -11.922 5.922 -7.523 1 83.06 102 PRO B C 1
ATOM 5522 O O . PRO B 1 102 ? -12.883 5.738 -8.266 1 83.06 102 PRO B O 1
ATOM 5525 N N . LEU B 1 103 ? -11.016 6.879 -7.652 1 80.62 103 LEU B N 1
ATOM 5526 C CA . LEU B 1 103 ? -11.117 7.816 -8.766 1 80.62 103 LEU B CA 1
ATOM 5527 C C . LEU B 1 103 ? -10.156 7.445 -9.883 1 80.62 103 LEU B C 1
ATOM 5529 O O . LEU B 1 103 ? -9.062 6.93 -9.625 1 80.62 103 LEU B O 1
ATOM 5533 N N . PRO B 1 104 ? -10.555 7.652 -11.078 1 71.06 104 PRO B N 1
ATOM 5534 C CA . PRO B 1 104 ? -9.656 7.352 -12.195 1 71.06 104 PRO B CA 1
ATOM 5535 C C . PRO B 1 104 ? -8.469 8.312 -12.266 1 71.06 104 PRO B C 1
ATOM 5537 O O . PRO B 1 104 ? -8.562 9.453 -11.797 1 71.06 104 PRO B O 1
ATOM 5540 N N . ASN B 1 105 ? -7.168 7.867 -12.648 1 62.03 105 ASN B N 1
ATOM 5541 C CA . ASN B 1 105 ? -5.977 8.695 -12.773 1 62.03 105 ASN B CA 1
ATOM 5542 C C . ASN B 1 105 ? -6.066 9.617 -13.992 1 62.03 105 ASN B C 1
ATOM 5544 O O . ASN B 1 105 ? -5.469 10.695 -14 1 62.03 105 ASN B O 1
ATOM 5548 N N . GLY B 1 106 ? -7.074 9.492 -14.867 1 57.91 106 GLY B N 1
ATOM 5549 C CA . GLY B 1 106 ? -7.16 10.227 -16.125 1 57.91 106 GLY B CA 1
ATOM 5550 C C . GLY B 1 106 ? -8.234 11.305 -16.109 1 57.91 106 GLY B C 1
ATOM 5551 O O . GLY B 1 106 ? -8.695 11.711 -15.039 1 57.91 106 GLY B O 1
ATOM 5552 N N . LEU B 1 107 ? -8.266 11.969 -17.234 1 56.47 107 LEU B N 1
ATOM 5553 C CA . LEU B 1 107 ? -9.125 13.125 -17.438 1 56.47 107 LEU B CA 1
ATOM 5554 C C . LEU B 1 107 ? -10.586 12.695 -17.594 1 56.47 107 LEU B C 1
ATOM 5556 O O . LEU B 1 107 ? -11.469 13.539 -17.75 1 56.47 107 LEU B O 1
ATOM 5560 N N . SER B 1 108 ? -10.703 11.359 -17.422 1 63 108 SER B N 1
ATOM 5561 C CA . SER B 1 108 ? -12.094 10.961 -17.578 1 63 108 SER B CA 1
ATOM 5562 C C . SER B 1 108 ? -12.914 11.344 -16.344 1 63 108 SER B C 1
ATOM 5564 O O . SER B 1 108 ? -12.398 11.32 -15.219 1 63 108 SER B O 1
ATOM 5566 N N . GLN B 1 109 ? -14.094 11.844 -16.641 1 69.56 109 GLN B N 1
ATOM 5567 C CA . GLN B 1 109 ? -14.992 12.25 -15.562 1 69.56 109 GLN B CA 1
ATOM 5568 C C . GLN B 1 109 ? -15.562 11.039 -14.828 1 69.56 109 GLN B C 1
ATOM 5570 O O . GLN B 1 109 ? -16.234 10.211 -15.43 1 69.56 109 GLN B O 1
ATOM 5575 N N . PRO B 1 110 ? -15.203 10.961 -13.617 1 73.62 110 PRO B N 1
ATOM 5576 C CA . PRO B 1 110 ? -15.773 9.836 -12.859 1 73.62 110 PRO B CA 1
ATOM 5577 C C . PRO B 1 110 ? -17.234 10.055 -12.492 1 73.62 110 PRO B C 1
ATOM 5579 O O . PRO B 1 110 ? -17.672 11.195 -12.305 1 73.62 110 PRO B O 1
ATOM 5582 N N . ARG B 1 111 ? -18 9.031 -12.547 1 82.38 111 ARG B N 1
ATOM 5583 C CA . ARG B 1 111 ? -19.328 9.109 -11.961 1 82.38 111 ARG B CA 1
ATOM 5584 C C . ARG B 1 111 ? -19.25 9.117 -10.438 1 82.38 111 ARG B C 1
ATOM 5586 O O . ARG B 1 111 ? -18.578 8.281 -9.836 1 82.38 111 ARG B O 1
ATOM 5593 N N . LEU B 1 112 ? -19.875 10.117 -9.906 1 88.56 112 LEU B N 1
ATOM 5594 C CA . LEU B 1 112 ? -19.844 10.258 -8.453 1 88.56 112 LEU B CA 1
ATOM 5595 C C . LEU B 1 112 ? -21.094 9.633 -7.832 1 88.56 112 LEU B C 1
ATOM 5597 O O . LEU B 1 112 ? -22.125 9.484 -8.5 1 88.56 112 LEU B O 1
ATOM 5601 N N . PRO B 1 113 ? -20.953 9.195 -6.629 1 91.5 113 PRO B N 1
ATOM 5602 C CA . PRO B 1 113 ? -22.141 8.625 -5.969 1 91.5 113 PRO B CA 1
ATOM 5603 C C . PRO B 1 113 ? -23.234 9.664 -5.746 1 91.5 113 PRO B C 1
ATOM 5605 O O . PRO B 1 113 ? -22.953 10.852 -5.57 1 91.5 113 PRO B O 1
ATOM 5608 N N . ASP B 1 114 ? -24.453 9.133 -5.711 1 93.69 114 ASP B N 1
ATOM 5609 C CA . ASP B 1 114 ? -25.594 9.992 -5.438 1 93.69 114 ASP B CA 1
ATOM 5610 C C . ASP B 1 114 ? -25.516 10.578 -4.031 1 93.69 114 ASP B C 1
ATOM 5612 O O . ASP B 1 114 ? -24.984 9.945 -3.115 1 93.69 114 ASP B O 1
ATOM 5616 N N . ARG B 1 115 ? -26.141 11.727 -3.916 1 94.38 115 ARG B N 1
ATOM 5617 C CA . ARG B 1 115 ? -26.078 12.406 -2.627 1 94.38 115 ARG B CA 1
ATOM 5618 C C . ARG B 1 115 ? -27.047 11.773 -1.63 1 94.38 115 ARG B C 1
ATOM 5620 O O . ARG B 1 115 ? -26.953 12.016 -0.425 1 94.38 115 ARG B O 1
ATOM 5627 N N . THR B 1 116 ? -27.969 11.07 -2.188 1 94.81 116 THR B N 1
ATOM 5628 C CA . THR B 1 116 ? -28.922 10.359 -1.338 1 94.81 116 THR B CA 1
ATOM 5629 C C . THR B 1 116 ? -29.141 8.938 -1.833 1 94.81 116 THR B C 1
ATOM 5631 O O . THR B 1 116 ? -29.125 8.68 -3.039 1 94.81 116 THR B O 1
ATOM 5634 N N . PHE B 1 117 ? -29.25 8.008 -0.87 1 93.75 117 PHE B N 1
ATOM 5635 C CA . PHE B 1 117 ? -29.594 6.637 -1.223 1 93.75 117 PHE B CA 1
ATOM 5636 C C . PHE B 1 117 ? -30.312 5.945 -0.063 1 93.75 117 PHE B C 1
ATOM 5638 O O . PHE B 1 117 ? -30.312 6.453 1.06 1 93.75 117 PHE B O 1
ATOM 5645 N N . VAL B 1 118 ? -30.938 4.867 -0.401 1 91.19 118 VAL B N 1
ATOM 5646 C CA . VAL B 1 118 ? -31.656 4.094 0.605 1 91.19 118 VAL B CA 1
ATOM 5647 C C . VAL B 1 118 ? -30.984 2.732 0.786 1 91.19 118 VAL B C 1
ATOM 5649 O O . VAL B 1 118 ? -30.625 2.076 -0.193 1 91.19 118 VAL B O 1
ATOM 5652 N N . ASP B 1 119 ? -30.766 2.367 2.002 1 89.38 119 ASP B N 1
ATOM 5653 C CA . ASP B 1 119 ? -30.188 1.079 2.371 1 89.38 119 ASP B CA 1
ATOM 5654 C C . ASP B 1 119 ? -30.859 0.507 3.613 1 89.38 119 ASP B C 1
ATOM 5656 O O . ASP B 1 119 ? -30.891 1.146 4.668 1 89.38 119 ASP B O 1
ATOM 5660 N N . ASN B 1 120 ? -31.406 -0.67 3.484 1 87.12 120 ASN B N 1
ATOM 5661 C CA . ASN B 1 120 ? -32.125 -1.358 4.559 1 87.12 120 ASN B CA 1
ATOM 5662 C C . ASN B 1 120 ? -33.188 -0.467 5.191 1 87.12 120 ASN B C 1
ATOM 5664 O O . ASN B 1 120 ? -33.312 -0.4 6.414 1 87.12 120 ASN B O 1
ATOM 5668 N N . GLY B 1 121 ? -33.844 0.288 4.391 1 85 121 GLY B N 1
ATOM 5669 C CA . GLY B 1 121 ? -34.938 1.107 4.828 1 85 121 GLY B CA 1
ATOM 5670 C C . GLY B 1 121 ? -34.531 2.465 5.355 1 85 121 GLY B C 1
ATOM 5671 O O . GLY B 1 121 ? -35.375 3.307 5.668 1 85 121 GLY B O 1
ATOM 5672 N N . ARG B 1 122 ? -33.312 2.686 5.461 1 90.25 122 ARG B N 1
ATOM 5673 C CA . ARG B 1 122 ? -32.812 3.971 5.941 1 90.25 122 ARG B CA 1
ATOM 5674 C C . ARG B 1 122 ? -32.375 4.859 4.777 1 90.25 122 ARG B C 1
ATOM 5676 O O . ARG B 1 122 ? -31.781 4.383 3.809 1 90.25 122 ARG B O 1
ATOM 5683 N N . THR B 1 123 ? -32.719 6.129 4.945 1 93.5 123 THR B N 1
ATOM 5684 C CA . THR B 1 123 ? -32.312 7.105 3.949 1 93.5 123 THR B CA 1
ATOM 5685 C C . THR B 1 123 ? -31 7.777 4.371 1 93.5 123 THR B C 1
ATOM 5687 O O . THR B 1 123 ? -30.953 8.438 5.41 1 93.5 123 THR B O 1
ATOM 5690 N N . TYR B 1 124 ? -30.016 7.566 3.572 1 95.5 124 TYR B N 1
ATOM 5691 C CA . TYR B 1 124 ? -28.703 8.164 3.838 1 95.5 124 TYR B CA 1
ATOM 5692 C C . TYR B 1 124 ? -28.5 9.414 2.994 1 95.5 124 TYR B C 1
ATOM 5694 O O . TYR B 1 124 ? -28.781 9.414 1.792 1 95.5 124 TYR B O 1
ATOM 5702 N N . GLN B 1 125 ? -28.047 10.438 3.672 1 96.56 125 GLN B N 1
ATOM 5703 C CA . GLN B 1 125 ? -27.75 11.703 3.014 1 96.56 125 GLN B CA 1
ATOM 5704 C C . GLN B 1 125 ? -26.266 12.039 3.086 1 96.56 125 GLN B C 1
ATOM 5706 O O . GLN B 1 125 ? -25.609 11.789 4.102 1 96.56 125 GLN B O 1
ATOM 5711 N N . PHE B 1 126 ? -25.859 12.672 2.045 1 96.94 126 PHE B N 1
ATOM 5712 C CA . PHE B 1 126 ? -24.453 13.039 1.925 1 96.94 126 PHE B CA 1
ATOM 5713 C C . PHE B 1 126 ? -24.094 14.133 2.924 1 96.94 126 PHE B C 1
ATOM 5715 O O . PHE B 1 126 ? -24.812 15.133 3.039 1 96.94 126 PHE B O 1
ATOM 5722 N N . ALA B 1 127 ? -22.953 13.914 3.609 1 97.31 127 ALA B N 1
ATOM 5723 C CA . ALA B 1 127 ? -22.484 14.922 4.555 1 97.31 127 ALA B CA 1
ATOM 5724 C C . ALA B 1 127 ? -21.266 15.664 4.004 1 97.31 127 ALA B C 1
ATOM 5726 O O . ALA B 1 127 ? -21.312 16.875 3.801 1 97.31 127 ALA B O 1
ATOM 5727 N N . ALA B 1 128 ? -20.25 14.906 3.738 1 96.5 128 ALA B N 1
ATOM 5728 C CA . ALA B 1 128 ? -19 15.484 3.248 1 96.5 128 ALA B CA 1
ATOM 5729 C C . ALA B 1 128 ? -18.109 14.414 2.625 1 96.5 128 ALA B C 1
ATOM 5731 O O . ALA B 1 128 ? -18.328 13.219 2.83 1 96.5 128 ALA B O 1
ATOM 5732 N N . CYS B 1 129 ? -17.172 14.875 1.846 1 93.12 129 CYS B N 1
ATOM 5733 C CA . CYS B 1 129 ? -16.203 13.938 1.291 1 93.12 129 CYS B CA 1
ATOM 5734 C C . CYS B 1 129 ? -14.805 14.531 1.299 1 93.12 129 CYS B C 1
ATOM 5736 O O . CYS B 1 129 ? -14.633 15.734 1.504 1 93.12 129 CYS B O 1
ATOM 5738 N N . ARG B 1 130 ? -13.922 13.664 1.213 1 88.38 130 ARG B N 1
ATOM 5739 C CA . ARG B 1 130 ? -12.516 14.016 1.107 1 88.38 130 ARG B CA 1
ATOM 5740 C C . ARG B 1 130 ? -11.789 13.094 0.127 1 88.38 130 ARG B C 1
ATOM 5742 O O . ARG B 1 130 ? -12.062 11.898 0.074 1 88.38 130 ARG B O 1
ATOM 5749 N N . VAL B 1 131 ? -10.898 13.695 -0.618 1 81.25 131 VAL B N 1
ATOM 5750 C CA . VAL B 1 131 ? -10.117 12.898 -1.561 1 81.25 131 VAL B CA 1
ATOM 5751 C C . VAL B 1 131 ? -8.719 12.648 -0.988 1 81.25 131 VAL B C 1
ATOM 5753 O O . VAL B 1 131 ? -8.078 13.562 -0.474 1 81.25 131 VAL B O 1
ATOM 5756 N N . PHE B 1 132 ? -8.391 11.383 -1.003 1 75 132 PHE B N 1
ATOM 5757 C CA . PHE B 1 132 ? -7.059 11.047 -0.514 1 75 132 PHE B CA 1
ATOM 5758 C C . PHE B 1 132 ? -6.363 10.078 -1.462 1 75 132 PHE B C 1
ATOM 5760 O O . PHE B 1 132 ? -7 9.492 -2.334 1 75 132 PHE B O 1
ATOM 5767 N N . ASP B 1 133 ? -5.02 10.039 -1.272 1 61.81 133 ASP B N 1
ATOM 5768 C CA . ASP B 1 133 ? -4.227 9.078 -2.039 1 61.81 133 ASP B CA 1
ATOM 5769 C C . ASP B 1 133 ? -4.148 7.734 -1.329 1 61.81 133 ASP B C 1
ATOM 5771 O O . ASP B 1 133 ? -3.705 7.652 -0.181 1 61.81 133 ASP B O 1
ATOM 5775 N N . ASP B 1 134 ? -4.898 6.758 -1.753 1 52.94 134 ASP B N 1
ATOM 5776 C CA . ASP B 1 134 ? -4.996 5.449 -1.112 1 52.94 134 ASP B CA 1
ATOM 5777 C C . ASP B 1 134 ? -3.732 4.625 -1.353 1 52.94 134 ASP B C 1
ATOM 5779 O O . ASP B 1 134 ? -3.73 3.41 -1.153 1 52.94 134 ASP B O 1
ATOM 5783 N N . GLY B 1 135 ? -2.623 5.188 -1.49 1 48 135 GLY B N 1
ATOM 5784 C CA . GLY B 1 135 ? -1.354 4.477 -1.563 1 48 135 GLY B CA 1
ATOM 5785 C C . GLY B 1 135 ? -0.942 4.137 -2.982 1 48 135 GLY B C 1
ATOM 5786 O O . GLY B 1 135 ? -1.715 4.332 -3.924 1 48 135 GLY B O 1
ATOM 5787 N N . ALA B 1 136 ? 0.37 3.955 -3.115 1 42.66 136 ALA B N 1
ATOM 5788 C CA . ALA B 1 136 ? 0.982 3.584 -4.387 1 42.66 136 ALA B CA 1
ATOM 5789 C C . ALA B 1 136 ? 0.56 2.18 -4.812 1 42.66 136 ALA B C 1
ATOM 5791 O O . ALA B 1 136 ? 0.397 1.293 -3.971 1 42.66 136 ALA B O 1
ATOM 5792 N N . THR B 1 137 ? -0.265 2.135 -5.75 1 39.5 137 THR B N 1
ATOM 5793 C CA . THR B 1 137 ? -0.424 0.81 -6.34 1 39.5 137 THR B CA 1
ATOM 5794 C C . THR B 1 137 ? 0.934 0.2 -6.672 1 39.5 137 THR B C 1
ATOM 5796 O O . THR B 1 137 ? 1.909 0.923 -6.891 1 39.5 137 THR B O 1
ATOM 5799 N N . PRO B 1 138 ? 1.166 -1.014 -6.316 1 35.47 138 PRO B N 1
ATOM 5800 C CA . PRO B 1 138 ? 2.441 -1.608 -6.719 1 35.47 138 PRO B CA 1
ATOM 5801 C C . PRO B 1 138 ? 2.945 -1.072 -8.055 1 35.47 138 PRO B C 1
ATOM 5803 O O . PRO B 1 138 ? 4.152 -1.068 -8.312 1 35.47 138 PRO B O 1
ATOM 5806 N N . TRP B 1 139 ? 2.125 -0.691 -8.914 1 34.31 139 TRP B N 1
ATOM 5807 C CA . TRP B 1 139 ? 2.594 -0.391 -10.266 1 34.31 139 TRP B CA 1
ATOM 5808 C C . TRP B 1 139 ? 2.809 1.108 -10.445 1 34.31 139 TRP B C 1
ATOM 5810 O O . TRP B 1 139 ? 2.904 1.597 -11.57 1 34.31 139 TRP B O 1
ATOM 5820 N N . GLY B 1 140 ? 3.074 1.829 -9.359 1 40.66 140 GLY B N 1
ATOM 5821 C CA . GLY B 1 140 ? 3.68 3.146 -9.469 1 40.66 140 GLY B CA 1
ATOM 5822 C C . GLY B 1 140 ? 2.674 4.277 -9.359 1 40.66 140 GLY B C 1
ATOM 5823 O O . GLY B 1 140 ? 3.055 5.445 -9.242 1 40.66 140 GLY B O 1
ATOM 5824 N N . GLY B 1 141 ? 1.34 3.992 -9.656 1 45.12 141 GLY B N 1
ATOM 5825 C CA . GLY B 1 141 ? 0.595 5.242 -9.664 1 45.12 141 GLY B CA 1
ATOM 5826 C C . GLY B 1 141 ? -0.232 5.453 -8.414 1 45.12 141 GLY B C 1
ATOM 5827 O O . GLY B 1 141 ? -0.499 4.504 -7.672 1 45.12 141 GLY B O 1
ATOM 5828 N N . LYS B 1 142 ? -0.148 6.645 -7.863 1 53.78 142 LYS B N 1
ATOM 5829 C CA . LYS B 1 142 ? -0.997 7.016 -6.734 1 53.78 142 LYS B CA 1
ATOM 5830 C C . LYS B 1 142 ? -2.475 6.938 -7.105 1 53.78 142 LYS B C 1
ATOM 5832 O O . LYS B 1 142 ? -2.881 7.434 -8.156 1 53.78 142 LYS B O 1
ATOM 5837 N N . ARG B 1 143 ? -3.279 5.969 -6.523 1 61.81 143 ARG B N 1
ATOM 5838 C CA . ARG B 1 143 ? -4.719 5.922 -6.754 1 61.81 143 ARG B CA 1
ATOM 5839 C C . ARG B 1 143 ? -5.461 6.844 -5.789 1 61.81 143 ARG B C 1
ATOM 5841 O O . ARG B 1 143 ? -5.238 6.785 -4.578 1 61.81 143 ARG B O 1
ATOM 5848 N N . ARG B 1 144 ? -6.105 7.801 -6.496 1 75.69 144 ARG B N 1
ATOM 5849 C CA . ARG B 1 144 ? -6.945 8.703 -5.715 1 75.69 144 ARG B CA 1
ATOM 5850 C C . ARG B 1 144 ? -8.258 8.031 -5.324 1 75.69 144 ARG B C 1
ATOM 5852 O O . ARG B 1 144 ? -8.82 7.258 -6.105 1 75.69 144 ARG B O 1
ATOM 5859 N N . CYS B 1 145 ? -8.602 8.281 -4.148 1 83.94 145 CYS B N 1
ATOM 5860 C CA . CYS B 1 145 ? -9.844 7.734 -3.627 1 83.94 145 CYS B CA 1
ATOM 5861 C C . CYS B 1 145 ? -10.664 8.812 -2.916 1 83.94 145 CYS B C 1
ATOM 5863 O O . CYS B 1 145 ? -10.109 9.633 -2.184 1 83.94 145 CYS B O 1
ATOM 5865 N N . MET B 1 146 ? -11.883 8.844 -3.244 1 88.31 146 MET B N 1
ATOM 5866 C CA . MET B 1 146 ? -12.812 9.75 -2.576 1 88.31 146 MET B CA 1
ATOM 5867 C C . MET B 1 146 ? -13.523 9.047 -1.422 1 88.31 146 MET B C 1
ATOM 5869 O O . MET B 1 146 ? -14.18 8.023 -1.622 1 88.31 146 MET B O 1
ATOM 5873 N N . ARG B 1 147 ? -13.359 9.57 -0.274 1 91.81 147 ARG B N 1
ATOM 5874 C CA . ARG B 1 147 ? -14.07 9.07 0.898 1 91.81 147 ARG B CA 1
ATOM 5875 C C . ARG B 1 147 ? -15.266 9.953 1.226 1 91.81 147 ARG B C 1
ATOM 5877 O O . ARG B 1 147 ? -15.109 11.133 1.546 1 91.81 147 ARG B O 1
ATOM 5884 N N . CYS B 1 148 ? -16.391 9.367 1.187 1 95.38 148 CYS B N 1
ATOM 5885 C CA . CYS B 1 148 ? -17.641 10.07 1.479 1 95.38 148 CYS B CA 1
ATOM 5886 C C . CYS B 1 148 ? -18.234 9.602 2.803 1 95.38 148 CYS B C 1
ATOM 5888 O O . CYS B 1 148 ? -18.234 8.406 3.1 1 95.38 148 CYS B O 1
ATOM 5890 N N . VAL B 1 149 ? -18.703 10.539 3.52 1 96.12 149 VAL B N 1
ATOM 5891 C CA . VAL B 1 149 ? -19.453 10.227 4.727 1 96.12 149 VAL B CA 1
ATOM 5892 C C . VAL B 1 149 ? -20.922 10.609 4.531 1 96.12 149 VAL B C 1
ATOM 5894 O O . VAL B 1 149 ? -21.234 11.734 4.133 1 96.12 149 VAL B O 1
ATOM 5897 N N . TYR B 1 150 ? -21.75 9.617 4.672 1 96.5 150 TYR B N 1
ATOM 5898 C CA . TYR B 1 150 ? -23.203 9.805 4.688 1 96.5 150 TYR B CA 1
ATOM 5899 C C . TYR B 1 150 ? -23.75 9.656 6.098 1 96.5 150 TYR B C 1
ATOM 5901 O O . TYR B 1 150 ? -23.062 9.172 6.996 1 96.5 150 TYR B O 1
ATOM 5909 N N . TYR B 1 151 ? -24.938 10.148 6.33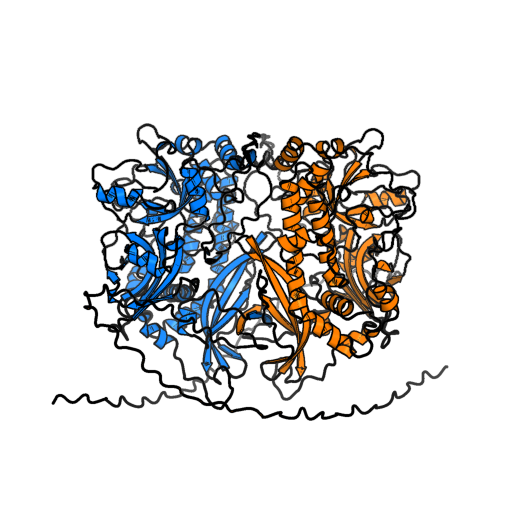2 1 96 151 TYR B N 1
ATOM 5910 C CA . TYR B 1 151 ? -25.625 9.914 7.602 1 96 151 TYR B CA 1
ATOM 5911 C C . TYR B 1 151 ? -27.062 9.477 7.375 1 96 151 TYR B C 1
ATOM 5913 O O . TYR B 1 151 ? -27.719 9.945 6.438 1 96 151 TYR B O 1
ATOM 5921 N N . ALA B 1 152 ? -27.516 8.586 8.242 1 94.81 152 ALA B N 1
ATOM 5922 C CA . ALA B 1 152 ? -28.906 8.156 8.203 1 94.81 152 ALA B CA 1
ATOM 5923 C C . ALA B 1 152 ? -29.828 9.266 8.688 1 94.81 152 ALA B C 1
ATOM 5925 O O . ALA B 1 152 ? -29.938 9.508 9.891 1 94.81 152 ALA B O 1
ATOM 5926 N N . ALA B 1 153 ? -30.516 9.805 7.75 1 93.38 153 ALA B N 1
ATOM 5927 C CA . ALA B 1 153 ? -31.406 10.922 8.062 1 93.38 153 ALA B CA 1
ATOM 5928 C C . ALA B 1 153 ? -32.781 10.414 8.555 1 93.38 153 ALA B C 1
ATOM 5930 O O . ALA B 1 153 ? -33.438 11.094 9.336 1 93.38 153 ALA B O 1
ATOM 5931 N N . SER B 1 154 ? -33.188 9.289 8.047 1 90.44 154 SER B N 1
ATOM 5932 C CA . SER B 1 154 ? -34.469 8.68 8.43 1 90.44 154 SER B CA 1
ATOM 5933 C C . SER B 1 154 ? -34.438 7.168 8.266 1 90.44 154 SER B C 1
ATOM 5935 O O . SER B 1 154 ? -33.5 6.625 7.641 1 90.44 154 SER B O 1
ATOM 5937 N N . GLY B 1 155 ? -35.438 6.527 8.961 1 89 155 GLY B N 1
ATOM 5938 C CA . GLY B 1 155 ? -35.531 5.078 8.898 1 89 155 GLY B CA 1
ATOM 5939 C C . GLY B 1 155 ? -35.5 4.418 10.258 1 89 155 GLY B C 1
ATOM 5940 O O . GLY B 1 155 ? -35.688 5.086 11.281 1 89 155 GLY B O 1
ATOM 5941 N N . PRO B 1 156 ? -35.375 3.053 10.164 1 86.62 156 PRO B N 1
ATOM 5942 C CA . PRO B 1 156 ? -35.375 2.32 11.438 1 86.62 156 PRO B CA 1
ATOM 5943 C C . PRO B 1 156 ? -34.094 2.523 12.25 1 86.62 156 PRO B C 1
ATOM 5945 O O . PRO B 1 156 ? -33.062 2.818 11.68 1 86.62 156 PRO B O 1
ATOM 5948 N N . CYS B 1 157 ? -34.156 2.395 13.562 1 84.44 157 CYS B N 1
ATOM 5949 C CA . CYS B 1 157 ? -33 2.5 14.453 1 84.44 157 CYS B CA 1
ATOM 5950 C C . CYS B 1 157 ? -32.031 1.348 14.234 1 84.44 157 CYS B C 1
ATOM 5952 O O . CYS B 1 157 ? -32.406 0.341 13.617 1 84.44 157 CYS B O 1
ATOM 5954 N N . PHE B 1 158 ? -30.781 1.685 14.68 1 78.56 158 PHE B N 1
ATOM 5955 C CA . PHE B 1 158 ? -29.719 0.702 14.516 1 78.56 158 PHE B CA 1
ATOM 5956 C C . PHE B 1 158 ? -29.828 -0.39 15.57 1 78.56 158 PHE B C 1
ATOM 5958 O O . PHE B 1 158 ? -30.141 -0.111 16.734 1 78.56 158 PHE B O 1
ATOM 5965 N N . GLY B 1 159 ? -29.797 -1.672 15.422 1 62.56 159 GLY B N 1
ATOM 5966 C CA . GLY B 1 159 ? -29.938 -2.795 16.328 1 62.56 159 GLY B CA 1
ATOM 5967 C C . GLY B 1 159 ? -31.25 -3.541 16.172 1 62.56 159 GLY B C 1
ATOM 5968 O O . GLY B 1 159 ? -31.641 -3.869 15.055 1 62.56 159 GLY B O 1
ATOM 5969 N N . ASP B 1 160 ? -32.031 -3.482 17.359 1 55.88 160 ASP B N 1
ATOM 5970 C CA . ASP B 1 160 ? -33.25 -4.27 17.406 1 55.88 160 ASP B CA 1
ATOM 5971 C C . ASP B 1 160 ? -34.375 -3.582 16.625 1 55.88 160 ASP B C 1
ATOM 5973 O O . ASP B 1 160 ? -34.781 -2.461 16.953 1 55.88 160 ASP B O 1
ATOM 5977 N N . PRO B 1 161 ? -34.5 -4.051 15.305 1 55.03 161 PRO B N 1
ATOM 5978 C CA . PRO B 1 161 ? -35.531 -3.457 14.453 1 55.03 161 PRO B CA 1
ATOM 5979 C C . PRO B 1 161 ? -36.812 -3.148 15.211 1 55.03 161 PRO B C 1
ATOM 5981 O O . PRO B 1 161 ? -37.844 -2.854 14.594 1 55.03 161 PRO B O 1
ATOM 5984 N N . SER B 1 162 ? -36.781 -3.352 16.375 1 51.47 162 SER B N 1
ATOM 5985 C CA . SER B 1 162 ? -38.125 -2.984 16.812 1 51.47 162 SER B CA 1
ATOM 5986 C C . SER B 1 162 ? -38.531 -1.624 16.266 1 51.47 162 SER B C 1
ATOM 5988 O O . SER B 1 162 ? -37.688 -0.87 15.773 1 51.47 162 SER B O 1
ATOM 5990 N N . GLU B 1 163 ? -39.812 -1.178 16.406 1 60.19 163 GLU B N 1
ATOM 5991 C CA . GLU B 1 163 ? -40.75 -0.19 15.914 1 60.19 163 GLU B CA 1
ATOM 5992 C C . GLU B 1 163 ? -40.188 1.225 16.031 1 60.19 163 GLU B C 1
ATOM 5994 O O . GLU B 1 163 ? -40.844 2.189 15.625 1 60.19 163 GLU B O 1
ATOM 5999 N N . GLU B 1 164 ? -38.844 1.367 16.422 1 75.25 164 GLU B N 1
ATOM 6000 C CA . GLU B 1 164 ? -38.625 2.789 16.656 1 75.25 164 GLU B CA 1
ATOM 6001 C C . GLU B 1 164 ? -37.812 3.41 15.531 1 75.25 164 GLU B C 1
ATOM 6003 O O . GLU B 1 164 ? -36.875 2.783 15.008 1 75.25 164 GLU B O 1
ATOM 6008 N N . LEU B 1 165 ? -38.344 4.5 14.953 1 85 165 LEU B N 1
ATOM 6009 C CA . LEU B 1 165 ? -37.719 5.285 13.883 1 85 165 LEU B CA 1
ATOM 6010 C C . LEU B 1 165 ? -36.625 6.188 14.43 1 85 165 LEU B C 1
ATOM 6012 O O . LEU B 1 165 ? -36.656 6.578 15.594 1 85 165 LEU B O 1
ATOM 6016 N N . LEU B 1 166 ? -35.594 6.438 13.625 1 88.5 166 LEU B N 1
ATOM 6017 C CA . LEU B 1 166 ? -34.531 7.371 13.961 1 88.5 166 LEU B CA 1
ATOM 6018 C C . LEU B 1 166 ? -35.094 8.781 14.156 1 88.5 166 LEU B C 1
ATOM 6020 O O . LEU B 1 166 ? -35.938 9.234 13.383 1 88.5 166 LEU B O 1
ATOM 6024 N N . PRO B 1 167 ? -34.688 9.406 15.211 1 87 167 PRO B N 1
ATOM 6025 C CA . PRO B 1 167 ? -35.031 10.82 15.312 1 87 167 PRO B CA 1
ATOM 6026 C C . PRO B 1 167 ? -34.469 11.656 14.156 1 87 167 PRO B C 1
ATOM 6028 O O . PRO B 1 167 ? -33.406 11.359 13.648 1 87 167 PRO B O 1
ATOM 6031 N N . PRO B 1 168 ? -35.219 12.602 13.766 1 87.38 168 PRO B N 1
ATOM 6032 C CA . PRO B 1 168 ? -34.719 13.445 12.672 1 87.38 168 PRO B CA 1
ATOM 6033 C C . PRO B 1 168 ? -33.406 14.164 13.008 1 87.38 168 PRO B C 1
ATOM 6035 O O . PRO B 1 168 ? -33.219 14.578 14.156 1 87.38 168 PRO B O 1
ATOM 6038 N N . LEU B 1 169 ? -32.531 14.227 12.094 1 91.12 169 LEU B N 1
ATOM 6039 C CA . LEU B 1 169 ? -31.266 14.938 12.242 1 91.12 169 LEU B CA 1
ATOM 6040 C C . LEU B 1 169 ? -31.078 15.945 11.117 1 91.12 169 LEU B C 1
ATOM 6042 O O . LEU B 1 169 ? -31.109 15.578 9.938 1 91.12 169 LEU B O 1
ATOM 6046 N N . ASP B 1 170 ? -30.984 17.25 11.492 1 92.38 170 ASP B N 1
ATOM 6047 C CA . ASP B 1 170 ? -30.609 18.312 10.57 1 92.38 170 ASP B CA 1
ATOM 6048 C C . ASP B 1 170 ? -29.109 18.609 10.664 1 92.38 170 ASP B C 1
ATOM 6050 O O . ASP B 1 170 ? -28.672 19.281 11.586 1 92.38 170 ASP B O 1
ATOM 6054 N N . LEU B 1 171 ? -28.438 18.141 9.688 1 96.25 171 LEU B N 1
ATOM 6055 C CA . LEU B 1 171 ? -26.984 18.25 9.719 1 96.25 171 LEU B CA 1
ATOM 6056 C C . LEU B 1 171 ? -26.562 19.719 9.766 1 96.25 171 LEU B C 1
ATOM 6058 O O . LEU B 1 171 ? -25.625 20.078 10.5 1 96.25 171 LEU B O 1
ATOM 6062 N N . GLN B 1 172 ? -27.156 20.547 9 1 96.12 172 GLN B N 1
ATOM 6063 C CA . GLN B 1 172 ? -26.812 21.953 8.977 1 96.12 172 GLN B CA 1
ATOM 6064 C C . GLN B 1 172 ? -26.953 22.578 10.367 1 96.12 172 GLN B C 1
ATOM 6066 O O . GLN B 1 172 ? -26.047 23.281 10.836 1 96.12 172 GLN B O 1
ATOM 6071 N N . ALA B 1 173 ? -28.031 22.312 10.938 1 94.94 173 ALA B N 1
ATOM 6072 C CA . ALA B 1 173 ? -28.281 22.859 12.273 1 94.94 173 ALA B CA 1
ATOM 6073 C C . ALA B 1 173 ? -27.25 22.344 13.273 1 94.94 173 ALA B C 1
ATOM 6075 O O . ALA B 1 173 ? -26.797 23.078 14.141 1 94.94 173 ALA B O 1
ATOM 6076 N N . GLU B 1 174 ? -26.969 21.078 13.156 1 95.38 174 GLU B N 1
ATOM 6077 C CA . GLU B 1 174 ? -26 20.469 14.07 1 95.38 174 GLU B CA 1
ATOM 6078 C C . GLU B 1 174 ? -24.625 21.125 13.922 1 95.38 174 GLU B C 1
ATOM 6080 O O . GLU B 1 174 ? -23.953 21.391 14.914 1 95.38 174 GLU B O 1
ATOM 6085 N N . LEU B 1 175 ? -24.234 21.344 12.727 1 97.31 175 LEU B N 1
ATOM 6086 C CA . LEU B 1 175 ? -22.938 21.938 12.477 1 97.31 175 LEU B CA 1
ATOM 6087 C C . LEU B 1 175 ? -22.906 23.391 12.938 1 97.31 175 LEU B C 1
ATOM 6089 O O . LEU B 1 175 ? -21.906 23.859 13.484 1 97.31 175 LEU B O 1
ATOM 6093 N N . GLU B 1 176 ? -24 24.109 12.766 1 96.81 176 GLU B N 1
ATOM 6094 C CA . GLU B 1 176 ? -24.094 25.516 13.148 1 96.81 176 GLU B CA 1
ATOM 6095 C C . GLU B 1 176 ? -24.078 25.672 14.672 1 96.81 176 GLU B C 1
ATOM 6097 O O . GLU B 1 176 ? -23.812 26.75 15.188 1 96.81 176 GLU B O 1
ATOM 6102 N N . ARG B 1 177 ? -24.344 24.562 15.344 1 96.12 177 ARG B N 1
ATOM 6103 C CA . ARG B 1 177 ? -24.234 24.594 16.797 1 96.12 177 ARG B CA 1
ATOM 6104 C C . ARG B 1 177 ? -22.781 24.656 17.234 1 96.12 177 ARG B C 1
ATOM 6106 O O . ARG B 1 177 ? -22.484 25.094 18.344 1 96.12 177 ARG B O 1
ATOM 6113 N N . TRP B 1 178 ? -21.891 24.266 16.391 1 96.75 178 TRP B N 1
ATOM 6114 C CA . TRP B 1 178 ? -20.484 24.172 16.766 1 96.75 178 TRP B CA 1
ATOM 6115 C C . TRP B 1 178 ? -19.719 25.391 16.266 1 96.75 178 TRP B C 1
ATOM 6117 O O . TRP B 1 178 ? -18.672 25.75 16.828 1 96.75 178 TRP B O 1
ATOM 6127 N N . ALA B 1 179 ? -20.188 26.031 15.172 1 97.44 179 ALA B N 1
ATOM 6128 C CA . ALA B 1 179 ? -19.469 27.172 14.609 1 97.44 179 ALA B CA 1
ATOM 6129 C C . ALA B 1 179 ? -20.359 27.969 13.672 1 97.44 179 ALA B C 1
ATOM 6131 O O . ALA B 1 179 ? -21.469 27.531 13.344 1 97.44 179 ALA B O 1
ATOM 6132 N N . ASP B 1 180 ? -19.859 29.141 13.289 1 96.38 180 ASP B N 1
ATOM 6133 C CA . ASP B 1 180 ? -20.609 29.984 12.375 1 96.38 180 ASP B CA 1
ATOM 6134 C C . ASP B 1 180 ? -20.219 29.719 10.922 1 96.38 180 ASP B C 1
ATOM 6136 O O . ASP B 1 180 ? -19.438 30.469 10.336 1 96.38 180 ASP B O 1
ATOM 6140 N N . TRP B 1 181 ? -20.875 28.781 10.312 1 96.5 181 TRP B N 1
ATOM 6141 C CA . TRP B 1 181 ? -20.594 28.375 8.945 1 96.5 181 TRP B CA 1
ATOM 6142 C C . TRP B 1 181 ? -21.094 29.422 7.949 1 96.5 181 TRP B C 1
ATOM 6144 O O . TRP B 1 181 ? -20.562 29.547 6.848 1 96.5 181 TRP B O 1
ATOM 6154 N N . ARG B 1 182 ? -22.047 30.203 8.305 1 93.56 182 ARG B N 1
ATOM 6155 C CA . ARG B 1 182 ? -22.688 31.188 7.434 1 93.56 182 ARG B CA 1
ATOM 6156 C C . ARG B 1 182 ? -21.734 32.344 7.141 1 93.56 182 ARG B C 1
ATOM 6158 O O . ARG B 1 182 ? -21.906 33.062 6.148 1 93.56 182 ARG B O 1
ATOM 6165 N N . ALA B 1 183 ? -20.828 32.469 7.996 1 92.31 183 ALA B N 1
ATOM 6166 C CA . ALA B 1 183 ? -19.891 33.594 7.898 1 92.31 183 ALA B CA 1
ATOM 6167 C C . ALA B 1 183 ? -18.828 33.344 6.832 1 92.31 183 ALA B C 1
ATOM 6169 O O . ALA B 1 183 ? -18.109 34.25 6.438 1 92.31 183 ALA B O 1
ATOM 6170 N N . LEU B 1 184 ? -18.781 32.156 6.297 1 91.94 184 LEU B N 1
ATOM 6171 C CA . LEU B 1 184 ? -17.766 31.828 5.305 1 91.94 184 LEU B CA 1
ATOM 6172 C C . LEU B 1 184 ? -18.031 32.562 3.998 1 91.94 184 LEU B C 1
ATOM 6174 O O . LEU B 1 184 ? -19.172 32.719 3.59 1 91.94 184 LEU B O 1
ATOM 6178 N N . PRO B 1 185 ? -16.969 32.969 3.307 1 86.69 185 PRO B N 1
ATOM 6179 C CA . PRO B 1 185 ? -17.109 33.844 2.146 1 86.69 185 PRO B CA 1
ATOM 6180 C C . PRO B 1 185 ? -17.5 33.094 0.876 1 86.69 185 PRO B C 1
ATOM 6182 O O . PRO B 1 185 ? -18.031 33.688 -0.065 1 86.69 185 PRO B O 1
ATOM 6185 N N . SER B 1 186 ? -17.188 31.781 0.793 1 87.44 186 SER B N 1
ATOM 6186 C CA . SER B 1 186 ? -17.422 31.047 -0.449 1 87.44 186 SER B CA 1
ATOM 6187 C C . SER B 1 186 ? -17.75 29.594 -0.178 1 87.44 186 SER B C 1
ATOM 6189 O O . SER B 1 186 ? -17.438 29.062 0.894 1 87.44 186 SER B O 1
ATOM 6191 N N . ALA B 1 187 ? -18.328 29 -1.19 1 87.94 187 ALA B N 1
ATOM 6192 C CA . ALA B 1 187 ? -18.656 27.578 -1.123 1 87.94 187 ALA B CA 1
ATOM 6193 C C . ALA B 1 187 ? -17.391 26.734 -1.075 1 87.94 187 ALA B C 1
ATOM 6195 O O . ALA B 1 187 ? -17.359 25.688 -0.435 1 87.94 187 ALA B O 1
ATOM 6196 N N . ARG B 1 188 ? -16.422 27.219 -1.689 1 85.94 188 ARG B N 1
ATOM 6197 C CA . ARG B 1 188 ? -15.141 26.516 -1.709 1 85.94 188 ARG B CA 1
ATOM 6198 C C . ARG B 1 188 ? -14.531 26.453 -0.314 1 85.94 188 ARG B C 1
ATOM 6200 O O . ARG B 1 188 ? -14.023 25.406 0.099 1 85.94 188 ARG B O 1
ATOM 6207 N N . LYS B 1 189 ? -14.539 27.5 0.272 1 89.19 189 LYS B N 1
ATOM 6208 C CA . LYS B 1 189 ? -14.016 27.531 1.635 1 89.19 189 LYS B CA 1
ATOM 6209 C C . LYS B 1 189 ? -14.852 26.656 2.564 1 89.19 189 LYS B C 1
ATOM 6211 O O . LYS B 1 189 ? -14.312 25.969 3.432 1 89.19 189 LYS B O 1
ATOM 6216 N N . ALA B 1 190 ? -16.109 26.766 2.369 1 93.25 190 ALA B N 1
ATOM 6217 C CA . ALA B 1 190 ? -16.984 25.922 3.172 1 93.25 190 ALA B CA 1
ATOM 6218 C C . ALA B 1 190 ? -16.688 24.453 2.945 1 93.25 190 ALA B C 1
ATOM 6220 O O . ALA B 1 190 ? -16.656 23.656 3.895 1 93.25 190 ALA B O 1
ATOM 6221 N N . ALA B 1 191 ? -16.469 24.094 1.69 1 92.06 191 ALA B N 1
ATOM 6222 C CA . ALA B 1 191 ? -16.125 22.703 1.35 1 92.06 191 ALA B CA 1
ATOM 6223 C C . ALA B 1 191 ? -14.828 22.281 2.02 1 92.06 191 ALA B C 1
ATOM 6225 O O . ALA B 1 191 ? -14.734 21.172 2.562 1 92.06 191 ALA B O 1
ATOM 6226 N N . SER B 1 192 ? -13.93 23.156 1.989 1 89.12 192 SER B N 1
ATOM 6227 C CA . SER B 1 192 ? -12.648 22.859 2.615 1 89.12 192 SER B CA 1
ATOM 6228 C C . SER B 1 192 ? -12.797 22.656 4.117 1 89.12 192 SER B C 1
ATOM 6230 O O . SER B 1 192 ? -12.109 21.812 4.707 1 89.12 192 SER B O 1
ATOM 6232 N N . ARG B 1 193 ? -13.672 23.438 4.707 1 93.44 193 ARG B N 1
ATOM 6233 C CA . ARG B 1 193 ? -13.906 23.281 6.141 1 93.44 193 ARG B CA 1
ATOM 6234 C C . ARG B 1 193 ? -14.641 21.984 6.449 1 93.44 193 ARG B C 1
ATOM 6236 O O . ARG B 1 193 ? -14.398 21.359 7.484 1 93.44 193 ARG B O 1
ATOM 6243 N N . LEU B 1 194 ? -15.477 21.609 5.555 1 95.06 194 LEU B N 1
ATOM 6244 C CA . LEU B 1 194 ? -16.156 20.328 5.73 1 95.06 194 LEU B CA 1
ATOM 6245 C C . LEU B 1 194 ? -15.172 19.172 5.633 1 95.06 194 LEU B C 1
ATOM 6247 O O . LEU B 1 194 ? -15.297 18.172 6.352 1 95.06 194 LEU B O 1
ATOM 6251 N N . GLU B 1 195 ? -14.227 19.297 4.797 1 91 195 GLU B N 1
ATOM 6252 C CA . GLU B 1 195 ? -13.18 18.281 4.691 1 91 195 GLU B CA 1
ATOM 6253 C C . GLU B 1 195 ? -12.398 18.156 5.996 1 91 195 GLU B C 1
ATOM 6255 O O . GLU B 1 195 ? -12 17.062 6.387 1 91 195 GLU B O 1
ATOM 6260 N N . LEU B 1 196 ? -12.242 19.234 6.598 1 90.25 196 LEU B N 1
ATOM 6261 C CA . LEU B 1 196 ? -11.531 19.266 7.867 1 90.25 196 LEU B CA 1
ATOM 6262 C C . LEU B 1 196 ? -12.234 18.422 8.914 1 90.25 196 LEU B C 1
ATOM 6264 O O . LEU B 1 196 ? -11.586 17.875 9.812 1 90.25 196 LEU B O 1
ATOM 6268 N N . LEU B 1 197 ? -13.492 18.297 8.805 1 94.62 197 LEU B N 1
ATOM 6269 C CA . LEU B 1 197 ? -14.266 17.531 9.766 1 94.62 197 LEU B CA 1
ATOM 6270 C C . LEU B 1 197 ? -13.922 16.047 9.672 1 94.62 197 LEU B C 1
ATOM 6272 O O . LEU B 1 197 ? -14.258 15.266 10.57 1 94.62 197 LEU B O 1
ATOM 6276 N N . GLN B 1 198 ? -13.227 15.695 8.625 1 91.94 198 GLN B N 1
ATOM 6277 C CA . GLN B 1 198 ? -12.906 14.289 8.398 1 91.94 198 GLN B CA 1
ATOM 6278 C C . GLN B 1 198 ? -11.445 13.992 8.742 1 91.94 198 GLN B C 1
ATOM 6280 O O . GLN B 1 198 ? -10.953 12.891 8.492 1 91.94 198 GLN B O 1
ATOM 6285 N N . SER B 1 199 ? -10.812 14.953 9.266 1 87.94 199 SER B N 1
ATOM 6286 C CA . SER B 1 199 ? -9.43 14.711 9.656 1 87.94 199 SER B CA 1
ATOM 6287 C C . SER B 1 199 ? -9.328 13.547 10.641 1 87.94 199 SER B C 1
ATOM 6289 O O . SER B 1 199 ? -10.023 13.516 11.656 1 87.94 199 SER B O 1
ATOM 6291 N N . PRO B 1 200 ? -8.445 12.617 10.258 1 82.88 200 PRO B N 1
ATOM 6292 C CA . PRO B 1 200 ? -8.367 11.438 11.109 1 82.88 200 PRO B CA 1
ATOM 6293 C C . PRO B 1 200 ? -7.637 11.703 12.422 1 82.88 200 PRO B C 1
ATOM 6295 O O . PRO B 1 200 ? -6.66 12.453 12.445 1 82.88 200 PRO B O 1
ATOM 6298 N N . ALA B 1 201 ? -8.141 11.164 13.445 1 83.81 201 ALA B N 1
ATOM 6299 C CA . ALA B 1 201 ? -7.523 11.188 14.766 1 83.81 201 ALA B CA 1
ATOM 6300 C C . ALA B 1 201 ? -7.441 9.781 15.359 1 83.81 201 ALA B C 1
ATOM 6302 O O . ALA B 1 201 ? -8.406 9.016 15.289 1 83.81 201 ALA B O 1
ATOM 6303 N N . ARG B 1 202 ? -6.258 9.461 15.797 1 72.56 202 ARG B N 1
ATOM 6304 C CA . ARG B 1 202 ? -6.129 8.156 16.438 1 72.56 202 ARG B CA 1
ATOM 6305 C C . ARG B 1 202 ? -6.891 8.109 17.75 1 72.56 202 ARG B C 1
ATOM 6307 O O . ARG B 1 202 ? -6.84 9.055 18.531 1 72.56 202 ARG B O 1
ATOM 6314 N N . LEU B 1 203 ? -7.633 7.082 17.875 1 62 203 LEU B N 1
ATOM 6315 C CA . LEU B 1 203 ? -8.57 6.992 18.984 1 62 203 LEU B CA 1
ATOM 6316 C C . LEU B 1 203 ? -7.828 6.934 20.312 1 62 203 LEU B C 1
ATOM 6318 O O . LEU B 1 203 ? -8.312 7.441 21.328 1 62 203 LEU B O 1
ATOM 6322 N N . GLU B 1 204 ? -6.656 6.242 20.359 1 58.94 204 GLU B N 1
ATOM 6323 C CA . GLU B 1 204 ? -5.973 6.098 21.641 1 58.94 204 GLU B CA 1
ATOM 6324 C C . GLU B 1 204 ? -5.688 7.457 22.281 1 58.94 204 GLU B C 1
ATOM 6326 O O . GLU B 1 204 ? -5.695 7.594 23.5 1 58.94 204 GLU B O 1
ATOM 6331 N N . HIS B 1 205 ? -5.371 8.406 21.469 1 58.78 205 HIS B N 1
ATOM 6332 C CA . HIS B 1 205 ? -4.918 9.703 21.969 1 58.78 205 HIS B CA 1
ATOM 6333 C C . HIS B 1 205 ? -5.902 10.812 21.594 1 58.78 205 HIS B C 1
ATOM 6335 O O . HIS B 1 205 ? -5.723 11.961 22 1 58.78 205 HIS B O 1
ATOM 6341 N N . ALA B 1 206 ? -7.109 10.453 20.969 1 62.38 206 ALA B N 1
ATOM 6342 C CA . ALA B 1 206 ? -7.484 11.383 19.906 1 62.38 206 ALA B CA 1
ATOM 6343 C C . ALA B 1 206 ? -8.594 12.32 20.375 1 62.38 206 ALA B C 1
ATOM 6345 O O . ALA B 1 206 ? -8.594 13.508 20.031 1 62.38 206 ALA B O 1
ATOM 6346 N N . VAL B 1 207 ? -9.531 11.852 21.125 1 67.12 207 VAL B N 1
ATOM 6347 C CA . VAL B 1 207 ? -10.656 12.766 21.312 1 67.12 207 VAL B CA 1
ATOM 6348 C C . VAL B 1 207 ? -10.781 13.148 22.781 1 67.12 207 VAL B C 1
ATOM 6350 O O . VAL B 1 207 ? -10.992 12.289 23.641 1 67.12 207 VAL B O 1
ATOM 6353 N N . ARG B 1 208 ? -10.586 14.438 23.062 1 80.06 208 ARG B N 1
ATOM 6354 C CA . ARG B 1 208 ? -10.648 14.938 24.422 1 80.06 208 ARG B CA 1
ATOM 6355 C C . ARG B 1 208 ? -11.781 15.945 24.594 1 80.06 208 ARG B C 1
ATOM 6357 O O . ARG B 1 208 ? -11.922 16.859 23.781 1 80.06 208 ARG B O 1
ATOM 6364 N N . GLN B 1 209 ? -12.523 15.641 25.641 1 87.25 209 GLN B N 1
ATOM 6365 C CA . GLN B 1 209 ? -13.57 16.594 26 1 87.25 209 GLN B CA 1
ATOM 6366 C C . GLN B 1 209 ? -13.047 17.656 26.969 1 87.25 209 GLN B C 1
ATOM 6368 O O . GLN B 1 209 ? -12.617 17.312 28.078 1 87.25 209 GLN B O 1
ATOM 6373 N N . LEU B 1 210 ? -13.078 18.859 26.453 1 92.56 210 LEU B N 1
ATOM 6374 C CA . LEU B 1 210 ? -12.609 20 27.25 1 92.56 210 LEU B CA 1
ATOM 6375 C C . LEU B 1 210 ? -13.695 21.062 27.344 1 92.56 210 LEU B C 1
ATOM 6377 O O . LEU B 1 210 ? -14.852 20.828 27 1 92.56 210 LEU B O 1
ATOM 6381 N N . THR B 1 211 ? -13.328 22.141 28.031 1 94.38 211 THR B N 1
ATOM 6382 C CA . THR B 1 211 ? -14.203 23.297 28.078 1 94.38 211 THR B CA 1
ATOM 6383 C C . THR B 1 211 ? -13.477 24.547 27.562 1 94.38 211 THR B C 1
ATOM 6385 O O . THR B 1 211 ? -12.25 24.547 27.453 1 94.38 211 THR B O 1
ATOM 6388 N N . SER B 1 212 ? -14.234 25.516 27.188 1 93.94 212 SER B N 1
ATOM 6389 C CA . SER B 1 212 ? -13.672 26.75 26.641 1 93.94 212 SER B CA 1
ATOM 6390 C C . SER B 1 212 ? -12.711 27.391 27.625 1 93.94 212 SER B C 1
ATOM 6392 O O . SER B 1 212 ? -11.812 28.141 27.234 1 93.94 212 SER B O 1
ATOM 6394 N N . ASP B 1 213 ? -12.828 27.031 28.875 1 93.12 213 ASP B N 1
ATOM 6395 C CA . ASP B 1 213 ? -11.992 27.625 29.922 1 93.12 213 ASP B CA 1
ATOM 6396 C C . ASP B 1 213 ? -10.562 27.109 29.844 1 93.12 213 ASP B C 1
ATOM 6398 O O . ASP B 1 213 ? -9.648 27.719 30.406 1 93.12 213 ASP B O 1
ATOM 6402 N N . HIS B 1 214 ? -10.391 26.094 29.188 1 95.06 214 HIS B N 1
ATOM 6403 C CA . HIS B 1 214 ? -9.055 25.516 29.031 1 95.06 214 HIS B CA 1
ATOM 6404 C C . HIS B 1 214 ? -8.242 26.281 28 1 95.06 214 HIS B C 1
ATOM 6406 O O . HIS B 1 214 ? -7.047 26.031 27.828 1 95.06 214 HIS B O 1
ATOM 6412 N N . PHE B 1 215 ? -8.906 27.234 27.359 1 97.5 215 PHE B N 1
ATOM 6413 C CA . PHE B 1 215 ? -8.266 27.891 26.234 1 97.5 215 PHE B CA 1
ATOM 6414 C C . PHE B 1 215 ? -8.188 29.391 26.453 1 97.5 215 PHE B C 1
ATOM 6416 O O . PHE B 1 215 ? -9.016 29.969 27.156 1 97.5 215 PHE B O 1
ATOM 6423 N N . GLU B 1 216 ? -7.188 30.016 25.875 1 97.12 216 GLU B N 1
ATOM 6424 C CA . GLU B 1 216 ? -7.074 31.469 25.797 1 97.12 216 GLU B CA 1
ATOM 6425 C C . GLU B 1 216 ? -6.578 31.906 24.422 1 97.12 216 GLU B C 1
ATOM 6427 O O . GLU B 1 216 ? -5.754 31.234 23.797 1 97.12 216 GLU B O 1
ATOM 6432 N N . LEU B 1 217 ? -7.098 32.969 23.922 1 96.5 217 LEU B N 1
ATOM 6433 C CA . LEU B 1 217 ? -6.68 33.531 22.641 1 96.5 217 LEU B CA 1
ATOM 6434 C C . LEU B 1 217 ? -5.473 34.438 22.828 1 96.5 217 LEU B C 1
ATOM 6436 O O . LEU B 1 217 ? -5.41 35.219 23.797 1 96.5 217 LEU B O 1
ATOM 6440 N N . ILE B 1 218 ? -4.535 34.312 21.922 1 95.75 218 ILE B N 1
ATOM 6441 C CA . ILE B 1 218 ? -3.336 35.125 22 1 95.75 218 ILE B CA 1
ATOM 6442 C C . ILE B 1 218 ? -3.096 35.812 20.641 1 95.75 218 ILE B C 1
ATOM 6444 O O . ILE B 1 218 ? -3.744 35.469 19.656 1 95.75 218 ILE B O 1
ATOM 6448 N N . ASP B 1 219 ? -2.156 36.781 20.641 1 93.31 219 ASP B N 1
ATOM 6449 C CA . ASP B 1 219 ? -1.721 37.375 19.391 1 93.31 219 ASP B CA 1
ATOM 6450 C C . ASP B 1 219 ? -0.861 36.406 18.578 1 93.31 219 ASP B C 1
ATOM 6452 O O . ASP B 1 219 ? -0.318 35.438 19.125 1 93.31 219 ASP B O 1
ATOM 6456 N N . GLU B 1 220 ? -0.752 36.656 17.312 1 92.75 220 GLU B N 1
ATOM 6457 C CA . GLU B 1 220 ? 0.052 35.812 16.453 1 92.75 220 GLU B CA 1
ATOM 6458 C C . GLU B 1 220 ? 1.521 35.812 16.859 1 92.75 220 GLU B C 1
ATOM 6460 O O . GLU B 1 220 ? 2.139 36.875 16.922 1 92.75 220 GLU B O 1
ATOM 6465 N N . PRO B 1 221 ? 2.051 34.625 17.109 1 91.19 221 PRO B N 1
ATOM 6466 C CA . PRO B 1 221 ? 3.461 34.625 17.516 1 91.19 221 PRO B CA 1
ATOM 6467 C C . PRO B 1 221 ? 4.402 35 16.375 1 91.19 221 PRO B C 1
ATOM 6469 O O . PRO B 1 221 ? 5.352 35.75 16.578 1 91.19 221 PRO B O 1
ATOM 6472 N N . GLN B 1 222 ? 4.086 34.562 15.234 1 89.25 222 GLN B N 1
ATOM 6473 C CA . GLN B 1 222 ? 4.945 34.844 14.086 1 89.25 222 GLN B CA 1
ATOM 6474 C C . GLN B 1 222 ? 4.711 36.25 13.562 1 89.25 222 GLN B C 1
ATOM 6476 O O . GLN B 1 222 ? 3.607 36.781 13.68 1 89.25 222 GLN B O 1
ATOM 6481 N N . PRO B 1 223 ? 5.738 36.812 12.961 1 82.5 223 PRO B N 1
ATOM 6482 C CA . PRO B 1 223 ? 5.598 38.156 12.422 1 82.5 223 PRO B CA 1
ATOM 6483 C C . PRO B 1 223 ? 4.543 38.25 11.32 1 82.5 223 PRO B C 1
ATOM 6485 O O . PRO B 1 223 ? 3.961 39.312 11.109 1 82.5 223 PRO B O 1
ATOM 6488 N N . SER B 1 224 ? 4.383 37.25 10.602 1 76.25 224 SER B N 1
ATOM 6489 C CA . SER B 1 224 ? 3.344 37.219 9.578 1 76.25 224 SER B CA 1
ATOM 6490 C C . SER B 1 224 ? 2.295 36.156 9.891 1 76.25 224 SER B C 1
ATOM 6492 O O . SER B 1 224 ? 2.635 35.031 10.305 1 76.25 224 SER B O 1
ATOM 6494 N N . SER B 1 225 ? 1.106 36.625 9.688 1 68.56 225 SER B N 1
ATOM 6495 C CA . SER B 1 225 ? 0.006 35.719 9.961 1 68.56 225 SER B CA 1
ATOM 6496 C C . SER B 1 225 ? 0.005 34.531 8.984 1 68.56 225 SER B C 1
ATOM 6498 O O . SER B 1 225 ? -0.472 33.438 9.305 1 68.56 225 SER B O 1
ATOM 6500 N N . GLU B 1 226 ? 0.545 34.75 7.879 1 68.44 226 GLU B N 1
ATOM 6501 C CA . GLU B 1 226 ? 0.541 33.719 6.844 1 68.44 226 GLU B CA 1
ATOM 6502 C C . GLU B 1 226 ? 1.431 32.562 7.23 1 68.44 226 GLU B C 1
ATOM 6504 O O . GLU B 1 226 ? 1.239 31.438 6.742 1 68.44 226 GLU B O 1
ATOM 6509 N N . SER B 1 227 ? 2.283 32.844 8.102 1 72.5 227 SER B N 1
ATOM 6510 C CA . SER B 1 227 ? 3.215 31.812 8.539 1 72.5 227 SER B CA 1
ATOM 6511 C C . SER B 1 227 ? 2.795 31.219 9.883 1 72.5 227 SER B C 1
ATOM 6513 O O . SER B 1 227 ? 3.561 30.484 10.508 1 72.5 227 SER B O 1
ATOM 6515 N N . GLY B 1 228 ? 1.628 31.578 10.219 1 84.75 228 GLY B N 1
ATOM 6516 C CA . GLY B 1 228 ? 1.183 31.141 11.531 1 84.75 228 GLY B CA 1
ATOM 6517 C C . GLY B 1 228 ? 0.65 29.719 11.531 1 84.75 228 GLY B C 1
ATOM 6518 O O . GLY B 1 228 ? 1.141 28.859 10.789 1 84.75 228 GLY B O 1
ATOM 6519 N N . GLY B 1 229 ? -0.064 29.422 12.594 1 92.25 229 GLY B N 1
ATOM 6520 C CA . GLY B 1 229 ? -0.689 28.109 12.727 1 92.25 229 GLY B CA 1
ATOM 6521 C C . GLY B 1 229 ? -0.178 27.328 13.922 1 92.25 229 GLY B C 1
ATOM 6522 O O . GLY B 1 229 ? -0.439 26.125 14.039 1 92.25 229 GLY B O 1
ATOM 6523 N N . CYS B 1 230 ? 0.545 28.047 14.711 1 95.88 230 CYS B N 1
ATOM 6524 C CA . CYS B 1 230 ? 1.129 27.359 15.859 1 95.88 230 CYS B CA 1
ATOM 6525 C C . CYS B 1 230 ? 0.778 28.062 17.156 1 95.88 230 CYS B C 1
ATOM 6527 O O . CYS B 1 230 ? 1.018 29.266 17.297 1 95.88 230 CYS B O 1
ATOM 6529 N N . GLY B 1 231 ? 0.117 27.344 18.047 1 97 231 GLY B N 1
ATOM 6530 C CA . GLY B 1 231 ? -0.132 27.781 19.406 1 97 231 GLY B CA 1
ATOM 6531 C C . GLY B 1 231 ? 0.662 27.016 20.438 1 97 231 GLY B C 1
ATOM 6532 O O . GLY B 1 231 ? 1.679 26.391 20.125 1 97 231 GLY B O 1
ATOM 6533 N N . PHE B 1 232 ? 0.231 27.156 21.703 1 97.88 232 PHE B N 1
ATOM 6534 C CA . PHE B 1 232 ? 1.02 26.547 22.766 1 97.88 232 PHE B CA 1
ATOM 6535 C C . PHE B 1 232 ? 0.126 25.766 23.719 1 97.88 232 PHE B C 1
ATOM 6537 O O . PHE B 1 232 ? -1.051 26.094 23.875 1 97.88 232 PHE B O 1
ATOM 6544 N N . VAL B 1 233 ? 0.684 24.781 24.297 1 97.19 233 VAL B N 1
ATOM 6545 C CA . VAL B 1 233 ? 0.011 23.953 25.297 1 97.19 233 VAL B CA 1
ATOM 6546 C C . VAL B 1 233 ? 0.92 23.75 26.5 1 97.19 233 VAL B C 1
ATOM 6548 O O . VAL B 1 233 ? 2.133 23.578 26.359 1 97.19 233 VAL B O 1
ATOM 6551 N N . PRO B 1 234 ? 0.302 23.812 27.688 1 95.38 234 PRO B N 1
ATOM 6552 C CA . PRO B 1 234 ? 1.129 23.516 28.859 1 95.38 234 PRO B CA 1
ATOM 6553 C C . PRO B 1 234 ? 1.718 22.109 28.828 1 95.38 234 PRO B C 1
ATOM 6555 O O . PRO B 1 234 ? 1.021 21.156 28.484 1 95.38 234 PRO B O 1
ATOM 6558 N N . GLU B 1 235 ? 2.922 22.016 29.234 1 91.06 235 GLU B N 1
ATOM 6559 C CA . GLU B 1 235 ? 3.641 20.75 29.172 1 91.06 235 GLU B CA 1
ATOM 6560 C C . GLU B 1 235 ? 2.902 19.656 29.953 1 91.06 235 GLU B C 1
ATOM 6562 O O . GLU B 1 235 ? 2.77 18.531 29.469 1 91.06 235 GLU B O 1
ATOM 6567 N N . GLY B 1 236 ? 2.488 19.984 31.141 1 86.88 236 GLY B N 1
ATOM 6568 C CA . GLY B 1 236 ? 1.76 19 31.938 1 86.88 236 GLY B CA 1
ATOM 6569 C C . GLY B 1 236 ? 0.467 18.547 31.297 1 86.88 236 GLY B C 1
ATOM 6570 O O . GLY B 1 236 ? 0.144 17.359 31.312 1 86.88 236 GLY B O 1
ATOM 6571 N N . LEU B 1 237 ? -0.19 19.469 30.719 1 89.25 237 LEU B N 1
ATOM 6572 C CA . LEU B 1 237 ? -1.453 19.141 30.062 1 89.25 237 LEU B CA 1
ATOM 6573 C C . LEU B 1 237 ? -1.223 18.297 28.812 1 89.25 237 LEU B C 1
ATOM 6575 O O . LEU B 1 237 ? -2.027 17.406 28.516 1 89.25 237 LEU B O 1
ATOM 6579 N N . LEU B 1 238 ? -0.204 18.594 28.109 1 91.56 238 LEU B N 1
ATOM 6580 C CA . LEU B 1 238 ? 0.128 17.828 26.922 1 91.56 238 LEU B CA 1
ATOM 6581 C C . LEU B 1 238 ? 0.318 16.359 27.266 1 91.56 238 LEU B C 1
ATOM 6583 O O . LEU B 1 238 ? -0.233 15.477 26.594 1 91.56 238 LEU B O 1
ATOM 6587 N N . ALA B 1 239 ? 1.032 16.109 28.266 1 88.06 239 ALA B N 1
ATOM 6588 C CA . ALA B 1 239 ? 1.265 14.727 28.719 1 88.06 239 ALA B CA 1
ATOM 6589 C C . ALA B 1 239 ? -0.044 14.047 29.109 1 88.06 239 ALA B C 1
ATOM 6591 O O . ALA B 1 239 ? -0.254 12.875 28.797 1 88.06 239 ALA B O 1
ATOM 6592 N N . GLU B 1 240 ? -0.864 14.805 29.656 1 83.88 240 GLU B N 1
ATOM 6593 C CA . GLU B 1 240 ? -2.154 14.273 30.078 1 83.88 240 GLU B CA 1
ATOM 6594 C C . GLU B 1 240 ? -3.041 13.953 28.875 1 83.88 240 GLU B C 1
ATOM 6596 O O . GLU B 1 240 ? -3.723 12.922 28.859 1 83.88 240 GLU B O 1
ATOM 6601 N N . LEU B 1 241 ? -3.018 14.875 28 1 83.62 241 LEU B N 1
ATOM 6602 C CA . LEU B 1 241 ? -3.812 14.695 26.797 1 83.62 241 LEU B CA 1
ATOM 6603 C C . LEU B 1 241 ? -3.414 13.406 26.078 1 83.62 241 LEU B C 1
ATOM 6605 O O . LEU B 1 241 ? -4.25 12.773 25.438 1 83.62 241 LEU B O 1
ATOM 6609 N N . LEU B 1 242 ? -2.191 13.047 26.219 1 86.25 242 LEU B N 1
ATOM 6610 C CA . LEU B 1 242 ? -1.671 11.898 25.484 1 86.25 242 LEU B CA 1
ATOM 6611 C C . LEU B 1 242 ? -1.682 10.648 26.344 1 86.25 242 LEU B C 1
ATOM 6613 O O . LEU B 1 242 ? -1.117 9.617 25.969 1 86.25 242 LEU B O 1
ATOM 6617 N N . GLY B 1 243 ? -2.17 10.648 27.5 1 77.5 243 GLY B N 1
ATOM 6618 C CA . GLY B 1 243 ? -2.355 9.469 28.344 1 77.5 243 GLY B CA 1
ATOM 6619 C C . GLY B 1 243 ? -1.269 9.305 29.391 1 77.5 243 GLY B C 1
ATOM 6620 O O . GLY B 1 243 ? -1.293 8.352 30.172 1 77.5 243 GLY B O 1
ATOM 6621 N N . GLY B 1 244 ? -0.232 10.125 29.438 1 73.19 244 GLY B N 1
ATOM 6622 C CA . GLY B 1 244 ? 0.734 10.18 30.516 1 73.19 244 GLY B CA 1
ATOM 6623 C C . GLY B 1 244 ? 1.868 9.188 30.359 1 73.19 244 GLY B C 1
ATOM 6624 O O . GLY B 1 244 ? 2.725 9.07 31.25 1 73.19 244 GLY B O 1
ATOM 6625 N N . GLY B 1 245 ? 1.914 8.367 29.359 1 75.06 245 GLY B N 1
ATOM 6626 C CA . GLY B 1 245 ? 2.982 7.398 29.188 1 75.06 245 GLY B CA 1
ATOM 6627 C C . GLY B 1 245 ? 4.305 8.023 28.797 1 75.06 245 GLY B C 1
ATOM 6628 O O . GLY B 1 245 ? 4.441 9.25 28.797 1 75.06 245 GLY B O 1
ATOM 6629 N N . ARG B 1 246 ? 5.328 7.23 28.781 1 72.62 246 ARG B N 1
ATOM 6630 C CA . ARG B 1 246 ? 6.672 7.684 28.453 1 72.62 246 ARG B CA 1
ATOM 6631 C C . ARG B 1 246 ? 6.68 8.445 27.125 1 72.62 246 ARG B C 1
ATOM 6633 O O . ARG B 1 246 ? 7.352 9.469 27 1 72.62 246 ARG B O 1
ATOM 6640 N N . ALA B 1 247 ? 5.93 7.965 26.281 1 74.81 247 ALA B N 1
ATOM 6641 C CA . ALA B 1 247 ? 5.852 8.625 24.984 1 74.81 247 ALA B CA 1
ATOM 6642 C C . ALA B 1 247 ? 5.207 10.008 25.109 1 74.81 247 ALA B C 1
ATOM 6644 O O . ALA B 1 247 ? 5.621 10.953 24.438 1 74.81 247 ALA B O 1
ATOM 6645 N N . ALA B 1 248 ? 4.348 10.102 26.016 1 79.75 248 ALA B N 1
ATOM 6646 C CA . ALA B 1 248 ? 3.656 11.367 26.266 1 79.75 248 ALA B CA 1
ATOM 6647 C C . ALA B 1 248 ? 4.594 12.398 26.875 1 79.75 248 ALA B C 1
ATOM 6649 O O . ALA B 1 248 ? 4.508 13.586 26.578 1 79.75 248 ALA B O 1
ATOM 6650 N N . GLN B 1 249 ? 5.516 11.859 27.609 1 82.56 249 GLN B N 1
ATOM 6651 C CA . GLN B 1 249 ? 6.438 12.758 28.297 1 82.56 249 GLN B CA 1
ATOM 6652 C C . GLN B 1 249 ? 7.473 13.328 27.328 1 82.56 249 GLN B C 1
ATOM 6654 O O . GLN B 1 249 ? 8.023 14.406 27.578 1 82.56 249 GLN B O 1
ATOM 6659 N N . ARG B 1 250 ? 7.637 12.672 26.344 1 87.12 250 ARG B N 1
ATOM 6660 C CA . ARG B 1 250 ? 8.633 13.117 25.375 1 87.12 250 ARG B CA 1
ATOM 6661 C C . ARG B 1 250 ? 7.992 13.984 24.281 1 87.12 250 ARG B C 1
ATOM 6663 O O . ARG B 1 250 ? 8.695 14.602 23.484 1 87.12 250 ARG B O 1
ATOM 6670 N N . ALA B 1 251 ? 6.715 14.078 24.328 1 92.44 251 ALA B N 1
ATOM 6671 C CA . ALA B 1 251 ? 6.016 14.836 23.297 1 92.44 251 ALA B CA 1
ATOM 6672 C C . ALA B 1 251 ? 6.293 16.328 23.422 1 92.44 251 ALA B C 1
ATOM 6674 O O . ALA B 1 251 ? 6.324 16.859 24.547 1 92.44 251 ALA B O 1
ATOM 6675 N N . THR B 1 252 ? 6.586 16.969 22.312 1 94.69 252 THR B N 1
ATOM 6676 C CA . THR B 1 252 ? 6.902 18.391 22.328 1 94.69 252 THR B CA 1
ATOM 6677 C C . THR B 1 252 ? 5.844 19.188 21.578 1 94.69 252 THR B C 1
ATOM 6679 O O . THR B 1 252 ? 5.738 20.406 21.734 1 94.69 252 THR B O 1
ATOM 6682 N N . ALA B 1 253 ? 5.16 18.531 20.734 1 94.19 253 ALA B N 1
ATOM 6683 C CA . ALA B 1 253 ? 4.141 19.219 19.938 1 94.19 253 ALA B CA 1
ATOM 6684 C C . ALA B 1 253 ? 3.082 18.234 19.453 1 94.19 253 ALA B C 1
ATOM 6686 O O . ALA B 1 253 ? 3.346 17.031 19.344 1 94.19 253 ALA B O 1
ATOM 6687 N N . VAL B 1 254 ? 1.884 18.719 19.219 1 92.5 254 VAL B N 1
ATOM 6688 C CA . VAL B 1 254 ? 0.801 17.891 18.672 1 92.5 254 VAL B CA 1
ATOM 6689 C C . VAL B 1 254 ? 0.035 18.688 17.625 1 92.5 254 VAL B C 1
ATOM 6691 O O . VAL B 1 254 ? -0.142 19.906 17.766 1 92.5 254 VAL B O 1
ATOM 6694 N N . GLN B 1 255 ? -0.349 18.047 16.594 1 91.88 255 GLN B N 1
ATOM 6695 C CA . GLN B 1 255 ? -1.303 18.625 15.648 1 91.88 255 GLN B CA 1
ATOM 6696 C C . GLN B 1 255 ? -2.738 18.391 16.109 1 91.88 255 GLN B C 1
ATOM 6698 O O . GLN B 1 255 ? -3.094 17.281 16.516 1 91.88 255 GLN B O 1
ATOM 6703 N N . VAL B 1 256 ? -3.514 19.422 16.031 1 92.88 256 VAL B N 1
ATOM 6704 C CA . VAL B 1 256 ? -4.824 19.281 16.656 1 92.88 256 VAL B CA 1
ATOM 6705 C C . VAL B 1 256 ? -5.898 19.875 15.734 1 92.88 256 VAL B C 1
ATOM 6707 O O . VAL B 1 256 ? -5.594 20.672 14.836 1 92.88 256 VAL B O 1
ATOM 6710 N N . ARG B 1 257 ? -7.098 19.422 15.992 1 94 257 ARG B N 1
ATOM 6711 C CA . ARG B 1 257 ? -8.352 20.031 15.562 1 94 257 ARG B CA 1
ATOM 6712 C C . ARG B 1 257 ? -9.258 20.312 16.766 1 94 257 ARG B C 1
ATOM 6714 O O . ARG B 1 257 ? -9.555 19.422 17.547 1 94 257 ARG B O 1
ATOM 6721 N N . LEU B 1 258 ? -9.617 21.578 16.859 1 95.88 258 LEU B N 1
ATOM 6722 C CA . LEU B 1 258 ? -10.438 22 17.984 1 95.88 258 LEU B CA 1
ATOM 6723 C C . LEU B 1 258 ? -11.812 22.469 17.5 1 95.88 258 LEU B C 1
ATOM 6725 O O . LEU B 1 258 ? -11.906 23.281 16.594 1 95.88 258 LEU B O 1
ATOM 6729 N N . PHE B 1 259 ? -12.828 21.953 18.156 1 96.38 259 PHE B N 1
ATOM 6730 C CA . PHE B 1 259 ? -14.211 22.359 17.922 1 96.38 259 PHE B CA 1
ATOM 6731 C C . PHE B 1 259 ? -14.859 22.859 19.203 1 96.38 259 PHE B C 1
ATOM 6733 O O . PHE B 1 259 ? -15.094 22.078 20.125 1 96.38 259 PHE B O 1
ATOM 6740 N N . ALA B 1 260 ? -15.117 24.125 19.266 1 97.31 260 ALA B N 1
ATOM 6741 C CA . ALA B 1 260 ? -15.695 24.781 20.453 1 97.31 260 ALA B CA 1
ATOM 6742 C C . ALA B 1 260 ? -16.703 25.844 20.047 1 97.31 260 ALA B C 1
ATOM 6744 O O . ALA B 1 260 ? -16.328 26.906 19.531 1 97.31 260 ALA B O 1
ATOM 6745 N N . PRO B 1 261 ? -17.984 25.641 20.406 1 97.56 261 PRO B N 1
ATOM 6746 C CA . PRO B 1 261 ? -19 26.594 19.984 1 97.56 261 PRO B CA 1
ATOM 6747 C C . PRO B 1 261 ? -18.672 28.031 20.406 1 97.56 261 PRO B C 1
ATOM 6749 O O . PRO B 1 261 ? -18.906 28.969 19.641 1 97.56 261 PRO B O 1
ATOM 6752 N N . ALA B 1 262 ? -18.078 28.219 21.531 1 97 262 ALA B N 1
ATOM 6753 C CA . ALA B 1 262 ? -17.797 29.547 22.078 1 97 262 ALA B CA 1
ATOM 6754 C C . ALA B 1 262 ? -16.562 30.156 21.422 1 97 262 ALA B C 1
ATOM 6756 O O . ALA B 1 262 ? -16.391 31.375 21.438 1 97 262 ALA B O 1
ATOM 6757 N N . LEU B 1 263 ? -15.727 29.359 20.859 1 96.81 263 LEU B N 1
ATOM 6758 C CA . LEU B 1 263 ? -14.461 29.844 20.328 1 96.81 263 LEU B CA 1
ATOM 6759 C C . LEU B 1 263 ? -14.406 29.688 18.812 1 96.81 263 LEU B C 1
ATOM 6761 O O . LEU B 1 263 ? -13.727 30.469 18.141 1 96.81 263 LEU B O 1
ATOM 6765 N N . GLY B 1 264 ? -15.086 28.688 18.328 1 97.06 264 GLY B N 1
ATOM 6766 C CA . GLY B 1 264 ? -15.023 28.359 16.906 1 97.06 264 GLY B CA 1
ATOM 6767 C C . GLY B 1 264 ? -14.25 27.078 16.625 1 97.06 264 GLY B C 1
ATOM 6768 O O . GLY B 1 264 ? -14.227 26.172 17.453 1 97.06 264 GLY B O 1
ATOM 6769 N N . VAL B 1 265 ? -13.75 26.953 15.344 1 97.12 265 VAL B N 1
ATOM 6770 C CA . VAL B 1 265 ? -12.984 25.781 14.898 1 97.12 265 VAL B CA 1
ATOM 6771 C C . VAL B 1 265 ? -11.539 26.203 14.633 1 97.12 265 VAL B C 1
ATOM 6773 O O . VAL B 1 265 ? -11.289 27.203 13.961 1 97.12 265 VAL B O 1
ATOM 6776 N N . PHE B 1 266 ? -10.633 25.469 15.195 1 96.56 266 PHE B N 1
ATOM 6777 C CA . PHE B 1 266 ? -9.211 25.766 15.039 1 96.56 266 PHE B CA 1
ATOM 6778 C C . PHE B 1 266 ? -8.469 24.531 14.516 1 96.56 266 PHE B C 1
ATOM 6780 O O . PHE B 1 266 ? -8.867 23.406 14.773 1 96.56 266 PHE B O 1
ATOM 6787 N N . LYS B 1 267 ? -7.445 24.75 13.773 1 94.44 267 LYS B N 1
ATOM 6788 C CA . LYS B 1 267 ? -6.508 23.703 13.367 1 94.44 267 LYS B CA 1
ATOM 6789 C C . LYS B 1 267 ? -5.066 24.203 13.43 1 94.44 267 LYS B C 1
ATOM 6791 O O . LYS B 1 267 ? -4.812 25.406 13.25 1 94.44 267 LYS B O 1
ATOM 6796 N N . GLY B 1 268 ? -4.176 23.281 13.742 1 93.75 268 GLY B N 1
ATOM 6797 C CA . GLY B 1 268 ? -2.771 23.656 13.758 1 93.75 268 GLY B CA 1
ATOM 6798 C C . GLY B 1 268 ? -1.941 22.812 14.711 1 93.75 268 GLY B C 1
ATOM 6799 O O . GLY B 1 268 ? -2.295 21.672 15 1 93.75 268 GLY B O 1
ATOM 6800 N N . ILE B 1 269 ? -0.826 23.406 15.07 1 95.69 269 ILE B N 1
ATOM 6801 C CA . ILE B 1 269 ? 0.121 22.734 15.953 1 95.69 269 ILE B CA 1
ATOM 6802 C C . ILE B 1 269 ? 0.11 23.406 17.328 1 95.69 269 ILE B C 1
ATOM 6804 O O . ILE B 1 269 ? 0.038 24.641 17.422 1 95.69 269 ILE B O 1
ATOM 6808 N N . LEU B 1 270 ? 0.121 22.625 18.312 1 96.06 270 LEU B N 1
ATOM 6809 C CA . LEU B 1 270 ? 0.352 23.109 19.672 1 96.06 270 LEU B CA 1
ATOM 6810 C C . LEU B 1 270 ? 1.714 22.641 20.188 1 96.06 270 LEU B C 1
ATOM 6812 O O . LEU B 1 270 ? 1.958 21.453 20.344 1 96.06 270 LEU B O 1
ATOM 6816 N N . ALA B 1 271 ? 2.51 23.594 20.406 1 96.81 271 ALA B N 1
ATOM 6817 C CA . ALA B 1 271 ? 3.824 23.297 20.969 1 96.81 271 ALA B CA 1
ATOM 6818 C C . ALA B 1 271 ? 3.801 23.391 22.484 1 96.81 271 ALA B C 1
ATOM 6820 O O . ALA B 1 271 ? 3.16 24.281 23.047 1 96.81 271 ALA B O 1
ATOM 6821 N N . ALA B 1 272 ? 4.547 22.531 23.125 1 96.75 272 ALA B N 1
ATOM 6822 C CA . ALA B 1 272 ? 4.633 22.562 24.578 1 96.75 272 ALA B CA 1
ATOM 6823 C C . ALA B 1 272 ? 5.355 23.812 25.078 1 96.75 272 ALA B C 1
ATOM 6825 O O . ALA B 1 272 ? 6.395 24.188 24.531 1 96.75 272 ALA B O 1
ATOM 6826 N N . ARG B 1 273 ? 4.766 24.438 26.031 1 96.12 273 ARG B N 1
ATOM 6827 C CA . ARG B 1 273 ? 5.34 25.641 26.609 1 96.12 273 ARG B CA 1
ATOM 6828 C C . ARG B 1 273 ? 5.242 25.609 28.141 1 96.12 273 ARG B C 1
ATOM 6830 O O . ARG B 1 273 ? 4.195 25.25 28.688 1 96.12 273 ARG B O 1
ATOM 6837 N N . ARG B 1 274 ? 6.332 25.953 28.781 1 92.81 274 ARG B N 1
ATOM 6838 C CA . ARG B 1 274 ? 6.348 26.031 30.234 1 92.81 274 ARG B CA 1
ATOM 6839 C C . ARG B 1 274 ? 5.785 27.344 30.734 1 92.81 274 ARG B C 1
ATOM 6841 O O . ARG B 1 274 ? 5.852 28.359 30.031 1 92.81 274 ARG B O 1
ATOM 6848 N N . GLY B 1 275 ? 5.227 27.297 31.922 1 90.31 275 GLY B N 1
ATOM 6849 C CA . GLY B 1 275 ? 4.828 28.516 32.594 1 90.31 275 GLY B CA 1
ATOM 6850 C C . GLY B 1 275 ? 3.439 28.984 32.188 1 90.31 275 GLY B C 1
ATOM 6851 O O . GLY B 1 275 ? 3.043 30.109 32.531 1 90.31 275 GLY B O 1
ATOM 6852 N N . ILE B 1 276 ? 2.795 28.25 31.406 1 94.62 276 ILE B N 1
ATOM 6853 C CA . ILE B 1 276 ? 1.425 28.609 31.047 1 94.62 276 ILE B CA 1
ATOM 6854 C C . ILE B 1 276 ? 0.455 27.609 31.672 1 94.62 276 ILE B C 1
ATOM 6856 O O . ILE B 1 276 ? 0.843 26.484 32 1 94.62 276 ILE B O 1
ATOM 6860 N N . SER B 1 277 ? -0.851 28.062 31.766 1 94.38 277 SER B N 1
ATOM 6861 C CA . SER B 1 277 ? -1.826 27.203 32.438 1 94.38 277 SER B CA 1
ATOM 6862 C C . SER B 1 277 ? -2.955 26.812 31.484 1 94.38 277 SER B C 1
ATOM 6864 O O . SER B 1 277 ? -3.705 25.875 31.766 1 94.38 277 SER B O 1
ATOM 6866 N N . ARG B 1 278 ? -3.031 27.578 30.438 1 96.62 278 ARG B N 1
ATOM 6867 C CA . ARG B 1 278 ? -4.086 27.312 29.469 1 96.62 278 ARG B CA 1
ATOM 6868 C C . ARG B 1 278 ? -3.498 27.094 28.078 1 96.62 278 ARG B C 1
ATOM 6870 O O . ARG B 1 278 ? -2.369 27.5 27.797 1 96.62 278 ARG B O 1
ATOM 6877 N N . ILE B 1 279 ? -4.281 26.406 27.281 1 97.69 279 ILE B N 1
ATOM 6878 C CA . ILE B 1 279 ? -3.889 26.266 25.875 1 97.69 279 ILE B CA 1
ATOM 6879 C C . ILE B 1 279 ? -4.047 27.609 25.172 1 97.69 279 ILE B C 1
ATOM 6881 O O . ILE B 1 279 ? -5.09 28.25 25.281 1 97.69 279 ILE B O 1
ATOM 6885 N N . GLN B 1 280 ? -3.006 28.031 24.484 1 98 280 GLN B N 1
ATOM 6886 C CA . GLN B 1 280 ? -2.992 29.344 23.828 1 98 280 GLN B CA 1
ATOM 6887 C C . GLN B 1 280 ? -3.201 29.219 22.328 1 98 280 GLN B C 1
ATOM 6889 O O . GLN B 1 280 ? -2.426 28.547 21.641 1 98 280 GLN B O 1
ATOM 6894 N N . LEU B 1 281 ? -4.215 29.891 21.812 1 97.56 281 LEU B N 1
ATOM 6895 C CA . LEU B 1 281 ? -4.598 29.797 20.406 1 97.56 281 LEU B CA 1
ATOM 6896 C C . LEU B 1 281 ? -4.414 31.141 19.703 1 97.56 281 LEU B C 1
ATOM 6898 O O . LEU B 1 281 ? -5.062 32.125 20.062 1 97.56 281 LEU B O 1
ATOM 6902 N N . PRO B 1 282 ? -3.561 31.188 18.703 1 96.5 282 PRO B N 1
ATOM 6903 C CA . PRO B 1 282 ? -3.459 32.406 17.875 1 96.5 282 PRO B CA 1
ATOM 6904 C C . PRO B 1 282 ? -4.551 32.5 16.812 1 96.5 282 PRO B C 1
ATOM 6906 O O . PRO B 1 282 ? -5.191 31.484 16.5 1 96.5 282 PRO B O 1
ATOM 6909 N N . PRO B 1 283 ? -4.75 33.656 16.234 1 93.81 283 PRO B N 1
ATOM 6910 C CA . PRO B 1 283 ? -5.816 33.844 15.25 1 93.81 283 PRO B CA 1
ATOM 6911 C C . PRO B 1 283 ? -5.57 33.062 13.969 1 93.81 283 PRO B C 1
ATOM 6913 O O . PRO B 1 283 ? -6.52 32.625 13.305 1 93.81 283 PRO B O 1
ATOM 6916 N N . SER B 1 284 ? -4.355 32.875 13.633 1 92.62 284 SER B N 1
ATOM 6917 C CA . SER B 1 284 ? -4.031 32.156 12.391 1 92.62 284 SER B CA 1
ATOM 6918 C C . SER B 1 284 ? -4.555 30.734 12.414 1 92.62 284 SER B C 1
ATOM 6920 O O . SER B 1 284 ? -4.715 30.109 11.359 1 92.62 284 SER B O 1
ATOM 6922 N N . MET B 1 285 ? -4.84 30.188 13.555 1 94.81 285 MET B N 1
ATOM 6923 C CA . MET B 1 285 ? -5.312 28.812 13.68 1 94.81 285 MET B CA 1
ATOM 6924 C C . MET B 1 285 ? -6.82 28.734 13.453 1 94.81 285 MET B C 1
ATOM 6926 O O . MET B 1 285 ? -7.367 27.656 13.25 1 94.81 285 MET B O 1
ATOM 6930 N N . ARG B 1 286 ? -7.504 29.859 13.586 1 95.25 286 ARG B N 1
ATOM 6931 C CA . ARG B 1 286 ? -8.961 29.844 13.531 1 95.25 286 ARG B CA 1
ATOM 6932 C C . ARG B 1 286 ? -9.461 29.688 12.102 1 95.25 286 ARG B C 1
ATOM 6934 O O . ARG B 1 286 ? -9.023 30.406 11.203 1 95.25 286 ARG B O 1
ATOM 6941 N N . LYS B 1 287 ? -10.344 28.781 11.93 1 93.38 287 LYS B N 1
ATOM 6942 C CA . LYS B 1 287 ? -10.883 28.516 10.594 1 93.38 287 LYS B CA 1
ATOM 6943 C C . LYS B 1 287 ? -12.344 28.938 10.5 1 93.38 287 LYS B C 1
ATOM 6945 O O . LYS B 1 287 ? -12.82 29.312 9.422 1 93.38 287 LYS B O 1
ATOM 6950 N N . LEU B 1 288 ? -13.047 28.797 11.617 1 96.44 288 LEU B N 1
ATOM 6951 C CA . LEU B 1 288 ? -14.43 29.266 11.703 1 96.44 288 LEU B CA 1
ATOM 6952 C C . LEU B 1 288 ? -14.648 30.078 12.977 1 96.44 288 LEU B C 1
ATOM 6954 O O . LEU B 1 288 ? -14.102 29.75 14.031 1 96.44 288 LEU B O 1
ATOM 6958 N N . PRO B 1 289 ? -15.477 31.094 12.828 1 95.81 289 PRO B N 1
ATOM 6959 C CA . PRO B 1 289 ? -15.805 31.875 14.031 1 95.81 289 PRO B CA 1
ATOM 6960 C C . PRO B 1 289 ? -16.719 31.109 14.992 1 95.81 289 PRO B C 1
ATOM 6962 O O . PRO B 1 289 ? -17.219 30.031 14.656 1 95.81 289 PRO B O 1
ATOM 6965 N N . PRO B 1 290 ? -16.844 31.625 16.188 1 96.94 290 PRO B N 1
ATOM 6966 C CA . PRO B 1 290 ? -17.734 30.984 17.156 1 96.94 290 PRO B CA 1
ATOM 6967 C C . PRO B 1 290 ? -19.172 30.844 16.625 1 96.94 290 PRO B C 1
ATOM 6969 O O . PRO B 1 290 ? -19.594 31.609 15.75 1 96.94 290 PRO B O 1
ATOM 6972 N N . SER B 1 291 ? -19.812 29.875 17.203 1 97.31 291 SER B N 1
ATOM 6973 C CA . SER B 1 291 ? -21.188 29.594 16.781 1 97.31 291 SER B CA 1
ATOM 6974 C C . SER B 1 291 ? -22.094 30.781 17.062 1 97.31 291 SER B C 1
ATOM 6976 O O . SER B 1 291 ? -22.062 31.359 18.156 1 97.31 291 SER B O 1
ATOM 6978 N N . ALA B 1 292 ? -22.922 31.125 16.109 1 94.06 292 ALA B N 1
ATOM 6979 C CA . ALA B 1 292 ? -23.938 32.156 16.328 1 94.06 292 ALA B CA 1
ATOM 6980 C C . ALA B 1 292 ? -25.109 31.625 17.141 1 94.06 292 ALA B C 1
ATOM 6982 O O . ALA B 1 292 ? -25.75 32.375 17.891 1 94.06 292 ALA B O 1
ATOM 6983 N N . ALA B 1 293 ? -25.312 30.344 17.031 1 91.44 293 ALA B N 1
ATOM 6984 C CA . ALA B 1 293 ? -26.469 29.703 17.656 1 91.44 293 ALA B CA 1
ATOM 6985 C C . ALA B 1 293 ? -26.172 29.297 19.094 1 91.44 293 ALA B C 1
ATOM 6987 O O . ALA B 1 293 ? -27.078 29.188 19.922 1 91.44 293 ALA B O 1
ATOM 6988 N N . ASN B 1 294 ? -24.984 29.016 19.391 1 93 294 ASN B N 1
ATOM 6989 C CA . ASN B 1 294 ? -24.609 28.453 20.688 1 93 294 ASN B CA 1
ATOM 6990 C C . ASN B 1 294 ? -23.344 29.094 21.234 1 93 294 ASN B C 1
ATOM 6992 O O . ASN B 1 294 ? -22.422 28.406 21.656 1 93 294 ASN B O 1
ATOM 6996 N N . ALA B 1 295 ? -23.281 30.359 21.188 1 89.62 295 ALA B N 1
ATOM 6997 C CA . ALA B 1 295 ? -22.062 31.078 21.547 1 89.62 295 ALA B CA 1
ATOM 6998 C C . ALA B 1 295 ? -21.734 30.906 23.016 1 89.62 295 ALA B C 1
ATOM 7000 O O . ALA B 1 295 ? -20.578 31.062 23.422 1 89.62 295 ALA B O 1
ATOM 7001 N N . ALA B 1 296 ? -22.703 30.531 23.875 1 92.38 296 ALA B N 1
ATOM 7002 C CA . ALA B 1 296 ? -22.516 30.422 25.312 1 92.38 296 ALA B CA 1
ATOM 7003 C C . ALA B 1 296 ? -22.125 29 25.719 1 92.38 296 ALA B C 1
ATOM 7005 O O . ALA B 1 296 ? -21.703 28.766 26.859 1 92.38 296 ALA B O 1
ATOM 7006 N N . ASP B 1 297 ? -22.219 28.109 24.766 1 94.25 297 ASP B N 1
ATOM 7007 C CA . ASP B 1 297 ? -21.875 26.734 25.062 1 94.25 297 ASP B CA 1
ATOM 7008 C C . ASP B 1 297 ? -20.375 26.578 25.297 1 94.25 297 ASP B C 1
ATOM 7010 O O . ASP B 1 297 ? -19.578 26.781 24.391 1 94.25 297 ASP B O 1
ATOM 7014 N N . GLY B 1 298 ? -19.938 26.156 26.484 1 94 298 GLY B N 1
ATOM 7015 C CA . GLY B 1 298 ? -18.547 26.078 26.891 1 94 298 GLY B CA 1
ATOM 7016 C C . GLY B 1 298 ? -17.875 24.781 26.5 1 94 298 GLY B C 1
ATOM 7017 O O . GLY B 1 298 ? -16.688 24.578 26.766 1 94 298 GLY B O 1
ATOM 7018 N N . ARG B 1 299 ? -18.547 23.922 25.797 1 92.81 299 ARG B N 1
ATOM 7019 C CA . ARG B 1 299 ? -17.953 22.641 25.422 1 92.81 299 ARG B CA 1
ATOM 7020 C C . ARG B 1 299 ? -16.844 22.828 24.391 1 92.81 299 ARG B C 1
ATOM 7022 O O . ARG B 1 299 ? -16.891 23.75 23.578 1 92.81 299 ARG B O 1
ATOM 7029 N N . ALA B 1 300 ? -15.898 21.938 24.469 1 94.94 300 ALA B N 1
ATOM 7030 C CA . ALA B 1 300 ? -14.797 21.922 23.5 1 94.94 300 ALA B CA 1
ATOM 7031 C C . ALA B 1 300 ? -14.328 20.5 23.25 1 94.94 300 ALA B C 1
ATOM 7033 O O . ALA B 1 300 ? -14.133 19.719 24.188 1 94.94 300 ALA B O 1
ATOM 7034 N N . LEU B 1 301 ? -14.273 20.172 22.016 1 93.25 301 LEU B N 1
ATOM 7035 C CA . LEU B 1 301 ? -13.742 18.875 21.594 1 93.25 301 LEU B CA 1
ATOM 7036 C C . LEU B 1 301 ? -12.391 19.031 20.906 1 93.25 301 LEU B C 1
ATOM 7038 O O . LEU B 1 301 ? -12.289 19.719 19.891 1 93.25 301 LEU B O 1
ATOM 7042 N N . LEU B 1 302 ? -11.398 18.438 21.484 1 93.75 302 LEU B N 1
ATOM 7043 C CA . LEU B 1 302 ? -10.047 18.5 20.953 1 93.75 302 LEU B CA 1
ATOM 7044 C C . LEU B 1 302 ? -9.633 17.141 20.375 1 93.75 302 LEU B C 1
ATOM 7046 O O . LEU B 1 302 ? -9.633 16.141 21.078 1 93.75 302 LEU B O 1
ATOM 7050 N N . LEU B 1 303 ? -9.32 17.172 19.109 1 92.19 303 LEU B N 1
ATOM 7051 C CA . LEU B 1 303 ? -8.797 15.977 18.438 1 92.19 303 LEU B CA 1
ATOM 7052 C C . LEU B 1 303 ? -7.301 16.109 18.188 1 92.19 303 LEU B C 1
ATOM 7054 O O . LEU B 1 303 ? -6.848 17.125 17.641 1 92.19 303 LEU B O 1
ATOM 7058 N N . VAL B 1 304 ? -6.543 15.125 18.594 1 90.19 304 VAL B N 1
ATOM 7059 C CA . VAL B 1 304 ? -5.117 15.07 18.312 1 90.19 304 VAL B CA 1
ATOM 7060 C C . VAL B 1 304 ? -4.867 14.18 17.094 1 90.19 304 VAL B C 1
ATOM 7062 O O . VAL B 1 304 ? -5.133 12.977 17.125 1 90.19 304 VAL B O 1
ATOM 7065 N N . THR B 1 305 ? -4.375 14.805 16.094 1 87 305 THR B N 1
ATOM 7066 C CA . THR B 1 305 ? -4.223 14.078 14.844 1 87 305 THR B CA 1
ATOM 7067 C C . THR B 1 305 ? -2.809 13.508 14.719 1 87 305 THR B C 1
ATOM 7069 O O . THR B 1 305 ? -2.604 12.477 14.07 1 87 305 THR B O 1
ATOM 7072 N N . ARG B 1 306 ? -1.831 14.203 15.281 1 87.44 306 ARG B N 1
ATOM 7073 C CA . ARG B 1 306 ? -0.442 13.758 15.227 1 87.44 306 ARG B CA 1
ATOM 7074 C C . ARG B 1 306 ? 0.31 14.172 16.484 1 87.44 306 ARG B C 1
ATOM 7076 O O . ARG B 1 306 ? 0.027 15.219 17.078 1 87.44 306 ARG B O 1
ATOM 7083 N N . VAL B 1 307 ? 1.262 13.32 16.766 1 89.25 307 VAL B N 1
ATOM 7084 C CA . VAL B 1 307 ? 2.102 13.594 17.922 1 89.25 307 VAL B CA 1
ATOM 7085 C C . VAL B 1 307 ? 3.564 13.68 17.5 1 89.25 307 VAL B C 1
ATOM 7087 O O . VAL B 1 307 ? 4.027 12.867 16.688 1 89.25 307 VAL B O 1
ATOM 7090 N N . HIS B 1 308 ? 4.23 14.648 17.984 1 90.44 308 HIS B N 1
ATOM 7091 C CA . HIS B 1 308 ? 5.656 14.82 17.734 1 90.44 308 HIS B CA 1
ATOM 7092 C C . HIS B 1 308 ? 6.457 14.805 19.031 1 90.44 308 HIS B C 1
ATOM 7094 O O . HIS B 1 308 ? 5.996 15.305 20.062 1 90.44 308 HIS B O 1
ATOM 7100 N N . PRO B 1 309 ? 7.684 14.273 19.062 1 91.69 309 PRO B N 1
ATOM 7101 C CA . PRO B 1 309 ? 8.406 13.734 17.906 1 91.69 309 PRO B CA 1
ATOM 7102 C C . PRO B 1 309 ? 7.891 12.367 17.469 1 91.69 309 PRO B C 1
ATOM 7104 O O . PRO B 1 309 ? 7.309 11.641 18.281 1 91.69 309 PRO B O 1
ATOM 7107 N N . SER B 1 310 ? 8.125 12.094 16.203 1 85.5 310 SER B N 1
ATOM 7108 C CA . SER B 1 310 ? 7.844 10.758 15.703 1 85.5 310 SER B CA 1
ATOM 7109 C C . SER B 1 310 ? 8.938 9.773 16.094 1 85.5 310 SER B C 1
ATOM 7111 O O . SER B 1 310 ? 10.016 10.18 16.547 1 85.5 310 SER B O 1
ATOM 7113 N N . ARG B 1 311 ? 8.672 8.516 15.859 1 82.88 311 ARG B N 1
ATOM 7114 C CA . ARG B 1 311 ? 9.68 7.5 16.125 1 82.88 311 ARG B CA 1
ATOM 7115 C C . ARG B 1 311 ? 10.898 7.688 15.219 1 82.88 311 ARG B C 1
ATOM 7117 O O . ARG B 1 311 ? 12.031 7.477 15.648 1 82.88 311 ARG B O 1
ATOM 7124 N N . THR B 1 312 ? 10.617 8.062 14.047 1 84.81 312 THR B N 1
ATOM 7125 C CA . THR B 1 312 ? 11.688 8.32 13.094 1 84.81 312 THR B CA 1
ATOM 7126 C C . THR B 1 312 ? 12.555 9.484 13.562 1 84.81 312 THR B C 1
ATOM 7128 O O . THR B 1 312 ? 13.781 9.414 13.5 1 84.81 312 THR B O 1
ATOM 7131 N N . SER B 1 313 ? 11.914 10.469 14.055 1 88 313 SER B N 1
ATOM 7132 C CA . SER B 1 313 ? 12.648 11.633 14.523 1 88 313 SER B CA 1
ATOM 7133 C C . SER B 1 313 ? 13.508 11.297 15.742 1 88 313 SER B C 1
ATOM 7135 O O . SER B 1 313 ? 14.609 11.82 15.898 1 88 313 SER B O 1
ATOM 7137 N N . LEU B 1 314 ? 13.031 10.453 16.5 1 88.88 314 LEU B N 1
ATOM 7138 C CA . LEU B 1 314 ? 13.789 10.07 17.688 1 88.88 314 LEU B CA 1
ATOM 7139 C C . LEU B 1 314 ? 15.039 9.281 17.312 1 88.88 314 LEU B C 1
ATOM 7141 O O . LEU B 1 314 ? 16.094 9.453 17.922 1 88.88 314 LEU B O 1
ATOM 7145 N N . GLN B 1 315 ? 14.859 8.469 16.344 1 89.38 315 GLN B N 1
ATOM 7146 C CA . GLN B 1 315 ? 16.016 7.727 15.867 1 89.38 315 GLN B CA 1
ATOM 7147 C C . GLN B 1 315 ? 17.047 8.664 15.234 1 89.38 315 GLN B C 1
ATOM 7149 O O . GLN B 1 315 ? 18.25 8.508 15.445 1 89.38 315 GLN B O 1
ATOM 7154 N N . MET B 1 316 ? 16.578 9.578 14.586 1 90.44 316 MET B N 1
ATOM 7155 C CA . MET B 1 316 ? 17.484 10.562 13.992 1 90.44 316 MET B CA 1
ATOM 7156 C C . MET B 1 316 ? 18.141 11.414 15.07 1 90.44 316 MET B C 1
ATOM 7158 O O . MET B 1 316 ? 19.266 11.891 14.898 1 90.44 316 MET B O 1
ATOM 7162 N N . GLY B 1 317 ? 17.375 11.594 16.109 1 92 317 GLY B N 1
ATOM 7163 C CA . GLY B 1 317 ? 17.922 12.312 17.25 1 92 317 GLY B CA 1
ATOM 7164 C C . GLY B 1 317 ? 19.141 11.648 17.828 1 92 317 GLY B C 1
ATOM 7165 O O . GLY B 1 317 ? 20.078 12.336 18.281 1 92 317 GLY B O 1
ATOM 7166 N N . LYS B 1 318 ? 19.125 10.414 17.844 1 90.44 318 LYS B N 1
ATOM 7167 C CA . LYS B 1 318 ? 20.312 9.695 18.281 1 90.44 318 LYS B CA 1
ATOM 7168 C C . LYS B 1 318 ? 21.516 10.023 17.391 1 90.44 318 LYS B C 1
ATOM 7170 O O . LYS B 1 318 ? 22.594 10.336 17.875 1 90.44 318 LYS B O 1
ATOM 7175 N N . LEU B 1 319 ? 21.219 10.039 16.156 1 86.75 319 LEU B N 1
ATOM 7176 C CA . LEU B 1 319 ? 22.281 10.367 15.211 1 86.75 319 LEU B CA 1
ATOM 7177 C C . LEU B 1 319 ? 22.781 11.797 15.414 1 86.75 319 LEU B C 1
ATOM 7179 O O . LEU B 1 319 ? 23.969 12.062 15.305 1 86.75 319 LEU B O 1
ATOM 7183 N N . ALA B 1 320 ? 21.891 12.656 15.664 1 91.5 320 ALA B N 1
ATOM 7184 C CA . ALA B 1 320 ? 22.219 14.062 15.875 1 91.5 320 ALA B CA 1
ATOM 7185 C C . ALA B 1 320 ? 23.109 14.25 17.094 1 91.5 320 ALA B C 1
ATOM 7187 O O . ALA B 1 320 ? 23.797 15.266 17.219 1 91.5 320 ALA B O 1
ATOM 7188 N N . ARG B 1 321 ? 23.078 13.242 17.922 1 90.38 321 ARG B N 1
ATOM 7189 C CA . ARG B 1 321 ? 23.906 13.289 19.125 1 90.38 321 ARG B CA 1
ATOM 7190 C C . ARG B 1 321 ? 25.156 12.422 18.969 1 90.38 321 ARG B C 1
ATOM 7192 O O . ARG B 1 321 ? 25.938 12.273 19.922 1 90.38 321 ARG B O 1
ATOM 7199 N N . GLY B 1 322 ? 25.203 11.734 17.906 1 84.75 322 GLY B N 1
ATOM 7200 C CA . GLY B 1 322 ? 26.375 10.898 17.656 1 84.75 322 GLY B CA 1
ATOM 7201 C C . GLY B 1 322 ? 26.188 9.461 18.109 1 84.75 322 GLY B C 1
ATOM 7202 O O . GLY B 1 322 ? 27.156 8.727 18.266 1 84.75 322 GLY B O 1
ATOM 7203 N N . VAL B 1 323 ? 24.953 9.172 18.422 1 85.88 323 VAL B N 1
ATOM 7204 C CA . VAL B 1 323 ? 24.625 7.816 18.828 1 85.88 323 VAL B CA 1
ATOM 7205 C C . VAL B 1 323 ? 23.953 7.078 17.672 1 85.88 323 VAL B C 1
ATOM 7207 O O . VAL B 1 323 ? 23.078 7.637 16.984 1 85.88 323 VAL B O 1
ATOM 7210 N N . PRO B 1 324 ? 24.375 5.898 17.438 1 82.62 324 PRO B N 1
ATOM 7211 C CA . PRO B 1 324 ? 23.734 5.156 16.344 1 82.62 324 PRO B CA 1
ATOM 7212 C C . PRO B 1 324 ? 22.281 4.801 16.656 1 82.62 324 PRO B C 1
ATOM 7214 O O . PRO B 1 324 ? 21.938 4.504 17.797 1 82.62 324 PRO B O 1
ATOM 7217 N N . PRO B 1 325 ? 21.484 4.863 15.625 1 86.44 325 PRO B N 1
ATOM 7218 C CA . PRO B 1 325 ? 20.094 4.418 15.812 1 86.44 325 PRO B CA 1
ATOM 7219 C C . PRO B 1 325 ? 19.984 2.908 16 1 86.44 325 PRO B C 1
ATOM 7221 O O . PRO B 1 325 ? 21 2.201 15.984 1 86.44 325 PRO B O 1
ATOM 7224 N N . CYS B 1 326 ? 18.781 2.543 16.203 1 77.12 326 CYS B N 1
ATOM 7225 C CA . CYS B 1 326 ? 18.562 1.111 16.375 1 77.12 326 CYS B CA 1
ATOM 7226 C C . CYS B 1 326 ? 18.875 0.356 15.086 1 77.12 326 CYS B C 1
ATOM 7228 O O . CYS B 1 326 ? 18.812 0.924 14 1 77.12 326 CYS B O 1
ATOM 7230 N N . ALA B 1 327 ? 19.156 -0.897 15.172 1 64.19 327 ALA B N 1
ATOM 7231 C CA . ALA B 1 327 ? 19.656 -1.706 14.062 1 64.19 327 ALA B CA 1
ATOM 7232 C C . ALA B 1 327 ? 18.594 -1.838 12.969 1 64.19 327 ALA B C 1
ATOM 7234 O O . ALA B 1 327 ? 18.938 -1.931 11.781 1 64.19 327 ALA B O 1
ATOM 7235 N N . SER B 1 328 ? 17.406 -1.813 13.398 1 60.09 328 SER B N 1
ATOM 7236 C CA . SER B 1 328 ? 16.344 -2.055 12.43 1 60.09 328 SER B CA 1
ATOM 7237 C C . SER B 1 328 ? 15.898 -0.759 11.758 1 60.09 328 SER B C 1
ATOM 7239 O O . SER B 1 328 ? 15.086 -0.78 10.828 1 60.09 328 SER B O 1
ATOM 7241 N N . PHE B 1 329 ? 16.578 0.266 12.141 1 76.56 329 PHE B N 1
ATOM 7242 C CA . PHE B 1 329 ? 16.125 1.567 11.656 1 76.56 329 PHE B CA 1
ATOM 7243 C C . PHE B 1 329 ? 16.562 1.784 10.211 1 76.56 329 PHE B C 1
ATOM 7245 O O . PHE B 1 329 ? 17.703 1.485 9.844 1 76.56 329 PHE B O 1
ATOM 7252 N N . ARG B 1 330 ? 15.578 2.307 9.398 1 71.5 330 ARG B N 1
ATOM 7253 C CA . ARG B 1 330 ? 15.852 2.715 8.023 1 71.5 330 ARG B CA 1
ATOM 7254 C C . ARG B 1 330 ? 15.438 4.164 7.785 1 71.5 330 ARG B C 1
ATOM 7256 O O . ARG B 1 330 ? 14.328 4.559 8.141 1 71.5 330 ARG B O 1
ATOM 7263 N N . GLN B 1 331 ? 16.375 4.812 7.254 1 80.19 331 GLN B N 1
ATOM 7264 C CA . GLN B 1 331 ? 16.109 6.215 6.965 1 80.19 331 GLN B CA 1
ATOM 7265 C C . GLN B 1 331 ? 15.234 6.363 5.727 1 80.19 331 GLN B C 1
ATOM 7267 O O . GLN B 1 331 ? 15.258 5.508 4.836 1 80.19 331 GLN B O 1
ATOM 7272 N N . ARG B 1 332 ? 14.531 7.422 5.699 1 74.12 332 ARG B N 1
ATOM 7273 C CA . ARG B 1 332 ? 13.711 7.727 4.527 1 74.12 332 ARG B CA 1
ATOM 7274 C C . ARG B 1 332 ? 14.578 7.902 3.287 1 74.12 332 ARG B C 1
ATOM 7276 O O . ARG B 1 332 ? 15.695 8.43 3.369 1 74.12 332 ARG B O 1
ATOM 7283 N N . ARG B 1 333 ? 13.969 7.562 2.174 1 69.62 333 ARG B N 1
ATOM 7284 C CA . ARG B 1 333 ? 14.664 7.75 0.903 1 69.62 333 ARG B CA 1
ATOM 7285 C C . ARG B 1 333 ? 14.906 9.234 0.629 1 69.62 333 ARG B C 1
ATOM 7287 O O . ARG B 1 333 ? 14.062 10.078 0.934 1 69.62 333 ARG B O 1
ATOM 7294 N N . PHE B 1 334 ? 16.109 9.438 0.079 1 82.5 334 PHE B N 1
ATOM 7295 C CA . PHE B 1 334 ? 16.453 10.812 -0.27 1 82.5 334 PHE B CA 1
ATOM 7296 C C . PHE B 1 334 ? 15.555 11.32 -1.391 1 82.5 334 PHE B C 1
ATOM 7298 O O . PHE B 1 334 ? 15.422 10.68 -2.432 1 82.5 334 PHE B O 1
ATOM 7305 N N . SER B 1 335 ? 14.898 12.43 -1.169 1 81.06 335 SER B N 1
ATOM 7306 C CA . SER B 1 335 ? 13.914 12.992 -2.09 1 81.06 335 SER B CA 1
ATOM 7307 C C . SER B 1 335 ? 14.594 13.57 -3.33 1 81.06 335 SER B C 1
ATOM 7309 O O . SER B 1 335 ? 15.484 14.414 -3.223 1 81.06 335 SER B O 1
ATOM 7311 N N . PRO B 1 336 ? 14.078 13.203 -4.473 1 75.81 336 PRO B N 1
ATOM 7312 C CA . PRO B 1 336 ? 14.609 13.812 -5.695 1 75.81 336 PRO B CA 1
ATOM 7313 C C . PRO B 1 336 ? 14.328 15.312 -5.777 1 75.81 336 PRO B C 1
ATOM 7315 O O . PRO B 1 336 ? 15.117 16.062 -6.359 1 75.81 336 PRO B O 1
ATOM 7318 N N . MET B 1 337 ? 13.266 15.711 -5.207 1 83.5 337 MET B N 1
ATOM 7319 C CA . MET B 1 337 ? 12.938 17.141 -5.195 1 83.5 337 MET B CA 1
ATOM 7320 C C . MET B 1 337 ? 13.992 17.938 -4.445 1 83.5 337 MET B C 1
ATOM 7322 O O . MET B 1 337 ? 14.406 19 -4.895 1 83.5 337 MET B O 1
ATOM 7326 N N . ILE B 1 338 ? 14.422 17.359 -3.369 1 89.38 338 ILE B N 1
ATOM 7327 C CA . ILE B 1 338 ? 15.438 18.047 -2.57 1 89.38 338 ILE B CA 1
ATOM 7328 C C . ILE B 1 338 ? 16.781 18.016 -3.301 1 89.38 338 ILE B C 1
ATOM 7330 O O . ILE B 1 338 ? 17.531 18.984 -3.264 1 89.38 338 ILE B O 1
ATOM 7334 N N . ALA B 1 339 ? 17.031 16.922 -3.943 1 86.94 339 ALA B N 1
ATOM 7335 C CA . ALA B 1 339 ? 18.266 16.812 -4.723 1 86.94 339 ALA B CA 1
ATOM 7336 C C . ALA B 1 339 ? 18.328 17.906 -5.789 1 86.94 339 ALA B C 1
ATOM 7338 O O . ALA B 1 339 ? 19.375 18.547 -5.973 1 86.94 339 ALA B O 1
ATOM 7339 N N . ARG B 1 340 ? 17.25 18.156 -6.398 1 83.44 340 ARG B N 1
ATOM 7340 C CA . ARG B 1 340 ? 17.188 19.172 -7.441 1 83.44 340 ARG B CA 1
ATOM 7341 C C . ARG B 1 340 ? 17.359 20.578 -6.848 1 83.44 340 ARG B C 1
ATOM 7343 O O . ARG B 1 340 ? 18 21.438 -7.457 1 83.44 340 ARG B O 1
ATOM 7350 N N . LEU B 1 341 ? 16.766 20.719 -5.766 1 88.94 341 LEU B N 1
ATOM 7351 C CA . LEU B 1 341 ? 16.906 22 -5.078 1 88.94 341 LEU B CA 1
ATOM 7352 C C . LEU B 1 341 ? 18.359 22.25 -4.703 1 88.94 341 LEU B C 1
ATOM 7354 O O . LEU B 1 341 ? 18.859 23.359 -4.883 1 88.94 341 LEU B O 1
ATOM 7358 N N . LEU B 1 342 ? 18.984 21.266 -4.215 1 91.31 342 LEU B N 1
ATOM 7359 C CA . LEU B 1 342 ? 20.391 21.391 -3.824 1 91.31 342 LEU B CA 1
ATOM 7360 C C . LEU B 1 342 ? 21.266 21.719 -5.031 1 91.31 342 LEU B C 1
ATOM 7362 O O . LEU B 1 342 ? 22.156 22.562 -4.949 1 91.31 342 LEU B O 1
ATOM 7366 N N . GLU B 1 343 ? 20.953 21.094 -6.051 1 85.69 343 GLU B N 1
ATOM 7367 C CA . GLU B 1 343 ? 21.672 21.375 -7.285 1 85.69 343 GLU B CA 1
ATOM 7368 C C . GLU B 1 343 ? 21.469 22.828 -7.715 1 85.69 343 GLU B C 1
ATOM 7370 O O . GLU B 1 343 ? 22.406 23.5 -8.125 1 85.69 343 GLU B O 1
ATOM 7375 N N . ALA B 1 344 ? 20.297 23.188 -7.637 1 84.31 344 ALA B N 1
ATOM 7376 C CA . ALA B 1 344 ? 19.969 24.562 -8.023 1 84.31 344 ALA B CA 1
ATOM 7377 C C . ALA B 1 344 ? 20.656 25.578 -7.105 1 84.31 344 ALA B C 1
ATOM 7379 O O . ALA B 1 344 ? 20.938 26.703 -7.516 1 84.31 344 ALA B O 1
ATOM 7380 N N . ARG B 1 345 ? 20.938 25.188 -5.941 1 89.06 345 ARG B N 1
ATOM 7381 C CA . ARG B 1 345 ? 21.562 26.078 -4.969 1 89.06 345 ARG B CA 1
ATOM 7382 C C . ARG B 1 345 ? 23.094 26.031 -5.09 1 89.06 345 ARG B C 1
ATOM 7384 O O . ARG B 1 345 ? 23.797 26.594 -4.266 1 89.06 345 ARG B O 1
ATOM 7391 N N . GLY B 1 346 ? 23.562 25.172 -6.051 1 85.12 346 GLY B N 1
ATOM 7392 C CA . GLY B 1 346 ? 24.969 25.203 -6.375 1 85.12 346 GLY B CA 1
ATOM 7393 C C . GLY B 1 346 ? 25.75 24.047 -5.785 1 85.12 346 GLY B C 1
ATOM 7394 O O . GLY B 1 346 ? 26.984 24.016 -5.875 1 85.12 346 GLY B O 1
ATOM 7395 N N . VAL B 1 347 ? 25.109 23.172 -5.141 1 91.06 347 VAL B N 1
ATOM 7396 C CA . VAL B 1 347 ? 25.812 22 -4.621 1 91.06 347 VAL B CA 1
ATOM 7397 C C . VAL B 1 347 ? 26.266 21.109 -5.781 1 91.06 347 VAL B C 1
ATOM 7399 O O . VAL B 1 347 ? 25.453 20.75 -6.645 1 91.06 347 VAL B O 1
ATOM 7402 N N . PRO B 1 348 ? 27.469 20.766 -5.812 1 88.5 348 PRO B N 1
ATOM 7403 C CA . PRO B 1 348 ? 27.953 19.922 -6.902 1 88.5 348 PRO B CA 1
ATOM 7404 C C . PRO B 1 348 ? 27.297 18.547 -6.926 1 88.5 348 PRO B C 1
ATOM 7406 O O . PRO B 1 348 ? 27.031 17.969 -5.867 1 88.5 348 PRO B O 1
ATOM 7409 N N . PRO B 1 349 ? 27.062 18.062 -8.023 1 82.44 349 PRO B N 1
ATOM 7410 C CA . PRO B 1 349 ? 26.422 16.75 -8.164 1 82.44 349 PRO B CA 1
ATOM 7411 C C . PRO B 1 349 ? 27.172 15.648 -7.426 1 82.44 349 PRO B C 1
ATOM 7413 O O . PRO B 1 349 ? 26.547 14.742 -6.871 1 82.44 349 PRO B O 1
ATOM 7416 N N . ARG B 1 350 ? 28.438 15.75 -7.473 1 83.25 350 ARG B N 1
ATOM 7417 C CA . ARG B 1 350 ? 29.25 14.734 -6.793 1 83.25 350 ARG B CA 1
ATOM 7418 C C . ARG B 1 350 ? 28.953 14.711 -5.297 1 83.25 350 ARG B C 1
ATOM 7420 O O . ARG B 1 350 ? 28.938 13.648 -4.676 1 83.25 350 ARG B O 1
ATOM 7427 N N . VAL B 1 351 ? 28.75 15.93 -4.809 1 88.81 351 VAL B N 1
ATOM 7428 C CA . VAL B 1 351 ? 28.453 16.047 -3.385 1 88.81 351 VAL B CA 1
ATOM 7429 C C . VAL B 1 351 ? 27.062 15.484 -3.098 1 88.81 351 VAL B C 1
ATOM 7431 O O . VAL B 1 351 ? 26.859 14.789 -2.098 1 88.81 351 VAL B O 1
ATOM 7434 N N . ILE B 1 352 ? 26.172 15.789 -3.918 1 89 352 ILE B N 1
ATOM 7435 C CA . ILE B 1 352 ? 24.797 15.305 -3.76 1 89 352 ILE B CA 1
ATOM 7436 C C . ILE B 1 352 ? 24.781 13.781 -3.85 1 89 352 ILE B C 1
ATOM 7438 O O . ILE B 1 352 ? 24.094 13.117 -3.062 1 89 352 ILE B O 1
ATOM 7442 N N . GLU B 1 353 ? 25.531 13.305 -4.695 1 80 353 GLU B N 1
ATOM 7443 C CA . GLU B 1 353 ? 25.609 11.859 -4.852 1 80 353 GLU B CA 1
ATOM 7444 C C . GLU B 1 353 ? 26.219 11.203 -3.621 1 80 353 GLU B C 1
ATOM 7446 O O . GLU B 1 353 ? 25.734 10.172 -3.152 1 80 353 GLU B O 1
ATOM 7451 N N . ALA B 1 354 ? 27.266 11.742 -3.244 1 80.62 354 ALA B N 1
ATOM 7452 C CA . ALA B 1 354 ? 27.922 11.234 -2.039 1 80.62 354 ALA B CA 1
ATOM 7453 C C . ALA B 1 354 ? 26.984 11.297 -0.838 1 80.62 354 ALA B C 1
ATOM 7455 O O . ALA B 1 354 ? 26.953 10.383 -0.014 1 80.62 354 ALA B O 1
ATOM 7456 N N . TYR B 1 355 ? 26.281 12.375 -0.846 1 86.12 355 TYR B N 1
ATOM 7457 C CA . TYR B 1 355 ? 25.297 12.562 0.217 1 86.12 355 TYR B CA 1
ATOM 7458 C C . TYR B 1 355 ? 24.172 11.539 0.113 1 86.12 355 TYR B C 1
ATOM 7460 O O . TYR B 1 355 ? 23.781 10.93 1.113 1 86.12 355 TYR B O 1
ATOM 7468 N N . ALA B 1 356 ? 23.703 11.383 -1.021 1 78.19 356 ALA B N 1
ATOM 7469 C CA . ALA B 1 356 ? 22.609 10.453 -1.262 1 78.19 356 ALA B CA 1
ATOM 7470 C C . ALA B 1 356 ? 23.047 9.008 -1.025 1 78.19 356 ALA B C 1
ATOM 7472 O O . ALA B 1 356 ? 22.234 8.172 -0.613 1 78.19 356 ALA B O 1
ATOM 7473 N N . GLY B 1 357 ? 24.297 8.664 -1.447 1 61.66 357 GLY B N 1
ATOM 7474 C CA . GLY B 1 357 ? 24.875 7.336 -1.339 1 61.66 357 GLY B CA 1
ATOM 7475 C C . GLY B 1 357 ? 25.234 6.953 0.086 1 61.66 357 GLY B C 1
ATOM 7476 O O . GLY B 1 357 ? 25.609 5.809 0.352 1 61.66 357 GLY B O 1
ATOM 7477 N N . GLY B 1 358 ? 25.453 7.852 1.126 1 51.25 358 GLY B N 1
ATOM 7478 C CA . GLY B 1 358 ? 25.781 7.496 2.496 1 51.25 358 GLY B CA 1
ATOM 7479 C C . GLY B 1 358 ? 25.047 6.258 2.984 1 51.25 358 GLY B C 1
ATOM 7480 O O . GLY B 1 358 ? 25.391 5.711 4.039 1 51.25 358 GLY B O 1
ATOM 7481 N N . ASN B 1 359 ? 23.984 5.891 2.594 1 41.34 359 ASN B N 1
ATOM 7482 C CA . ASN B 1 359 ? 23.312 4.711 3.127 1 41.34 359 ASN B CA 1
ATOM 7483 C C . ASN B 1 359 ? 24.062 3.43 2.76 1 41.34 359 ASN B C 1
ATOM 7485 O O . ASN B 1 359 ? 23.609 2.332 3.109 1 41.34 359 ASN B O 1
ATOM 7489 N N . ARG B 1 360 ? 25.078 3.396 1.988 1 38.44 360 ARG B N 1
ATOM 7490 C CA . ARG B 1 360 ? 25.594 2.162 1.417 1 38.44 360 ARG B CA 1
ATOM 7491 C C . ARG B 1 360 ? 26.578 1.491 2.375 1 38.44 360 ARG B C 1
ATOM 7493 O O . ARG B 1 360 ? 26.875 0.3 2.24 1 38.44 360 ARG B O 1
ATOM 7500 N N . ARG B 1 361 ? 27.469 2.275 3.119 1 34.44 361 ARG B N 1
ATOM 7501 C CA . ARG B 1 361 ? 28.516 1.528 3.789 1 34.44 361 ARG B CA 1
ATOM 7502 C C . ARG B 1 361 ? 27.953 0.591 4.848 1 34.44 361 ARG B C 1
ATOM 7504 O O . ARG B 1 361 ? 28.609 -0.362 5.266 1 34.44 361 ARG B O 1
ATOM 7511 N N . GLY B 1 362 ? 27.109 1.118 5.637 1 31.77 362 GLY B N 1
ATOM 7512 C CA . GLY B 1 362 ? 26.859 0.399 6.879 1 31.77 362 GLY B CA 1
ATOM 7513 C C . GLY B 1 362 ? 26.047 -0.865 6.684 1 31.77 362 GLY B C 1
ATOM 7514 O O . GLY B 1 362 ? 25.484 -1.402 7.637 1 31.77 362 GLY B O 1
ATOM 7515 N N . LEU B 1 363 ? 25.766 -1.187 5.551 1 29.83 363 LEU B N 1
ATOM 7516 C CA . LEU B 1 363 ? 24.859 -2.322 5.562 1 29.83 363 LEU B CA 1
ATOM 7517 C C . LEU B 1 363 ? 25.516 -3.553 6.168 1 29.83 363 LEU B C 1
ATOM 7519 O O . LEU B 1 363 ? 25.062 -4.68 5.949 1 29.83 363 LEU B O 1
ATOM 7523 N N . ARG B 1 364 ? 26.656 -3.434 6.719 1 28.36 364 ARG B N 1
ATOM 7524 C CA . ARG B 1 364 ? 27.047 -4.707 7.316 1 28.36 364 ARG B CA 1
ATOM 7525 C C . ARG B 1 364 ? 26.078 -5.117 8.414 1 28.36 364 ARG B C 1
ATOM 7527 O O . ARG B 1 364 ? 26.391 -5.988 9.227 1 28.36 364 ARG B O 1
ATOM 7534 N N . GLY B 1 365 ? 25.25 -4.188 8.922 1 28.19 365 GLY B N 1
ATOM 7535 C CA . GLY B 1 365 ? 24.766 -4.766 10.164 1 28.19 365 GLY B CA 1
ATOM 7536 C C . GLY B 1 365 ? 24.094 -6.113 9.969 1 28.19 365 GLY B C 1
ATOM 7537 O O . GLY B 1 365 ? 23.719 -6.469 8.852 1 28.19 365 GLY B O 1
ATOM 7538 N N . PRO B 1 366 ? 24.234 -6.977 11.031 1 24.98 366 PRO B N 1
ATOM 7539 C CA . PRO B 1 366 ? 23.531 -8.258 11.062 1 24.98 366 PRO B CA 1
ATOM 7540 C C . PRO B 1 366 ? 22.109 -8.156 10.5 1 24.98 366 PRO B C 1
ATOM 7542 O O . PRO B 1 366 ? 21.594 -7.055 10.312 1 24.98 366 PRO B O 1
ATOM 7545 N N . HIS B 1 367 ? 21.312 -9.211 10.766 1 23.8 367 HIS B N 1
ATOM 7546 C CA . HIS B 1 367 ? 20.016 -9.742 10.367 1 23.8 367 HIS B CA 1
ATOM 7547 C C . HIS B 1 367 ? 18.922 -8.695 10.531 1 23.8 367 HIS B C 1
ATOM 7549 O O . HIS B 1 367 ? 19.078 -7.742 11.297 1 23.8 367 HIS B O 1
ATOM 7555 N N . GLY B 1 368 ? 17.969 -8.688 9.625 1 24.73 368 GLY B N 1
ATOM 7556 C CA . GLY B 1 368 ? 16.688 -8.078 9.305 1 24.73 368 GLY B CA 1
ATOM 7557 C C . GLY B 1 368 ? 15.766 -7.98 10.508 1 24.73 368 GLY B C 1
ATOM 7558 O O . GLY B 1 368 ? 14.984 -8.891 10.773 1 24.73 368 GLY B O 1
ATOM 7559 N N . ALA B 1 369 ? 16.312 -7.477 11.617 1 21.94 369 ALA B N 1
ATOM 7560 C CA . ALA B 1 369 ? 15.281 -7.27 12.633 1 21.94 369 ALA B CA 1
ATOM 7561 C C . ALA B 1 369 ? 14.125 -6.445 12.086 1 21.94 369 ALA B C 1
ATOM 7563 O O . ALA B 1 369 ? 14.336 -5.434 11.414 1 21.94 369 ALA B O 1
ATOM 7564 N N . ARG B 1 370 ? 13.031 -7.145 11.82 1 24.11 370 ARG B N 1
ATOM 7565 C CA . ARG B 1 370 ? 11.703 -6.594 11.586 1 24.11 370 ARG B CA 1
ATOM 7566 C C . ARG B 1 370 ? 11.414 -5.445 12.555 1 24.11 370 ARG B C 1
ATOM 7568 O O . ARG B 1 370 ? 11.469 -5.621 13.773 1 24.11 370 ARG B O 1
ATOM 7575 N N . ALA B 1 371 ? 11.844 -4.312 12.375 1 22.67 371 ALA B N 1
ATOM 7576 C CA . ALA B 1 371 ? 11.328 -3.178 13.133 1 22.67 371 ALA B CA 1
ATOM 7577 C C . ALA B 1 371 ? 9.805 -3.213 13.203 1 22.67 371 ALA B C 1
ATOM 7579 O O . ALA B 1 371 ? 9.125 -3.035 12.188 1 22.67 371 ALA B O 1
ATOM 7580 N N . GLY B 1 372 ? 9.219 -4.145 13.922 1 23.72 372 GLY B N 1
ATOM 7581 C CA . GLY B 1 372 ? 7.867 -4.211 14.453 1 23.72 372 GLY B CA 1
ATOM 7582 C C . GLY B 1 372 ? 7.379 -2.887 15.008 1 23.72 372 GLY B C 1
ATOM 7583 O O . GLY B 1 372 ? 7.57 -2.596 16.188 1 23.72 372 GLY B O 1
ATOM 7584 N N . GLY B 1 373 ? 7.703 -1.83 14.531 1 23.52 373 GLY B N 1
ATOM 7585 C CA . GLY B 1 373 ? 7.137 -0.705 15.258 1 23.52 373 GLY B CA 1
ATOM 7586 C C . GLY B 1 373 ? 5.629 -0.773 15.383 1 23.52 373 GLY B C 1
ATOM 7587 O O . GLY B 1 373 ? 4.91 -0.009 14.734 1 23.52 373 GLY B O 1
ATOM 7588 N N . ASP B 1 374 ? 4.949 -1.953 15.227 1 23.5 374 ASP B N 1
ATOM 7589 C CA . ASP B 1 374 ? 3.584 -1.664 15.656 1 23.5 374 ASP B CA 1
ATOM 7590 C C . ASP B 1 374 ? 3.57 -1.015 17.047 1 23.5 374 ASP B C 1
ATOM 7592 O O . ASP B 1 374 ? 4.547 -1.111 17.781 1 23.5 374 ASP B O 1
ATOM 7596 N N . ASP B 1 375 ? 2.445 -0.476 17.453 1 21.83 375 ASP B N 1
ATOM 7597 C CA . ASP B 1 375 ? 2.002 -0.021 18.766 1 21.83 375 ASP B CA 1
ATOM 7598 C C . ASP B 1 375 ? 2.182 -1.114 19.812 1 21.83 375 ASP B C 1
ATOM 7600 O O . ASP B 1 375 ? 1.49 -2.135 19.781 1 21.83 375 ASP B O 1
ATOM 7604 N N . ALA B 1 376 ? 3.318 -1.588 20.188 1 22.86 376 ALA B N 1
ATOM 7605 C CA . ALA B 1 376 ? 3.379 -2.164 21.516 1 22.86 376 ALA B CA 1
ATOM 7606 C C . ALA B 1 376 ? 2.557 -1.341 22.516 1 22.86 376 ALA B C 1
ATOM 7608 O O . ALA B 1 376 ? 2.797 -0.143 22.672 1 22.86 376 ALA B O 1
ATOM 7609 N N . GLY B 1 377 ? 1.31 -1.607 22.719 1 21.78 377 GLY B N 1
ATOM 7610 C CA . GLY B 1 377 ? 0.923 -1.188 24.047 1 21.78 377 GLY B CA 1
ATOM 7611 C C . GLY B 1 377 ? 1.981 -1.483 25.094 1 21.78 377 GLY B C 1
ATOM 7612 O O . GLY B 1 377 ? 2.934 -2.223 24.844 1 21.78 377 GLY B O 1
ATOM 7613 N N . GLU B 1 378 ? 1.803 -0.902 26.328 1 20.88 378 GLU B N 1
ATOM 7614 C CA . GLU B 1 378 ? 2.486 -0.977 27.625 1 20.88 378 GLU B CA 1
ATOM 7615 C C . GLU B 1 378 ? 2.662 -2.426 28.062 1 20.88 378 GLU B C 1
ATOM 7617 O O . GLU B 1 378 ? 1.696 -3.078 28.469 1 20.88 378 GLU B O 1
ATOM 7622 N N . GLU B 1 379 ? 3.172 -3.43 27.547 1 21.53 379 GLU B N 1
ATOM 7623 C CA . GLU B 1 379 ? 3.51 -4.387 28.594 1 21.53 379 GLU B CA 1
ATOM 7624 C C . GLU B 1 379 ? 4.246 -3.705 29.75 1 21.53 379 GLU B C 1
ATOM 7626 O O . GLU B 1 379 ? 5.125 -2.869 29.516 1 21.53 379 GLU B O 1
ATOM 7631 N N . GLU B 1 380 ? 3.617 -3.762 31.016 1 20.39 380 GLU B N 1
ATOM 7632 C CA . GLU B 1 380 ? 4.137 -3.492 32.344 1 20.39 380 GLU B CA 1
ATOM 7633 C C . GLU B 1 380 ? 5.52 -4.109 32.531 1 20.39 380 GLU B C 1
ATOM 7635 O O . GLU B 1 380 ? 5.766 -5.238 32.094 1 20.39 380 GLU B O 1
ATOM 7640 N N . GLU B 1 381 ? 6.52 -3.312 32.812 1 20.69 381 GLU B N 1
ATOM 7641 C CA . GLU B 1 381 ? 7.738 -3.564 33.562 1 20.69 381 GLU B CA 1
ATOM 7642 C C . GLU B 1 381 ? 7.457 -4.414 34.781 1 20.69 381 GLU B C 1
ATOM 7644 O O . GLU B 1 381 ? 6.93 -3.918 35.781 1 20.69 381 GLU B O 1
ATOM 7649 N N . GLU B 1 382 ? 6.902 -5.641 34.844 1 20.72 382 GLU B N 1
ATOM 7650 C CA . GLU B 1 382 ? 7.117 -6.285 36.156 1 20.72 382 GLU B CA 1
ATOM 7651 C C . GLU B 1 382 ? 8.586 -6.23 36.562 1 20.72 382 GLU B C 1
ATOM 7653 O O . GLU B 1 382 ? 9.477 -6.305 35.719 1 20.72 382 GLU B O 1
ATOM 7658 N N . GLY B 1 383 ? 9.016 -5.805 37.906 1 19.61 383 GLY B N 1
ATOM 7659 C CA . GLY B 1 383 ? 10.164 -5.551 38.781 1 19.61 383 GLY B CA 1
ATOM 7660 C C . GLY B 1 383 ? 11.125 -6.723 38.844 1 19.61 383 GLY B C 1
ATOM 7661 O O . GLY B 1 383 ? 12.055 -6.715 39.656 1 19.61 383 GLY B O 1
ATOM 7662 N N . GLY B 1 384 ? 10.812 -8.008 38.562 1 18.78 384 GLY B N 1
ATOM 7663 C CA . GLY B 1 384 ? 11.781 -8.859 39.25 1 18.78 384 GLY B CA 1
ATOM 7664 C C . GLY B 1 384 ? 13.211 -8.625 38.781 1 18.78 384 GLY B C 1
ATOM 7665 O O . GLY B 1 384 ? 13.438 -8.227 37.625 1 18.78 384 GLY B O 1
ATOM 7666 N N . GLU B 1 385 ? 14.188 -8.391 39.812 1 18.58 385 GLU B N 1
ATOM 7667 C CA . GLU B 1 385 ? 15.633 -8.273 40 1 18.58 385 GLU B CA 1
ATOM 7668 C C . GLU B 1 385 ? 16.375 -9.445 39.375 1 18.58 385 GLU B C 1
ATOM 7670 O O . GLU B 1 385 ? 17.25 -10.047 40 1 18.58 385 GLU B O 1
ATOM 7675 N N . GLU B 1 386 ? 15.852 -10.258 38.5 1 19.64 386 GLU B N 1
ATOM 7676 C CA . GLU B 1 386 ? 16.844 -11.32 38.438 1 19.64 386 GLU B CA 1
ATOM 7677 C C . GLU B 1 386 ? 18.234 -10.766 38.125 1 19.64 386 GLU B C 1
ATOM 7679 O O . GLU B 1 386 ? 18.391 -9.898 37.281 1 19.64 386 GLU B O 1
ATOM 7684 N N . GLU B 1 387 ? 19.219 -10.977 39.062 1 18.7 387 GLU B N 1
ATOM 7685 C CA . GLU B 1 387 ? 20.672 -10.82 39.188 1 18.7 387 GLU B CA 1
ATOM 7686 C C . GLU B 1 387 ? 21.391 -11.258 37.938 1 18.7 387 GLU B C 1
ATOM 7688 O O . GLU B 1 387 ? 21.094 -12.32 37.375 1 18.7 387 GLU B O 1
ATOM 7693 N N . ALA B 1 388 ? 22.078 -10.336 37.312 1 18.47 388 ALA B N 1
ATOM 7694 C CA . ALA B 1 388 ? 23.094 -10.32 36.281 1 18.47 388 ALA B CA 1
ATOM 7695 C C . ALA B 1 388 ? 24.188 -11.344 36.562 1 18.47 388 ALA B C 1
ATOM 7697 O O . ALA B 1 388 ? 24.938 -11.195 37.531 1 18.47 388 ALA B O 1
ATOM 7698 N N . SER B 1 389 ? 23.922 -12.656 36.625 1 19.05 389 SER B N 1
ATOM 7699 C CA . SER B 1 389 ? 25.203 -13.32 36.781 1 19.05 389 SER B CA 1
ATOM 7700 C C . SER B 1 389 ? 26.234 -12.82 35.781 1 19.05 389 SER B C 1
ATOM 7702 O O . SER B 1 389 ? 25.859 -12.398 34.688 1 19.05 389 SER B O 1
ATOM 7704 N N . PRO B 1 390 ? 27.656 -12.562 36.219 1 20.3 390 PRO B N 1
ATOM 7705 C CA . PRO B 1 390 ? 28.875 -12.039 35.594 1 20.3 390 PRO B CA 1
ATOM 7706 C C . PRO B 1 390 ? 29.281 -12.828 34.344 1 20.3 390 PRO B C 1
ATOM 7708 O O . PRO B 1 390 ? 30.422 -12.719 33.875 1 20.3 390 PRO B O 1
ATOM 7711 N N . ALA B 1 391 ? 28.516 -13.586 33.75 1 19.31 391 ALA B N 1
ATOM 7712 C CA . ALA B 1 391 ? 29.281 -14.422 32.812 1 19.31 391 ALA B CA 1
ATOM 7713 C C . ALA B 1 391 ? 30.266 -13.594 32 1 19.31 391 ALA B C 1
ATOM 7715 O O . ALA B 1 391 ? 30.062 -12.391 31.797 1 19.31 391 ALA B O 1
ATOM 7716 N N . SER B 1 392 ? 31.547 -14.094 31.703 1 20.48 392 SER B N 1
ATOM 7717 C CA . SER B 1 392 ? 32.875 -13.688 31.25 1 20.48 392 SER B CA 1
ATOM 7718 C C . SER B 1 392 ? 32.812 -12.859 29.969 1 20.48 392 SER B C 1
ATOM 7720 O O . SER B 1 392 ? 31.859 -13 29.188 1 20.48 392 SER B O 1
ATOM 7722 N N . ALA B 1 393 ? 33.719 -11.781 29.797 1 20.08 393 ALA B N 1
ATOM 7723 C CA . ALA B 1 393 ? 34.219 -10.664 29.016 1 20.08 393 ALA B CA 1
ATOM 7724 C C . ALA B 1 393 ? 34.688 -11.109 27.625 1 20.08 393 ALA B C 1
ATOM 7726 O O . ALA B 1 393 ? 35.781 -10.797 27.203 1 20.08 393 ALA B O 1
ATOM 7727 N N . ALA B 1 394 ? 34.531 -12.328 27.141 1 22.06 394 ALA B N 1
ATOM 7728 C CA . ALA B 1 394 ? 35.312 -12.516 25.906 1 22.06 394 ALA B CA 1
ATOM 7729 C C . ALA B 1 394 ? 34.938 -11.445 24.875 1 22.06 394 ALA B C 1
ATOM 7731 O O . ALA B 1 394 ? 33.781 -11.227 24.578 1 22.06 394 ALA B O 1
ATOM 7732 N N . THR B 1 395 ? 35.719 -10.297 24.656 1 24.23 395 THR B N 1
ATOM 7733 C CA . THR B 1 395 ? 36 -9.078 23.906 1 24.23 395 THR B CA 1
ATOM 7734 C C . THR B 1 395 ? 35.844 -9.305 22.406 1 24.23 395 THR B C 1
ATOM 7736 O O . THR B 1 395 ? 36.438 -8.594 21.594 1 24.23 395 THR B O 1
ATOM 7739 N N . GLY B 1 396 ? 35.375 -10.453 21.922 1 25.27 396 GLY B N 1
ATOM 7740 C CA . GLY B 1 396 ? 35.531 -10.531 20.469 1 25.27 396 GLY B CA 1
ATOM 7741 C C . GLY B 1 396 ? 34.875 -9.383 19.734 1 25.27 396 GLY B C 1
ATOM 7742 O O . GLY B 1 396 ? 33.781 -8.953 20.109 1 25.27 396 GLY B O 1
ATOM 7743 N N . ASP B 1 397 ? 35.656 -8.391 19.188 1 25.25 397 ASP B N 1
ATOM 7744 C CA . ASP B 1 397 ? 35.438 -7.227 18.328 1 25.25 397 ASP B CA 1
ATOM 7745 C C . ASP B 1 397 ? 34.312 -7.48 17.328 1 25.25 397 ASP B C 1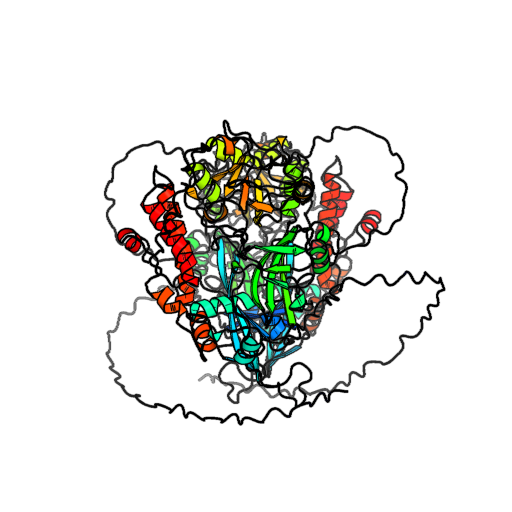
ATOM 7747 O O . ASP B 1 397 ? 34.5 -8.219 16.359 1 25.25 397 ASP B O 1
ATOM 7751 N N . VAL B 1 398 ? 33.25 -7.824 17.766 1 28.47 398 VAL B N 1
ATOM 7752 C CA . VAL B 1 398 ? 32.094 -7.863 16.875 1 28.47 398 VAL B CA 1
ATOM 7753 C C . VAL B 1 398 ? 32.062 -6.586 16.031 1 28.47 398 VAL B C 1
ATOM 7755 O O . VAL B 1 398 ? 31.953 -5.484 16.578 1 28.47 398 VAL B O 1
ATOM 7758 N N . GLU B 1 399 ? 32.781 -6.562 14.953 1 29.89 399 GLU B N 1
ATOM 7759 C CA . GLU B 1 399 ? 32.781 -5.426 14.031 1 29.89 399 GLU B CA 1
ATOM 7760 C C . GLU B 1 399 ? 31.359 -4.859 13.891 1 29.89 399 GLU B C 1
ATOM 7762 O O . GLU B 1 399 ? 30.406 -5.609 13.734 1 29.89 399 GLU B O 1
ATOM 7767 N N . PRO B 1 400 ? 31.141 -3.633 14.406 1 30.53 400 PRO B N 1
ATOM 7768 C CA . PRO B 1 400 ? 29.891 -2.877 14.453 1 30.53 400 PRO B CA 1
ATOM 7769 C C . PRO B 1 400 ? 29.062 -3.023 13.18 1 30.53 400 PRO B C 1
ATOM 7771 O O . PRO B 1 400 ? 29.625 -3.201 12.094 1 30.53 400 PRO B O 1
ATOM 7774 N N . VAL B 1 401 ? 28.031 -3.598 13.25 1 34.16 401 VAL B N 1
ATOM 7775 C CA . VAL B 1 401 ? 27.016 -3.643 12.203 1 34.16 401 VAL B CA 1
ATOM 7776 C C . VAL B 1 401 ? 26.984 -2.318 11.445 1 34.16 401 VAL B C 1
ATOM 7778 O O . VAL B 1 401 ? 26.766 -1.26 12.031 1 34.16 401 VAL B O 1
ATOM 7781 N N . SER B 1 402 ? 27.875 -1.994 10.609 1 36.75 402 SER B N 1
ATOM 7782 C CA . SER B 1 402 ? 28 -0.753 9.852 1 36.75 402 SER B CA 1
ATOM 7783 C C . SER B 1 402 ? 26.688 -0.35 9.211 1 36.75 402 SER B C 1
ATOM 7785 O O . SER B 1 402 ? 26.109 -1.109 8.43 1 36.75 402 SER B O 1
ATOM 7787 N N . HIS B 1 403 ? 25.797 0.333 9.961 1 42.97 403 HIS B N 1
ATOM 7788 C CA . HIS B 1 403 ? 24.672 1.034 9.359 1 42.97 403 HIS B CA 1
ATOM 7789 C C . HIS B 1 403 ? 25.062 1.674 8.031 1 42.97 403 HIS B C 1
ATOM 7791 O O . HIS B 1 403 ? 26.203 2.088 7.848 1 42.97 403 HIS B O 1
ATOM 7797 N N . PRO B 1 404 ? 24.469 1.228 6.969 1 49.81 404 PRO B N 1
ATOM 7798 C CA . PRO B 1 404 ? 24.75 2.109 5.832 1 49.81 404 PRO B CA 1
ATOM 7799 C C . PRO B 1 404 ? 24.844 3.58 6.234 1 49.81 404 PRO B C 1
ATOM 7801 O O . PRO B 1 404 ? 24.266 3.982 7.246 1 49.81 404 PRO B O 1
ATOM 7804 N N . ALA B 1 405 ? 25.812 4.258 5.863 1 62.62 405 ALA B N 1
ATOM 7805 C CA . ALA B 1 405 ? 26.078 5.648 6.234 1 62.62 405 ALA B CA 1
ATOM 7806 C C . ALA B 1 405 ? 24.797 6.477 6.18 1 62.62 405 ALA B C 1
ATOM 7808 O O . ALA B 1 405 ? 24.203 6.637 5.113 1 62.62 405 ALA B O 1
ATOM 7809 N N . LEU B 1 406 ? 24.125 6.672 7.309 1 81 406 LEU B N 1
ATOM 7810 C CA . LEU B 1 406 ? 22.938 7.492 7.465 1 81 406 LEU B CA 1
ATOM 7811 C C . LEU B 1 406 ? 23.234 8.953 7.141 1 81 406 LEU B C 1
ATOM 7813 O O . LEU B 1 406 ? 24.312 9.453 7.441 1 81 406 LEU B O 1
ATOM 7817 N N . ARG B 1 407 ? 22.406 9.547 6.465 1 89.44 407 ARG B N 1
ATOM 7818 C CA . ARG B 1 407 ? 22.531 10.961 6.121 1 89.44 407 ARG B CA 1
ATOM 7819 C C . ARG B 1 407 ? 22.188 11.844 7.32 1 89.44 407 ARG B C 1
ATOM 7821 O O . ARG B 1 407 ? 21.281 11.531 8.094 1 89.44 407 ARG B O 1
ATOM 7828 N N . ALA B 1 408 ? 22.938 12.898 7.41 1 91.62 408 ALA B N 1
ATOM 7829 C CA . ALA B 1 408 ? 22.688 13.867 8.477 1 91.62 408 ALA B CA 1
ATOM 7830 C C . ALA B 1 408 ? 21.5 14.773 8.125 1 91.62 408 ALA B C 1
ATOM 7832 O O . ALA B 1 408 ? 21.688 15.93 7.746 1 91.62 408 ALA B O 1
ATOM 7833 N N . GLU B 1 409 ? 20.375 14.273 8.242 1 93.56 409 GLU B N 1
ATOM 7834 C CA . GLU B 1 409 ? 19.141 14.977 7.898 1 93.56 409 GLU B CA 1
ATOM 7835 C C . GLU B 1 409 ? 17.969 14.469 8.734 1 93.56 409 GLU B C 1
ATOM 7837 O O . GLU B 1 409 ? 18.031 13.391 9.32 1 93.56 409 GLU B O 1
ATOM 7842 N N . ALA B 1 410 ? 16.938 15.281 8.867 1 92.75 410 ALA B N 1
ATOM 7843 C CA . ALA B 1 410 ? 15.703 14.883 9.531 1 92.75 410 ALA B CA 1
ATOM 7844 C C . ALA B 1 410 ? 14.523 15.695 9.023 1 92.75 410 ALA B C 1
ATOM 7846 O O . ALA B 1 410 ? 14.695 16.828 8.547 1 92.75 410 ALA B O 1
ATOM 7847 N N . TRP B 1 411 ? 13.43 15.102 9.031 1 91.94 411 TRP B N 1
ATOM 7848 C CA . TRP B 1 411 ? 12.164 15.797 8.805 1 91.94 411 TRP B CA 1
ATOM 7849 C C . TRP B 1 411 ? 11.516 16.188 10.133 1 91.94 411 TRP B C 1
ATOM 7851 O O . TRP B 1 411 ? 11.086 15.312 10.891 1 91.94 411 TRP B O 1
ATOM 7861 N N . LEU B 1 412 ? 11.438 17.438 10.359 1 93.75 412 LEU B N 1
ATOM 7862 C CA . LEU B 1 412 ? 11.031 17.922 11.672 1 93.75 412 LEU B CA 1
ATOM 7863 C C . LEU B 1 412 ? 9.781 18.797 11.57 1 93.75 412 LEU B C 1
ATOM 7865 O O . LEU B 1 412 ? 9.586 19.5 10.57 1 93.75 412 LEU B O 1
ATOM 7869 N N . VAL B 1 413 ? 8.984 18.766 12.633 1 94 413 VAL B N 1
ATOM 7870 C CA . VAL B 1 413 ? 7.836 19.672 12.695 1 94 413 VAL B CA 1
ATOM 7871 C C . VAL B 1 413 ? 8.32 21.094 12.977 1 94 413 VAL B C 1
ATOM 7873 O O . VAL B 1 413 ? 9.25 21.297 13.758 1 94 413 VAL B O 1
ATOM 7876 N N . GLY B 1 414 ? 7.734 22.016 12.25 1 95.19 414 GLY B N 1
ATOM 7877 C CA . GLY B 1 414 ? 8.008 23.406 12.539 1 95.19 414 GLY B CA 1
ATOM 7878 C C . GLY B 1 414 ? 7.117 23.984 13.617 1 95.19 414 GLY B C 1
ATOM 7879 O O . GLY B 1 414 ? 5.898 23.797 13.594 1 95.19 414 GLY B O 1
ATOM 7880 N N . VAL B 1 415 ? 7.777 24.703 14.57 1 96.25 415 VAL B N 1
ATOM 7881 C CA . VAL B 1 415 ? 6.984 25.328 15.625 1 96.25 415 VAL B CA 1
ATOM 7882 C C . VAL B 1 415 ? 7.484 26.75 15.891 1 96.25 415 VAL B C 1
ATOM 7884 O O . VAL B 1 415 ? 8.641 27.062 15.594 1 96.25 415 VAL B O 1
ATOM 7887 N N . ALA B 1 416 ? 6.523 27.547 16.359 1 95.94 416 ALA B N 1
ATOM 7888 C CA . ALA B 1 416 ? 6.918 28.859 16.859 1 95.94 416 ALA B CA 1
ATOM 7889 C C . ALA B 1 416 ? 7.645 28.75 18.203 1 95.94 416 ALA B C 1
ATOM 7891 O O . ALA B 1 416 ? 7.348 27.859 19 1 95.94 416 ALA B O 1
ATOM 7892 N N . SER B 1 417 ? 8.539 29.578 18.422 1 95.69 417 SER B N 1
ATOM 7893 C CA . SER B 1 417 ? 9.305 29.531 19.656 1 95.69 417 SER B CA 1
ATOM 7894 C C . SER B 1 417 ? 8.398 29.719 20.875 1 95.69 417 SER B C 1
ATOM 7896 O O . SER B 1 417 ? 7.719 30.734 20.984 1 95.69 417 SER B O 1
ATOM 7898 N N . PRO B 1 418 ? 8.43 28.75 21.734 1 95.31 418 PRO B N 1
ATOM 7899 C CA . PRO B 1 418 ? 7.66 28.938 22.969 1 95.31 418 PRO B CA 1
ATOM 7900 C C . PRO B 1 418 ? 8.289 29.953 23.922 1 95.31 418 PRO B C 1
ATOM 7902 O O . PRO B 1 418 ? 7.609 30.469 24.812 1 95.31 418 PRO B O 1
ATOM 7905 N N . GLU B 1 419 ? 9.555 30.203 23.703 1 91.38 419 GLU B N 1
ATOM 7906 C CA . GLU B 1 419 ? 10.32 31.094 24.578 1 91.38 419 GLU B CA 1
ATOM 7907 C C . GLU B 1 419 ? 10.727 32.375 23.844 1 91.38 419 GLU B C 1
ATOM 7909 O O . GLU B 1 419 ? 10.906 32.344 22.625 1 91.38 419 GLU B O 1
ATOM 7914 N N . ALA B 1 420 ? 10.891 33.344 24.641 1 87.25 420 ALA B N 1
ATOM 7915 C CA . ALA B 1 420 ? 11.398 34.594 24.078 1 87.25 420 ALA B CA 1
ATOM 7916 C C . ALA B 1 420 ? 12.922 34.562 23.984 1 87.25 420 ALA B C 1
ATOM 7918 O O . ALA B 1 420 ? 13.578 33.812 24.719 1 87.25 420 ALA B O 1
ATOM 7919 N N . GLY B 1 421 ? 13.391 35.25 23.047 1 90.5 421 GLY B N 1
ATOM 7920 C CA . GLY B 1 421 ? 14.828 35.469 23.031 1 90.5 421 GLY B CA 1
ATOM 7921 C C . GLY B 1 421 ? 15.531 34.781 21.875 1 90.5 421 GLY B C 1
ATOM 7922 O O . GLY B 1 421 ? 16.734 34.938 21.688 1 90.5 421 GLY B O 1
ATOM 7923 N N . LEU B 1 422 ? 14.859 34 21.109 1 93.44 422 LEU B N 1
ATOM 7924 C CA . LEU B 1 422 ? 15.477 33.469 19.891 1 93.44 422 LEU B CA 1
ATOM 7925 C C . LEU B 1 422 ? 15.664 34.531 18.844 1 93.44 422 LEU B C 1
ATOM 7927 O O . LEU B 1 422 ? 14.688 35.156 18.422 1 93.44 422 LEU B O 1
ATOM 7931 N N . PRO B 1 423 ? 16.906 34.781 18.406 1 92.88 423 PRO B N 1
ATOM 7932 C CA . PRO B 1 423 ? 17.156 35.906 17.5 1 92.88 423 PRO B CA 1
ATOM 7933 C C . PRO B 1 423 ? 16.453 35.75 16.141 1 92.88 423 PRO B C 1
ATOM 7935 O O . PRO B 1 423 ? 16.297 34.625 15.664 1 92.88 423 PRO B O 1
ATOM 7938 N N . ALA B 1 424 ? 16.188 36.906 15.57 1 91.38 424 ALA B N 1
ATOM 7939 C CA . ALA B 1 424 ? 15.547 36.938 14.258 1 91.38 424 ALA B CA 1
ATOM 7940 C C . ALA B 1 424 ? 16.375 36.156 13.227 1 91.38 424 ALA B C 1
ATOM 7942 O O . ALA B 1 424 ? 17.594 36.312 13.188 1 91.38 424 ALA B O 1
ATOM 7943 N N . GLY B 1 425 ? 15.664 35.344 12.508 1 90.44 425 GLY B N 1
ATOM 7944 C CA . GLY B 1 425 ? 16.328 34.625 11.422 1 90.44 425 GLY B CA 1
ATOM 7945 C C . GLY B 1 425 ? 17.031 33.344 11.875 1 90.44 425 GLY B C 1
ATOM 7946 O O . GLY B 1 425 ? 17.594 32.625 11.055 1 90.44 425 GLY B O 1
ATOM 7947 N N . HIS B 1 426 ? 17.031 33.156 13.141 1 93.44 426 HIS B N 1
ATOM 7948 C CA . HIS B 1 426 ? 17.672 31.953 13.68 1 93.44 426 HIS B CA 1
ATOM 7949 C C . HIS B 1 426 ? 16.656 30.859 13.969 1 93.44 426 HIS B C 1
ATOM 7951 O O . HIS B 1 426 ? 15.461 31.125 14.078 1 93.44 426 HIS B O 1
ATOM 7957 N N . VAL B 1 427 ? 17.172 29.656 14 1 96.5 427 VAL B N 1
ATOM 7958 C CA . VAL B 1 427 ? 16.344 28.531 14.43 1 96.5 427 VAL B CA 1
ATOM 7959 C C . VAL B 1 427 ? 17.047 27.797 15.578 1 96.5 427 VAL B C 1
ATOM 7961 O O . VAL B 1 427 ? 18.234 27.969 15.797 1 96.5 427 VAL B O 1
ATOM 7964 N N . ALA B 1 428 ? 16.25 27.141 16.344 1 96.94 428 ALA B N 1
ATOM 7965 C CA . ALA B 1 428 ? 16.781 26.203 17.328 1 96.94 428 ALA B CA 1
ATOM 7966 C C . ALA B 1 428 ? 16.328 24.781 17.031 1 96.94 428 ALA B C 1
ATOM 7968 O O . ALA B 1 428 ? 15.188 24.547 16.625 1 96.94 428 ALA B O 1
ATOM 7969 N N . ILE B 1 429 ? 17.188 23.859 17.141 1 97.06 429 ILE B N 1
ATOM 7970 C CA . ILE B 1 429 ? 16.891 22.438 16.969 1 97.06 429 ILE B CA 1
ATOM 7971 C C . ILE B 1 429 ? 17.312 21.688 18.234 1 97.06 429 ILE B C 1
ATOM 7973 O O . ILE B 1 429 ? 18.422 21.156 18.312 1 97.06 429 ILE B O 1
ATOM 7977 N N . PRO B 1 430 ? 16.359 21.547 19.094 1 95.19 430 PRO B N 1
ATOM 7978 C CA . PRO B 1 430 ? 16.719 20.844 20.328 1 95.19 430 PRO B CA 1
ATOM 7979 C C . PRO B 1 430 ? 17.234 19.422 20.078 1 95.19 430 PRO B C 1
ATOM 7981 O O . PRO B 1 430 ? 16.703 18.719 19.219 1 95.19 430 PRO B O 1
ATOM 7984 N N . GLY B 1 431 ? 18.234 19.047 20.844 1 93 431 GLY B N 1
ATOM 7985 C CA . GLY B 1 431 ? 18.781 17.703 20.75 1 93 431 GLY B CA 1
ATOM 7986 C C . GLY B 1 431 ? 19.906 17.594 19.75 1 93 431 GLY B C 1
ATOM 7987 O O . GLY B 1 431 ? 20.594 16.578 19.688 1 93 431 GLY B O 1
ATOM 7988 N N . LEU B 1 432 ? 20.031 18.578 18.859 1 94.69 432 LEU B N 1
ATOM 7989 C CA . LEU B 1 432 ? 21.156 18.578 17.922 1 94.69 432 LEU B CA 1
ATOM 7990 C C . LEU B 1 432 ? 22.422 19.062 18.594 1 94.69 432 LEU B C 1
ATOM 7992 O O . LEU B 1 432 ? 22.5 20.203 19.031 1 94.69 432 LEU B O 1
ATOM 7996 N N . ASP B 1 433 ? 23.422 18.219 18.578 1 92.44 433 ASP B N 1
ATOM 7997 C CA . ASP B 1 433 ? 24.672 18.547 19.25 1 92.44 433 ASP B CA 1
ATOM 7998 C C . ASP B 1 433 ? 25.453 19.625 18.5 1 92.44 433 ASP B C 1
ATOM 8000 O O . ASP B 1 433 ? 25.656 19.516 17.297 1 92.44 433 ASP B O 1
ATOM 8004 N N . ALA B 1 434 ? 25.953 20.531 19.266 1 89 434 ALA B N 1
ATOM 8005 C CA . ALA B 1 434 ? 26.641 21.703 18.719 1 89 434 ALA B CA 1
ATOM 8006 C C . ALA B 1 434 ? 27.828 21.297 17.859 1 89 434 ALA B C 1
ATOM 8008 O O . ALA B 1 434 ? 28.016 21.812 16.75 1 89 434 ALA B O 1
ATOM 8009 N N . PRO B 1 435 ? 28.594 20.359 18.234 1 88.5 435 PRO B N 1
ATOM 8010 C CA . PRO B 1 435 ? 29.781 20.016 17.438 1 88.5 435 PRO B CA 1
ATOM 8011 C C . PRO B 1 435 ? 29.406 19.422 16.062 1 88.5 435 PRO B C 1
ATOM 8013 O O . PRO B 1 435 ? 30.25 19.375 15.164 1 88.5 435 PRO B O 1
ATOM 8016 N N . ARG B 1 436 ? 28.25 19.031 15.938 1 90.25 436 ARG B N 1
ATOM 8017 C CA . ARG B 1 436 ? 27.844 18.375 14.703 1 90.25 436 ARG B CA 1
ATOM 8018 C C . ARG B 1 436 ? 27.297 19.375 13.695 1 90.25 436 ARG B C 1
ATOM 8020 O O . ARG B 1 436 ? 27.078 19.047 12.531 1 90.25 436 ARG B O 1
ATOM 8027 N N . VAL B 1 437 ? 27.062 20.531 14.156 1 92.69 437 VAL B N 1
ATOM 8028 C CA . VAL B 1 437 ? 26.531 21.578 13.281 1 92.69 437 VAL B CA 1
ATOM 8029 C C . VAL B 1 437 ? 27.672 22.219 12.5 1 92.69 437 VAL B C 1
ATOM 8031 O O . VAL B 1 437 ? 28.656 22.672 13.086 1 92.69 437 VAL B O 1
ATOM 8034 N N . PRO B 1 438 ? 27.516 22.203 11.18 1 92.62 438 PRO B N 1
ATOM 8035 C CA . PRO B 1 438 ? 28.562 22.844 10.375 1 92.62 438 PRO B CA 1
ATOM 8036 C C . PRO B 1 438 ? 28.672 24.344 10.625 1 92.62 438 PRO B C 1
ATOM 8038 O O . PRO B 1 438 ? 27.656 25 10.875 1 92.62 438 PRO B O 1
ATOM 8041 N N . LEU B 1 439 ? 29.969 24.844 10.477 1 90.5 439 LEU B N 1
ATOM 8042 C CA . LEU B 1 439 ? 30.219 26.266 10.625 1 90.5 439 LEU B CA 1
ATOM 8043 C C . LEU B 1 439 ? 30.375 26.938 9.266 1 90.5 439 LEU B C 1
ATOM 8045 O O . LEU B 1 439 ? 31.094 26.453 8.406 1 90.5 439 LEU B O 1
ATOM 8049 N N . VAL B 1 440 ? 29.531 27.844 9.125 1 89.19 440 VAL B N 1
ATOM 8050 C CA . VAL B 1 440 ? 29.641 28.641 7.91 1 89.19 440 VAL B CA 1
ATOM 8051 C C . VAL B 1 440 ? 30.453 29.906 8.195 1 89.19 440 VAL B C 1
ATOM 8053 O O . VAL B 1 440 ? 30.172 30.625 9.156 1 89.19 440 VAL B O 1
ATOM 8056 N N . ARG B 1 441 ? 31.422 30.188 7.32 1 83.5 441 ARG B N 1
ATOM 8057 C CA . ARG B 1 441 ? 32.344 31.312 7.516 1 83.5 441 ARG B CA 1
ATOM 8058 C C . ARG B 1 441 ? 31.578 32.625 7.578 1 83.5 441 ARG B C 1
ATOM 8060 O O . ARG B 1 441 ? 30.781 32.938 6.695 1 83.5 441 ARG B O 1
ATOM 8067 N N . GLY B 1 442 ? 31.766 33.375 8.617 1 80.56 442 GLY B N 1
ATOM 8068 C CA . GLY B 1 442 ? 31.172 34.688 8.766 1 80.56 442 GLY B CA 1
ATOM 8069 C C . GLY B 1 442 ? 29.781 34.656 9.367 1 80.56 442 GLY B C 1
ATOM 8070 O O . GLY B 1 442 ? 29.203 35.688 9.695 1 80.56 442 GLY B O 1
ATOM 8071 N N . VAL B 1 443 ? 29.203 33.531 9.5 1 84.38 443 VAL B N 1
ATOM 8072 C CA . VAL B 1 443 ? 27.844 33.438 10 1 84.38 443 VAL B CA 1
ATOM 8073 C C . VAL B 1 443 ? 27.812 32.625 11.289 1 84.38 443 VAL B C 1
ATOM 8075 O O . VAL B 1 443 ? 27.266 33.062 12.305 1 84.38 443 VAL B O 1
ATOM 8078 N N . GLY B 1 444 ? 28.531 31.5 11.336 1 89.81 444 GLY B N 1
ATOM 8079 C CA . GLY B 1 444 ? 28.5 30.594 12.477 1 89.81 444 GLY B CA 1
ATOM 8080 C C . GLY B 1 444 ? 27.875 29.25 12.156 1 89.81 444 GLY B C 1
ATOM 8081 O O . GLY B 1 444 ? 27.969 28.766 11.031 1 89.81 444 GLY B O 1
ATOM 8082 N N . PRO B 1 445 ? 27.312 28.609 13.211 1 94.06 445 PRO B N 1
ATOM 8083 C CA . PRO B 1 445 ? 26.656 27.328 12.977 1 94.06 445 PRO B CA 1
ATOM 8084 C C . PRO B 1 445 ? 25.391 27.453 12.125 1 94.06 445 PRO B C 1
ATOM 8086 O O . PRO B 1 445 ? 24.516 28.281 12.43 1 94.06 445 PRO B O 1
ATOM 8089 N N . CYS B 1 446 ? 25.328 26.656 11.094 1 95.19 446 CYS B N 1
ATOM 8090 C CA . CYS B 1 446 ? 24.188 26.75 10.18 1 95.19 446 CYS B CA 1
ATOM 8091 C C . CYS B 1 446 ? 23.703 25.359 9.781 1 95.19 446 CYS B C 1
ATOM 8093 O O . CYS B 1 446 ? 24.453 24.375 9.883 1 95.19 446 CYS B O 1
ATOM 8095 N N . VAL B 1 447 ? 22.453 25.312 9.445 1 96 447 VAL B N 1
ATOM 8096 C CA . VAL B 1 447 ? 21.859 24.109 8.852 1 96 447 VAL B CA 1
ATOM 8097 C C . VAL B 1 447 ? 21.125 24.484 7.57 1 96 447 VAL B C 1
ATOM 8099 O O . VAL B 1 447 ? 20.812 25.656 7.336 1 96 447 VAL B O 1
ATOM 8102 N N . PHE B 1 448 ? 20.922 23.516 6.758 1 95.31 448 PHE B N 1
ATOM 8103 C CA . PHE B 1 448 ? 20.078 23.703 5.582 1 95.31 448 PHE B CA 1
ATOM 8104 C C . PHE B 1 448 ? 18.641 23.312 5.887 1 95.31 448 PHE B C 1
ATOM 8106 O O . PHE B 1 448 ? 18.375 22.25 6.449 1 95.31 448 PHE B O 1
ATOM 8113 N N . VAL B 1 449 ? 17.672 24.219 5.566 1 95.56 449 VAL B N 1
ATOM 8114 C CA . VAL B 1 449 ? 16.266 23.969 5.859 1 95.56 449 VAL B CA 1
ATOM 8115 C C . VAL B 1 449 ? 15.422 24.188 4.605 1 95.56 449 VAL B C 1
ATOM 8117 O O . VAL B 1 449 ? 15.656 25.141 3.859 1 95.56 449 VAL B O 1
ATOM 8120 N N . THR B 1 450 ? 14.516 23.281 4.34 1 93.69 450 THR B N 1
ATOM 8121 C CA . THR B 1 450 ? 13.523 23.453 3.279 1 93.69 450 THR B CA 1
ATOM 8122 C C . THR B 1 450 ? 12.227 22.734 3.641 1 93.69 450 THR B C 1
ATOM 8124 O O . THR B 1 450 ? 12.094 22.203 4.742 1 93.69 450 THR B O 1
ATOM 8127 N N . ARG B 1 451 ? 11.289 22.906 2.807 1 89.5 451 ARG B N 1
ATOM 8128 C CA . ARG B 1 451 ? 9.984 22.25 2.957 1 89.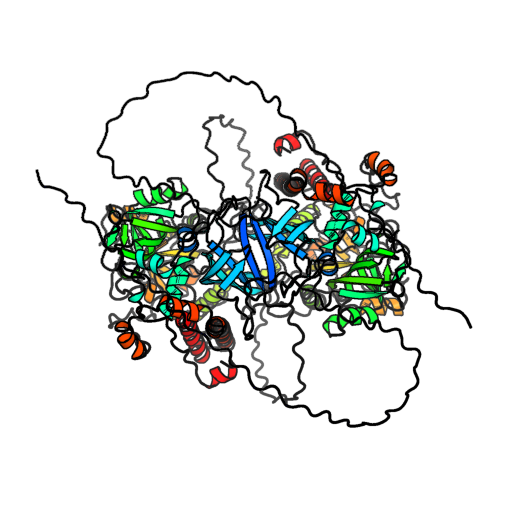5 451 ARG B CA 1
ATOM 8129 C C . ARG B 1 451 ? 9.414 21.859 1.601 1 89.5 451 ARG B C 1
ATOM 8131 O O . ARG B 1 451 ? 9.602 22.562 0.609 1 89.5 451 ARG B O 1
ATOM 8138 N N . SER B 1 452 ? 8.82 20.703 1.589 1 81.94 452 SER B N 1
ATOM 8139 C CA . SER B 1 452 ? 8.18 20.281 0.347 1 81.94 452 SER B CA 1
ATOM 8140 C C . SER B 1 452 ? 6.816 20.938 0.174 1 81.94 452 SER B C 1
ATOM 8142 O O . SER B 1 452 ? 6.059 21.078 1.138 1 81.94 452 SER B O 1
ATOM 8144 N N . PRO B 1 453 ? 6.391 21.266 -0.85 1 80.69 453 PRO B N 1
ATOM 8145 C CA . PRO B 1 453 ? 7.148 21.188 -2.102 1 80.69 453 PRO B CA 1
ATOM 8146 C C . PRO B 1 453 ? 8.195 22.281 -2.229 1 80.69 453 PRO B C 1
ATOM 8148 O O . PRO B 1 453 ? 7.961 23.422 -1.806 1 80.69 453 PRO B O 1
ATOM 8151 N N . CYS B 1 454 ? 9.359 22.016 -2.654 1 87.12 454 CYS B N 1
ATOM 8152 C CA . CYS B 1 454 ? 10.438 22.969 -2.898 1 87.12 454 CYS B CA 1
ATOM 8153 C C . CYS B 1 454 ? 10.867 22.938 -4.359 1 87.12 454 CYS B C 1
ATOM 8155 O O . CYS B 1 454 ? 11.68 22.094 -4.758 1 87.12 454 CYS B O 1
ATOM 8157 N N . VAL B 1 455 ? 10.328 23.891 -5.074 1 83.69 455 VAL B N 1
ATOM 8158 C CA . VAL B 1 455 ? 10.477 23.812 -6.523 1 83.69 455 VAL B CA 1
ATOM 8159 C C . VAL B 1 455 ? 11.273 25.031 -7.02 1 83.69 455 VAL B C 1
ATOM 8161 O O . VAL B 1 455 ? 11.672 25.078 -8.188 1 83.69 455 VAL B O 1
ATOM 8164 N N . LEU B 1 456 ? 11.523 25.969 -6.172 1 82.88 456 LEU B N 1
ATOM 8165 C CA . LEU B 1 456 ? 12.352 27.125 -6.5 1 82.88 456 LEU B CA 1
ATOM 8166 C C . LEU B 1 456 ? 13.648 27.109 -5.691 1 82.88 456 LEU B C 1
ATOM 8168 O O . LEU B 1 456 ? 13.672 26.625 -4.562 1 82.88 456 LEU B O 1
ATOM 8172 N N . PRO B 1 457 ? 14.633 27.656 -6.238 1 82.44 457 PRO B N 1
ATOM 8173 C CA . PRO B 1 457 ? 15.891 27.688 -5.496 1 82.44 457 PRO B CA 1
ATOM 8174 C C . PRO B 1 457 ? 15.766 28.391 -4.145 1 82.44 457 PRO B C 1
ATOM 8176 O O . PRO B 1 457 ? 16.453 28.031 -3.188 1 82.44 457 PRO B O 1
ATOM 8179 N N . THR B 1 458 ? 14.852 29.328 -4.055 1 83.38 458 THR B N 1
ATOM 8180 C CA . THR B 1 458 ? 14.68 30.109 -2.836 1 83.38 458 THR B CA 1
ATOM 8181 C C . THR B 1 458 ? 13.93 29.297 -1.776 1 83.38 458 THR B C 1
ATOM 8183 O O . THR B 1 458 ? 13.836 29.719 -0.623 1 83.38 458 THR B O 1
ATOM 8186 N N . ASP B 1 459 ? 13.508 28.172 -2.176 1 89.12 459 ASP B N 1
ATOM 8187 C CA . ASP B 1 459 ? 12.719 27.375 -1.254 1 89.12 459 ASP B CA 1
ATOM 8188 C C . ASP B 1 459 ? 13.609 26.688 -0.217 1 89.12 459 ASP B C 1
ATOM 8190 O O . ASP B 1 459 ? 13.109 26.141 0.769 1 89.12 459 ASP B O 1
ATOM 8194 N N . GLY B 1 460 ? 14.852 26.703 -0.405 1 91.94 460 GLY B N 1
ATOM 8195 C CA . GLY B 1 460 ? 15.82 26.188 0.546 1 91.94 460 GLY B CA 1
ATOM 8196 C C . GLY B 1 460 ? 16.812 27.234 1.021 1 91.94 460 GLY B C 1
ATOM 8197 O O . GLY B 1 460 ? 17.297 28.047 0.226 1 91.94 460 GLY B O 1
ATOM 8198 N N . ARG B 1 461 ? 17.109 27.109 2.311 1 91.69 461 ARG B N 1
ATOM 8199 C CA . ARG B 1 461 ? 17.969 28.141 2.857 1 91.69 461 ARG B CA 1
ATOM 8200 C C . ARG B 1 461 ? 18.938 27.562 3.891 1 91.69 461 ARG B C 1
ATOM 8202 O O . ARG B 1 461 ? 18.594 26.625 4.613 1 91.69 461 ARG B O 1
ATOM 8209 N N . VAL B 1 462 ? 20.078 28.109 3.854 1 94.19 462 VAL B N 1
ATOM 8210 C CA . VAL B 1 462 ? 21 27.906 4.965 1 94.19 462 VAL B CA 1
ATOM 8211 C C . VAL B 1 462 ? 20.688 28.875 6.09 1 94.19 462 VAL B C 1
ATOM 8213 O O . VAL B 1 462 ? 20.719 30.094 5.891 1 94.19 462 VAL B O 1
ATOM 8216 N N . VAL B 1 463 ? 20.375 28.344 7.238 1 94 463 VAL B N 1
ATOM 8217 C CA . VAL B 1 463 ? 19.891 29.172 8.336 1 94 463 VAL B CA 1
ATOM 8218 C C . VAL B 1 463 ? 20.766 28.969 9.562 1 94 463 VAL B C 1
ATOM 8220 O O . VAL B 1 463 ? 21.188 27.844 9.859 1 94 463 VAL B O 1
ATOM 8223 N N . PRO B 1 464 ? 21.047 30.094 10.195 1 94.56 464 PRO B N 1
ATOM 8224 C CA . PRO B 1 464 ? 21.812 29.969 11.438 1 94.56 464 PRO B CA 1
ATOM 8225 C C . PRO B 1 464 ? 21.031 29.234 12.539 1 94.56 464 PRO B C 1
ATOM 8227 O O . PRO B 1 464 ? 19.828 29.438 12.68 1 94.56 464 PRO B O 1
ATOM 8230 N N . VAL B 1 465 ? 21.75 28.422 13.273 1 95.56 465 VAL B N 1
ATOM 8231 C CA . VAL B 1 465 ? 21.156 27.656 14.367 1 95.56 465 VAL B CA 1
ATOM 8232 C C . VAL B 1 465 ? 21.797 28.078 15.688 1 95.56 465 VAL B C 1
ATOM 8234 O O . VAL B 1 465 ? 23 28.281 15.766 1 95.56 465 VAL B O 1
ATOM 8237 N N . VAL B 1 466 ? 20.953 28.219 16.641 1 95 466 VAL B N 1
ATOM 8238 C CA . VAL B 1 466 ? 21.453 28.578 17.969 1 95 466 VAL B CA 1
ATOM 8239 C C . VAL B 1 466 ? 21.969 27.344 18.688 1 95 466 VAL B C 1
ATOM 8241 O O . VAL B 1 466 ? 21.219 26.375 18.875 1 95 466 VAL B O 1
ATOM 8244 N N . THR B 1 467 ? 23.172 27.344 19.047 1 92.56 467 THR B N 1
ATOM 8245 C CA . THR B 1 467 ? 23.766 26.203 19.719 1 92.56 467 THR B CA 1
ATOM 8246 C C . THR B 1 467 ? 24.172 26.562 21.141 1 92.56 467 THR B C 1
ATOM 8248 O O . THR B 1 467 ? 24.547 25.703 21.938 1 92.56 467 THR B O 1
ATOM 8251 N N . ALA B 1 468 ? 24.156 27.797 21.453 1 93.31 468 ALA B N 1
ATOM 8252 C CA . ALA B 1 468 ? 24.391 28.328 22.781 1 93.31 468 ALA B CA 1
ATOM 8253 C C . ALA B 1 468 ? 23.375 29.391 23.141 1 93.31 468 ALA B C 1
ATOM 8255 O O . ALA B 1 468 ? 22.688 29.922 22.266 1 93.31 468 ALA B O 1
ATOM 8256 N N . ARG B 1 469 ? 23.344 29.656 24.422 1 95 469 ARG B N 1
ATOM 8257 C CA . ARG B 1 469 ? 22.328 30.594 24.891 1 95 469 ARG B CA 1
ATOM 8258 C C . ARG B 1 469 ? 22.531 31.969 24.266 1 95 469 ARG B C 1
ATOM 8260 O O . ARG B 1 469 ? 23.578 32.594 24.438 1 95 469 ARG B O 1
ATOM 8267 N N . PRO B 1 470 ? 21.531 32.406 23.594 1 92.88 470 PRO B N 1
ATOM 8268 C CA . PRO B 1 470 ? 21.625 33.75 23.047 1 92.88 470 PRO B CA 1
ATOM 8269 C C . PRO B 1 470 ? 21.578 34.844 24.141 1 92.88 470 PRO B C 1
ATOM 8271 O O . PRO B 1 470 ? 21.016 34.594 25.219 1 92.88 470 PRO B O 1
ATOM 8274 N N . GLY B 1 471 ? 22.156 35.969 23.828 1 88.81 471 GLY B N 1
ATOM 8275 C CA . GLY B 1 471 ? 22.234 37.062 24.781 1 88.81 471 GLY B CA 1
ATOM 8276 C C . GLY B 1 471 ? 20.875 37.531 25.266 1 88.81 471 GLY B C 1
ATOM 8277 O O . GLY B 1 471 ? 20.703 37.844 26.438 1 88.81 471 GLY B O 1
ATOM 8278 N N . GLY B 1 472 ? 19.938 37.5 24.469 1 88.75 472 GLY B N 1
ATOM 8279 C CA . GLY B 1 472 ? 18.625 38.031 24.812 1 88.75 472 GLY B CA 1
ATOM 8280 C C . GLY B 1 472 ? 17.719 36.969 25.438 1 88.75 472 GLY B C 1
ATOM 8281 O O . GLY B 1 472 ? 16.562 37.25 25.781 1 88.75 472 GLY B O 1
ATOM 8282 N N . MET B 1 473 ? 18.172 35.781 25.781 1 93 473 MET B N 1
ATOM 8283 C CA . MET B 1 473 ? 17.375 34.688 26.312 1 93 473 MET B CA 1
ATOM 8284 C C . MET B 1 473 ? 17.734 34.375 27.75 1 93 473 MET B C 1
ATOM 8286 O O . MET B 1 473 ? 18.922 34.312 28.094 1 93 473 MET B O 1
ATOM 8290 N N . SER B 1 474 ? 16.75 34.281 28.625 1 93.94 474 SER B N 1
ATOM 8291 C CA . SER B 1 474 ? 16.984 33.938 30.031 1 93.94 474 SER B CA 1
ATOM 8292 C C . SER B 1 474 ? 17.531 32.531 30.188 1 93.94 474 SER B C 1
ATOM 8294 O O . SER B 1 474 ? 17.406 31.703 29.281 1 93.94 474 SER B O 1
ATOM 8296 N N . ALA B 1 475 ? 18.156 32.281 31.312 1 94.94 475 ALA B N 1
ATOM 8297 C CA . ALA B 1 475 ? 18.703 30.938 31.609 1 94.94 475 ALA B CA 1
ATOM 8298 C C . ALA B 1 475 ? 17.594 29.906 31.688 1 94.94 475 ALA B C 1
ATOM 8300 O O . ALA B 1 475 ? 17.766 28.766 31.25 1 94.94 475 ALA B O 1
ATOM 8301 N N . GLU B 1 476 ? 16.531 30.328 32.219 1 93.5 476 GLU B N 1
ATOM 8302 C CA . GLU B 1 476 ? 15.391 29.438 32.344 1 93.5 476 GLU B CA 1
ATOM 8303 C C . GLU B 1 476 ? 14.805 29.094 30.984 1 93.5 476 GLU B C 1
ATOM 8305 O O . GLU B 1 476 ? 14.477 27.938 30.719 1 93.5 476 GLU B O 1
ATOM 8310 N N . ALA B 1 477 ? 14.742 30.094 30.141 1 94.25 477 ALA B N 1
ATOM 8311 C CA . ALA B 1 477 ? 14.227 29.891 28.797 1 94.25 477 ALA B CA 1
ATOM 8312 C C . ALA B 1 477 ? 15.141 28.984 27.984 1 94.25 477 ALA B C 1
ATOM 8314 O O . ALA B 1 477 ? 14.672 28.125 27.234 1 94.25 477 ALA B O 1
ATOM 8315 N N . TRP B 1 478 ? 16.359 29.188 28.203 1 95.62 478 TRP B N 1
ATOM 8316 C CA . TRP B 1 478 ? 17.344 28.359 27.5 1 95.62 478 TRP B CA 1
ATOM 8317 C C . TRP B 1 478 ? 17.266 26.906 27.953 1 95.62 478 TRP B C 1
ATOM 8319 O O . TRP B 1 478 ? 17.328 25.984 27.141 1 95.62 478 TRP B O 1
ATOM 8329 N N . ALA B 1 479 ? 17.109 26.719 29.219 1 94.69 479 ALA B N 1
ATOM 8330 C CA . ALA B 1 479 ? 16.969 25.375 29.75 1 94.69 479 ALA B CA 1
ATOM 8331 C C . ALA B 1 479 ? 15.727 24.688 29.219 1 94.69 479 ALA B C 1
ATOM 8333 O O . ALA B 1 479 ? 15.766 23.5 28.844 1 94.69 479 ALA B O 1
ATOM 8334 N N . ALA B 1 480 ? 14.703 25.422 29.141 1 93.75 480 ALA B N 1
ATOM 8335 C CA . ALA B 1 480 ? 13.438 24.891 28.641 1 93.75 480 ALA B CA 1
ATOM 8336 C C . ALA B 1 480 ? 13.555 24.469 27.188 1 93.75 480 ALA B C 1
ATOM 8338 O O . ALA B 1 480 ? 13.023 23.438 26.781 1 93.75 480 ALA B O 1
ATOM 8339 N N . LEU B 1 481 ? 14.188 25.25 26.422 1 94.25 481 LEU B N 1
ATOM 8340 C CA . LEU B 1 481 ? 14.352 25 24.984 1 94.25 481 LEU B CA 1
ATOM 8341 C C . LEU B 1 481 ? 15.32 23.844 24.75 1 94.25 481 LEU B C 1
ATOM 8343 O O . LEU B 1 481 ? 15.055 22.969 23.906 1 94.25 481 LEU B O 1
ATOM 8347 N N . SER B 1 482 ? 16.359 23.781 25.5 1 92.5 482 SER B N 1
ATOM 8348 C CA . SER B 1 482 ? 17.438 22.828 25.281 1 92.5 482 SER B CA 1
ATOM 8349 C C . SER B 1 482 ? 17.047 21.438 25.766 1 92.5 482 SER B C 1
ATOM 8351 O O . SER B 1 482 ? 17.578 20.438 25.281 1 92.5 482 SER B O 1
ATOM 8353 N N . GLU B 1 483 ? 16.094 21.344 26.641 1 92.31 483 GLU B N 1
ATOM 8354 C CA . GLU B 1 483 ? 15.711 20.062 27.234 1 92.31 483 GLU B CA 1
ATOM 8355 C C . GLU B 1 483 ? 14.68 19.359 26.359 1 92.31 483 GLU B C 1
ATOM 8357 O O . GLU B 1 483 ? 14.352 18.188 26.594 1 92.31 483 GLU B O 1
ATOM 8362 N N . ARG B 1 484 ? 14.219 20.031 25.391 1 93.31 484 ARG B N 1
ATOM 8363 C CA . ARG B 1 484 ? 13.219 19.438 24.5 1 93.31 484 ARG B CA 1
ATOM 8364 C C . ARG B 1 484 ? 13.82 18.297 23.688 1 93.31 484 ARG B C 1
ATOM 8366 O O . ARG B 1 484 ? 15 18.312 23.344 1 93.31 484 ARG B O 1
ATOM 8373 N N . SER B 1 485 ? 12.938 17.344 23.438 1 92.94 485 SER B N 1
ATOM 8374 C CA . SER B 1 485 ? 13.375 16.203 22.641 1 92.94 485 SER B CA 1
ATOM 8375 C C . SER B 1 485 ? 13.609 16.609 21.188 1 92.94 485 SER B C 1
ATOM 8377 O O . SER B 1 485 ? 12.969 17.547 20.688 1 92.94 485 SER B O 1
ATOM 8379 N N . PHE B 1 486 ? 14.508 15.883 20.562 1 95.12 486 PHE B N 1
ATOM 8380 C CA . PHE B 1 486 ? 14.75 16.094 19.141 1 95.12 486 PHE B CA 1
ATOM 8381 C C . PHE B 1 486 ? 13.523 15.727 18.312 1 95.12 486 PHE B C 1
ATOM 8383 O O . PHE B 1 486 ? 13.008 14.609 18.422 1 95.12 486 PHE B O 1
ATOM 8390 N N . GLY B 1 487 ? 13.062 16.672 17.547 1 94.06 487 GLY B N 1
ATOM 8391 C CA . GLY B 1 487 ? 11.922 16.359 16.688 1 94.06 487 GLY B CA 1
ATOM 8392 C C . GLY B 1 487 ? 11.242 17.594 16.125 1 94.06 487 GLY B C 1
ATOM 8393 O O . GLY B 1 487 ? 10.219 17.5 15.445 1 94.06 487 GLY B O 1
ATOM 8394 N N . GLU B 1 488 ? 11.805 18.75 16.391 1 95.88 488 GLU B N 1
ATOM 8395 C CA . GLU B 1 488 ? 11.18 19.984 15.93 1 95.88 488 GLU B CA 1
ATOM 8396 C C . GLU B 1 488 ? 12.234 21.016 15.531 1 95.88 488 GLU B C 1
ATOM 8398 O O . GLU B 1 488 ? 13.375 20.953 16 1 95.88 488 GLU B O 1
ATOM 8403 N N . VAL B 1 489 ? 11.875 21.812 14.648 1 96.56 489 VAL B N 1
ATOM 8404 C CA . VAL B 1 489 ? 12.609 23.031 14.352 1 96.56 489 VAL B CA 1
ATOM 8405 C C . VAL B 1 489 ? 11.852 24.234 14.891 1 96.56 489 VAL B C 1
ATOM 8407 O O . VAL B 1 489 ? 10.703 24.484 14.516 1 96.56 489 VAL B O 1
ATOM 8410 N N . VAL B 1 490 ? 12.508 24.938 15.773 1 97.12 490 VAL B N 1
ATOM 8411 C CA . VAL B 1 490 ? 11.891 26.078 16.438 1 97.12 490 VAL B CA 1
ATOM 8412 C C . VAL B 1 490 ? 12.273 27.359 15.711 1 97.12 490 VAL B C 1
ATOM 8414 O O . VAL B 1 490 ? 13.445 27.734 15.656 1 97.12 490 VAL B O 1
ATOM 8417 N N . PHE B 1 491 ? 11.312 28.031 15.219 1 95.56 491 PHE B N 1
ATOM 8418 C CA . PHE B 1 491 ? 11.539 29.266 14.484 1 95.56 491 PHE B CA 1
ATOM 8419 C C . PHE B 1 491 ? 11.391 30.469 15.398 1 95.56 491 PHE B C 1
ATOM 8421 O O . PHE B 1 491 ? 10.516 30.5 16.266 1 95.56 491 PHE B O 1
ATOM 8428 N N . SER B 1 492 ? 12.148 31.438 15.102 1 94.38 492 SER B N 1
ATOM 8429 C CA . SER B 1 492 ? 12.094 32.688 15.859 1 94.38 492 SER B CA 1
ATOM 8430 C C . SER B 1 492 ? 10.797 33.438 15.609 1 94.38 492 SER B C 1
ATOM 8432 O O . SER B 1 492 ? 10.273 33.406 14.492 1 94.38 492 SER B O 1
ATOM 8434 N N . ASN B 1 493 ? 10.328 34.031 16.703 1 92.19 493 ASN B N 1
ATOM 8435 C CA . ASN B 1 493 ? 9.148 34.875 16.594 1 92.19 493 ASN B CA 1
ATOM 8436 C C . ASN B 1 493 ? 9.516 36.344 16.297 1 92.19 493 ASN B C 1
ATOM 8438 O O . ASN B 1 493 ? 8.641 37.188 16.234 1 92.19 493 ASN B O 1
ATOM 8442 N N . GLU B 1 494 ? 10.781 36.531 16.094 1 88.81 494 GLU B N 1
ATOM 8443 C CA . GLU B 1 494 ? 11.273 37.906 15.961 1 88.81 494 GLU B CA 1
ATOM 8444 C C . GLU B 1 494 ? 11.641 38.219 14.516 1 88.81 494 GLU B C 1
ATOM 8446 O O . GLU B 1 494 ? 11.859 37.312 13.711 1 88.81 494 GLU B O 1
ATOM 8451 N N . GLY B 1 495 ? 11.602 39.562 14.266 1 85.75 495 GLY B N 1
ATOM 8452 C CA . GLY B 1 495 ? 12.008 40 12.945 1 85.75 495 GLY B CA 1
ATOM 8453 C C . GLY B 1 495 ? 10.844 40.5 12.102 1 85.75 495 GLY B C 1
ATOM 8454 O O . GLY B 1 495 ? 9.695 40.469 12.547 1 85.75 495 GLY B O 1
ATOM 8455 N N . ARG B 1 496 ? 11.172 40.906 10.938 1 79.56 496 ARG B N 1
ATOM 8456 C CA . ARG B 1 496 ? 10.172 41.5 10.055 1 79.56 496 ARG B CA 1
ATOM 8457 C C . ARG B 1 496 ? 9.484 40.438 9.219 1 79.56 496 ARG B C 1
ATOM 8459 O O . ARG B 1 496 ? 8.297 40.562 8.914 1 79.56 496 ARG B O 1
ATOM 8466 N N . GLN B 1 497 ? 10.289 39.469 8.938 1 83.06 497 GLN B N 1
ATOM 8467 C CA . GLN B 1 497 ? 9.742 38.406 8.109 1 83.06 497 GLN B CA 1
ATOM 8468 C C . GLN B 1 497 ? 9.891 37.031 8.797 1 83.06 497 GLN B C 1
ATOM 8470 O O . GLN B 1 497 ? 10.938 36.75 9.367 1 83.06 497 GLN B O 1
ATOM 8475 N N . ALA B 1 498 ? 8.789 36.344 8.656 1 88.62 498 ALA B N 1
ATOM 8476 C CA . ALA B 1 498 ? 8.828 35 9.234 1 88.62 498 ALA B CA 1
ATOM 8477 C C . ALA B 1 498 ? 9.672 34.062 8.383 1 88.62 498 ALA B C 1
ATOM 8479 O O . ALA B 1 498 ? 9.539 34.031 7.156 1 88.62 498 ALA B O 1
ATOM 8480 N N . LEU B 1 499 ? 10.516 33.406 8.969 1 89.62 499 LEU B N 1
ATOM 8481 C CA . LEU B 1 499 ? 11.414 32.5 8.266 1 89.62 499 LEU B CA 1
ATOM 8482 C C . LEU B 1 499 ? 10.633 31.391 7.539 1 89.62 499 LEU B C 1
ATOM 8484 O O . LEU B 1 499 ? 10.961 31.031 6.406 1 89.62 499 LEU B O 1
ATOM 8488 N N . PRO B 1 500 ? 9.602 30.781 8.156 1 90.12 500 PRO B N 1
ATOM 8489 C CA . PRO B 1 500 ? 8.836 29.766 7.43 1 90.12 500 PRO B CA 1
ATOM 8490 C C . PRO B 1 500 ? 8.297 30.281 6.098 1 90.12 500 PRO B C 1
ATOM 8492 O O . PRO B 1 500 ? 8.312 29.562 5.102 1 90.12 500 PRO B O 1
ATOM 8495 N N . GLU B 1 501 ? 7.887 31.453 6.074 1 86.88 501 GLU B N 1
ATOM 8496 C CA . GLU B 1 501 ? 7.375 32.062 4.848 1 86.88 501 GLU B CA 1
ATOM 8497 C C . GLU B 1 501 ? 8.469 32.156 3.785 1 86.88 501 GLU B C 1
ATOM 8499 O O . GLU B 1 501 ? 8.203 31.938 2.598 1 86.88 501 GLU B O 1
ATOM 8504 N N . ALA B 1 502 ? 9.594 32.5 4.246 1 86.88 502 ALA B N 1
ATOM 8505 C CA . ALA B 1 502 ? 10.734 32.656 3.34 1 86.88 502 ALA B CA 1
ATOM 8506 C C . ALA B 1 502 ? 11.172 31.281 2.809 1 86.88 502 ALA B C 1
ATOM 8508 O O . ALA B 1 502 ? 11.867 31.203 1.789 1 86.88 502 ALA B O 1
ATOM 8509 N N . ILE B 1 503 ? 10.82 30.312 3.523 1 89 503 ILE B N 1
ATOM 8510 C CA . ILE B 1 503 ? 11.172 28.953 3.119 1 89 503 ILE B CA 1
ATOM 8511 C C . ILE B 1 503 ? 9.977 28.281 2.436 1 89 503 ILE B C 1
ATOM 8513 O O . ILE B 1 503 ? 9.117 27.703 3.098 1 89 503 ILE B O 1
ATOM 8517 N N . SER B 1 504 ? 9.875 28.344 1.184 1 82.44 504 SER B N 1
ATOM 8518 C CA . SER B 1 504 ? 8.883 27.672 0.343 1 82.44 504 SER B CA 1
ATOM 8519 C C . SER B 1 504 ? 7.465 28.125 0.703 1 82.44 504 SER B C 1
ATOM 8521 O O . SER B 1 504 ? 6.531 27.328 0.678 1 82.44 504 SER B O 1
ATOM 8523 N N . SER B 1 505 ? 7.312 29.375 1.207 1 79.31 505 SER B N 1
ATOM 8524 C CA . SER B 1 505 ? 6.004 29.875 1.599 1 79.31 505 SER B CA 1
ATOM 8525 C C . SER B 1 505 ? 5.34 28.969 2.625 1 79.31 505 SER B C 1
ATOM 8527 O O . SER B 1 505 ? 4.145 28.688 2.527 1 79.31 505 SER B O 1
ATOM 8529 N N . GLY B 1 506 ? 6.141 28.531 3.488 1 80.88 506 GLY B N 1
ATOM 8530 C CA . GLY B 1 506 ? 5.672 27.562 4.469 1 80.88 506 GLY B CA 1
ATOM 8531 C C . GLY B 1 506 ? 4.926 28.203 5.625 1 80.88 506 GLY B C 1
ATOM 8532 O O . GLY B 1 506 ? 4.895 29.438 5.75 1 80.88 506 GLY B O 1
ATOM 8533 N N . ASP B 1 507 ? 4.211 27.391 6.371 1 87.56 507 ASP B N 1
ATOM 8534 C CA . ASP B 1 507 ? 3.533 27.75 7.609 1 87.56 507 ASP B CA 1
ATOM 8535 C C . ASP B 1 507 ? 3.768 26.703 8.695 1 87.56 507 ASP B C 1
ATOM 8537 O O . ASP B 1 507 ? 4.637 25.844 8.555 1 87.56 507 ASP B O 1
ATOM 8541 N N . LEU B 1 508 ? 3.17 26.938 9.797 1 91.94 508 LEU B N 1
ATOM 8542 C CA . LEU B 1 508 ? 3.438 26.062 10.93 1 91.94 508 LEU B CA 1
ATOM 8543 C C . LEU B 1 508 ? 2.188 25.281 11.328 1 91.94 508 LEU B C 1
ATOM 8545 O O . LEU B 1 508 ? 1.945 25.047 12.508 1 91.94 508 LEU B O 1
ATOM 8549 N N . ASP B 1 509 ? 1.332 24.969 10.398 1 86.75 509 ASP B N 1
ATOM 8550 C CA . ASP B 1 509 ? 0.074 24.297 10.734 1 86.75 509 ASP B CA 1
ATOM 8551 C C . ASP B 1 509 ? 0.198 22.781 10.594 1 86.75 509 ASP B C 1
ATOM 8553 O O . ASP B 1 509 ? -0.737 22.047 10.914 1 86.75 509 ASP B O 1
ATOM 8557 N N . GLY B 1 510 ? 1.191 22.188 10.203 1 73.31 510 GLY B N 1
ATOM 8558 C CA . GLY B 1 510 ? 1.391 20.75 10.117 1 73.31 510 GLY B CA 1
ATOM 8559 C C . GLY B 1 510 ? 0.517 20.078 9.07 1 73.31 510 GLY B C 1
ATOM 8560 O O . GLY B 1 510 ? 0.135 18.922 9.219 1 73.31 510 GLY B O 1
ATOM 8561 N N . GLU B 1 511 ? 0.164 20.578 8.07 1 60.28 511 GLU B N 1
ATOM 8562 C CA . GLU B 1 511 ? -0.853 20.109 7.133 1 60.28 511 GLU B CA 1
ATOM 8563 C C . GLU B 1 511 ? -0.683 18.609 6.848 1 60.28 511 GLU B C 1
ATOM 8565 O O . GLU B 1 511 ? 0.427 18.078 6.93 1 60.28 511 GLU B O 1
ATOM 8570 N N . ASP B 1 512 ? -1.893 17.859 6.926 1 49.28 512 ASP B N 1
ATOM 8571 C CA . ASP B 1 512 ? -2.102 16.422 6.859 1 49.28 512 ASP B CA 1
ATOM 8572 C C . ASP B 1 512 ? -1.838 15.891 5.453 1 49.28 512 ASP B C 1
ATOM 8574 O O . ASP B 1 512 ? -2.777 15.586 4.711 1 49.28 512 ASP B O 1
ATOM 8578 N N . ARG B 1 513 ? -1.055 16.344 4.758 1 48.16 513 ARG B N 1
ATOM 8579 C CA . ARG B 1 513 ? -0.943 15.555 3.535 1 48.16 513 ARG B CA 1
ATOM 8580 C C . ARG B 1 513 ? -0.189 14.258 3.789 1 48.16 513 ARG B C 1
ATOM 8582 O O . ARG B 1 513 ? 0.845 14.25 4.461 1 48.16 513 ARG B O 1
ATOM 8589 N N . PRO B 1 514 ? -0.996 13.18 3.729 1 43.88 514 PRO B N 1
ATOM 8590 C CA . PRO B 1 514 ? -0.483 11.852 4.07 1 43.88 514 PRO B CA 1
ATOM 8591 C C . PRO B 1 514 ? 1.03 11.742 3.904 1 43.88 514 PRO B C 1
ATOM 8593 O O . PRO B 1 514 ? 1.676 10.945 4.594 1 43.88 514 PRO B O 1
ATOM 8596 N N . ARG B 1 515 ? 1.447 12.242 2.771 1 42.47 515 ARG B N 1
ATOM 8597 C CA . ARG B 1 515 ? 2.869 12.078 2.488 1 42.47 515 ARG B CA 1
ATOM 8598 C C . ARG B 1 515 ? 3.656 13.32 2.889 1 42.47 515 ARG B C 1
ATOM 8600 O O . ARG B 1 515 ? 3.441 14.398 2.342 1 42.47 515 ARG B O 1
ATOM 8607 N N . LEU B 1 516 ? 4.688 13.203 3.84 1 45.66 516 LEU B N 1
ATOM 8608 C CA . LEU B 1 516 ? 5.812 13.914 4.438 1 45.66 516 LEU B CA 1
ATOM 8609 C C . LEU B 1 516 ? 5.629 15.422 4.312 1 45.66 516 LEU B C 1
ATOM 8611 O O . LEU B 1 516 ? 6.434 16.203 4.832 1 45.66 516 LEU B O 1
ATOM 8615 N N . CYS B 1 517 ? 4.461 15.875 3.807 1 45.56 517 CYS B N 1
ATOM 8616 C CA . CYS B 1 517 ? 4.605 17.219 3.25 1 45.56 517 CYS B CA 1
ATOM 8617 C C . CYS B 1 517 ? 4.504 18.281 4.344 1 45.56 517 CYS B C 1
ATOM 8619 O O . CYS B 1 517 ? 4.789 19.453 4.102 1 45.56 517 CYS B O 1
ATOM 8621 N N . ASP B 1 518 ? 4.328 17.891 5.617 1 67.81 518 ASP B N 1
ATOM 8622 C CA . ASP B 1 518 ? 4.164 19.062 6.48 1 67.81 518 ASP B CA 1
ATOM 8623 C C . ASP B 1 518 ? 5.355 19.219 7.426 1 67.81 518 ASP B C 1
ATOM 8625 O O . ASP B 1 518 ? 5.266 19.922 8.43 1 67.81 518 ASP B O 1
ATOM 8629 N N . LEU B 1 519 ? 6.27 18.594 7.059 1 88.31 519 LEU B N 1
ATOM 8630 C CA . LEU B 1 519 ? 7.473 18.672 7.875 1 88.31 519 LEU B CA 1
ATOM 8631 C C . LEU B 1 519 ? 8.562 19.469 7.164 1 88.31 519 LEU B C 1
ATOM 8633 O O . LEU B 1 519 ? 8.5 19.656 5.949 1 88.31 519 LEU B O 1
ATOM 8637 N N . TYR B 1 520 ? 9.375 20 7.891 1 92.81 520 TYR B N 1
ATOM 8638 C CA . TYR B 1 520 ? 10.547 20.672 7.359 1 92.81 520 TYR B CA 1
ATOM 8639 C C . TYR B 1 520 ? 11.734 19.734 7.27 1 92.81 520 TYR B C 1
ATOM 8641 O O . TYR B 1 520 ? 11.992 18.953 8.203 1 92.81 520 TYR B O 1
ATOM 8649 N N . PHE B 1 521 ? 12.328 19.812 6.109 1 93.5 521 PHE B N 1
ATOM 8650 C CA . PHE B 1 521 ? 13.578 19.078 5.922 1 93.5 521 PHE B CA 1
ATOM 8651 C C . PHE B 1 521 ? 14.75 19.875 6.473 1 93.5 521 PHE B C 1
ATOM 8653 O O . PHE B 1 521 ? 14.969 21.031 6.086 1 93.5 521 PHE B O 1
ATOM 8660 N N . VAL B 1 522 ? 15.523 19.234 7.398 1 95.69 522 VAL B N 1
ATOM 8661 C CA . VAL B 1 522 ? 16.703 19.859 7.996 1 95.69 522 VAL B CA 1
ATOM 8662 C C . VAL B 1 522 ? 17.922 18.984 7.777 1 95.69 522 VAL B C 1
ATOM 8664 O O . VAL B 1 522 ? 17.906 17.797 8.094 1 95.69 522 VAL B O 1
ATOM 8667 N N . SER B 1 523 ? 18.938 19.578 7.25 1 95.88 523 SER B N 1
ATOM 8668 C CA . SER B 1 523 ? 20.203 18.859 7.09 1 95.88 523 SER B CA 1
ATOM 8669 C C . SER B 1 523 ? 21.359 19.594 7.766 1 95.88 523 SER B C 1
ATOM 8671 O O . SER B 1 523 ? 21.5 20.797 7.598 1 95.88 523 SER B O 1
ATOM 8673 N N . TRP B 1 524 ? 22.203 18.844 8.484 1 95.62 524 TRP B N 1
ATOM 8674 C CA . TRP B 1 524 ? 23.391 19.406 9.109 1 95.62 524 TRP B CA 1
ATOM 8675 C C . TRP B 1 524 ? 24.656 18.75 8.547 1 95.62 524 TRP B C 1
ATOM 8677 O O . TRP B 1 524 ? 25.672 18.656 9.234 1 95.62 524 TRP B O 1
ATOM 8687 N N . ASP B 1 525 ? 24.469 18.266 7.375 1 93.31 525 ASP B N 1
ATOM 8688 C CA . ASP B 1 525 ? 25.641 17.719 6.68 1 93.31 525 ASP B CA 1
ATOM 8689 C C . ASP B 1 525 ? 26.578 18.844 6.234 1 93.31 525 ASP B C 1
ATOM 8691 O O . ASP B 1 525 ? 26.188 19.703 5.445 1 93.31 525 ASP B O 1
ATOM 8695 N N . ALA B 1 526 ? 27.812 18.719 6.59 1 91.31 526 ALA B N 1
ATOM 8696 C CA . ALA B 1 526 ? 28.781 19.781 6.344 1 91.31 526 ALA B CA 1
ATOM 8697 C C . ALA B 1 526 ? 29.031 19.969 4.848 1 91.31 526 ALA B C 1
ATOM 8699 O O . ALA B 1 526 ? 29.203 21.094 4.371 1 91.31 526 ALA B O 1
ATOM 8700 N N . ARG B 1 527 ? 28.984 19 4.137 1 89.38 527 ARG B N 1
ATOM 8701 C CA . ARG B 1 527 ? 29.266 19.062 2.703 1 89.38 527 ARG B CA 1
ATOM 8702 C C . ARG B 1 527 ? 28.188 19.859 1.975 1 89.38 527 ARG B C 1
ATOM 8704 O O . ARG B 1 527 ? 28.5 20.656 1.087 1 89.38 527 ARG B O 1
ATOM 8711 N N . LEU B 1 528 ? 26.969 19.656 2.42 1 92.44 528 LEU B N 1
ATOM 8712 C CA . LEU B 1 528 ? 25.844 20.359 1.793 1 92.44 528 LEU B CA 1
ATOM 8713 C C . LEU B 1 528 ? 25.828 21.828 2.205 1 92.44 528 LEU B C 1
ATOM 8715 O O . LEU B 1 528 ? 25.812 22.719 1.351 1 92.44 528 LEU B O 1
ATOM 8719 N N . VAL B 1 529 ? 25.984 22.062 3.477 1 93.5 529 VAL B N 1
ATOM 8720 C CA . VAL B 1 529 ? 25.828 23.406 4.043 1 93.5 529 VAL B CA 1
ATOM 8721 C C . VAL B 1 529 ? 26.953 24.297 3.555 1 93.5 529 VAL B C 1
ATOM 8723 O O . VAL B 1 529 ? 26.734 25.469 3.207 1 93.5 529 VAL B O 1
ATOM 8726 N N . GLU B 1 530 ? 28.094 23.734 3.416 1 89.06 530 GLU B N 1
ATOM 8727 C CA . GLU B 1 530 ? 29.25 24.516 3.033 1 89.06 530 GLU B CA 1
ATOM 8728 C C . GLU B 1 530 ? 29.25 24.828 1.538 1 89.06 530 GLU B C 1
ATOM 8730 O O . GLU B 1 530 ? 29.875 25.797 1.094 1 89.06 530 GLU B O 1
ATOM 8735 N N . SER B 1 531 ? 28.562 23.922 0.847 1 88.75 531 SER B N 1
ATOM 8736 C CA . SER B 1 531 ? 28.531 24.094 -0.601 1 88.75 531 SER B CA 1
ATOM 8737 C C . SER B 1 531 ? 27.531 25.188 -0.998 1 88.75 531 SER B C 1
ATOM 8739 O O . SER B 1 531 ? 27.594 25.703 -2.117 1 88.75 531 SER B O 1
ATOM 8741 N N . ILE B 1 532 ? 26.641 25.359 -0.138 1 86.44 532 ILE B N 1
ATOM 8742 C CA . ILE B 1 532 ? 25.609 26.359 -0.452 1 86.44 532 ILE B CA 1
ATOM 8743 C C . ILE B 1 532 ? 26.062 27.734 0.053 1 86.44 532 ILE B C 1
ATOM 8745 O O . ILE B 1 532 ? 26.406 27.875 1.226 1 86.44 532 ILE B O 1
ATOM 8749 N N . ALA B 1 533 ? 26.5 28.688 -0.932 1 62.66 533 ALA B N 1
ATOM 8750 C CA . ALA B 1 533 ? 26.938 30.031 -0.551 1 62.66 533 ALA B CA 1
ATOM 8751 C C . ALA B 1 533 ? 25.938 30.672 0.401 1 62.66 533 ALA B C 1
ATOM 8753 O O . ALA B 1 533 ? 24.734 30.641 0.166 1 62.66 533 ALA B O 1
ATOM 8754 N N . PRO B 1 534 ? 26.438 30.906 1.613 1 54.59 534 PRO B N 1
ATOM 8755 C CA . PRO B 1 534 ? 25.5 31.516 2.545 1 54.59 534 PRO B CA 1
ATOM 8756 C C . PRO B 1 534 ? 24.641 32.594 1.891 1 54.59 534 PRO B C 1
ATOM 8758 O O . PRO B 1 534 ? 23.547 32.906 2.381 1 54.59 534 PRO B O 1
ATOM 8761 N N . GLY B 1 535 ? 25.422 33.75 1.425 1 46.25 535 GLY B N 1
ATOM 8762 C CA . GLY B 1 535 ? 25.062 35.156 1.308 1 46.25 535 GLY B CA 1
ATOM 8763 C C . GLY B 1 535 ? 23.906 35.406 0.344 1 46.25 535 GLY B C 1
ATOM 8764 O O . GLY B 1 535 ? 23.422 36.531 0.232 1 46.25 535 GLY B O 1
ATOM 8765 N N . GLY B 1 536 ? 24.109 34.938 -0.964 1 40.34 536 GLY B N 1
ATOM 8766 C CA . GLY B 1 536 ? 23.328 35.75 -1.871 1 40.34 536 GLY B CA 1
ATOM 8767 C C . GLY B 1 536 ? 21.859 35.875 -1.482 1 40.34 536 GLY B C 1
ATOM 8768 O O . GLY B 1 536 ? 21.047 36.312 -2.273 1 40.34 536 GLY B O 1
ATOM 8769 N N . ASP B 1 537 ? 21.547 34.938 -0.792 1 40.59 537 ASP B N 1
ATOM 8770 C CA . ASP B 1 537 ? 20.125 35.125 -0.487 1 40.59 537 ASP B CA 1
ATOM 8771 C C . ASP B 1 537 ? 19.859 36.5 0.138 1 40.59 537 ASP B C 1
ATOM 8773 O O . ASP B 1 537 ? 20.516 36.875 1.122 1 40.59 537 ASP B O 1
ATOM 8777 N N . ALA B 1 538 ? 19.781 37.562 -0.711 1 34.59 538 ALA B N 1
ATOM 8778 C CA . ALA B 1 538 ? 19.5 38.938 -0.281 1 34.59 538 ALA B CA 1
ATOM 8779 C C . ALA B 1 538 ? 19 38.969 1.162 1 34.59 538 ALA B C 1
ATOM 8781 O O . ALA B 1 538 ? 18.266 38.062 1.592 1 34.59 538 ALA B O 1
ATOM 8782 N N . PRO B 1 539 ? 19.938 39.562 2.088 1 34.03 539 PRO B N 1
ATOM 8783 C CA . PRO B 1 539 ? 19.281 39.812 3.365 1 34.03 539 PRO B CA 1
ATOM 8784 C C . PRO B 1 539 ? 17.75 39.844 3.246 1 34.03 539 PRO B C 1
ATOM 8786 O O . PRO B 1 539 ? 17.219 40.25 2.205 1 34.03 539 PRO B O 1
ATOM 8789 N N . LEU B 1 540 ? 17.062 38.969 3.854 1 35.22 540 LEU B N 1
ATOM 8790 C CA . LEU B 1 540 ? 15.656 39.312 3.848 1 35.22 540 LEU B CA 1
ATOM 8791 C C . LEU B 1 540 ? 15.469 40.812 3.75 1 35.22 540 LEU B C 1
ATOM 8793 O O . LEU B 1 540 ? 15.961 41.562 4.602 1 35.22 540 LEU B O 1
ATOM 8797 N N . PRO B 1 541 ? 15.828 41.562 2.635 1 29.28 541 PRO B N 1
ATOM 8798 C CA . PRO B 1 541 ? 15.664 43.031 2.693 1 29.28 541 PRO B CA 1
ATOM 8799 C C . PRO B 1 541 ? 14.773 43.469 3.855 1 29.28 541 PRO B C 1
ATOM 8801 O O . PRO B 1 541 ? 13.828 42.75 4.219 1 29.28 541 PRO B O 1
ATOM 8804 N N . ASP B 1 542 ? 15.312 44.062 4.973 1 29.75 542 ASP B N 1
ATOM 8805 C CA . ASP B 1 542 ? 14.43 44.906 5.758 1 29.75 542 ASP B CA 1
ATOM 8806 C C . ASP B 1 542 ? 13.25 45.406 4.918 1 29.75 542 ASP B C 1
ATOM 8808 O O . ASP B 1 542 ? 12.617 46.406 5.25 1 29.75 542 ASP B O 1
ATOM 8812 N N . ALA B 1 543 ? 13.477 45.469 3.6 1 29.14 543 ALA B N 1
ATOM 8813 C CA . ALA B 1 543 ? 12.406 46.062 2.789 1 29.14 543 ALA B CA 1
ATOM 8814 C C . ALA B 1 543 ? 11.062 45.438 3.123 1 29.14 543 ALA B C 1
ATOM 8816 O O . ALA B 1 543 ? 10.992 44.281 3.537 1 29.14 543 ALA B O 1
ATOM 8817 N N . ALA B 1 544 ? 10.188 46.281 3.285 1 26.59 544 ALA B N 1
ATOM 8818 C CA . ALA B 1 544 ? 8.766 46 3.455 1 26.59 544 ALA B CA 1
ATOM 8819 C C . ALA B 1 544 ? 8.375 44.688 2.766 1 26.59 544 ALA B C 1
ATOM 8821 O O . ALA B 1 544 ? 9 44.281 1.782 1 26.59 544 ALA B O 1
ATOM 8822 N N . PRO B 1 545 ? 7.887 43.719 3.391 1 29.5 545 PRO B N 1
ATOM 8823 C CA . PRO B 1 545 ? 7.355 42.531 2.723 1 29.5 545 PRO B CA 1
ATOM 8824 C C . PRO B 1 545 ? 7.262 42.688 1.207 1 29.5 545 PRO B C 1
ATOM 8826 O O . PRO B 1 545 ? 6.785 43.719 0.724 1 29.5 545 PRO B O 1
ATOM 8829 N N . ALA B 1 546 ? 8.375 42.562 0.455 1 27.95 546 ALA B N 1
ATOM 8830 C CA . ALA B 1 546 ? 7.855 42.75 -0.899 1 27.95 546 ALA B CA 1
ATOM 8831 C C . ALA B 1 546 ? 6.359 42.438 -0.955 1 27.95 546 ALA B C 1
ATOM 8833 O O . ALA B 1 546 ? 5.891 41.469 -0.377 1 27.95 546 ALA B O 1
ATOM 8834 N N . ALA B 1 547 ? 5.613 43.406 -1.097 1 25.89 547 ALA B N 1
ATOM 8835 C CA . ALA B 1 547 ? 4.184 43.219 -1.313 1 25.89 547 ALA B CA 1
ATOM 8836 C C . ALA B 1 547 ? 3.916 41.906 -2.072 1 25.89 547 ALA B C 1
ATOM 8838 O O . ALA B 1 547 ? 4.438 41.719 -3.172 1 25.89 547 ALA B O 1
ATOM 8839 N N . LYS B 1 548 ? 4.199 40.75 -1.473 1 29.56 548 LYS B N 1
ATOM 8840 C CA . LYS B 1 548 ? 3.479 39.781 -2.277 1 29.56 548 LYS B CA 1
ATOM 8841 C C . LYS B 1 548 ? 2.623 40.469 -3.34 1 29.56 548 LYS B C 1
ATOM 8843 O O . LYS B 1 548 ? 1.801 41.344 -3.023 1 29.56 548 LYS B O 1
ATOM 8848 N N . ALA B 1 549 ? 3.164 40.812 -4.449 1 27.28 549 ALA B N 1
ATOM 8849 C CA . ALA B 1 549 ? 2.004 41.031 -5.309 1 27.28 549 ALA B CA 1
ATOM 8850 C C . ALA B 1 549 ? 0.815 40.188 -4.859 1 27.28 549 ALA B C 1
ATOM 8852 O O . ALA B 1 549 ? 0.944 38.969 -4.656 1 27.28 549 ALA B O 1
ATOM 8853 N N . GLU B 1 550 ? 0.075 40.625 -3.949 1 26.05 550 GLU B N 1
ATOM 8854 C CA . GLU B 1 550 ? -1.238 40 -3.797 1 26.05 550 GLU B CA 1
ATOM 8855 C C . GLU B 1 550 ? -1.582 39.156 -5.004 1 26.05 550 GLU B C 1
ATOM 8857 O O . GLU B 1 550 ? -1.691 39.656 -6.125 1 26.05 550 GLU B O 1
ATOM 8862 N N . PRO B 1 551 ? -0.733 38.094 -5.395 1 28.88 551 PRO B N 1
ATOM 8863 C CA . PRO B 1 551 ? -1.59 37.75 -6.527 1 28.88 551 PRO B CA 1
ATOM 8864 C C . PRO B 1 551 ? -2.922 38.5 -6.516 1 28.88 551 PRO B C 1
ATOM 8866 O O . PRO B 1 551 ? -3.424 38.844 -5.449 1 28.88 551 PRO B O 1
ATOM 8869 N N . ALA B 1 552 ? -3.123 39.312 -7.461 1 26.91 552 ALA B N 1
ATOM 8870 C CA . ALA B 1 552 ? -4.461 39.906 -7.488 1 26.91 552 ALA B CA 1
ATOM 8871 C C . ALA B 1 552 ? -5.449 39.062 -6.707 1 26.91 552 ALA B C 1
ATOM 8873 O O . ALA B 1 552 ? -5.734 37.906 -7.09 1 26.91 552 ALA B O 1
ATOM 8874 N N . GLN B 1 553 ? -5.195 38.75 -5.539 1 31.06 553 GLN B N 1
ATOM 8875 C CA . GLN B 1 553 ? -6.48 38.344 -4.984 1 31.06 553 GLN B CA 1
ATOM 8876 C C . GLN B 1 553 ? -7.637 38.875 -5.824 1 31.06 553 GLN B C 1
ATOM 8878 O O . GLN B 1 553 ? -7.812 40.094 -5.945 1 31.06 553 GLN B O 1
ATOM 8883 N N . PRO B 1 554 ? -7.742 38.375 -6.984 1 30.48 554 PRO B N 1
ATOM 8884 C CA . PRO B 1 554 ? -8.758 39.156 -7.695 1 30.48 554 PRO B CA 1
ATOM 8885 C C . PRO B 1 554 ? -9.617 40 -6.758 1 30.48 554 PRO B C 1
ATOM 8887 O O . PRO B 1 554 ? -9.75 39.688 -5.574 1 30.48 554 PRO B O 1
ATOM 8890 N N . GLU B 1 555 ? -9.773 41.312 -6.949 1 32.59 555 GLU B N 1
ATOM 8891 C CA . GLU B 1 555 ? -10.875 42.125 -6.469 1 32.59 555 GLU B CA 1
ATOM 8892 C C . GLU B 1 555 ? -11.953 41.281 -5.805 1 32.59 555 GLU B C 1
ATOM 8894 O O . GLU B 1 555 ? -12.875 41.812 -5.18 1 32.59 555 GLU B O 1
ATOM 8899 N N . VAL B 1 556 ? -11.93 40.031 -6.094 1 33.69 556 VAL B N 1
ATOM 8900 C CA . VAL B 1 556 ? -13.008 39.188 -5.609 1 33.69 556 VAL B CA 1
ATOM 8901 C C . VAL B 1 556 ? -12.758 38.812 -4.156 1 33.69 556 VAL B C 1
ATOM 8903 O O . VAL B 1 556 ? -13.641 38.281 -3.479 1 33.69 556 VAL B O 1
ATOM 8906 N N . ALA B 1 557 ? -11.641 38.781 -3.568 1 39.09 557 ALA B N 1
ATOM 8907 C CA . ALA B 1 557 ? -11.453 38.375 -2.174 1 39.09 557 ALA B CA 1
ATOM 8908 C C . ALA B 1 557 ? -11.945 39.469 -1.228 1 39.09 557 ALA B C 1
ATOM 8910 O O . ALA B 1 557 ? -12.539 39.188 -0.187 1 39.09 557 ALA B O 1
ATOM 8911 N N . ALA B 1 558 ? -11.477 40.688 -1.274 1 38.66 558 ALA B N 1
ATOM 8912 C CA . ALA B 1 558 ? -12.047 41.781 -0.52 1 38.66 558 ALA B CA 1
ATOM 8913 C C . ALA B 1 558 ? -13.562 41.812 -0.655 1 38.66 558 ALA B C 1
ATOM 8915 O O . ALA B 1 558 ? -14.273 42.125 0.306 1 38.66 558 ALA B O 1
ATOM 8916 N N . GLU B 1 559 ? -13.961 41.656 -1.916 1 38.91 559 GLU B N 1
ATOM 8917 C CA . GLU B 1 559 ? -15.398 41.594 -2.166 1 38.91 559 GLU B CA 1
ATOM 8918 C C . GLU B 1 559 ? -15.992 40.312 -1.582 1 38.91 559 GLU B C 1
ATOM 8920 O O . GLU B 1 559 ? -17.203 40.25 -1.342 1 38.91 559 GLU B O 1
ATOM 8925 N N . GLU B 1 560 ? -15.156 39.281 -1.414 1 44.31 560 GLU B N 1
ATOM 8926 C CA . GLU B 1 560 ? -15.633 38.031 -0.839 1 44.31 560 GLU B CA 1
ATOM 8927 C C . GLU B 1 560 ? -15.805 38.156 0.673 1 44.31 560 GLU B C 1
ATOM 8929 O O . GLU B 1 560 ? -16.594 37.406 1.271 1 44.31 560 GLU B O 1
ATOM 8934 N N . SER B 1 561 ? -14.859 38.906 1.385 1 45.97 561 SER B N 1
ATOM 8935 C CA . SER B 1 561 ? -14.969 39.094 2.826 1 45.97 561 SER B CA 1
ATOM 8936 C C . SER B 1 561 ? -16.359 39.562 3.213 1 45.97 561 SER B C 1
ATOM 8938 O O . SER B 1 561 ? -16.844 39.281 4.312 1 45.97 561 SER B O 1
ATOM 8940 N N . SER B 1 562 ? -16.812 40.438 2.4 1 51.28 562 SER B N 1
ATOM 8941 C CA . SER B 1 562 ? -18.125 40.938 2.748 1 51.28 562 SER B CA 1
ATOM 8942 C C . SER B 1 562 ? -19.219 39.969 2.385 1 51.28 562 SER B C 1
ATOM 8944 O O . SER B 1 562 ? -20.391 40.156 2.744 1 51.28 562 SER B O 1
ATOM 8946 N N . LEU B 1 563 ? -18.734 38.812 1.717 1 64.56 563 LEU B N 1
ATOM 8947 C CA . LEU B 1 563 ? -19.766 37.906 1.226 1 64.56 563 LEU B CA 1
ATOM 8948 C C . LEU B 1 563 ? -19.984 36.75 2.207 1 64.56 563 LEU B C 1
ATOM 8950 O O . LEU B 1 563 ? -19.031 36.25 2.822 1 64.56 563 LEU B O 1
ATOM 8954 N N . ARG B 1 564 ? -21.172 36.688 2.686 1 79.81 564 ARG B N 1
ATOM 8955 C CA . ARG B 1 564 ? -21.656 35.594 3.512 1 79.81 564 ARG B CA 1
ATOM 8956 C C . ARG B 1 564 ? -22.484 34.625 2.689 1 79.81 564 ARG B C 1
ATOM 8958 O O . ARG B 1 564 ? -23.281 35.031 1.847 1 79.81 564 ARG B O 1
ATOM 8965 N N . LEU B 1 565 ? -22.062 33.344 2.787 1 85.56 565 LEU B N 1
ATOM 8966 C CA . LEU B 1 565 ? -22.812 32.312 2.066 1 85.56 565 LEU B CA 1
ATOM 8967 C C . LEU B 1 565 ? -24.25 32.25 2.549 1 85.56 565 LEU B C 1
ATOM 8969 O O . LEU B 1 565 ? -25.156 31.984 1.761 1 85.56 565 LEU B O 1
ATOM 8973 N N . GLY B 1 566 ? -24.516 32.594 3.809 1 87.5 566 GLY B N 1
ATOM 8974 C CA . GLY B 1 566 ? -25.875 32.656 4.316 1 87.5 566 GLY B CA 1
ATOM 8975 C C . GLY B 1 566 ? -26.453 31.266 4.59 1 87.5 566 GLY B C 1
ATOM 8976 O O . GLY B 1 566 ? -25.734 30.359 5.031 1 87.5 566 GLY B O 1
ATOM 8977 N N . ASP B 1 567 ? -27.75 31.094 4.312 1 89.81 567 ASP B N 1
ATOM 8978 C CA . ASP B 1 567 ? -28.516 29.953 4.805 1 89.81 567 ASP B CA 1
ATOM 8979 C C . ASP B 1 567 ? -28.266 28.703 3.953 1 89.81 567 ASP B C 1
ATOM 8981 O O . ASP B 1 567 ? -28.484 27.578 4.406 1 89.81 567 ASP B O 1
ATOM 8985 N N . ASP B 1 568 ? -27.734 28.859 2.793 1 92.69 568 ASP B N 1
ATOM 8986 C CA . ASP B 1 568 ? -27.578 27.719 1.906 1 92.69 568 ASP B CA 1
ATOM 8987 C C . ASP B 1 568 ? -26.125 27.25 1.839 1 92.69 568 ASP B C 1
ATOM 8989 O O . ASP B 1 568 ? -25.719 26.625 0.863 1 92.69 568 ASP B O 1
ATOM 8993 N N . TRP B 1 569 ? -25.391 27.547 2.852 1 95.38 569 TRP B N 1
ATOM 8994 C CA . TRP B 1 569 ? -23.953 27.312 2.797 1 95.38 569 TRP B CA 1
ATOM 8995 C C . TRP B 1 569 ? -23.641 25.828 2.633 1 95.38 569 TRP B C 1
ATOM 8997 O O . TRP B 1 569 ? -22.734 25.453 1.891 1 95.38 569 TRP B O 1
ATOM 9007 N N . LEU B 1 570 ? -24.406 24.969 3.311 1 96.56 570 LEU B N 1
ATOM 9008 C CA . LEU B 1 570 ? -24.125 23.547 3.273 1 96.56 570 LEU B CA 1
ATOM 9009 C C . LEU B 1 570 ? -24.406 22.969 1.89 1 96.56 570 LEU B C 1
ATOM 9011 O O . LEU B 1 570 ? -23.594 22.219 1.35 1 96.56 570 LEU B O 1
ATOM 9015 N N . ALA B 1 571 ? -25.531 23.328 1.357 1 95.19 571 ALA B N 1
ATOM 9016 C CA . ALA B 1 571 ? -25.906 22.844 0.029 1 95.19 571 ALA B CA 1
ATOM 9017 C C . ALA B 1 571 ? -24.875 23.266 -1.015 1 95.19 571 ALA B C 1
ATOM 9019 O O . ALA B 1 571 ? -24.484 22.469 -1.867 1 95.19 571 ALA B O 1
ATOM 9020 N N . LEU B 1 572 ? -24.516 24.5 -0.908 1 93.81 572 LEU B N 1
ATOM 9021 C CA . LEU B 1 572 ? -23.547 25.031 -1.848 1 93.81 572 LEU B CA 1
ATOM 9022 C C . LEU B 1 572 ? -22.203 24.328 -1.686 1 93.81 572 LEU B C 1
ATOM 9024 O O . LEU B 1 572 ? -21.531 24.016 -2.676 1 93.81 572 LEU B O 1
ATOM 9028 N N . ALA B 1 573 ? -21.797 24.109 -0.485 1 94.5 573 ALA B N 1
ATOM 9029 C CA . ALA B 1 573 ? -20.531 23.422 -0.216 1 94.5 573 ALA B CA 1
ATOM 9030 C C . ALA B 1 573 ? -20.578 22 -0.75 1 94.5 573 ALA B C 1
ATOM 9032 O O . ALA B 1 573 ? -19.609 21.531 -1.375 1 94.5 573 ALA B O 1
ATOM 9033 N N . GLN B 1 574 ? -21.641 21.312 -0.529 1 95 574 GLN B N 1
ATOM 9034 C CA . GLN B 1 574 ? -21.781 19.922 -0.961 1 95 574 GLN B CA 1
ATOM 9035 C C . GLN B 1 574 ? -21.812 19.828 -2.484 1 95 574 GLN B C 1
ATOM 9037 O O . GLN B 1 574 ? -21.281 18.875 -3.057 1 95 574 GLN B O 1
ATOM 9042 N N . GLU B 1 575 ? -22.422 20.766 -3.068 1 92 575 GLU B N 1
ATOM 9043 C CA . GLU B 1 575 ? -22.422 20.812 -4.527 1 92 575 GLU B CA 1
ATOM 9044 C C . GLU B 1 575 ? -21 20.984 -5.0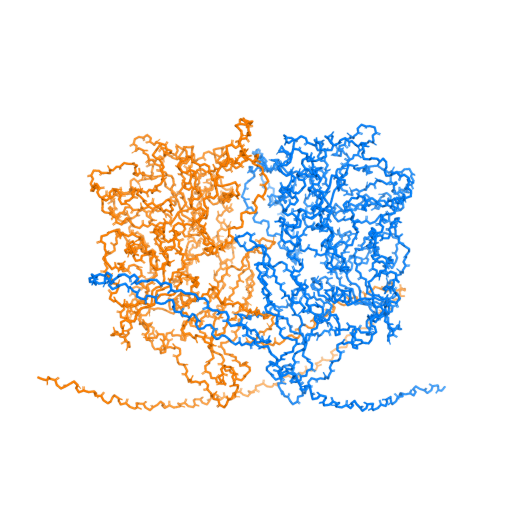62 1 92 575 GLU B C 1
ATOM 9046 O O . GLU B 1 575 ? -20.625 20.328 -6.039 1 92 575 GLU B O 1
ATOM 9051 N N . HIS B 1 576 ? -20.359 21.781 -4.414 1 88.62 576 HIS B N 1
ATOM 9052 C CA . HIS B 1 576 ? -18.969 22 -4.812 1 88.62 576 HIS B CA 1
ATOM 9053 C C . HIS B 1 576 ? -18.141 20.719 -4.629 1 88.62 576 HIS B C 1
ATOM 9055 O O . HIS B 1 576 ? -17.344 20.375 -5.488 1 88.62 576 HIS B O 1
ATOM 9061 N N . MET B 1 577 ? -18.312 20.031 -3.584 1 90.44 577 MET B N 1
ATOM 9062 C CA . MET B 1 577 ? -17.547 18.844 -3.238 1 90.44 577 MET B CA 1
ATOM 9063 C C . MET B 1 577 ? -17.844 17.703 -4.203 1 90.44 577 MET B C 1
ATOM 9065 O O . MET B 1 577 ? -16.984 16.828 -4.434 1 90.44 577 MET B O 1
ATOM 9069 N N . THR B 1 578 ? -19.016 17.672 -4.684 1 88.38 578 THR B N 1
ATOM 9070 C CA . THR B 1 578 ? -19.438 16.562 -5.52 1 88.38 578 THR B CA 1
ATOM 9071 C C . THR B 1 578 ? -19.453 16.953 -6.992 1 88.38 578 THR B C 1
ATOM 9073 O O . THR B 1 578 ? -20.156 16.344 -7.797 1 88.38 578 THR B O 1
ATOM 9076 N N . ASP B 1 579 ? -18.766 17.984 -7.227 1 84.44 579 ASP B N 1
ATOM 9077 C CA . ASP B 1 579 ? -18.641 18.391 -8.625 1 84.44 579 ASP B CA 1
ATOM 9078 C C . ASP B 1 579 ? -17.453 17.703 -9.297 1 84.44 579 ASP B C 1
ATOM 9080 O O . ASP B 1 579 ? -16.312 17.844 -8.852 1 84.44 579 ASP B O 1
ATOM 9084 N N . ALA B 1 580 ? -17.766 17.047 -10.383 1 76 580 ALA B N 1
ATOM 9085 C CA . ALA B 1 580 ? -16.75 16.266 -11.094 1 76 580 ALA B CA 1
ATOM 9086 C C . ALA B 1 580 ? -15.633 17.172 -11.594 1 76 580 ALA B C 1
ATOM 9088 O O . ALA B 1 580 ? -14.469 16.766 -11.617 1 76 580 ALA B O 1
ATOM 9089 N N . ALA B 1 581 ? -15.977 18.328 -11.984 1 73.25 581 ALA B N 1
ATOM 9090 C CA . ALA B 1 581 ? -14.977 19.266 -12.5 1 73.25 581 ALA B CA 1
ATOM 9091 C C . ALA B 1 581 ? -13.992 19.672 -11.406 1 73.25 581 ALA B C 1
ATOM 9093 O O . ALA B 1 581 ? -12.789 19.797 -11.664 1 73.25 581 ALA B O 1
ATOM 9094 N N . THR B 1 582 ? -14.516 19.859 -10.258 1 73.69 582 THR B N 1
ATOM 9095 C CA . THR B 1 582 ? -13.672 20.234 -9.133 1 73.69 582 THR B CA 1
ATOM 9096 C C . THR B 1 582 ? -12.703 19.109 -8.781 1 73.69 582 THR B C 1
ATOM 9098 O O . THR B 1 582 ? -11.539 19.359 -8.453 1 73.69 582 THR B O 1
ATOM 9101 N N . LEU B 1 583 ? -13.18 17.969 -8.93 1 72.25 583 LEU B N 1
ATOM 9102 C CA . LEU B 1 583 ? -12.359 16.828 -8.578 1 72.25 583 LEU B CA 1
ATOM 9103 C C . LEU B 1 583 ? -11.242 16.625 -9.602 1 72.25 583 LEU B C 1
ATOM 9105 O O . LEU B 1 583 ? -10.18 16.094 -9.266 1 72.25 583 LEU B O 1
ATOM 9109 N N . ARG B 1 584 ? -11.43 17.031 -10.758 1 67.94 584 ARG B N 1
ATOM 9110 C CA . ARG B 1 584 ? -10.445 16.891 -11.828 1 67.94 584 ARG B CA 1
ATOM 9111 C C . ARG B 1 584 ? -9.336 17.922 -11.68 1 67.94 584 ARG B C 1
ATOM 9113 O O . ARG B 1 584 ? -8.227 17.734 -12.18 1 67.94 584 ARG B O 1
ATOM 9120 N N . GLU B 1 585 ? -9.703 19.047 -11.172 1 63.47 585 GLU B N 1
ATOM 9121 C CA . GLU B 1 585 ? -8.711 20.094 -11 1 63.47 585 GLU B CA 1
ATOM 9122 C C . GLU B 1 585 ? -7.453 19.562 -10.32 1 63.47 585 GLU B C 1
ATOM 9124 O O . GLU B 1 585 ? -6.344 20.016 -10.617 1 63.47 585 GLU B O 1
ATOM 9129 N N . GLY B 1 586 ? -7.609 18.531 -9.555 1 62.53 586 GLY B N 1
ATOM 9130 C CA . GLY B 1 586 ? -6.469 17.938 -8.883 1 62.53 586 GLY B CA 1
ATOM 9131 C C . GLY B 1 586 ? -5.508 17.25 -9.828 1 62.53 586 GLY B C 1
ATOM 9132 O O . GLY B 1 586 ? -4.32 17.094 -9.523 1 62.53 586 GLY B O 1
ATOM 9133 N N . CYS B 1 587 ? -5.961 17 -10.961 1 61.12 587 CYS B N 1
ATOM 9134 C CA . CYS B 1 587 ? -5.129 16.281 -11.922 1 61.12 587 CYS B CA 1
ATOM 9135 C C . CYS B 1 587 ? -4.117 17.219 -12.57 1 61.12 587 CYS B C 1
ATOM 9137 O O . CYS B 1 587 ? -3.023 16.781 -12.945 1 61.12 587 CYS B O 1
ATOM 9139 N N . ALA B 1 588 ? -4.41 18.453 -12.609 1 69.69 588 ALA B N 1
ATOM 9140 C CA . ALA B 1 588 ? -3.516 19.422 -13.234 1 69.69 588 ALA B CA 1
ATOM 9141 C C . ALA B 1 588 ? -2.256 19.625 -12.398 1 69.69 588 ALA B C 1
ATOM 9143 O O . ALA B 1 588 ? -1.188 19.922 -12.938 1 69.69 588 ALA B O 1
ATOM 9144 N N . VAL B 1 589 ? -2.309 19.328 -11.148 1 74.56 589 VAL B N 1
ATOM 9145 C CA . VAL B 1 589 ? -1.2 19.562 -10.234 1 74.56 589 VAL B CA 1
ATOM 9146 C C . VAL B 1 589 ? -0.029 18.656 -10.586 1 74.56 589 VAL B C 1
ATOM 9148 O O . VAL B 1 589 ? 1.101 19.109 -10.758 1 74.56 589 VAL B O 1
ATOM 9151 N N . GLY B 1 590 ? -0.37 17.453 -10.82 1 73.69 590 GLY B N 1
ATOM 9152 C CA . GLY B 1 590 ? 0.687 16.516 -11.164 1 73.69 590 GLY B CA 1
ATOM 9153 C C . GLY B 1 590 ? 1.314 16.812 -12.516 1 73.69 590 GLY B C 1
ATOM 9154 O O . GLY B 1 590 ? 2.531 16.703 -12.68 1 73.69 590 GLY B O 1
ATOM 9155 N N . LYS B 1 591 ? 0.497 17.172 -13.391 1 77.44 591 LYS B N 1
ATOM 9156 C CA . LYS B 1 591 ? 0.979 17.469 -14.734 1 77.44 591 LYS B CA 1
ATOM 9157 C C . LYS B 1 591 ? 1.91 18.672 -14.734 1 77.44 591 LYS B C 1
ATOM 9159 O O . LYS B 1 591 ? 2.943 18.672 -15.406 1 77.44 591 LYS B O 1
ATOM 9164 N N . LEU B 1 592 ? 1.521 19.609 -14.039 1 82.81 592 LEU B N 1
ATOM 9165 C CA . LEU B 1 592 ? 2.318 20.828 -13.961 1 82.81 592 LEU B CA 1
ATOM 9166 C C . LEU B 1 592 ? 3.664 20.562 -13.297 1 82.81 592 LEU B C 1
ATOM 9168 O O . LEU B 1 592 ? 4.699 21.062 -13.758 1 82.81 592 LEU B O 1
ATOM 9172 N N . TYR B 1 593 ? 3.621 19.828 -12.297 1 83.44 593 TYR B N 1
ATOM 9173 C CA . TYR B 1 593 ? 4.863 19.484 -11.609 1 83.44 593 TYR B CA 1
ATOM 9174 C C . TYR B 1 593 ? 5.812 18.734 -12.539 1 83.44 593 TYR B C 1
ATOM 9176 O O . TYR B 1 593 ? 6.996 19.062 -12.625 1 83.44 593 TYR B O 1
ATOM 9184 N N . ARG B 1 594 ? 5.266 17.797 -13.195 1 82.75 594 ARG B N 1
ATOM 9185 C CA . ARG B 1 594 ? 6.09 16.984 -14.086 1 82.75 594 ARG B CA 1
ATOM 9186 C C . ARG B 1 594 ? 6.641 17.812 -15.242 1 82.75 594 ARG B C 1
ATOM 9188 O O . ARG B 1 594 ? 7.77 17.609 -15.68 1 82.75 594 ARG B O 1
ATOM 9195 N N . ALA B 1 595 ? 5.809 18.609 -15.688 1 87.19 595 ALA B N 1
ATOM 9196 C CA . ALA B 1 595 ? 6.262 19.5 -16.75 1 87.19 595 ALA B CA 1
ATOM 9197 C C . ALA B 1 595 ? 7.406 20.391 -16.281 1 87.19 595 ALA B C 1
ATOM 9199 O O . ALA B 1 595 ? 8.391 20.578 -17 1 87.19 595 ALA B O 1
ATOM 9200 N N . GLY B 1 596 ? 7.27 20.938 -15.133 1 87.19 596 GLY B N 1
ATOM 9201 C CA . GLY B 1 596 ? 8.344 21.75 -14.562 1 87.19 596 GLY B CA 1
ATOM 9202 C C . GLY B 1 596 ? 9.633 20.969 -14.367 1 87.19 596 GLY B C 1
ATOM 9203 O O . GLY B 1 596 ? 10.711 21.453 -14.695 1 87.19 596 GLY B O 1
ATOM 9204 N N . GLU B 1 597 ? 9.43 19.781 -13.906 1 86.31 597 GLU B N 1
ATOM 9205 C CA . GLU B 1 597 ? 10.578 18.906 -13.703 1 86.31 597 GLU B CA 1
ATOM 9206 C C . GLU B 1 597 ? 11.281 18.594 -15.023 1 86.31 597 GLU B C 1
ATOM 9208 O O . GLU B 1 597 ? 12.508 18.625 -15.102 1 86.31 597 GLU B O 1
ATOM 9213 N N . ARG B 1 598 ? 10.523 18.312 -15.953 1 84.94 598 ARG B N 1
ATOM 9214 C CA . ARG B 1 598 ? 11.062 18 -17.281 1 84.94 598 ARG B CA 1
ATOM 9215 C C . ARG B 1 598 ? 11.812 19.188 -17.859 1 84.94 598 ARG B C 1
ATOM 9217 O O . ARG B 1 598 ? 12.922 19.031 -18.375 1 84.94 598 ARG B O 1
ATOM 9224 N N . LYS B 1 599 ? 11.203 20.328 -17.766 1 89.75 599 LYS B N 1
ATOM 9225 C CA . LYS B 1 599 ? 11.836 21.531 -18.297 1 89.75 599 LYS B CA 1
ATOM 9226 C C . LYS B 1 599 ? 13.141 21.828 -17.562 1 89.75 599 LYS B C 1
ATOM 9228 O O . LYS B 1 599 ? 14.125 22.25 -18.172 1 89.75 599 LYS B O 1
ATOM 9233 N N . ALA B 1 600 ? 13.133 21.594 -16.297 1 85.81 600 ALA B N 1
ATOM 9234 C CA . ALA B 1 600 ? 14.336 21.828 -15.5 1 85.81 600 ALA B CA 1
ATOM 9235 C C . ALA B 1 600 ? 15.445 20.844 -15.891 1 85.81 600 ALA B C 1
ATOM 9237 O O . ALA B 1 600 ? 16.609 21.219 -15.945 1 85.81 600 ALA B O 1
ATOM 9238 N N . LYS B 1 601 ? 15.086 19.703 -16.141 1 79.81 601 LYS B N 1
ATOM 9239 C CA . LYS B 1 601 ? 16.047 18.656 -16.469 1 79.81 601 LYS B CA 1
ATOM 9240 C C . LYS B 1 601 ? 16.656 18.875 -17.859 1 79.81 601 LYS B C 1
ATOM 9242 O O . LYS B 1 601 ? 17.828 18.594 -18.078 1 79.81 601 LYS B O 1
ATOM 9247 N N . GLU B 1 602 ? 15.82 19.266 -18.703 1 81.88 602 GLU B N 1
ATOM 9248 C CA . GLU B 1 602 ? 16.234 19.422 -20.094 1 81.88 602 GLU B CA 1
ATOM 9249 C C . GLU B 1 602 ? 17.031 20.703 -20.312 1 81.88 602 GLU B C 1
ATOM 9251 O O . GLU B 1 602 ? 17.797 20.812 -21.266 1 81.88 602 GLU B O 1
ATOM 9256 N N . SER B 1 603 ? 16.891 21.594 -19.438 1 85.25 603 SER B N 1
ATOM 9257 C CA . SER B 1 603 ? 17.531 22.906 -19.594 1 85.25 603 SER B CA 1
ATOM 9258 C C . SER B 1 603 ? 18.875 22.953 -18.859 1 85.25 603 SER B C 1
ATOM 9260 O O . SER B 1 603 ? 19 22.406 -17.766 1 85.25 603 SER B O 1
ATOM 9262 N N . PRO B 1 604 ? 19.859 23.5 -19.438 1 79.19 604 PRO B N 1
ATOM 9263 C CA . PRO B 1 604 ? 21.125 23.719 -18.734 1 79.19 604 PRO B CA 1
ATOM 9264 C C . PRO B 1 604 ? 20.969 24.609 -17.516 1 79.19 604 PRO B C 1
ATOM 9266 O O . PRO B 1 604 ? 21.812 24.578 -16.609 1 79.19 604 PRO B O 1
ATOM 9269 N N . ARG B 1 605 ? 19.953 25.453 -17.5 1 81.94 605 ARG B N 1
ATOM 9270 C CA . ARG B 1 605 ? 19.719 26.359 -16.375 1 81.94 605 ARG B CA 1
ATOM 9271 C C . ARG B 1 605 ? 19.047 25.625 -15.219 1 81.94 605 ARG B C 1
ATOM 9273 O O . ARG B 1 605 ? 18.875 26.203 -14.141 1 81.94 605 ARG B O 1
ATOM 9280 N N . GLY B 1 606 ? 18.625 24.438 -15.477 1 79.88 606 GLY B N 1
ATOM 9281 C CA . GLY B 1 606 ? 18 23.672 -14.43 1 79.88 606 GLY B CA 1
ATOM 9282 C C . GLY B 1 606 ? 16.688 24.266 -13.945 1 79.88 606 GLY B C 1
ATOM 9283 O O . GLY B 1 606 ? 15.812 24.578 -14.75 1 79.88 606 GLY B O 1
ATOM 9284 N N . LEU B 1 607 ? 16.625 24.594 -12.617 1 82.56 607 LEU B N 1
ATOM 9285 C CA . LEU B 1 607 ? 15.414 25.109 -12.008 1 82.56 607 LEU B CA 1
ATOM 9286 C C . LEU B 1 607 ? 15.211 26.578 -12.352 1 82.56 607 LEU B C 1
ATOM 9288 O O . LEU B 1 607 ? 14.117 27.125 -12.172 1 82.56 607 LEU B O 1
ATOM 9292 N N . ASP B 1 608 ? 16.266 27.172 -12.859 1 82.06 608 ASP B N 1
ATOM 9293 C CA . ASP B 1 608 ? 16.172 28.594 -13.188 1 82.06 608 ASP B CA 1
ATOM 9294 C C . ASP B 1 608 ? 15.641 28.781 -14.609 1 82.06 608 ASP B C 1
ATOM 9296 O O . ASP B 1 608 ? 15.5 29.922 -15.07 1 82.06 608 ASP B O 1
ATOM 9300 N N . ASP B 1 609 ? 15.289 27.703 -15.203 1 88.31 609 ASP B N 1
ATOM 9301 C CA . ASP B 1 609 ? 14.68 27.812 -16.531 1 88.31 609 ASP B CA 1
ATOM 9302 C C . ASP B 1 609 ? 13.328 28.516 -16.453 1 88.31 609 ASP B C 1
ATOM 9304 O O . ASP B 1 609 ? 12.508 28.203 -15.586 1 88.31 609 ASP B O 1
ATOM 9308 N N . PRO B 1 610 ? 13.172 29.531 -17.297 1 87.62 610 PRO B N 1
ATOM 9309 C CA . PRO B 1 610 ? 11.922 30.297 -17.234 1 87.62 610 PRO B CA 1
ATOM 9310 C C . PRO B 1 610 ? 10.68 29.422 -17.391 1 87.62 610 PRO B C 1
ATOM 9312 O O . PRO B 1 610 ? 9.656 29.688 -16.75 1 87.62 610 PRO B O 1
ATOM 9315 N N . ASP B 1 611 ? 10.758 28.5 -18.234 1 91 611 ASP B N 1
ATOM 9316 C CA . ASP B 1 611 ? 9.617 27.609 -18.406 1 91 611 ASP B CA 1
ATOM 9317 C C . ASP B 1 611 ? 9.414 26.734 -17.172 1 91 611 ASP B C 1
ATOM 9319 O O . ASP B 1 611 ? 8.281 26.453 -16.781 1 91 611 ASP B O 1
ATOM 9323 N N . ALA B 1 612 ? 10.484 26.297 -16.625 1 89.56 612 ALA B N 1
ATOM 9324 C CA . ALA B 1 612 ? 10.383 25.531 -15.383 1 89.56 612 ALA B CA 1
ATOM 9325 C C . ALA B 1 612 ? 9.766 26.375 -14.266 1 89.56 612 ALA B C 1
ATOM 9327 O O . ALA B 1 612 ? 8.852 25.906 -13.57 1 89.56 612 ALA B O 1
ATOM 9328 N N . ILE B 1 613 ? 10.203 27.562 -14.219 1 86.31 613 ILE B N 1
ATOM 9329 C CA . ILE B 1 613 ? 9.688 28.469 -13.203 1 86.31 613 ILE B CA 1
ATOM 9330 C C . ILE B 1 613 ? 8.195 28.703 -13.422 1 86.31 613 ILE B C 1
ATOM 9332 O O . ILE B 1 613 ? 7.41 28.688 -12.477 1 86.31 613 ILE B O 1
ATOM 9336 N N . ALA B 1 614 ? 7.883 28.875 -14.602 1 88.62 614 ALA B N 1
ATOM 9337 C CA . ALA B 1 614 ? 6.477 29.109 -14.93 1 88.62 614 ALA B CA 1
ATOM 9338 C C . ALA B 1 614 ? 5.617 27.906 -14.562 1 88.62 614 ALA B C 1
ATOM 9340 O O . ALA B 1 614 ? 4.527 28.062 -14.008 1 88.62 614 ALA B O 1
ATOM 9341 N N . CYS B 1 615 ? 6.098 26.812 -14.844 1 89.5 615 CYS B N 1
ATOM 9342 C CA . CYS B 1 615 ? 5.371 25.578 -14.539 1 89.5 615 CYS B CA 1
ATOM 9343 C C . CYS B 1 615 ? 5.234 25.406 -13.031 1 89.5 615 CYS B C 1
ATOM 9345 O O . CYS B 1 615 ? 4.16 25.047 -12.539 1 89.5 615 CYS B O 1
ATOM 9347 N N . PHE B 1 616 ? 6.277 25.688 -12.367 1 86 616 PHE B N 1
ATOM 9348 C CA . PHE B 1 616 ? 6.25 25.5 -10.922 1 86 616 PHE B CA 1
ATOM 9349 C C . PHE B 1 616 ? 5.395 26.562 -10.25 1 86 616 PHE B C 1
ATOM 9351 O O . PHE B 1 616 ? 4.734 26.297 -9.242 1 86 616 PHE B O 1
ATOM 9358 N N . ALA B 1 617 ? 5.445 27.703 -10.812 1 81.44 617 ALA B N 1
ATOM 9359 C CA . ALA B 1 617 ? 4.547 28.734 -10.32 1 81.44 617 ALA B CA 1
ATOM 9360 C C . ALA B 1 617 ? 3.086 28.328 -10.5 1 81.44 617 ALA B C 1
ATOM 9362 O O . ALA B 1 617 ? 2.273 28.516 -9.586 1 81.44 617 ALA B O 1
ATOM 9363 N N . ALA B 1 618 ? 2.859 27.844 -11.617 1 83.38 618 ALA B N 1
ATOM 9364 C CA . ALA B 1 618 ? 1.511 27.359 -11.898 1 83.38 618 ALA B CA 1
ATOM 9365 C C . ALA B 1 618 ? 1.149 26.188 -10.984 1 83.38 618 ALA B C 1
ATOM 9367 O O . ALA B 1 618 ? -0.003 26.047 -10.57 1 83.38 618 ALA B O 1
ATOM 9368 N N . TYR B 1 619 ? 2.111 25.406 -10.797 1 82.19 619 TYR B N 1
ATOM 9369 C CA . TYR B 1 619 ? 1.935 24.281 -9.891 1 82.19 619 TYR B CA 1
ATOM 9370 C C . TYR B 1 619 ? 1.515 24.75 -8.508 1 82.19 619 TYR B C 1
ATOM 9372 O O . TYR B 1 619 ? 0.556 24.234 -7.926 1 82.19 619 TYR B O 1
ATOM 9380 N N . ARG B 1 620 ? 2.176 25.688 -7.961 1 77.69 620 ARG B N 1
ATOM 9381 C CA . ARG B 1 620 ? 1.863 26.234 -6.645 1 77.69 620 ARG B CA 1
ATOM 9382 C C . ARG B 1 620 ? 0.472 26.859 -6.625 1 77.69 620 ARG B C 1
ATOM 9384 O O . ARG B 1 620 ? -0.268 26.703 -5.652 1 77.69 620 ARG B O 1
ATOM 9391 N N . GLN B 1 621 ? 0.196 27.484 -7.699 1 76 621 GLN B N 1
ATOM 9392 C CA . GLN B 1 621 ? -1.127 28.078 -7.812 1 76 621 GLN B CA 1
ATOM 9393 C C . GLN B 1 621 ? -2.217 27.016 -7.848 1 76 621 GLN B C 1
ATOM 9395 O O . GLN B 1 621 ? -3.287 27.188 -7.262 1 76 621 GLN B O 1
ATOM 9400 N N . ALA B 1 622 ? -1.885 25.969 -8.5 1 76.12 622 ALA B N 1
ATOM 9401 C CA . ALA B 1 622 ? -2.855 24.875 -8.648 1 76.12 622 ALA B CA 1
ATOM 9402 C C . ALA B 1 622 ? -3.145 24.219 -7.301 1 76.12 622 ALA B C 1
ATOM 9404 O O . ALA B 1 622 ? -4.277 23.812 -7.035 1 76.12 622 ALA B O 1
ATOM 9405 N N . ILE B 1 623 ? -2.184 24.094 -6.566 1 71.69 623 ILE B N 1
ATOM 9406 C CA . ILE B 1 623 ? -2.369 23.516 -5.238 1 71.69 623 ILE B CA 1
ATOM 9407 C C . ILE B 1 623 ? -3.293 24.406 -4.414 1 71.69 623 ILE B C 1
ATOM 9409 O O . ILE B 1 623 ? -4.172 23.906 -3.703 1 71.69 623 ILE B O 1
ATOM 9413 N N . ASP B 1 624 ? -3.131 25.656 -4.621 1 65.25 624 ASP B N 1
ATOM 9414 C CA . ASP B 1 624 ? -3.92 26.625 -3.865 1 65.25 624 ASP B CA 1
ATOM 9415 C C . ASP B 1 624 ? -5.309 26.797 -4.473 1 65.25 624 ASP B C 1
ATOM 9417 O O . ASP B 1 624 ? -6.238 27.234 -3.795 1 65.25 624 ASP B O 1
ATOM 9421 N N . HIS B 1 625 ? -5.363 26.516 -5.758 1 64.12 625 HIS B N 1
ATOM 9422 C CA . HIS B 1 625 ? -6.629 26.656 -6.465 1 64.12 625 HIS B CA 1
ATOM 9423 C C . HIS B 1 625 ? -7.727 25.828 -5.809 1 64.12 625 HIS B C 1
ATOM 9425 O O . HIS B 1 625 ? -8.883 26.234 -5.762 1 64.12 625 HIS B O 1
ATOM 9431 N N . GLY B 1 626 ? -7.457 24.734 -5.363 1 61.19 626 GLY B N 1
ATOM 9432 C CA . GLY B 1 626 ? -8.461 23.922 -4.68 1 61.19 626 GLY B CA 1
ATOM 9433 C C . GLY B 1 626 ? -9.102 24.641 -3.51 1 61.19 626 GLY B C 1
ATOM 9434 O O . GLY B 1 626 ? -10.289 24.469 -3.242 1 61.19 626 GLY B O 1
ATOM 9435 N N . LYS B 1 627 ? -8.352 25.594 -2.975 1 59.03 627 LYS B N 1
ATOM 9436 C CA . LYS B 1 627 ? -8.852 26.281 -1.792 1 59.03 627 LYS B CA 1
ATOM 9437 C C . LYS B 1 627 ? -9.406 27.656 -2.158 1 59.03 627 LYS B C 1
ATOM 9439 O O . LYS B 1 627 ? -10.406 28.094 -1.596 1 59.03 627 LYS B O 1
ATOM 9444 N N . HIS B 1 628 ? -8.805 28.266 -3.197 1 57.44 628 HIS B N 1
ATOM 9445 C CA . HIS B 1 628 ? -9.125 29.672 -3.387 1 57.44 628 HIS B CA 1
ATOM 9446 C C . HIS B 1 628 ? -9.742 29.922 -4.758 1 57.44 628 HIS B C 1
ATOM 9448 O O . HIS B 1 628 ? -10.305 30.984 -5.004 1 57.44 628 HIS B O 1
ATOM 9454 N N . GLY B 1 629 ? -9.789 28.844 -5.562 1 55.28 629 GLY B N 1
ATOM 9455 C CA . GLY B 1 629 ? -10.453 28.938 -6.852 1 55.28 629 GLY B CA 1
ATOM 9456 C C . GLY B 1 629 ? -9.672 29.75 -7.867 1 55.28 629 GLY B C 1
ATOM 9457 O O . GLY B 1 629 ? -10.133 29.953 -8.992 1 55.28 629 GLY B O 1
ATOM 9458 N N . ALA B 1 630 ? -8.555 30.328 -7.48 1 57.78 630 ALA B N 1
ATOM 9459 C CA . ALA B 1 630 ? -7.852 31.188 -8.422 1 57.78 630 ALA B CA 1
ATOM 9460 C C . ALA B 1 630 ? -7.27 30.391 -9.586 1 57.78 630 ALA B C 1
ATOM 9462 O O . ALA B 1 630 ? -6.906 29.234 -9.422 1 57.78 630 ALA B O 1
ATOM 9463 N N . GLY B 1 631 ? -7.453 30.812 -10.805 1 64.25 631 GLY B N 1
ATOM 9464 C CA . GLY B 1 631 ? -6.961 30.156 -12 1 64.25 631 GLY B CA 1
ATOM 9465 C C . GLY B 1 631 ? -5.449 30.031 -12.031 1 64.25 631 GLY B C 1
ATOM 9466 O O . GLY B 1 631 ? -4.758 30.578 -11.172 1 64.25 631 GLY B O 1
ATOM 9467 N N . VAL B 1 632 ? -4.914 29.109 -12.781 1 74.06 632 VAL B N 1
ATOM 9468 C CA . VAL B 1 632 ? -3.49 28.875 -12.984 1 74.06 632 VAL B CA 1
ATOM 9469 C C . VAL B 1 632 ? -2.992 29.703 -14.164 1 74.06 632 VAL B C 1
ATOM 9471 O O . VAL B 1 632 ? -3.621 29.734 -15.227 1 74.06 632 VAL B O 1
ATOM 9474 N N . GLU B 1 633 ? -2.02 30.594 -13.883 1 79.38 633 GLU B N 1
ATOM 9475 C CA . GLU B 1 633 ? -1.406 31.375 -14.945 1 79.38 633 GLU B CA 1
ATOM 9476 C C . GLU B 1 633 ? -0.256 30.625 -15.602 1 79.38 633 GLU B C 1
ATOM 9478 O O . GLU B 1 633 ? 0.699 30.234 -14.93 1 79.38 633 GLU B O 1
ATOM 9483 N N . LEU B 1 634 ? -0.444 30.297 -16.812 1 84.62 634 LEU B N 1
ATOM 9484 C CA . LEU B 1 634 ? 0.582 29.625 -17.594 1 84.62 634 LEU B CA 1
ATOM 9485 C C . LEU B 1 634 ? 0.754 30.297 -18.953 1 84.62 634 LEU B C 1
ATOM 9487 O O . LEU B 1 634 ? -0.23 30.672 -19.594 1 84.62 634 LEU B O 1
ATOM 9491 N N . PRO B 1 635 ? 2.002 30.516 -19.297 1 86.81 635 PRO B N 1
ATOM 9492 C CA . PRO B 1 635 ? 2.213 31.031 -20.656 1 86.81 635 PRO B CA 1
ATOM 9493 C C . PRO B 1 635 ? 1.507 30.203 -21.719 1 86.81 635 PRO B C 1
ATOM 9495 O O . PRO B 1 635 ? 1.356 28.984 -21.562 1 86.81 635 PRO B O 1
ATOM 9498 N N . GLU B 1 636 ? 1.12 30.891 -22.797 1 85.38 636 GLU B N 1
ATOM 9499 C CA . GLU B 1 636 ? 0.276 30.281 -23.828 1 85.38 636 GLU B CA 1
ATOM 9500 C C . GLU B 1 636 ? 0.937 29.062 -24.438 1 85.38 636 GLU B C 1
ATOM 9502 O O . GLU B 1 636 ? 0.269 28.047 -24.703 1 85.38 636 GLU B O 1
ATOM 9507 N N . HIS B 1 637 ? 2.215 29.125 -24.641 1 88.44 637 HIS B N 1
ATOM 9508 C CA . HIS B 1 637 ? 2.893 28 -25.281 1 88.44 637 HIS B CA 1
ATOM 9509 C C . HIS B 1 637 ? 2.9 26.781 -24.375 1 88.44 637 HIS B C 1
ATOM 9511 O O . HIS B 1 637 ? 2.803 25.641 -24.859 1 88.44 637 HIS B O 1
ATOM 9517 N N . LEU B 1 638 ? 3.037 27.016 -23.141 1 89 638 LEU B N 1
ATOM 9518 C CA . LEU B 1 638 ? 3.02 25.906 -22.203 1 89 638 LEU B CA 1
ATOM 9519 C C . LEU B 1 638 ? 1.609 25.344 -22.047 1 89 638 LEU B C 1
ATOM 9521 O O . LEU B 1 638 ? 1.433 24.141 -21.875 1 89 638 LEU B O 1
ATOM 9525 N N . ARG B 1 639 ? 0.63 26.219 -22.156 1 84.38 639 ARG B N 1
ATOM 9526 C CA . ARG B 1 639 ? -0.761 25.781 -22.078 1 84.38 639 ARG B CA 1
ATOM 9527 C C . ARG B 1 639 ? -1.104 24.859 -23.234 1 84.38 639 ARG B C 1
ATOM 9529 O O . ARG B 1 639 ? -1.796 23.859 -23.047 1 84.38 639 ARG B O 1
ATOM 9536 N N . LYS B 1 640 ? -0.635 25.188 -24.359 1 82.69 640 LYS B N 1
ATOM 9537 C CA . LYS B 1 640 ? -0.857 24.359 -25.547 1 82.69 640 LYS B CA 1
ATOM 9538 C C . LYS B 1 640 ? -0.135 23.031 -25.422 1 82.69 640 LYS B C 1
ATOM 9540 O O . LYS B 1 640 ? -0.692 21.984 -25.781 1 82.69 640 LYS B O 1
ATOM 9545 N N . GLU B 1 641 ? 1.025 23.062 -24.906 1 83.56 641 GLU B N 1
ATOM 9546 C CA . GLU B 1 641 ? 1.839 21.859 -24.781 1 83.56 641 GLU B CA 1
ATOM 9547 C C . GLU B 1 641 ? 1.228 20.891 -23.781 1 83.56 641 GLU B C 1
ATOM 9549 O O . GLU B 1 641 ? 1.21 19.672 -24 1 83.56 641 GLU B O 1
ATOM 9554 N N . LEU B 1 642 ? 0.754 21.5 -22.719 1 79.88 642 LEU B N 1
ATOM 9555 C CA . LEU B 1 642 ? 0.265 20.672 -21.625 1 79.88 642 LEU B CA 1
ATOM 9556 C C . LEU B 1 642 ? -1.229 20.391 -21.781 1 79.88 642 LEU B C 1
ATOM 9558 O O . LEU B 1 642 ? -1.806 19.625 -21.016 1 79.88 642 LEU B O 1
ATOM 9562 N N . LYS B 1 643 ? -1.83 20.969 -22.766 1 73.12 643 LYS B N 1
ATOM 9563 C CA . LYS B 1 643 ? -3.258 20.828 -23.047 1 73.12 643 LYS B CA 1
ATOM 9564 C C . LYS B 1 643 ? -4.09 21.141 -21.812 1 73.12 643 LYS B C 1
ATOM 9566 O O . LYS B 1 643 ? -4.941 20.359 -21.406 1 73.12 643 LYS B O 1
ATOM 9571 N N . LEU B 1 644 ? -3.746 22.078 -21.094 1 73.31 644 LEU B N 1
ATOM 9572 C CA . LEU B 1 644 ? -4.477 22.562 -19.938 1 73.31 644 LEU B CA 1
ATOM 9573 C C . LEU B 1 644 ? -5.309 23.781 -20.281 1 73.31 644 LEU B C 1
ATOM 9575 O O . LEU B 1 644 ? -4.906 24.594 -21.125 1 73.31 644 LEU B O 1
#

Organism: Emiliania huxleyi (strain CCMP1516) (NCBI:txid280463)